Protein 7N6S (pdb70)

Solvent-accessible surface area: 35366 Å² total; per-residue (Å²): 127,53,75,93,34,95,1,98,0,58,89,43,117,56,36,80,66,66,31,12,118,39,69,25,110,54,3,0,3,1,19,0,56,3,12,8,91,143,65,42,64,0,70,20,9,25,41,60,76,0,26,3,0,0,1,1,15,8,41,86,20,27,1,0,4,4,0,2,68,71,29,26,1,66,161,74,5,0,16,7,8,13,9,0,2,20,16,15,4,6,50,40,5,34,0,96,0,7,1,3,0,14,18,146,65,69,30,86,0,84,62,45,68,126,2,0,25,0,0,0,10,40,2,26,59,11,104,40,21,105,33,100,75,34,121,85,85,104,34,95,0,96,0,69,85,46,180,26,38,75,62,116,40,10,113,24,69,29,64,64,4,0,4,1,27,1,54,3,6,6,120,147,70,35,62,0,77,32,34,36,40,67,74,0,29,2,0,0,3,0,13,5,43,69,32,34,1,0,4,4,0,3,45,53,32,21,1,76,150,63,5,1,15,8,9,15,9,1,5,30,16,20,12,62,89,93,30,37,0,94,0,3,0,3,0,14,10,49,47,42,28,85,0,73,116,51,51,136,0,0,25,0,0,0,9,41,3,18,54,6,104,52,41,109,38,94,143,19,85,156,30,131,68,53,143,78,40,218,66,74,178,177,55,42,109,2,32,0,40,83,16,144,57,36,76,62,101,34,13,89,31,54,35,129,88,3,0,3,2,16,1,61,3,14,8,114,76,73,37,68,0,42,77,40,39,41,63,73,0,28,8,0,2,1,1,14,9,36,124,38,14,1,0,4,4,0,3,36,26,0,2,0,40,16,53,6,1,15,6,8,20,9,0,2,21,15,14,4,9,59,53,32,28,0,89,0,9,0,2,0,33,20,146,63,89,24,83,0,65,49,30,6,29,1,0,27,0,0,0,10,96,12,34,80,10,93,38,30,102,47,94,80,34,94,105,38,165,75,17,71,51,54,63,4,70,64,61,176,127,100,28,114,0,106,0,58,88,46,118,35,28,130,58,110,30,14,99,34,84,74,75,88,9,0,7,0,26,1,57,1,4,7,99,75,80,36,63,0,124,38,12,40,36,62,66,0,32,3,0,1,1,1,14,8,40,64,1,15,1,0,3,3,0,4,76,53,39,23,0,63,157,85,5,1,16,6,8,15,9,0,2,20,15,14,3,3,56,58,28,37,0,98,0,8,0,3,0,22,20,64,50,65,30,88,0,93,74,48,48,135,1,0,32,0,0,0,10,99,2,26,62,10,96,41,18,103,34,92,138,30,97,172,39,191,95,17,113,109,106,32,100,1,97,0,56,90,45,117,48,35,80,63,110,32,15,97,21,59,19,72,72,2,0,4,1,19,0,59,3,15,7,153,139,61,39,72,0,42,80,37,40,38,62,51,0,25,6,0,1,1,2,13,8,42,73,46,15,1,0,4,5,0,4,50,25,4,25,1,46,119,74,6,1,16,6,7,12,9,0,4,21,17,14,5,8,44,56,30,35,1,70,0,2,1,3,0,35,20,149,61,88,30,88,0,90,50,51,67,67,2,0,24,0,0,0,10,106,15,32,66,10,104,40,31,103,44,98,81,33,90,84,28,138,67,60,146,78,38,214,65,82,94,68,114,163,45,101,1,32,0,68,79,47,119,65,36,92,52,106,34,12,109,27,66,33,75,63,3,0,3,1,16,1,58,4,17,9,110,75,62,40,71,0,43,76,43,36,43,62,77,0,34,4,0,1,1,1,16,8,40,124,19,17,1,0,4,3,0,3,72,67,34,24,0,76,161,69,5,1,12,6,10,11,8,0,2,21,16,16,4,10,26,38,4,55,0,18,0,3,1,4,0,29,17,146,65,91,33,83,0,80,63,52,46,133,2,0,24,0,0,0,10,112,8,22,72,10,100,43,17,99,32,96,148,16,94,162,43,160,57,39,81,31,15,44,31,17,4,8,9

Radius of gyration: 30.77 Å; Cα contacts (8 Å, |Δi|>4): 2550; chains: 6; bounding box: 55×58×98 Å

Nearest PDB structures (foldseek):
  7n6s-assembly1_B  TM=1.007E+00  e=7.847E-26  Rickettsia prowazekii str. Madrid E
  7n56-assembly3_K  TM=9.991E-01  e=1.069E-22  Rickettsia prowazekii str. Madrid E
  8y1q-assembly1_C  TM=9.718E-01  e=1.340E-15  Aquifex aeolicus
  8y1q-assembly1_B  TM=9.508E-01  e=7.882E-16  Aquifex aeolicus
  3mbq-assembly1_B  TM=9.750E-01  e=1.539E-14  Brucella abortus 2308

Organism: Rickettsia prowazekii (strain Madrid E) (NCBI:txid272947)

B-factor: mean 32.66, std 11.23, range [13.64, 82.21]

Sequence (860 aa):
SMTIIEVKIKKLENFLGNLPEYATEHSAGMDLVAANEQSITIKVGSIQLIPTGIAIALPESFEAQIRPRSGLAVKHGITVANSPGTIDADYRGEIIKVLLINLGNKDFIIEKGMRIAQMIIAKYERVLWAETSILTMTIIEVKIKKLENFFLGNLPEYATEHSAGMDLVAANEQSITIKVGSIQLIPTGIAIALPESFEAQIRPRSGLAVKHGITVANSPGTIDADYRGEIKVLLINLGNKDFIIEKGMRIAQMIIAKYERVLWAETSILTETMRGRGGFGSSTTIIEVKIKKLENFLGNLPEYATEHSAGMDLVAANEQSITIKVGSIQLIPTGIAIALPESFEAQIRPRSGLAVKHGITVANSPGTIDADYRGEIIKVLLINLGNKDFIIEKGMRIAQMIIAKYERVLWAETSILTETMRGRGGFGSTGLTIIEVKIKKLENFLGNLPEYATEHSAGMDLVAANEQSITIKVGSIQLIPTGIAIALPESSFEAQIRPRSGLAVKHGITVANSPGTIDADYRGEIKVLLINLGNKDFIIEKGMRIAQMIIAKYERVLWAETSILTETMRGRTIIEVKIKKLENFLGNLPEYATEHSAGMDLVAANEQSSITIKVGSIQLIPTGIAIALPESFEAQIIRPRSGLAVKHGITVANSPGTIDADYRGEIIKVLLLINLGNKDFIIEKGMRIAQMIIAKYERVLWAETSILTETMRGRGGFGSSTGLIIEVKIKKLENFLGNLPEYATEHSAGMDLVAANEQSITIKVGSIQQLIPTGIAIALPESFEAQIRPRRSGLAVKHGITVANSPGTIDADYRGEIKVLLINLGNKDFIIEKGMRIAQMIIAKYERVLWAETSILTETMRGRGGFGSTGL

Foldseek 3Di:
DDDDDDKAKDFAPQADDDDFDAPDPPRQWTFQWFRDPDKDKAFAFGKDKTFRRMFIAGDPQKKKWWFFDPCCCVPFVKTFPPGRDIGDNPDGDTDITIITGNGDGIDIGDTGDRGTTMGMDGDDDDDDDDDDDDD/DDDDDKAKDAAPLADDDDFDAPDPPRQWTWAWFSDPDKDKAFAFRKDKTFRRMFIADDPQKWKWWFFDVVCCVPFVKTFPPGRDIGHRVTGDTDITIIHGNGDGMDIGDTGHGGTIIGMDGDDDDDDDDDDDDDDDDPCPPPPPDD/DDDDKDKDQAPQADDDDFDDPDPPRQWTFQWFRDPDKDKAFAFGKDKTFRRMFIADPPQKKKWWFFDPVCCVVFVKTQPPGRDIGDNPDGDTDITIIGGNGDGMDIRDTGDRGTTMGMDGDDDDDDDDDDDDDADPVGDDDPPDPDD/DDDDKAKDFAPQADDDDFDAPDPPRQWTFAWFRDPDKDKAFAFGKDKTFRRMFIAGDPQKKKWWFFDVVCCVPFVKTFPPGRDIGDNPDGDTDITIIHGNGDGIDMRDTGDGGTIMGMDGHDDDDDDDDDDDDADPVHD/DDDDKDKDFAPQADDDDFDAPDPPRQWTFQFFRDPDKDKAFAFHKDKTFRRMFIAHDPQKKKWWFFDDCCCVPFVKTFPPGRDIGDNPDGDTDITIITGNGDGIDIRDTGDGGTIMGMDGDDDDDDDDDPDDDDDDPPPPDPPDDVD/DDDKDKDFAPQADDDDFAQPDPPRQWTFQFFRDPDKDKAFAFGKDKTFRRMFIAADPQKKKWWFFDVVCCVPFVKTFPPGRDIGDNPDGDTDMTIIGGNGDGMDIRDGGDRGTTMGMDGDDDDDDDDDPDDDDDPDDDDPVPDVHD

Structure (mmCIF, N/CA/C/O backbone):
data_7N6S
#
_entry.id   7N6S
#
_cell.length_a   50.720
_cell.length_b   87.000
_cell.length_c   183.340
_cell.angle_alpha   90.000
_cell.angle_beta   90.000
_cell.angle_gamma   90.000
#
_symmetry.space_group_name_H-M   'P 21 21 21'
#
loop_
_entity.id
_entity.type
_entity.pdbx_description
1 polymer "Deoxyuridine 5'-triphosphate nucleotidohydrolase"
2 non-polymer "2'-DEOXYURIDINE 5'-MONOPHOSPHATE"
3 water water
#
loop_
_atom_site.group_PDB
_atom_site.id
_atom_site.type_symbol
_atom_site.label_atom_id
_atom_site.label_alt_id
_atom_site.label_comp_id
_atom_site.label_asym_id
_atom_site.label_entity_id
_atom_site.label_seq_id
_atom_site.pdbx_PDB_ins_code
_atom_site.Cartn_x
_atom_site.Cartn_y
_atom_site.Cartn_z
_atom_site.occupancy
_atom_site.B_iso_or_equiv
_atom_site.auth_seq_id
_atom_site.auth_comp_id
_atom_site.auth_asym_id
_atom_site.auth_atom_id
_atom_site.pdbx_PDB_model_num
ATOM 1 N N . SER A 1 4 ? 24.72094 21.75773 -2.28460 1.000 45.68847 0 SER A N 1
ATOM 2 C CA . SER A 1 4 ? 23.37244 21.24972 -2.03219 1.000 45.07138 0 SER A CA 1
ATOM 3 C C . SER A 1 4 ? 23.23512 20.38138 -0.77252 1.000 38.36081 0 SER A C 1
ATOM 4 O O . SER A 1 4 ? 23.90362 19.35436 -0.63563 1.000 38.62812 0 SER A O 1
ATOM 7 N N . MET A 1 5 ? 22.35103 20.78269 0.14277 1.000 39.71115 1 MET A N 1
ATOM 8 C CA . MET A 1 5 ? 21.88804 19.84282 1.15654 1.000 33.88672 1 MET A CA 1
ATOM 9 C C . MET A 1 5 ? 21.13891 18.69481 0.48310 1.000 35.99019 1 MET A C 1
ATOM 10 O O . MET A 1 5 ? 20.58283 18.83550 -0.61307 1.000 38.92314 1 MET A O 1
ATOM 15 N N . THR A 1 6 ? 21.12683 17.54532 1.14075 1.000 35.73741 2 THR A N 1
ATOM 16 C CA . THR A 1 6 ? 20.27700 16.44592 0.71182 1.000 45.38656 2 THR A CA 1
ATOM 17 C C . THR A 1 6 ? 19.32258 16.08305 1.83270 1.000 35.90059 2 THR A C 1
ATOM 18 O O . THR A 1 6 ? 19.66188 16.17846 3.01386 1.000 36.66617 2 THR A O 1
ATOM 22 N N . ILE A 1 7 ? 18.13707 15.65102 1.44497 1.000 32.84086 3 ILE A N 1
ATOM 23 C CA . ILE A 1 7 ? 17.07299 15.32162 2.38084 1.000 27.09764 3 ILE A CA 1
ATOM 24 C C . ILE A 1 7 ? 17.00325 13.81093 2.53094 1.000 30.37628 3 ILE A C 1
ATOM 25 O O . ILE A 1 7 ? 17.08698 13.08290 1.53726 1.000 27.08903 3 ILE A O 1
ATOM 30 N N . ILE A 1 8 ? 16.85375 13.33042 3.76403 1.000 25.08341 4 ILE A N 1
ATOM 31 C CA . ILE A 1 8 ? 16.60184 11.91620 4.01193 1.000 25.32602 4 ILE A CA 1
ATOM 32 C C . ILE A 1 8 ? 15.30099 11.81610 4.80012 1.000 26.40157 4 ILE A C 1
ATOM 33 O O . ILE A 1 8 ? 15.13299 12.48412 5.82578 1.000 23.56335 4 ILE A O 1
ATOM 38 N N . GLU A 1 9 ? 14.36661 11.01507 4.30423 1.000 26.50956 5 GLU A N 1
ATOM 39 C CA . GLU A 1 9 ? 13.11858 10.83580 5.02481 1.000 24.41121 5 GLU A CA 1
ATOM 40 C C . GLU A 1 9 ? 13.32082 9.79441 6.11936 1.000 23.53459 5 GLU A C 1
ATOM 41 O O . GLU A 1 9 ? 13.86259 8.71022 5.86221 1.000 27.03098 5 GLU A O 1
ATOM 47 N N . VAL A 1 10 ? 12.89038 10.12530 7.33895 1.000 23.79450 6 VAL A N 1
ATOM 48 C CA . VAL A 1 10 ? 13.01327 9.23134 8.49370 1.000 23.09797 6 VAL A CA 1
ATOM 49 C C . VAL A 1 10 ? 11.64418 9.09145 9.14727 1.000 23.49307 6 VAL A C 1
ATOM 50 O O . VAL A 1 10 ? 10.99196 10.09344 9.44829 1.000 21.58859 6 VAL A O 1
ATOM 54 N N . LYS A 1 11 ? 11.21266 7.85440 9.38514 1.000 24.81714 7 LYS A N 1
ATOM 55 C CA . LYS A 1 11 ? 9.93586 7.64742 10.06141 1.000 23.07342 7 LYS A CA 1
ATOM 56 C C . LYS A 1 11 ? 10.05277 7.99962 11.54283 1.000 24.00362 7 LYS A C 1
ATOM 57 O O . LYS A 1 11 ? 11.06755 7.72416 12.18678 1.000 22.75299 7 LYS A O 1
ATOM 63 N N . ILE A 1 12 ? 9.00142 8.60407 12.09735 1.000 24.97072 8 ILE A N 1
ATOM 64 C CA . ILE A 1 12 ? 9.03009 9.02079 13.49829 1.000 19.78691 8 ILE A CA 1
ATOM 65 C C . ILE A 1 12 ? 7.65945 8.79024 14.12118 1.000 22.19971 8 ILE A C 1
ATOM 66 O O . ILE A 1 12 ? 6.62441 9.12054 13.53107 1.000 23.45661 8 ILE A O 1
ATOM 71 N N . LYS A 1 13 ? 7.65819 8.18755 15.30701 1.000 24.05425 9 LYS A N 1
ATOM 72 C CA . LYS A 1 13 ? 6.45145 7.86442 16.05005 1.000 25.95467 9 LYS A CA 1
ATOM 73 C C . LYS A 1 13 ? 6.41605 8.68862 17.32633 1.000 23.31384 9 LYS A C 1
ATOM 74 O O . LYS A 1 13 ? 7.39700 8.71821 18.07179 1.000 22.16113 9 LYS A O 1
ATOM 80 N N . LYS A 1 14 ? 5.29308 9.35851 17.57595 1.000 24.86679 10 LYS A N 1
ATOM 81 C CA . LYS A 1 14 ? 5.11565 10.06717 18.83807 1.000 28.47801 10 LYS A CA 1
ATOM 82 C C . LYS A 1 14 ? 4.65060 9.09534 19.91083 1.000 24.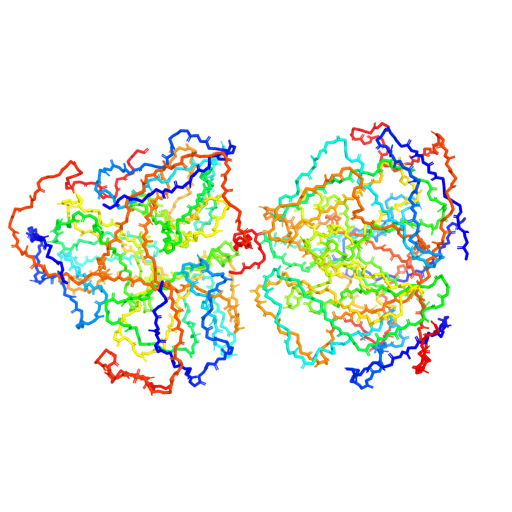27009 10 LYS A C 1
ATOM 83 O O . LYS A 1 14 ? 3.67874 8.35833 19.70991 1.000 26.85702 10 LYS A O 1
ATOM 89 N N . LEU A 1 15 ? 5.33026 9.09563 21.04468 1.000 25.14232 11 LEU A N 1
ATOM 90 C CA . LEU A 1 15 ? 4.91262 8.27433 22.17097 1.000 32.52089 11 LEU A CA 1
ATOM 91 C C . LEU A 1 15 ? 3.97248 9.07922 23.07476 1.000 39.22901 11 LEU A C 1
ATOM 92 O O . LEU A 1 15 ? 3.76612 10.27942 22.88830 1.000 41.95172 11 LEU A O 1
ATOM 97 N N . GLU A 1 16 ? 3.41379 8.40394 24.08096 1.000 41.31922 12 GLU A N 1
ATOM 98 C CA . GLU A 1 16 ? 2.37197 9.01684 24.90807 1.000 41.36956 12 GLU A CA 1
ATOM 99 C C . GLU A 1 16 ? 2.85977 10.27530 25.62610 1.000 52.04529 12 GLU A C 1
ATOM 100 O O . GLU A 1 16 ? 2.05687 11.17903 25.89447 1.000 50.45544 12 GLU A O 1
ATOM 102 N N . ASN A 1 17 ? 4.16039 10.36245 25.93932 1.000 42.59903 13 ASN A N 1
ATOM 103 C CA . ASN A 1 17 ? 4.71051 11.50194 26.67337 1.000 45.71254 13 ASN A CA 1
ATOM 104 C C . ASN A 1 17 ? 5.22316 12.62901 25.77642 1.000 49.80005 13 ASN A C 1
ATOM 105 O O . ASN A 1 17 ? 5.73101 13.63133 26.29952 1.000 44.18598 13 ASN A O 1
ATOM 110 N N . PHE A 1 18 ? 5.08977 12.51314 24.45344 1.000 43.36194 14 PHE A N 1
ATOM 111 C CA . PHE A 1 18 ? 5.48725 13.60884 23.58109 1.000 39.97694 14 PHE A CA 1
ATOM 112 C C . PHE A 1 18 ? 4.50846 14.77156 23.66605 1.000 44.30563 14 PHE A C 1
ATOM 113 O O . PHE A 1 18 ? 3.28198 14.58943 23.65489 1.000 41.99687 14 PHE A O 1
ATOM 121 N N . LEU A 1 19 ? 5.07005 15.97559 23.71250 1.000 43.86718 15 LEU A N 1
ATOM 122 C CA . LEU A 1 19 ? 4.31440 17.21342 23.72021 1.000 46.71940 15 LEU A CA 1
ATOM 123 C C . LEU A 1 19 ? 4.80888 18.10053 22.58647 1.000 46.77082 15 LEU A C 1
ATOM 124 O O . LEU A 1 19 ? 6.00060 18.11058 22.25730 1.000 49.55656 15 LEU A O 1
ATOM 126 N N . GLY A 1 20 ? 3.88800 18.82797 21.97365 1.000 58.29089 16 GLY A N 1
ATOM 127 C CA . GLY A 1 20 ? 4.31174 19.77031 20.96066 1.000 59.07036 16 GLY A CA 1
ATOM 128 C C . GLY A 1 20 ? 4.87723 19.06508 19.74313 1.000 62.08092 16 GLY A C 1
ATOM 129 O O . GLY A 1 20 ? 4.40645 17.99588 19.33662 1.000 63.30130 16 GLY A O 1
ATOM 130 N N . ASN A 1 21 ? 5.93208 19.65008 19.18021 1.000 55.89324 17 ASN A N 1
ATOM 131 C CA . ASN A 1 21 ? 6.31793 19.39841 17.80368 1.000 48.40721 17 ASN A CA 1
ATOM 132 C C . ASN A 1 21 ? 7.48982 18.43003 17.70482 1.000 39.25437 17 ASN A C 1
ATOM 133 O O . ASN A 1 21 ? 8.32382 18.33239 18.60685 1.000 45.64050 17 ASN A O 1
ATOM 135 N N . LEU A 1 22 ? 7.53237 17.70737 16.58429 1.000 41.01620 18 LEU A N 1
ATOM 136 C CA . LEU A 1 22 ? 8.64223 16.84241 16.19809 1.000 31.69370 18 LEU A CA 1
ATOM 137 C C . LEU A 1 22 ? 9.94027 17.64343 16.21947 1.000 32.12778 18 LEU A C 1
ATOM 138 O O . LEU A 1 22 ? 9.91327 18.86884 16.01098 1.000 34.63017 18 LEU A O 1
ATOM 143 N N . PRO A 1 23 ? 11.08299 17.00001 16.46097 1.000 28.82276 19 PRO A N 1
ATOM 144 C CA . PRO A 1 23 ? 12.34294 17.74285 16.57556 1.000 25.29416 19 PRO A CA 1
ATOM 145 C C . PRO A 1 23 ? 12.59300 18.61146 15.35342 1.000 24.82873 19 PRO A C 1
ATOM 146 O O . PRO A 1 23 ? 12.38349 18.18630 14.21465 1.000 25.64343 19 PRO A O 1
ATOM 150 N N . GLU A 1 24 ? 13.01402 19.85150 15.61103 1.000 26.64030 20 GLU A N 1
ATOM 151 C CA . GLU A 1 24 ? 13.19287 20.86041 14.57296 1.000 24.15471 20 GLU A CA 1
ATOM 152 C C . GLU A 1 24 ? 14.64499 21.32356 14.47976 1.000 23.87448 20 GLU A C 1
ATOM 153 O O . GLU A 1 24 ? 15.33859 21.45781 15.49656 1.000 21.97533 20 GLU A O 1
ATOM 159 N N . TYR A 1 25 ? 15.07881 21.58163 13.24161 1.000 23.91377 21 TYR A N 1
ATOM 160 C CA . TYR A 1 25 ? 16.32200 22.29366 12.97612 1.000 20.53079 21 TYR A CA 1
ATOM 161 C C . TYR A 1 25 ? 16.13863 23.75874 13.33672 1.000 21.07640 21 TYR A C 1
ATOM 162 O O . TYR A 1 25 ? 15.19494 24.40422 12.86700 1.000 24.69337 21 TYR A O 1
ATOM 171 N N . ALA A 1 26 ? 17.04597 24.28719 14.16253 1.000 21.99312 22 ALA A N 1
ATOM 172 C CA . ALA A 1 26 ? 16.95493 25.69586 14.54590 1.000 23.88329 22 ALA A CA 1
ATOM 173 C C . ALA A 1 26 ? 16.99157 26.60308 13.32377 1.000 27.24930 22 ALA A C 1
ATOM 174 O O . ALA A 1 26 ? 16.23392 27.57957 13.24551 1.000 27.47157 22 ALA A O 1
ATOM 176 N N . THR A 1 27 ? 17.85772 26.30356 12.35319 1.000 24.37581 23 THR A N 1
ATOM 177 C CA . THR A 1 27 ? 17.94051 27.06818 11.11139 1.000 27.21055 23 THR A CA 1
ATOM 178 C C . THR A 1 27 ? 17.95741 26.10966 9.93272 1.000 26.83137 23 THR A C 1
ATOM 179 O O . THR A 1 27 ? 18.19218 24.91174 10.09710 1.000 24.69501 23 THR A O 1
ATOM 183 N N . GLU A 1 28 ? 17.75138 26.65355 8.72994 1.000 27.24012 24 GLU A N 1
ATOM 184 C CA . GLU A 1 28 ? 17.71057 25.81850 7.53545 1.000 30.38528 24 GLU A CA 1
ATOM 185 C C . GLU A 1 28 ? 19.00723 25.05696 7.32106 1.000 31.72391 24 GLU A C 1
ATOM 186 O O . GLU A 1 28 ? 18.97773 24.00479 6.68047 1.000 32.76771 24 GLU A O 1
ATOM 192 N N . HIS A 1 29 ? 20.13628 25.55122 7.84315 1.000 26.30391 25 HIS A N 1
ATOM 193 C CA . HIS A 1 29 ? 21.43984 24.92911 7.61894 1.000 27.47614 25 HIS A CA 1
ATOM 194 C C . HIS A 1 29 ? 22.03600 24.32052 8.89424 1.000 22.70209 25 HIS A C 1
ATOM 195 O O . HIS A 1 29 ? 23.24295 24.06165 8.95268 1.000 26.00394 25 HIS A O 1
ATOM 202 N N . SER A 1 30 ? 21.21750 24.07591 9.91398 1.000 22.85865 26 SER A N 1
ATOM 203 C CA . SER A 1 30 ? 21.68689 23.40157 11.12261 1.000 19.30232 26 SER A CA 1
ATOM 204 C C . SER A 1 30 ? 22.03768 21.94283 10.84105 1.000 20.18702 26 SER A C 1
ATOM 205 O O . SER A 1 30 ? 21.33096 21.23945 10.11933 1.000 21.19954 26 SER A O 1
ATOM 208 N N . ALA A 1 31 ? 23.12720 21.48352 11.43657 1.000 17.21133 27 ALA A N 1
ATOM 209 C CA . ALA A 1 31 ? 23.49060 20.08010 11.28720 1.000 19.14896 27 ALA A CA 1
ATOM 210 C C . ALA A 1 31 ? 22.51411 19.17588 12.02777 1.000 18.09321 27 ALA A C 1
ATOM 211 O O . ALA A 1 31 ? 22.25686 18.05619 11.58797 1.000 18.85054 27 ALA A O 1
ATOM 213 N N . GLY A 1 32 ? 21.95161 19.64546 13.13925 1.000 17.24770 28 GLY A N 1
ATOM 214 C CA . GLY A 1 32 ? 21.19013 18.78754 14.01517 1.000 20.09069 28 GLY A CA 1
ATOM 215 C C . GLY A 1 32 ? 19.87101 19.42395 14.40331 1.000 21.40798 28 GLY A C 1
ATOM 216 O O . GLY A 1 32 ? 19.68330 20.63329 14.30305 1.000 20.30584 28 GLY A O 1
ATOM 217 N N . MET A 1 33 ? 18.95884 18.57386 14.86314 1.000 18.99271 29 MET A N 1
ATOM 218 C CA . MET A 1 33 ? 17.67620 18.99959 15.40217 1.000 20.43365 29 MET A CA 1
ATOM 219 C C . MET A 1 33 ? 17.75590 19.10697 16.92204 1.000 21.82605 29 MET A C 1
ATOM 220 O O . MET A 1 33 ? 18.43367 18.31882 17.58199 1.000 19.81268 29 MET A O 1
ATOM 225 N N . ASP A 1 34 ? 17.02101 20.06961 17.48358 1.000 21.50387 30 ASP A N 1
ATOM 226 C CA . ASP A 1 34 ? 16.99983 20.22943 18.93612 1.000 21.02063 30 ASP A CA 1
ATOM 227 C C . ASP A 1 34 ? 16.11585 19.16236 19.56385 1.000 22.52757 30 ASP A C 1
ATOM 228 O O . ASP A 1 34 ? 14.95496 18.99663 19.17542 1.000 21.54782 30 ASP A O 1
ATOM 233 N N . LEU A 1 35 ? 16.65757 18.45275 20.54141 1.000 19.81702 31 LEU A N 1
ATOM 234 C CA . LEU A 1 35 ? 15.86614 17.50044 21.30556 1.000 19.31493 31 LEU A CA 1
ATOM 235 C C . LEU A 1 35 ? 15.35561 18.18395 22.56276 1.000 18.57222 31 LEU A C 1
ATOM 236 O O . LEU A 1 35 ? 16.12132 18.85268 23.26004 1.000 21.52472 31 LEU A O 1
ATOM 241 N N . VAL A 1 36 ? 14.07361 17.97364 22.86634 1.000 19.71606 32 VAL A N 1
ATOM 242 C CA . VAL A 1 36 ? 13.36963 18.67875 23.93337 1.000 20.49551 32 VAL A CA 1
ATOM 243 C C . VAL A 1 36 ? 13.00103 17.69080 25.03339 1.000 21.03990 32 VAL A C 1
ATOM 244 O O . VAL A 1 36 ? 12.49253 16.60228 24.74306 1.000 23.85709 32 VAL A O 1
ATOM 248 N N . ALA A 1 37 ? 13.25410 18.07259 26.29211 1.000 22.84461 33 ALA A N 1
ATOM 249 C CA . ALA A 1 37 ? 12.86426 17.24729 27.43594 1.000 23.21789 33 ALA A CA 1
ATOM 250 C C . ALA A 1 37 ? 11.35722 17.00419 27.45563 1.000 22.61213 33 ALA A C 1
ATOM 251 O O . ALA A 1 37 ? 10.54973 17.93152 27.33553 1.000 23.27359 33 ALA A O 1
ATOM 253 N N . ALA A 1 38 ? 10.96793 15.74719 27.62861 1.000 22.11696 34 ALA A N 1
ATOM 254 C CA . ALA A 1 38 ? 9.55847 15.38977 27.65096 1.000 24.22656 34 ALA A CA 1
ATOM 255 C C . ALA A 1 38 ? 9.17786 14.70682 28.96023 1.000 31.15880 34 ALA A C 1
ATOM 256 O O . ALA A 1 38 ? 8.23901 13.91534 28.99781 1.000 38.15437 34 ALA A O 1
ATOM 258 N N . ASN A 1 39 ? 9.89107 15.00090 30.04290 1.000 25.64161 35 ASN A N 1
ATOM 259 C CA . ASN A 1 39 ? 9.50077 14.49328 31.35718 1.000 26.83607 35 ASN A CA 1
ATOM 260 C C . ASN A 1 39 ? 8.31353 15.27880 31.89055 1.000 33.57665 35 ASN A C 1
ATOM 261 O O . ASN A 1 39 ? 8.34488 16.51289 31.93474 1.000 31.67274 35 ASN A O 1
ATOM 266 N N . GLU A 1 40 ? 7.26642 14.55756 32.30033 1.000 36.33330 36 GLU A N 1
ATOM 267 C CA . GLU A 1 40 ? 6.07000 15.20646 32.82959 1.000 39.99096 36 GLU A CA 1
ATOM 268 C C . GLU A 1 40 ? 6.37354 15.96725 34.11238 1.000 37.00866 36 GLU A C 1
ATOM 269 O O . GLU A 1 40 ? 5.91811 17.10014 34.30192 1.000 41.71432 36 GLU A O 1
ATOM 271 N N . GLN A 1 41 ? 7.12249 15.35093 35.01217 1.000 36.00592 37 GLN A N 1
ATOM 272 C CA . GLN A 1 41 ? 7.50030 15.97607 36.26873 1.000 39.57324 37 GLN A CA 1
ATOM 273 C C . GLN A 1 41 ? 8.96175 16.39028 36.20266 1.000 35.90987 37 GLN A C 1
ATOM 274 O O . GLN A 1 41 ? 9.79356 15.67788 35.62863 1.000 33.24606 37 GLN A O 1
ATOM 280 N N . SER A 1 42 ? 9.26507 17.55338 36.77452 1.000 34.12000 38 SER A N 1
ATOM 281 C CA . SER A 1 42 ? 10.63002 18.05263 36.71297 1.000 34.06394 38 SER A CA 1
ATOM 282 C C . SER A 1 42 ? 11.59395 17.03403 37.31492 1.000 37.01818 38 SER A C 1
ATOM 283 O O . SER A 1 42 ? 11.24273 16.26516 38.21571 1.000 37.10974 38 SER A O 1
ATOM 286 N N . ILE A 1 43 ? 12.81450 17.02327 36.78650 1.000 28.80147 39 ILE A N 1
ATOM 287 C CA . ILE A 1 43 ? 13.87576 16.11922 37.21826 1.000 31.42388 39 ILE A CA 1
ATOM 288 C C . ILE A 1 43 ? 15.04433 16.98196 37.67291 1.000 30.53803 39 ILE A C 1
ATOM 289 O O . ILE A 1 43 ? 15.57543 17.77180 36.88663 1.000 29.95752 39 ILE A O 1
ATOM 294 N N . THR A 1 44 ? 15.40687 16.87310 38.95097 1.000 27.16012 40 THR A N 1
ATOM 295 C CA . THR A 1 44 ? 16.59091 17.55810 39.45339 1.000 28.03642 40 THR A CA 1
ATOM 296 C C . THR A 1 44 ? 17.83026 16.72004 39.16595 1.000 28.79239 40 THR A C 1
ATOM 297 O O . THR A 1 44 ? 17.84605 15.51500 39.43156 1.000 28.83182 40 THR A O 1
ATOM 301 N N . ILE A 1 45 ? 18.85897 17.34552 38.60999 1.000 24.66517 41 ILE A N 1
ATOM 302 C CA . ILE A 1 45 ? 20.14823 16.69150 38.41834 1.000 22.66432 41 ILE A CA 1
ATOM 303 C C . ILE A 1 45 ? 21.09230 17.37213 39.39822 1.000 26.08690 41 ILE A C 1
ATOM 304 O O . ILE A 1 45 ? 21.50045 18.52084 39.19443 1.000 22.81145 41 ILE A O 1
ATOM 309 N N . LYS A 1 46 ? 21.39772 16.69690 40.50087 1.000 22.65303 42 LYS A N 1
ATOM 310 C CA . LYS A 1 46 ? 22.28021 17.30302 41.47815 1.000 24.97290 42 LYS A CA 1
ATOM 311 C C . LYS A 1 46 ? 23.72051 17.32406 40.97910 1.000 22.87497 42 LYS A C 1
ATOM 312 O O . LYS A 1 46 ? 24.09603 16.61152 40.05118 1.000 23.28679 42 LYS A O 1
ATOM 318 N N . VAL A 1 47 ? 24.52887 18.18038 41.61532 1.000 24.69600 43 VAL A N 1
ATOM 319 C CA . VAL A 1 47 ? 25.95989 18.23094 41.32070 1.000 24.93664 43 VAL A CA 1
ATOM 320 C C . VAL A 1 47 ? 26.54596 16.82158 41.31905 1.000 21.15085 43 VAL A C 1
ATOM 321 O O . VAL A 1 47 ? 26.38644 16.06666 42.28382 1.000 24.54161 43 VAL A O 1
ATOM 325 N N . GLY A 1 48 ? 27.20689 16.47280 40.22062 1.000 23.64259 44 GLY A N 1
ATOM 326 C CA . GLY A 1 48 ? 27.84297 15.18168 40.01915 1.000 23.71631 44 GLY A CA 1
ATOM 327 C C . GLY A 1 48 ? 26.93861 14.03897 39.61414 1.000 26.86341 44 GLY A C 1
ATOM 328 O O . GLY A 1 48 ? 27.43193 12.90688 39.47412 1.000 30.33807 44 GLY A O 1
ATOM 329 N N . SER A 1 49 ? 25.64529 14.27618 39.42603 1.000 23.60668 45 SER A N 1
ATOM 330 C CA . SER A 1 49 ? 24.70968 13.20724 39.10794 1.000 21.37702 45 SER A CA 1
ATOM 331 C C . SER A 1 49 ? 24.54255 13.02908 37.61736 1.000 21.75962 45 SER A C 1
ATOM 332 O O . SER A 1 49 ? 24.74254 13.95364 36.83569 1.000 21.86123 45 SER A O 1
ATOM 335 N N . ILE A 1 50 ? 24.09685 11.83307 37.24908 1.000 21.24038 46 ILE A N 1
ATOM 336 C CA . ILE A 1 50 ? 23.70520 11.47494 35.88908 1.000 19.89505 46 ILE A CA 1
ATOM 337 C C . ILE A 1 50 ? 22.21291 11.17086 35.91191 1.000 23.06035 46 ILE A C 1
ATOM 338 O O . ILE A 1 50 ? 21.74143 10.45660 36.80644 1.000 26.19164 46 ILE A O 1
ATOM 343 N N . GLN A 1 51 ? 21.47025 11.69736 34.93684 1.000 21.49048 47 GLN A N 1
ATOM 344 C CA . GLN A 1 51 ? 20.02308 11.49644 34.84944 1.000 20.53467 47 GLN A CA 1
ATOM 345 C C . GLN A 1 51 ? 19.63145 11.24812 33.40116 1.000 24.43564 47 GLN A C 1
ATOM 346 O O . GLN A 1 51 ? 20.03555 11.99564 32.50745 1.000 21.99601 47 GLN A O 1
ATOM 352 N N . LEU A 1 52 ? 18.79898 10.23446 33.18422 1.000 24.30781 48 LEU A N 1
ATOM 353 C CA . LEU A 1 52 ? 18.23211 9.94904 31.87581 1.000 20.96604 48 LEU A CA 1
ATOM 354 C C . LEU A 1 52 ? 16.95120 10.75207 31.67169 1.000 22.17527 48 LEU A C 1
ATOM 355 O O . LEU A 1 52 ? 16.04722 10.71166 32.51717 1.000 23.52521 48 LEU A O 1
ATOM 360 N N . ILE A 1 53 ? 16.86728 11.46407 30.55527 1.000 20.01054 49 ILE A N 1
ATOM 361 C CA . ILE A 1 53 ? 15.73308 12.33933 30.24285 1.000 22.81911 49 ILE A CA 1
ATOM 362 C C . ILE A 1 53 ? 15.00543 11.79061 29.01927 1.000 22.07139 49 ILE A C 1
ATOM 363 O O . ILE A 1 53 ? 15.63541 11.60381 27.97572 1.000 22.86240 49 ILE A O 1
ATOM 368 N N . PRO A 1 54 ? 13.69432 11.59677 29.07659 1.000 23.02959 50 PRO A N 1
ATOM 369 C CA . PRO A 1 54 ? 12.96053 11.11253 27.90147 1.000 24.79298 50 PRO A CA 1
ATOM 370 C C . PRO A 1 54 ? 12.65069 12.21767 26.89693 1.000 23.86311 50 PRO A C 1
ATOM 371 O O . PRO A 1 54 ? 12.51476 13.38999 27.25024 1.000 24.90935 50 PRO A O 1
ATOM 375 N N . THR A 1 55 ? 12.50624 11.81649 25.62975 1.000 20.26837 51 THR A N 1
ATOM 376 C CA . THR A 1 55 ? 12.11953 12.74748 24.57303 1.000 22.07337 51 THR A CA 1
ATOM 377 C C . THR A 1 55 ? 10.74464 12.48308 23.99014 1.000 24.40786 51 THR A C 1
ATOM 378 O O . THR A 1 55 ? 10.23220 13.33470 23.26209 1.000 22.39301 51 THR A O 1
ATOM 382 N N . GLY A 1 56 ? 10.14192 11.32500 24.24682 1.000 22.16822 52 GLY A N 1
ATOM 383 C CA . GLY A 1 56 ? 8.80877 11.11131 23.73500 1.000 25.03886 52 GLY A CA 1
ATOM 384 C C . GLY A 1 56 ? 8.72403 10.67044 22.28966 1.000 21.46254 52 GLY A C 1
ATOM 385 O O . GLY A 1 56 ? 7.60912 10.57251 21.76114 1.000 24.63453 52 GLY A O 1
ATOM 386 N N . ILE A 1 57 ? 9.84565 10.33912 21.65390 1.000 23.42439 53 ILE A N 1
ATOM 387 C CA . ILE A 1 57 ? 9.84478 9.94950 20.24634 1.000 24.00348 53 ILE A CA 1
ATOM 388 C C . ILE A 1 57 ? 10.61454 8.64549 20.05927 1.000 22.83803 53 ILE A C 1
ATOM 389 O O . ILE A 1 57 ? 11.51437 8.31450 20.83490 1.000 23.62342 53 ILE A O 1
ATOM 394 N N . ALA A 1 58 ? 10.23774 7.91064 19.01370 1.000 22.03839 54 ALA A N 1
ATOM 395 C CA . ALA A 1 58 ? 10.97107 6.76446 18.48833 1.000 20.08570 54 ALA A CA 1
ATOM 396 C C . ALA A 1 58 ? 11.10613 6.97756 16.99388 1.000 21.66389 54 ALA A C 1
ATOM 397 O O . ALA A 1 58 ? 10.19584 7.52591 16.36282 1.000 22.55285 54 ALA A O 1
ATOM 399 N N . ILE A 1 59 ? 12.22585 6.53187 16.41526 1.000 19.50678 55 ILE A N 1
ATOM 400 C CA . ILE A 1 59 ? 12.46896 6.76521 14.99418 1.000 20.75696 55 ILE A CA 1
ATOM 401 C C . ILE A 1 59 ? 12.92727 5.47487 14.33059 1.000 23.23720 55 ILE A C 1
ATOM 402 O O . ILE A 1 59 ? 13.39281 4.54066 14.98586 1.000 21.44310 55 ILE A O 1
ATOM 407 N N . ALA A 1 60 ? 12.78076 5.42815 13.00519 1.000 19.37380 56 ALA A N 1
ATOM 408 C CA . ALA A 1 60 ? 13.29545 4.32252 12.19824 1.000 21.85931 56 ALA A CA 1
ATOM 409 C C . ALA A 1 60 ? 14.20331 4.91115 11.12313 1.000 24.06129 56 ALA A C 1
ATOM 410 O O . ALA A 1 60 ? 13.73329 5.31818 10.05788 1.000 23.98019 56 ALA A O 1
ATOM 412 N N . LEU A 1 61 ? 15.50862 4.93024 11.38697 1.000 21.21526 57 LEU A N 1
ATOM 413 C CA . LEU A 1 61 ? 16.45431 5.44157 10.39624 1.000 22.71358 57 LEU A CA 1
ATOM 414 C C . LEU A 1 61 ? 16.58909 4.48541 9.20926 1.000 22.94302 57 LEU A C 1
ATOM 415 O O . LEU A 1 61 ? 16.59268 3.26510 9.38554 1.000 22.71023 57 LEU A O 1
ATOM 420 N N . PRO A 1 62 ? 16.72179 5.01155 7.99542 1.000 20.64093 58 PRO A N 1
ATOM 421 C CA . PRO A 1 62 ? 17.00949 4.15168 6.84857 1.000 24.73857 58 PRO A CA 1
ATOM 422 C C . PRO A 1 62 ? 18.37490 3.49431 6.97876 1.000 23.44671 58 PRO A C 1
ATOM 423 O O . PRO A 1 62 ? 19.28063 3.95942 7.68627 1.000 22.73835 58 PRO A O 1
ATOM 427 N N . GLU A 1 63 ? 18.51257 2.39042 6.25621 1.000 28.58889 59 GLU A N 1
ATOM 428 C CA . GLU A 1 63 ? 19.75176 1.63681 6.26352 1.000 28.06653 59 GLU A CA 1
ATOM 429 C C . GLU A 1 63 ? 20.93230 2.53363 5.90809 1.000 26.86586 59 GLU A C 1
ATOM 430 O O . GLU A 1 63 ? 20.85172 3.35100 4.98753 1.000 30.49285 59 GLU A O 1
ATOM 436 N N . SER A 1 64 ? 22.02092 2.37503 6.65966 1.000 26.07901 60 SER A N 1
ATOM 437 C CA . SER A 1 64 ? 23.32139 3.02132 6.47787 1.000 26.26668 60 SER A CA 1
ATOM 438 C C . SER A 1 64 ? 23.33844 4.40184 7.10892 1.000 23.43815 60 SER A C 1
ATOM 439 O O . SER A 1 64 ? 24.32060 5.13864 6.90845 1.000 22.67477 60 SER A O 1
ATOM 442 N N . PHE A 1 65 ? 22.29753 4.77738 7.85451 1.000 20.71003 61 PHE A N 1
ATOM 443 C CA . PHE A 1 65 ? 22.28234 6.02564 8.60059 1.000 19.87018 61 PHE A CA 1
ATOM 444 C C . PHE A 1 65 ? 22.27086 5.74701 10.09474 1.000 19.00729 61 PHE A C 1
ATOM 445 O O . PHE A 1 65 ? 21.82298 4.68754 10.53766 1.000 22.50618 61 PHE A O 1
ATOM 453 N N . GLU A 1 66 ? 22.79154 6.71284 10.85473 1.000 18.00160 62 GLU A N 1
ATOM 454 C CA . GLU A 1 66 ? 22.76631 6.73339 12.30075 1.000 17.83166 62 GLU A CA 1
ATOM 455 C C . GLU A 1 66 ? 22.34301 8.13261 12.72828 1.000 20.45552 62 GLU A C 1
ATOM 456 O O . GLU A 1 66 ? 22.37835 9.08831 11.93525 1.000 21.24637 62 GLU A O 1
ATOM 462 N N . ALA A 1 67 ? 21.93030 8.26726 13.98157 1.000 17.18354 63 ALA A N 1
ATOM 463 C CA . ALA A 1 67 ? 21.71300 9.59065 14.55325 1.000 17.66181 63 ALA A CA 1
ATOM 464 C C . ALA A 1 67 ? 22.65839 9.72767 15.72941 1.000 18.11520 63 ALA A C 1
ATOM 465 O O . ALA A 1 67 ? 22.95439 8.74611 16.42176 1.000 18.52264 63 ALA A O 1
ATOM 467 N N . GLN A 1 68 ? 23.17042 10.93148 15.92386 1.000 15.69138 64 GLN A N 1
ATOM 468 C CA . GLN A 1 68 ? 24.14978 11.20965 16.96252 1.000 16.53265 64 GLN A CA 1
ATOM 469 C C . GLN A 1 68 ? 23.53383 12.16638 17.95820 1.000 18.63113 64 GLN A C 1
ATOM 470 O O . GLN A 1 68 ? 23.04824 13.22418 17.55708 1.000 19.27119 64 GLN A O 1
ATOM 476 N N . ILE A 1 69 ? 23.56501 11.79451 19.23405 1.000 16.56532 65 ILE A N 1
ATOM 477 C CA . ILE A 1 69 ? 23.07982 12.64466 20.32295 1.000 16.52117 65 ILE A CA 1
ATOM 478 C C . ILE A 1 69 ? 24.26646 13.42906 20.86731 1.000 13.85228 65 ILE A C 1
ATOM 479 O O . ILE A 1 69 ? 25.15947 12.86775 21.49240 1.000 16.95057 65 ILE A O 1
ATOM 484 N N . ARG A 1 70 ? 24.26557 14.75022 20.66966 1.000 13.64478 66 ARG A N 1
ATOM 485 C CA . ARG A 1 70 ? 25.38110 15.61069 21.03637 1.000 15.73028 66 ARG A CA 1
ATOM 486 C C . ARG A 1 70 ? 24.93889 16.70255 21.99564 1.000 16.08245 66 ARG A C 1
ATOM 487 O O . ARG A 1 70 ? 23.76995 17.11437 21.99190 1.000 17.20785 66 ARG A O 1
ATOM 495 N N . PRO A 1 71 ? 25.86634 17.23066 22.79300 1.000 16.99777 67 PRO A N 1
ATOM 496 C CA . PRO A 1 71 ? 25.53569 18.35903 23.68240 1.000 15.71355 67 PRO A CA 1
ATOM 497 C C . PRO A 1 71 ? 25.23998 19.64691 22.93401 1.000 19.43219 67 PRO A C 1
ATOM 498 O O . PRO A 1 71 ? 25.73276 19.89286 21.83045 1.000 19.33206 67 PRO A O 1
ATOM 502 N N . ARG A 1 72 ? 24.52720 20.53778 23.63202 1.000 16.35069 68 ARG A N 1
ATOM 503 C CA . ARG A 1 72 ? 24.34321 21.91246 23.18695 1.000 20.64981 68 ARG A CA 1
ATOM 504 C C . ARG A 1 72 ? 25.28811 22.83678 23.95290 1.000 19.69802 68 ARG A C 1
ATOM 505 O O . ARG A 1 72 ? 25.60730 22.60109 25.12380 1.000 19.34159 68 ARG A O 1
ATOM 513 N N . SER A 1 73 ? 25.75852 23.88335 23.26718 1.000 18.07117 69 SER A N 1
ATOM 514 C CA . SER A 1 73 ? 26.77995 24.73864 23.85991 1.000 21.62691 69 SER A CA 1
ATOM 515 C C . SER A 1 73 ? 26.29207 25.41504 25.13882 1.000 20.43104 69 SER A C 1
ATOM 516 O O . SER A 1 73 ? 27.04914 25.51724 26.10767 1.000 21.33738 69 SER A O 1
ATOM 519 N N . GLY A 1 74 ? 25.05315 25.91918 25.14724 1.000 19.88029 70 GLY A N 1
ATOM 520 C CA . GLY A 1 74 ? 24.59393 26.72304 26.27772 1.000 22.67706 70 GLY A CA 1
ATOM 521 C C . GLY A 1 74 ? 24.59030 25.97932 27.60849 1.000 22.43052 70 GLY A C 1
ATOM 522 O O . GLY A 1 74 ? 25.08767 26.48868 28.61948 1.000 22.06608 70 GLY A O 1
ATOM 523 N N . LEU A 1 75 ? 23.99409 24.77823 27.63597 1.000 20.59909 71 LEU A N 1
ATOM 524 C CA . LEU A 1 75 ? 23.92559 24.01478 28.87997 1.000 23.17921 71 LEU A CA 1
ATOM 525 C C . LEU A 1 75 ? 25.31554 23.75270 29.43890 1.000 19.80064 71 LEU A C 1
ATOM 526 O O . LEU A 1 75 ? 25.51772 23.78740 30.65889 1.000 21.14676 71 LEU A O 1
ATOM 531 N N . ALA A 1 76 ? 26.28369 23.49832 28.56213 1.000 20.65755 72 ALA A N 1
ATOM 532 C CA . ALA A 1 76 ? 27.64163 23.19822 29.01176 1.000 23.12130 72 ALA A CA 1
ATOM 533 C C . ALA A 1 76 ? 28.32951 24.44028 29.57088 1.000 23.87697 72 ALA A C 1
ATOM 534 O O . ALA A 1 76 ? 28.85595 24.41861 30.68554 1.000 22.83861 72 ALA A O 1
ATOM 536 N N . VAL A 1 77 ? 28.34185 25.53335 28.80622 1.000 21.35669 73 VAL A N 1
ATOM 537 C CA . VAL A 1 77 ? 29.11603 26.69872 29.22723 1.000 25.41140 73 VAL A CA 1
ATOM 538 C C . VAL A 1 77 ? 28.44194 27.41842 30.39327 1.000 25.20888 73 VAL A C 1
ATOM 539 O O . VAL A 1 77 ? 29.11976 28.01327 31.24182 1.000 29.03971 73 VAL A O 1
ATOM 543 N N . LYS A 1 78 ? 27.11866 27.35896 30.48456 1.000 23.76460 74 LYS A N 1
ATOM 544 C CA . LYS A 1 78 ? 26.43333 28.10857 31.53257 1.000 23.99011 74 LYS A CA 1
ATOM 545 C C . LYS A 1 78 ? 26.17535 27.26725 32.77513 1.000 23.48665 74 LYS A C 1
ATOM 546 O O . LYS A 1 78 ? 26.14833 27.81530 33.88423 1.000 24.72354 74 LYS A O 1
ATOM 552 N N . HIS A 1 79 ? 26.02245 25.94679 32.63453 1.000 23.37932 75 HIS A N 1
ATOM 553 C CA . HIS A 1 79 ? 25.61793 25.13193 33.77791 1.000 22.42628 75 HIS A CA 1
ATOM 554 C C . HIS A 1 79 ? 26.48526 23.90630 34.00078 1.000 23.37810 75 HIS A C 1
ATOM 555 O O . HIS A 1 79 ? 26.24689 23.16480 34.96562 1.000 22.03443 75 HIS A O 1
ATOM 562 N N . GLY A 1 80 ? 27.48818 23.68031 33.16316 1.000 21.57197 76 GLY A N 1
ATOM 563 C CA . GLY A 1 80 ? 28.25460 22.45879 33.27776 1.000 22.54089 76 GLY A CA 1
ATOM 564 C C . GLY A 1 80 ? 27.45078 21.21279 33.02683 1.000 24.81191 76 GLY A C 1
ATOM 565 O O . GLY A 1 80 ? 27.86476 20.12680 33.44855 1.000 21.31633 76 GLY A O 1
ATOM 566 N N . ILE A 1 81 ? 26.30947 21.32744 32.36235 1.000 21.92854 77 ILE A N 1
ATOM 567 C CA . ILE A 1 81 ? 25.49094 20.16581 32.00478 1.000 20.24008 77 ILE A CA 1
ATOM 568 C C . ILE A 1 81 ? 25.92340 19.68544 30.62567 1.000 21.47498 77 ILE A C 1
ATOM 569 O O . ILE A 1 81 ? 26.05924 20.48277 29.69342 1.000 21.41581 77 ILE A O 1
ATOM 574 N N . THR A 1 82 ? 26.18322 18.38999 30.48622 1.000 18.64020 78 THR A N 1
ATOM 575 C CA . THR A 1 82 ? 26.52017 17.87771 29.17256 1.000 16.97210 78 THR A CA 1
ATOM 576 C C . THR A 1 82 ? 25.97645 16.45386 29.04050 1.000 17.50946 78 THR A C 1
ATOM 577 O O . THR A 1 82 ? 25.28782 15.94597 29.92640 1.000 17.21393 78 THR A O 1
ATOM 581 N N . VAL A 1 83 ? 26.24270 15.84147 27.89322 1.000 16.59532 79 VAL A N 1
ATOM 582 C CA . VAL A 1 83 ? 25.72228 14.51021 27.58063 1.000 17.53659 79 VAL A CA 1
ATOM 583 C C . VAL A 1 83 ? 26.75508 13.47346 28.00114 1.000 17.41149 79 VAL A C 1
ATOM 584 O O . VAL A 1 83 ? 27.87213 13.45550 27.48612 1.000 17.11964 79 VAL A O 1
ATOM 588 N N . ALA A 1 84 ? 26.38114 12.62032 28.96005 1.000 17.87663 80 ALA A N 1
ATOM 589 C CA . ALA A 1 84 ? 27.34115 11.74718 29.62572 1.000 19.62694 80 ALA A CA 1
ATOM 590 C C . ALA A 1 84 ? 27.90451 10.68297 28.69738 1.000 18.77320 80 ALA A C 1
ATOM 591 O O . ALA A 1 84 ? 29.03237 10.22809 28.90075 1.000 20.83933 80 ALA A O 1
ATOM 593 N N . ASN A 1 85 ? 27.13191 10.23492 27.71534 1.000 16.69374 81 ASN A N 1
ATOM 594 C CA . ASN A 1 85 ? 27.59258 9.21255 26.77960 1.000 15.91942 81 ASN A CA 1
ATOM 595 C C . ASN A 1 85 ? 27.86369 9.80224 25.39882 1.000 18.07054 81 ASN A C 1
ATOM 596 O O . ASN A 1 85 ? 27.72967 9.10736 24.39204 1.000 16.88466 81 ASN A O 1
ATOM 601 N N . SER A 1 86 ? 28.28159 11.05839 25.34369 1.000 15.38452 82 SER A N 1
ATOM 602 C CA . SER A 1 86 ? 28.34973 11.76478 24.06820 1.000 17.51926 82 SER A CA 1
ATOM 603 C C . SER A 1 86 ? 29.50806 11.25188 23.20579 1.000 18.13945 82 SER A C 1
ATOM 604 O O . SER A 1 86 ? 30.57998 10.93027 23.72278 1.000 19.20524 82 SER A O 1
ATOM 607 N N . PRO A 1 87 ? 29.32382 11.15609 21.87447 1.000 19.35888 83 PRO A N 1
ATOM 608 C CA . PRO A 1 87 ? 28.03501 11.31959 21.19935 1.000 16.62747 83 PRO A CA 1
ATOM 609 C C . PRO A 1 87 ? 27.25762 10.01334 21.32025 1.000 15.29840 83 PRO A C 1
ATOM 610 O O . PRO A 1 87 ? 27.83829 8.94604 21.10415 1.000 18.18541 83 PRO A O 1
ATOM 614 N N . GLY A 1 88 ? 25.99134 10.11622 21.71623 1.000 16.94791 84 GLY A N 1
ATOM 615 C CA . GLY A 1 88 ? 25.14232 8.94323 21.79779 1.000 16.22319 84 GLY A CA 1
ATOM 616 C C . GLY A 1 88 ? 24.82586 8.44123 20.40701 1.000 16.79384 84 GLY A C 1
ATOM 617 O O . GLY A 1 88 ? 24.61315 9.21925 19.48320 1.000 17.76805 84 GLY A O 1
ATOM 618 N N . THR A 1 89 ? 24.85920 7.12164 20.23688 1.000 15.65493 85 THR A N 1
ATOM 619 C CA . THR A 1 89 ? 24.67100 6.51069 18.92366 1.000 17.09672 85 THR A CA 1
ATOM 620 C C . THR A 1 89 ? 23.26948 5.92015 18.83021 1.000 20.48147 85 THR A C 1
ATOM 621 O O . THR A 1 89 ? 22.93888 5.00040 19.59415 1.000 20.69180 85 THR A O 1
ATOM 625 N N . ILE A 1 90 ? 22.45317 6.42317 17.89464 1.000 16.14430 86 ILE A N 1
ATOM 626 C CA . ILE A 1 90 ? 21.12451 5.86415 17.63823 1.000 17.72797 86 ILE A CA 1
ATOM 627 C C . ILE A 1 90 ? 21.23349 4.97398 16.40913 1.000 17.15552 86 ILE A C 1
ATOM 628 O O . ILE A 1 90 ? 21.50672 5.46129 15.30594 1.000 17.33506 86 ILE A O 1
ATOM 633 N N . ASP A 1 91 ? 21.03850 3.67146 16.60261 1.000 17.59495 87 ASP A N 1
ATOM 634 C CA . ASP A 1 91 ? 21.15246 2.70390 15.51881 1.000 18.61136 87 ASP A CA 1
ATOM 635 C C . ASP A 1 91 ? 19.90455 2.66262 14.64405 1.000 19.76949 87 ASP A C 1
ATOM 636 O O . ASP A 1 91 ? 18.78531 2.91872 15.10091 1.000 19.93498 87 ASP A O 1
ATOM 641 N N . ALA A 1 92 ? 20.10432 2.28925 13.36918 1.000 20.70879 88 ALA A N 1
ATOM 642 C CA . ALA A 1 92 ? 18.99587 2.24698 12.42734 1.000 22.34278 88 ALA A CA 1
ATOM 643 C C . ALA A 1 92 ? 17.93981 1.22708 12.82332 1.000 21.96405 88 ALA A C 1
ATOM 644 O O . ALA A 1 92 ? 16.79051 1.36287 12.40880 1.000 22.94725 88 ALA A O 1
ATOM 646 N N . ASP A 1 93 ? 18.27551 0.20833 13.62347 1.000 22.92171 89 ASP A N 1
ATOM 647 C CA . ASP A 1 93 ? 17.24956 -0.73649 14.04035 1.000 22.96372 89 ASP A CA 1
ATOM 648 C C . ASP A 1 93 ? 16.73937 -0.50426 15.46745 1.000 21.43602 89 ASP A C 1
ATOM 649 O O . ASP A 1 93 ? 16.01403 -1.35092 16.00077 1.000 23.32064 89 ASP A O 1
ATOM 654 N N . TYR A 1 94 ? 17.06024 0.62481 16.08128 1.000 20.80302 90 TYR A N 1
ATOM 655 C CA . TYR A 1 94 ? 16.51814 0.91610 17.40226 1.000 19.52496 90 TYR A CA 1
ATOM 656 C C . TYR A 1 94 ? 15.07596 1.36477 17.25173 1.000 21.61393 90 TYR A C 1
ATOM 657 O O . TYR A 1 94 ? 14.77387 2.22237 16.41943 1.000 23.08376 90 TYR A O 1
ATOM 666 N N . ARG A 1 95 ? 14.19199 0.79811 18.06675 1.000 22.29577 91 ARG A N 1
ATOM 667 C CA . ARG A 1 95 ? 12.76868 1.10831 17.98186 1.000 24.43992 91 ARG A CA 1
ATOM 668 C C . ARG A 1 95 ? 12.21759 1.59936 19.30901 1.000 24.20085 91 ARG A C 1
ATOM 669 O O . ARG A 1 95 ? 10.99370 1.73282 19.45194 1.000 24.60243 91 ARG A O 1
ATOM 677 N N . GLY A 1 96 ? 13.09085 1.83986 20.28945 1.000 23.35400 92 GLY A N 1
ATOM 678 C CA . GLY A 1 96 ? 12.67228 2.34301 21.58007 1.000 23.76359 92 GLY A CA 1
ATOM 679 C C . GLY A 1 96 ? 12.57373 3.85645 21.56886 1.000 22.18470 92 GLY A C 1
ATOM 680 O O . GLY A 1 96 ? 12.78021 4.50709 20.54662 1.000 21.71688 92 GLY A O 1
ATOM 681 N N . GLU A 1 97 ? 12.28773 4.40447 22.75201 1.000 21.07655 93 GLU A N 1
ATOM 682 C CA . GLU A 1 97 ? 12.27281 5.84822 22.94990 1.000 20.39467 93 GLU A CA 1
ATOM 683 C C . GLU A 1 97 ? 13.68388 6.39811 22.98023 1.000 21.07530 93 GLU A C 1
ATOM 684 O O . GLU A 1 97 ? 14.56391 5.85829 23.65857 1.000 23.41299 93 GLU A O 1
ATOM 690 N N . ILE A 1 98 ? 13.89570 7.47812 22.24328 1.000 20.79833 94 ILE A N 1
ATOM 691 C CA A ILE A 1 98 ? 15.16434 8.17901 22.31593 0.547 21.16274 94 ILE A CA 1
ATOM 692 C CA B ILE A 1 98 ? 15.15727 8.20269 22.30431 0.453 21.10232 94 ILE A CA 1
ATOM 693 C C . ILE A 1 98 ? 15.27043 8.88045 23.66053 1.000 21.38767 94 ILE A C 1
ATOM 694 O O . ILE A 1 98 ? 14.37428 9.63098 24.06261 1.000 20.97942 94 ILE A O 1
ATOM 703 N N . LYS A 1 99 ? 16.36768 8.62201 24.36962 1.000 22.00989 95 LYS A N 1
ATOM 704 C CA . LYS A 1 99 ? 16.61470 9.23186 25.66335 1.000 20.43513 95 LYS A CA 1
ATOM 705 C C . LYS A 1 99 ? 17.97042 9.92951 25.63587 1.000 19.91133 95 LYS A C 1
ATOM 706 O O . LYS A 1 99 ? 18.86993 9.54880 24.88140 1.000 21.55179 95 LYS A O 1
ATOM 712 N N . VAL A 1 100 ? 18.08433 10.99036 26.42523 1.000 18.15760 96 VAL A N 1
ATOM 713 C CA . VAL A 1 100 ? 19.30445 11.78053 26.53609 1.000 17.98060 96 VAL A CA 1
ATOM 714 C C . VAL A 1 100 ? 19.85089 11.59428 27.93876 1.000 20.40145 96 VAL A C 1
ATOM 715 O O . VAL A 1 100 ? 19.14144 11.84925 28.92135 1.000 19.85546 96 VAL A O 1
ATOM 719 N N . LEU A 1 101 ? 21.11479 11.19651 28.03288 1.000 17.13417 97 LEU A N 1
ATOM 720 C CA . LEU A 1 101 ? 21.77631 10.92824 29.30805 1.000 18.42788 97 LEU A CA 1
ATOM 721 C C . LEU A 1 101 ? 22.62255 12.15510 29.67306 1.000 16.31166 97 LEU A C 1
ATOM 722 O O . LEU A 1 101 ? 23.65293 12.43262 29.04279 1.000 19.09034 97 LEU A O 1
ATOM 727 N N . LEU A 1 102 ? 22.14345 12.93717 30.63735 1.000 18.02369 98 LEU A N 1
ATOM 728 C CA . LEU A 1 102 ? 22.80922 14.17970 31.02628 1.000 19.19801 98 LEU A CA 1
ATOM 729 C C . LEU A 1 102 ? 23.62870 13.96840 32.29026 1.000 18.52195 98 LEU A C 1
ATOM 730 O O . LEU A 1 102 ? 23.26657 13.16426 33.14837 1.000 20.69036 98 LEU A O 1
ATOM 735 N N . ILE A 1 103 ? 24.71840 14.72823 32.42301 1.000 17.85797 99 ILE A N 1
ATOM 736 C CA . ILE A 1 103 ? 25.49677 14.74667 33.65768 1.000 18.94611 99 ILE A CA 1
ATOM 737 C C . ILE A 1 103 ? 25.69699 16.19263 34.07564 1.000 19.39950 99 ILE A C 1
ATOM 738 O O . ILE A 1 103 ? 25.86414 17.07452 33.22445 1.000 19.44261 99 ILE A O 1
ATOM 743 N N . ASN A 1 104 ? 25.59844 16.44779 35.38356 1.000 17.43508 100 ASN A N 1
ATOM 744 C CA . ASN A 1 104 ? 25.81308 17.79216 35.92547 1.000 19.26478 100 ASN A CA 1
ATOM 745 C C . ASN A 1 104 ? 27.23768 17.86064 36.45989 1.000 20.36366 100 ASN A C 1
ATOM 746 O O . ASN A 1 104 ? 27.53384 17.36893 37.55315 1.000 22.01278 100 ASN A O 1
ATOM 751 N N . LEU A 1 105 ? 28.13246 18.44060 35.66530 1.000 18.35446 101 LEU A N 1
ATOM 752 C CA . LEU A 1 105 ? 29.49404 18.68789 36.11461 1.000 21.68778 101 LEU A CA 1
ATOM 753 C C . LEU A 1 105 ? 29.68978 20.13351 36.56511 1.000 25.82095 101 LEU A C 1
ATOM 754 O O . LEU A 1 105 ? 30.83380 20.57779 36.74624 1.000 25.29480 101 LEU A O 1
ATOM 759 N N . GLY A 1 106 ? 28.59917 20.87810 36.74330 1.000 22.50030 102 GLY A N 1
ATOM 760 C CA . GLY A 1 106 ? 28.66490 22.22204 37.28433 1.000 25.34233 102 GLY A CA 1
ATOM 761 C C . GLY A 1 106 ? 28.66569 22.22168 38.79750 1.000 26.21006 102 GLY A C 1
ATOM 762 O O . GLY A 1 106 ? 28.84327 21.19250 39.45258 1.000 26.82242 102 GLY A O 1
ATOM 763 N N . ASN A 1 107 ? 28.45522 23.40826 39.36960 1.000 30.22328 103 ASN A N 1
ATOM 764 C CA . ASN A 1 107 ? 28.55250 23.54456 40.81527 1.000 31.27879 103 ASN A CA 1
ATOM 765 C C . ASN A 1 107 ? 27.22199 23.86518 41.48219 1.000 27.31256 103 ASN A C 1
ATOM 766 O O . ASN A 1 107 ? 27.20505 24.15146 42.68282 1.000 30.79024 103 ASN A O 1
ATOM 771 N N . LYS A 1 108 ? 26.11513 23.84544 40.74248 1.000 27.14912 104 LYS A N 1
ATOM 772 C CA . LYS A 1 108 ? 24.79129 24.00022 41.33816 1.000 26.66711 104 LYS A CA 1
ATOM 773 C C . LYS A 1 108 ? 23.87239 22.90134 40.81253 1.000 26.56032 104 LYS A C 1
ATOM 774 O O . LYS A 1 108 ? 23.99410 22.48179 39.65278 1.000 24.40986 104 LYS A O 1
ATOM 776 N N . ASP A 1 109 ? 22.95929 22.43628 41.67042 1.000 24.20257 105 ASP A N 1
ATOM 777 C CA . ASP A 1 109 ? 21.88078 21.57074 41.20136 1.000 25.40309 105 ASP A CA 1
ATOM 778 C C . ASP A 1 109 ? 21.09267 22.27294 40.09742 1.000 23.07565 105 ASP A C 1
ATOM 779 O O . ASP A 1 109 ? 20.89057 23.49270 40.13134 1.000 25.63754 105 ASP A O 1
ATOM 784 N N . PHE A 1 110 ? 20.62171 21.48538 39.13644 1.000 22.20302 106 PHE A N 1
ATOM 785 C CA . PHE A 1 110 ? 19.94117 21.99156 37.94822 1.000 25.23878 106 PHE A CA 1
ATOM 786 C C . PHE A 1 110 ? 18.66457 21.18591 37.73166 1.000 28.73298 106 PHE A C 1
ATOM 787 O O . PHE A 1 110 ? 18.69558 19.95005 37.73101 1.000 27.73929 106 PHE A O 1
ATOM 795 N N . ILE A 1 111 ? 17.54892 21.87769 37.53158 1.000 26.45988 107 ILE A N 1
ATOM 796 C CA . ILE A 1 111 ? 16.25891 21.22921 37.33591 1.000 30.58695 107 ILE A CA 1
ATOM 797 C C . ILE A 1 111 ? 15.92108 21.19058 35.85365 1.000 30.84281 107 ILE A C 1
ATOM 798 O O . ILE A 1 111 ? 15.89333 22.23337 35.18638 1.000 30.15200 107 ILE A O 1
ATOM 803 N N . ILE A 1 112 ? 15.65278 19.98964 35.34557 1.000 26.94265 108 ILE A N 1
ATOM 804 C CA . ILE A 1 112 ? 15.23920 19.78535 33.96059 1.000 25.26539 108 ILE A CA 1
ATOM 805 C C . ILE A 1 112 ? 13.71556 19.81479 33.89722 1.000 24.86421 108 ILE A C 1
ATOM 806 O O . ILE A 1 112 ? 13.04032 18.99605 34.53195 1.000 25.23526 108 ILE A O 1
ATOM 811 N N . GLU A 1 113 ? 13.17444 20.72952 33.10364 1.000 26.22734 109 GLU A N 1
ATOM 812 C CA . GLU A 1 113 ? 11.73705 20.89529 32.97623 1.000 28.27604 109 GLU A CA 1
ATOM 813 C C . GLU A 1 113 ? 11.32333 20.55021 31.55435 1.000 23.07653 109 GLU A C 1
ATOM 814 O O . GLU A 1 113 ? 12.08509 20.76637 30.61140 1.000 24.38349 109 GLU A O 1
ATOM 820 N N . LYS A 1 114 ? 10.12722 19.97364 31.41390 1.000 24.79459 110 LYS A N 1
ATOM 821 C CA . LYS A 1 114 ? 9.58786 19.69582 30.08878 1.000 23.36942 110 LYS A CA 1
ATOM 822 C C . LYS A 1 114 ? 9.70523 20.94656 29.23151 1.000 25.30099 110 LYS A C 1
ATOM 823 O O . LYS A 1 114 ? 9.42920 22.05594 29.69313 1.000 29.17866 110 LYS A O 1
ATOM 825 N N . GLY A 1 115 ? 10.16472 20.77610 27.99949 1.000 24.94421 111 GLY A N 1
ATOM 826 C CA . GLY A 1 115 ? 10.28372 21.88682 27.07836 1.000 26.53776 111 GLY A CA 1
ATOM 827 C C . GLY A 1 115 ? 11.68418 22.44861 26.94971 1.000 26.06528 111 GLY A C 1
ATOM 828 O O . GLY A 1 115 ? 11.95682 23.19279 25.99870 1.000 25.91233 111 GLY A O 1
ATOM 829 N N . MET A 1 116 ? 12.57328 22.13185 27.88273 1.000 23.20622 112 MET A N 1
ATOM 830 C CA . MET A 1 116 ? 13.95528 22.56513 27.74838 1.000 22.96941 112 MET A CA 1
ATOM 831 C C . MET A 1 116 ? 14.63587 21.81760 26.59834 1.000 21.97286 112 MET A C 1
ATOM 832 O O . MET A 1 116 ? 14.47016 20.60208 26.45254 1.000 22.49802 112 MET A O 1
ATOM 837 N N . ARG A 1 117 ? 15.41375 22.54490 25.78171 1.000 19.96209 113 ARG A N 1
ATOM 838 C CA . ARG A 1 117 ? 16.29449 21.90039 24.80754 1.000 21.09429 113 ARG A CA 1
ATOM 839 C C . ARG A 1 117 ? 17.47882 21.30222 25.54738 1.000 21.30451 113 ARG A C 1
ATOM 840 O O . ARG A 1 117 ? 18.16406 22.00203 26.30384 1.000 24.22177 113 ARG A O 1
ATOM 848 N N . ILE A 1 118 ? 17.70890 20.00638 25.37081 1.000 21.09397 114 ILE A N 1
ATOM 849 C CA . ILE A 1 118 ? 18.67514 19.29629 26.19766 1.000 19.46270 114 ILE A CA 1
ATOM 850 C C . ILE A 1 118 ? 19.80002 18.66538 25.39986 1.000 18.65135 114 ILE A C 1
ATOM 851 O O . ILE A 1 118 ? 20.79448 18.24483 26.00767 1.000 19.76813 114 ILE A O 1
ATOM 856 N N . ALA A 1 119 ? 19.70582 18.62676 24.07026 1.000 20.11714 115 ALA A N 1
ATOM 857 C CA . ALA A 1 119 ? 20.69895 17.99639 23.20225 1.000 15.96244 115 ALA A CA 1
ATOM 858 C C . ALA A 1 119 ? 20.35435 18.36702 21.76450 1.000 16.30942 115 ALA A C 1
ATOM 859 O O . ALA A 1 119 ? 19.31538 18.97328 21.49527 1.000 19.78476 115 ALA A O 1
ATOM 861 N N . GLN A 1 120 ? 21.24375 18.01000 20.84218 1.000 17.80711 116 GLN A N 1
ATOM 862 C CA . GLN A 1 120 ? 20.96372 18.11738 19.41881 1.000 16.76870 116 GLN A CA 1
ATOM 863 C C . GLN A 1 120 ? 21.25452 16.77258 18.76401 1.000 20.00304 116 GLN A C 1
ATOM 864 O O . GLN A 1 120 ? 22.09187 16.00089 19.23341 1.000 18.35073 116 GLN A O 1
ATOM 870 N N . MET A 1 121 ? 20.51376 16.47842 17.70409 1.000 17.70024 117 MET A N 1
ATOM 871 C CA . MET A 1 121 ? 20.56931 15.16229 17.07046 1.000 15.97409 117 MET A CA 1
ATOM 872 C C . MET A 1 121 ? 20.93816 15.33752 15.60237 1.000 15.20467 117 MET A C 1
ATOM 873 O O . MET A 1 121 ? 20.17157 15.93652 14.83735 1.000 19.23626 117 MET A O 1
ATOM 878 N N . ILE A 1 122 ? 22.07802 14.77147 15.20041 1.000 17.98259 118 ILE A N 1
ATOM 879 C CA . ILE A 1 122 ? 22.62846 14.92896 13.85184 1.000 17.41076 118 ILE A CA 1
ATOM 880 C C . ILE A 1 122 ? 22.53933 13.58365 13.14615 1.000 16.70322 118 ILE A C 1
ATOM 881 O O . ILE A 1 122 ? 23.03252 12.57669 13.66704 1.000 18.11712 118 ILE A O 1
ATOM 886 N N . ILE A 1 123 ? 21.94671 13.56244 11.95929 1.000 16.61474 119 ILE A N 1
ATOM 887 C CA . ILE A 1 123 ? 21.85861 12.31481 11.19453 1.000 18.21847 119 ILE A CA 1
ATOM 888 C C . ILE A 1 123 ? 22.97536 12.30231 10.16541 1.000 22.97882 119 ILE A C 1
ATOM 889 O O . ILE A 1 123 ? 23.22546 13.30658 9.48884 1.000 23.03542 119 ILE A O 1
ATOM 894 N N . ALA A 1 124 ? 23.65746 11.16370 10.04800 1.000 19.83841 120 ALA A N 1
ATOM 895 C CA . ALA A 1 124 ? 24.78549 11.04559 9.13574 1.000 23.37879 120 ALA A CA 1
ATOM 896 C C . ALA A 1 124 ? 24.87336 9.60164 8.67353 1.000 19.83100 120 ALA A C 1
ATOM 897 O O . ALA A 1 124 ? 24.33131 8.70016 9.30917 1.000 19.73420 120 ALA A O 1
ATOM 899 N N . LYS A 1 125 ? 25.56118 9.40520 7.55833 1.000 20.99396 121 LYS A N 1
ATOM 900 C CA . LYS A 1 125 ? 25.84021 8.06387 7.06108 1.000 20.14689 121 LYS A CA 1
ATOM 901 C C . LYS A 1 125 ? 26.98039 7.43936 7.85018 1.000 21.80948 121 LYS A C 1
ATOM 902 O O . LYS A 1 125 ? 27.90986 8.12319 8.27959 1.000 20.94316 121 LYS A O 1
ATOM 904 N N . TYR A 1 126 ? 26.90207 6.13030 8.04389 1.000 22.47800 122 TYR A N 1
ATOM 905 C CA . TYR A 1 126 ? 28.02485 5.34742 8.52715 1.000 23.61483 122 TYR A CA 1
ATOM 906 C C . TYR A 1 126 ? 28.31809 4.26571 7.50273 1.000 20.75091 122 TYR A C 1
ATOM 907 O O . TYR A 1 126 ? 27.51068 3.97814 6.60041 1.000 19.64915 122 TYR A O 1
ATOM 916 N N . GLU A 1 127 ? 29.49455 3.66636 7.63528 1.000 20.05569 123 GLU A N 1
ATOM 917 C CA . GLU A 1 127 ? 29.94728 2.60510 6.75023 1.000 25.46786 123 GLU A CA 1
ATOM 918 C C . GLU A 1 127 ? 30.03537 1.30348 7.52664 1.000 26.13691 123 GLU A C 1
ATOM 919 O O . GLU A 1 127 ? 30.50691 1.28435 8.66393 1.000 25.05428 123 GLU A O 1
ATOM 925 N N . ARG A 1 128 ? 29.59242 0.21410 6.91306 1.000 26.88841 124 ARG A N 1
ATOM 926 C CA . ARG A 1 128 ? 29.67663 -1.10493 7.53675 1.000 26.85462 124 ARG A CA 1
ATOM 927 C C . ARG A 1 128 ? 31.01783 -1.74733 7.17900 1.000 28.10296 124 ARG A C 1
ATOM 928 O O . ARG A 1 128 ? 31.29810 -1.97630 6.00043 1.000 33.67196 124 ARG A O 1
ATOM 936 N N . VAL A 1 129 ? 31.83407 -2.05392 8.19848 1.000 26.21117 125 VAL A N 1
ATOM 937 C CA . VAL A 1 129 ? 33.17152 -2.61330 7.99462 1.000 25.70110 125 VAL A CA 1
ATOM 938 C C . VAL A 1 129 ? 33.10521 -4.11831 7.75726 1.000 29.05385 125 VAL A C 1
ATOM 939 O O . VAL A 1 129 ? 32.41511 -4.85327 8.47147 1.000 27.26701 125 VAL A O 1
ATOM 943 N N . LEU A 1 130 ? 33.86352 -4.58005 6.77330 1.000 27.16522 126 LEU A N 1
ATOM 944 C CA . LEU A 1 130 ? 34.23277 -5.98007 6.63276 1.000 32.51570 126 LEU A CA 1
ATOM 945 C C . LEU A 1 130 ? 35.70634 -6.10838 6.99283 1.000 31.77713 126 LEU A C 1
ATOM 946 O O . LEU A 1 130 ? 36.56022 -5.53463 6.31001 1.000 33.74732 126 LEU A O 1
ATOM 951 N N . TRP A 1 131 ? 36.01161 -6.86205 8.04988 1.000 31.23657 127 TRP A N 1
ATOM 952 C CA . TRP A 1 131 ? 37.40317 -7.00367 8.45479 1.000 30.91124 127 TRP A CA 1
ATOM 953 C C . TRP A 1 131 ? 38.19224 -7.84602 7.46475 1.000 35.95213 127 TRP A C 1
ATOM 954 O O . TRP A 1 131 ? 37.72507 -8.88294 6.97761 1.000 35.98098 127 TRP A O 1
ATOM 965 N N . ALA A 1 132 ? 39.41741 -7.42250 7.19989 1.000 30.45453 128 ALA A N 1
ATOM 966 C CA . ALA A 1 132 ? 40.36751 -8.21425 6.42363 1.000 35.48357 128 ALA A CA 1
ATOM 967 C C . ALA A 1 132 ? 41.57168 -8.44686 7.32249 1.000 34.44330 128 ALA A C 1
ATOM 968 O O . ALA A 1 132 ? 42.38750 -7.54385 7.52928 1.000 33.98682 128 ALA A O 1
ATOM 970 N N . GLU A 1 133 ? 41.68383 -9.64917 7.86487 1.000 35.61749 129 GLU A N 1
ATOM 971 C CA . GLU A 1 133 ? 42.73921 -9.90508 8.82576 1.000 35.03731 129 GLU A CA 1
ATOM 972 C C . GLU A 1 133 ? 44.09808 -9.93760 8.13476 1.000 37.92717 129 GLU A C 1
ATOM 973 O O . GLU A 1 133 ? 44.23583 -10.47732 7.03671 1.000 36.83235 129 GLU A O 1
ATOM 979 N N . THR A 1 134 ? 45.10939 -9.34560 8.76867 1.000 34.86714 130 THR A N 1
ATOM 980 C CA . THR A 1 134 ? 46.44691 -9.37611 8.19486 1.000 37.87964 130 THR A CA 1
ATOM 981 C C . THR A 1 134 ? 47.49758 -9.47634 9.29020 1.000 41.24462 130 THR A C 1
ATOM 982 O O . THR A 1 134 ? 47.24091 -9.18288 10.45885 1.000 40.70132 130 THR A O 1
ATOM 986 N N . SER A 1 135 ? 48.69580 -9.89446 8.88625 1.000 42.97191 131 SER A N 1
ATOM 987 C CA . SER A 1 135 ? 49.82082 -10.05221 9.80001 1.000 48.80804 131 SER A CA 1
ATOM 988 C C . SER A 1 135 ? 50.75308 -8.85374 9.81226 1.000 46.35713 131 SER A C 1
ATOM 989 O O . SER A 1 135 ? 51.56141 -8.72964 10.73823 1.000 47.85587 131 SER A O 1
ATOM 992 N N . ILE A 1 136 ? 50.65977 -7.98145 8.81090 1.000 43.87591 132 ILE A N 1
ATOM 993 C CA . ILE A 1 136 ? 51.53337 -6.82171 8.68074 1.000 47.20736 132 ILE A CA 1
ATOM 994 C C . ILE A 1 136 ? 50.68683 -5.64496 8.20945 1.000 51.01216 132 ILE A C 1
ATOM 995 O O . ILE A 1 136 ? 49.92991 -5.76922 7.24170 1.000 52.35881 132 ILE A O 1
ATOM 997 N N . LEU A 1 137 ? 50.78524 -4.51670 8.91100 1.000 49.32537 133 LEU A N 1
ATOM 998 C CA . LEU A 1 137 ? 50.16329 -3.26969 8.48517 1.000 53.80512 133 LEU A CA 1
ATOM 999 C C . LEU A 1 137 ? 51.24727 -2.40185 7.85469 1.000 61.81502 133 LEU A C 1
ATOM 1000 O O . LEU A 1 137 ? 52.23864 -2.06444 8.51529 1.000 60.06269 133 LEU A O 1
ATOM 1005 N N . THR A 1 138 ? 51.05845 -2.06087 6.57787 1.000 68.32896 134 THR A N 1
ATOM 1006 C CA . THR A 1 138 ? 52.10122 -1.47235 5.72643 1.000 69.14477 134 THR A CA 1
ATOM 1007 C C . THR A 1 138 ? 52.81612 -0.26845 6.34444 1.000 72.82836 134 THR A C 1
ATOM 1008 O O . THR A 1 138 ? 52.23477 0.48394 7.12969 1.000 75.48547 134 THR A O 1
ATOM 1010 N N . MET B 1 5 ? 23.58182 -2.10993 1.83611 1.000 78.43390 1 MET B N 1
ATOM 1011 C CA . MET B 1 5 ? 24.29500 -0.89635 2.22549 1.000 75.55885 1 MET B CA 1
ATOM 1012 C C . MET B 1 5 ? 25.77003 -0.96637 1.82877 1.000 74.55256 1 MET B C 1
ATOM 1013 O O . MET B 1 5 ? 26.25171 -1.99585 1.35466 1.000 71.82064 1 MET B O 1
ATOM 1018 N N . THR B 1 6 ? 26.48331 0.13660 2.04724 1.000 77.74065 2 THR B N 1
ATOM 1019 C CA . THR B 1 6 ? 27.85459 0.28122 1.56992 1.000 73.75691 2 THR B CA 1
ATOM 1020 C C . THR B 1 6 ? 28.82873 -0.40076 2.53136 1.000 63.51180 2 THR B C 1
ATOM 1021 O O . THR B 1 6 ? 28.88915 -0.05158 3.71898 1.000 54.24791 2 THR B O 1
ATOM 1025 N N . ILE B 1 7 ? 29.59489 -1.37234 2.00942 1.000 59.57130 3 ILE B N 1
ATOM 1026 C CA . ILE B 1 7 ? 30.59182 -2.11688 2.77737 1.000 50.64092 3 ILE B CA 1
ATOM 1027 C C . ILE B 1 7 ? 31.96682 -1.53674 2.49376 1.000 49.03253 3 ILE B C 1
ATOM 1028 O O . ILE B 1 7 ? 32.30153 -1.24266 1.33838 1.000 51.83539 3 ILE B O 1
ATOM 1033 N N . ILE B 1 8 ? 32.77575 -1.38207 3.54218 1.000 40.11044 4 ILE B N 1
ATOM 1034 C CA . ILE B 1 8 ? 34.17104 -0.99269 3.39293 1.000 35.70697 4 ILE B CA 1
ATOM 1035 C C . ILE B 1 8 ? 35.04619 -2.07053 4.02496 1.000 35.54913 4 ILE B C 1
ATOM 1036 O O . ILE B 1 8 ? 34.77397 -2.53380 5.13963 1.000 32.43420 4 ILE B O 1
ATOM 1041 N N . GLU B 1 9 ? 36.08232 -2.47874 3.30386 1.000 34.39969 5 GLU B N 1
ATOM 1042 C CA . GLU B 1 9 ? 37.05360 -3.43208 3.81841 1.000 35.64974 5 GLU B CA 1
ATOM 1043 C C . GLU B 1 9 ? 38.13363 -2.69702 4.60313 1.000 33.08338 5 GLU B C 1
ATOM 1044 O O . GLU B 1 9 ? 38.72917 -1.73748 4.10714 1.000 32.60902 5 GLU B O 1
ATOM 1050 N N . VAL B 1 10 ? 38.40265 -3.15641 5.81922 1.000 31.68543 6 VAL B N 1
ATOM 1051 C CA . VAL B 1 10 ? 39.42473 -2.54751 6.65499 1.000 29.95138 6 VAL B CA 1
ATOM 1052 C C . VAL B 1 10 ? 40.37047 -3.64152 7.12156 1.000 30.70914 6 VAL B C 1
ATOM 1053 O O . VAL B 1 10 ? 39.92117 -4.65840 7.66166 1.000 27.77148 6 VAL B O 1
ATOM 1057 N N . LYS B 1 11 ? 41.67128 -3.41641 6.95143 1.000 28.68073 7 LYS B N 1
ATOM 1058 C CA . LYS B 1 11 ? 42.65185 -4.38209 7.42899 1.000 31.38855 7 LYS B CA 1
ATOM 1059 C C . LYS B 1 11 ? 42.77591 -4.26722 8.94169 1.000 27.98626 7 LYS B C 1
ATOM 1060 O O . LYS B 1 11 ? 42.68168 -3.17051 9.50745 1.000 26.92844 7 LYS B O 1
ATOM 1066 N N . ILE B 1 12 ? 42.98078 -5.40837 9.59825 1.000 28.51325 8 ILE B N 1
ATOM 1067 C CA . ILE B 1 12 ? 43.04781 -5.46524 11.05298 1.000 24.18002 8 ILE B CA 1
ATOM 1068 C C . ILE B 1 12 ? 44.07610 -6.51963 11.43395 1.000 31.48759 8 ILE B C 1
ATOM 1069 O O . ILE B 1 12 ? 44.13297 -7.60146 10.83435 1.000 27.99301 8 ILE B O 1
ATOM 1074 N N . LYS B 1 13 ? 44.92553 -6.17599 12.39526 1.000 26.79431 9 LYS B N 1
ATOM 1075 C CA . LYS B 1 13 ? 45.95332 -7.07629 12.89504 1.000 31.03853 9 LYS B CA 1
ATOM 1076 C C . LYS B 1 13 ? 45.63510 -7.44503 14.33690 1.000 30.98261 9 LYS B C 1
ATOM 1077 O O . LYS B 1 13 ? 45.34211 -6.56991 15.16012 1.000 26.59484 9 LYS B O 1
ATOM 1083 N N . LYS B 1 14 ? 45.68549 -8.74044 14.63633 1.000 26.43424 10 LYS B N 1
ATOM 1084 C CA . LYS B 1 14 ? 45.56939 -9.20180 16.01308 1.000 28.93751 10 LYS B CA 1
ATOM 1085 C C . LYS B 1 14 ? 46.92266 -9.06176 16.69994 1.000 29.46632 10 LYS B C 1
ATOM 1086 O O . LYS B 1 14 ? 47.91403 -9.65947 16.26576 1.000 29.32732 10 LYS B O 1
ATOM 1092 N N . LEU B 1 15 ? 46.97504 -8.26996 17.76489 1.000 27.45936 11 LEU B N 1
ATOM 1093 C CA . LEU B 1 15 ? 48.20106 -8.19142 18.54242 1.000 28.46946 11 LEU B CA 1
ATOM 1094 C C . LEU B 1 15 ? 48.26129 -9.34949 19.54372 1.000 30.58966 11 LEU B C 1
ATOM 1095 O O . LEU B 1 15 ? 47.34711 -10.16917 19.64502 1.000 30.97595 11 LEU B O 1
ATOM 1100 N N . GLU B 1 16 ? 49.34495 -9.40036 20.31427 1.000 28.39970 12 GLU B N 1
ATOM 1101 C CA . GLU B 1 16 ? 49.58420 -10.55255 21.18123 1.000 34.29698 12 GLU B CA 1
ATOM 1102 C C . GLU B 1 16 ? 48.51850 -10.68262 22.26070 1.000 35.25500 12 GLU B C 1
ATOM 1103 O O . GLU B 1 16 ? 48.19555 -11.80010 22.68241 1.000 33.26055 12 GLU B O 1
ATOM 1109 N N . ASN B 1 17 ? 47.95219 -9.56613 22.71085 1.000 27.96584 13 ASN B N 1
ATOM 1110 C CA . ASN B 1 17 ? 46.95622 -9.60186 23.76475 1.000 30.13734 13 ASN B CA 1
ATOM 1111 C C . ASN B 1 17 ? 45.53948 -9.72227 23.23679 1.000 32.31575 13 ASN B C 1
ATOM 1112 O O . ASN B 1 17 ? 44.58932 -9.62101 24.02141 1.000 29.51147 13 ASN B O 1
ATOM 1117 N N . PHE B 1 18 ? 45.36209 -9.93446 21.93444 1.000 30.15799 14 PHE B N 1
ATOM 1118 C CA A PHE B 1 18 ? 44.00493 -10.09186 21.44751 0.439 33.23971 14 PHE B CA 1
ATOM 1119 C CA B PHE B 1 18 ? 44.03427 -10.13286 21.36804 0.561 33.24362 14 PHE B CA 1
ATOM 1120 C C . PHE B 1 18 ? 43.44859 -11.44170 21.86304 1.000 37.85414 14 PHE B C 1
ATOM 1121 O O . PHE B 1 18 ? 44.12133 -12.47368 21.80874 1.000 36.74049 14 PHE B O 1
ATOM 1136 N N . LEU B 1 19 ? 42.19969 -11.41843 22.30525 1.000 39.02351 15 LEU B N 1
ATOM 1137 C CA . LEU B 1 19 ? 41.58780 -12.62317 22.84901 1.000 43.47812 15 LEU B CA 1
ATOM 1138 C C . LEU B 1 19 ? 40.26499 -12.82006 22.13204 1.000 43.85723 15 LEU B C 1
ATOM 1139 O O . LEU B 1 19 ? 39.23583 -12.28315 22.54525 1.000 60.17631 15 LEU B O 1
ATOM 1141 N N . GLY B 1 20 ? 40.31783 -13.52733 21.01489 1.000 40.70064 16 GLY B N 1
ATOM 1142 C CA . GLY B 1 20 ? 39.15449 -14.23448 20.54441 1.000 44.50134 16 GLY B CA 1
ATOM 1143 C C . GLY B 1 20 ? 38.48447 -13.69654 19.31135 1.000 44.36611 16 GLY B C 1
ATOM 1144 O O . GLY B 1 20 ? 38.81164 -14.08750 18.19100 1.000 51.11784 16 GLY B O 1
ATOM 1145 N N . ASN B 1 21 ? 37.53690 -12.79640 19.51651 1.000 45.76158 17 ASN B N 1
ATOM 1146 C CA . ASN B 1 21 ? 36.59256 -12.38739 18.49328 1.000 40.79919 17 ASN B CA 1
ATOM 1147 C C . ASN B 1 21 ? 36.97004 -10.99292 18.02164 1.000 35.22180 17 ASN B C 1
ATOM 1148 O O . ASN B 1 21 ? 37.21331 -10.11354 18.84872 1.000 37.40423 17 ASN B O 1
ATOM 1153 N N . LEU B 1 22 ? 37.06642 -10.81187 16.70356 1.000 35.73203 18 LEU B N 1
ATOM 1154 C CA . LEU B 1 22 ? 37.28008 -9.47937 16.15675 1.000 37.51562 18 LEU B CA 1
ATOM 1155 C C . LEU B 1 22 ? 36.07994 -8.60834 16.52574 1.000 37.42399 18 LEU B C 1
ATOM 1156 O O . LEU B 1 22 ? 35.02264 -9.12760 16.90619 1.000 30.91950 18 LEU B O 1
ATOM 1161 N N . PRO B 1 23 ? 36.21822 -7.28210 16.46921 1.000 30.91523 19 PRO B N 1
ATOM 1162 C CA . PRO B 1 23 ? 35.08626 -6.43287 16.85905 1.000 25.01850 19 PRO B CA 1
ATOM 1163 C C . PRO B 1 23 ? 33.86418 -6.73795 16.00824 1.000 25.45178 19 PRO B C 1
ATOM 1164 O O . PRO B 1 23 ? 33.95365 -6.86309 14.78910 1.000 24.74181 19 PRO B O 1
ATOM 1168 N N . GLU B 1 24 ? 32.71362 -6.87848 16.65310 1.000 26.63900 20 GLU B N 1
ATOM 1169 C CA . GLU B 1 24 ? 31.51614 -7.26813 15.91986 1.000 24.55034 20 GLU B CA 1
ATOM 1170 C C . GLU B 1 24 ? 30.40587 -6.24386 16.07801 1.000 26.55751 20 GLU B C 1
ATOM 1171 O O . GLU B 1 24 ? 30.28241 -5.58111 17.11760 1.000 25.88542 20 GLU B O 1
ATOM 1177 N N . TYR B 1 25 ? 29.58741 -6.14562 15.03581 1.000 24.14755 21 TYR B N 1
ATOM 1178 C CA . TYR B 1 25 ? 28.34956 -5.37856 15.12335 1.000 28.60450 21 TYR B CA 1
ATOM 1179 C C . TYR B 1 25 ? 27.31817 -6.19642 15.87853 1.000 28.18080 21 TYR B C 1
ATOM 1180 O O . TYR B 1 25 ? 27.09981 -7.37350 15.56034 1.000 26.00088 21 TYR B O 1
ATOM 1189 N N . ALA B 1 26 ? 26.67663 -5.57578 16.87186 1.000 24.82954 22 ALA B N 1
ATOM 1190 C CA . ALA B 1 26 ? 25.70925 -6.31576 17.68563 1.000 30.42773 22 ALA B CA 1
ATOM 1191 C C . ALA B 1 26 ? 24.52861 -6.79850 16.85426 1.000 30.62643 22 ALA B C 1
ATOM 1192 O O . ALA B 1 26 ? 23.95640 -7.85356 17.14349 1.000 32.81336 22 ALA B O 1
ATOM 1194 N N . THR B 1 27 ? 24.14614 -6.04438 15.82775 1.000 27.40004 23 THR B N 1
ATOM 1195 C CA . THR B 1 27 ? 23.07095 -6.41329 14.92212 1.000 29.71972 23 THR B CA 1
ATOM 1196 C C . THR B 1 27 ? 23.49734 -6.05385 13.50502 1.000 28.54984 23 THR B C 1
ATOM 1197 O O . THR B 1 27 ? 24.47535 -5.33348 13.29847 1.000 29.81857 23 THR B O 1
ATOM 1201 N N . GLU B 1 28 ? 22.73248 -6.52897 12.52554 1.000 28.27581 24 GLU B N 1
ATOM 1202 C CA . GLU B 1 28 ? 23.03731 -6.23689 11.12935 1.000 32.29195 24 GLU B CA 1
ATOM 1203 C C . GLU B 1 28 ? 22.82036 -4.77420 10.76241 1.000 33.81040 24 GLU B C 1
ATOM 1204 O O . GLU B 1 28 ? 23.23323 -4.35772 9.67419 1.000 33.03810 24 GLU B O 1
ATOM 1206 N N . HIS B 1 29 ? 22.18810 -3.97834 11.62407 1.000 28.32143 25 HIS B N 1
ATOM 1207 C CA . HIS B 1 29 ? 21.98373 -2.56477 11.31918 1.000 31.32474 25 HIS B CA 1
ATOM 1208 C C . HIS B 1 29 ? 22.56351 -1.65011 12.38917 1.000 27.97604 25 HIS B C 1
ATOM 1209 O O . HIS B 1 29 ? 22.19070 -0.47207 12.47258 1.000 26.99266 25 HIS B O 1
ATOM 1216 N N . SER B 1 30 ? 23.48349 -2.16406 13.20579 1.000 24.85032 26 SER B N 1
ATOM 1217 C CA . SER B 1 30 ? 24.16839 -1.33692 14.19055 1.000 22.95684 26 SER B CA 1
ATOM 1218 C C . SER B 1 30 ? 25.19091 -0.43688 13.51598 1.000 20.99861 26 SER B C 1
ATOM 1219 O O . SER B 1 30 ? 25.86706 -0.83888 12.56643 1.000 21.70063 26 SER B O 1
ATOM 1222 N N . ALA B 1 31 ? 25.30404 0.79082 14.01647 1.000 19.51738 27 ALA B N 1
ATOM 1223 C CA . ALA B 1 31 ? 26.27544 1.72100 13.44759 1.000 21.02710 27 ALA B CA 1
ATOM 1224 C C . ALA B 1 31 ? 27.70514 1.37511 13.84146 1.000 19.78890 27 ALA B C 1
ATOM 1225 O O . ALA B 1 31 ? 28.64349 1.67478 13.09082 1.000 20.10234 27 ALA B O 1
ATOM 1227 N N . GLY B 1 32 ? 27.90517 0.76501 15.00754 1.000 19.26771 28 GLY B N 1
ATOM 1228 C CA . GLY B 1 32 ? 29.23733 0.58782 15.53452 1.000 21.05943 28 GLY B CA 1
ATOM 1229 C C . GLY B 1 32 ? 29.48592 -0.84676 15.95921 1.000 19.80791 28 GLY B C 1
ATOM 1230 O O . GLY B 1 32 ? 28.56542 -1.60679 16.22593 1.000 22.53815 28 GLY B O 1
ATOM 1231 N N . MET B 1 33 ? 30.76582 -1.19401 16.01515 1.000 20.26123 29 MET B N 1
ATOM 1232 C CA . MET B 1 33 ? 31.24086 -2.46688 16.55861 1.000 20.91502 29 MET B CA 1
ATOM 1233 C C . MET B 1 33 ? 31.66030 -2.32097 18.01672 1.000 20.42947 29 MET B C 1
ATOM 1234 O O . MET B 1 33 ? 32.22097 -1.30540 18.41831 1.000 21.24209 29 MET B O 1
ATOM 1239 N N . ASP B 1 34 ? 31.45635 -3.37631 18.80775 1.000 21.85706 30 ASP B N 1
ATOM 1240 C CA . ASP B 1 34 ? 31.83976 -3.30521 20.21418 1.000 21.46355 30 ASP B CA 1
ATOM 1241 C C . ASP B 1 34 ? 33.33687 -3.54161 20.35530 1.000 22.31212 30 ASP B C 1
ATOM 1242 O O . ASP B 1 34 ? 33.88853 -4.47918 19.76271 1.000 24.67000 30 ASP B O 1
ATOM 1247 N N . LEU B 1 35 ? 34.00416 -2.66740 21.10405 1.000 21.43459 31 LEU B N 1
ATOM 1248 C CA . LEU B 1 35 ? 35.40327 -2.86255 21.45097 1.000 20.10917 31 LEU B CA 1
ATOM 1249 C C . LEU B 1 35 ? 35.48528 -3.46727 22.83937 1.000 22.62608 31 LEU B C 1
ATOM 1250 O O . LEU B 1 35 ? 34.77205 -3.04367 23.74959 1.000 20.15911 31 LEU B O 1
ATOM 1255 N N . VAL B 1 36 ? 36.39212 -4.41876 23.00680 1.000 21.16182 32 VAL B N 1
ATOM 1256 C CA . VAL B 1 36 ? 36.47608 -5.21193 24.21755 1.000 20.80361 32 VAL B CA 1
ATOM 1257 C C . VAL B 1 36 ? 37.83434 -4.99209 24.87358 1.000 19.88100 32 VAL B C 1
ATOM 1258 O O . VAL B 1 36 ? 38.84853 -4.89285 24.17800 1.000 22.58671 32 VAL B O 1
ATOM 1262 N N . ALA B 1 37 ? 37.85764 -4.94886 26.21383 1.000 20.47468 33 ALA B N 1
ATOM 1263 C CA . ALA B 1 37 ? 39.11684 -4.77245 26.93297 1.000 19.74764 33 ALA B CA 1
ATOM 1264 C C . ALA B 1 37 ? 40.04533 -5.97124 26.73779 1.000 23.23551 33 ALA B C 1
ATOM 1265 O O . ALA B 1 37 ? 39.62816 -7.13056 26.83156 1.000 24.18102 33 ALA B O 1
ATOM 1267 N N . ALA B 1 38 ? 41.32271 -5.68265 26.49384 1.000 20.55331 34 ALA B N 1
ATOM 1268 C CA . ALA B 1 38 ? 42.34677 -6.69718 26.31484 1.000 25.26281 34 ALA B CA 1
ATOM 1269 C C . ALA B 1 38 ? 43.54348 -6.43264 27.23170 1.000 28.31316 34 ALA B C 1
ATOM 1270 O O . ALA B 1 38 ? 44.70202 -6.61673 26.84853 1.000 30.57126 34 ALA B O 1
ATOM 1272 N N . ASN B 1 39 ? 43.27874 -5.99013 28.46179 1.000 24.02507 35 ASN B N 1
ATOM 1273 C CA . ASN B 1 39 ? 44.32412 -5.72315 29.44205 1.000 25.31416 35 ASN B CA 1
ATOM 1274 C C . ASN B 1 39 ? 44.65986 -7.00987 30.17397 1.000 32.42287 35 ASN B C 1
ATOM 1275 O O . ASN B 1 39 ? 43.76481 -7.68646 30.69021 1.000 31.29984 35 ASN B O 1
ATOM 1280 N N . GLU B 1 40 ? 45.94516 -7.33531 30.23483 1.000 30.14151 36 GLU B N 1
ATOM 1281 C CA . GLU B 1 40 ? 46.34759 -8.59310 30.84780 1.000 32.72890 36 GLU B CA 1
ATOM 1282 C C . GLU B 1 40 ? 46.48014 -8.50582 32.36205 1.000 38.59371 36 GLU B C 1
ATOM 1283 O O . GLU B 1 40 ? 46.69618 -9.53454 33.01332 1.000 40.98546 36 GLU B O 1
ATOM 1289 N N . GLN B 1 41 ? 46.37383 -7.31599 32.93604 1.000 32.09673 37 GLN B N 1
ATOM 1290 C CA . GLN B 1 41 ? 46.22642 -7.14564 34.37163 1.000 32.96775 37 GLN B CA 1
ATOM 1291 C C . GLN B 1 41 ? 44.94534 -6.36533 34.58312 1.000 29.98989 37 GLN B C 1
ATOM 1292 O O . GLN B 1 41 ? 44.62653 -5.48724 33.77082 1.000 28.34485 37 GLN B O 1
ATOM 1298 N N . SER B 1 42 ? 44.20906 -6.69402 35.65264 1.000 29.29176 38 SER B N 1
ATOM 1299 C CA . SER B 1 42 ? 43.02128 -5.90808 35.98008 1.000 27.26342 38 SER B CA 1
ATOM 1300 C C . SER B 1 42 ? 43.41736 -4.45344 36.15352 1.000 26.07265 38 SER B C 1
ATOM 1301 O O . SER B 1 42 ? 44.48695 -4.14667 36.69306 1.000 27.62278 38 SER B O 1
ATOM 1304 N N . ILE B 1 43 ? 42.54135 -3.56870 35.69133 1.000 23.00376 39 ILE B N 1
ATOM 1305 C CA . ILE B 1 43 ? 42.72482 -2.12925 35.80137 1.000 25.51209 39 ILE B CA 1
ATOM 1306 C C . ILE B 1 43 ? 41.57239 -1.57905 36.62306 1.000 28.35903 39 ILE B C 1
ATOM 1307 O O . ILE B 1 43 ? 40.41040 -1.68726 36.21579 1.000 28.92627 39 ILE B O 1
ATOM 1312 N N . THR B 1 44 ? 41.88933 -0.97873 37.77048 1.000 24.92202 40 THR B N 1
ATOM 1313 C CA . THR B 1 44 ? 40.88309 -0.31958 38.57788 1.000 24.47369 40 THR B CA 1
ATOM 1314 C C . THR B 1 44 ? 40.84695 1.13671 38.15057 1.000 25.47018 40 THR B C 1
ATOM 1315 O O . THR B 1 44 ? 41.90073 1.76970 38.03639 1.000 25.66522 40 THR B O 1
ATOM 1319 N N . ILE B 1 45 ? 39.65915 1.63618 37.83284 1.000 20.76509 41 ILE B N 1
ATOM 1320 C CA . ILE B 1 45 ? 39.46708 3.06435 37.58422 1.000 18.93935 41 ILE B CA 1
ATOM 1321 C C . ILE B 1 45 ? 38.80338 3.63121 38.83134 1.000 22.51784 41 ILE B C 1
ATOM 1322 O O . ILE B 1 45 ? 37.61718 3.39620 39.08426 1.000 22.01587 41 ILE B O 1
ATOM 1327 N N . LYS B 1 46 ? 39.56109 4.37993 39.61396 1.000 21.39506 42 LYS B N 1
ATOM 1328 C CA . LYS B 1 46 ? 38.97330 4.99999 40.78147 1.000 22.25629 42 LYS B CA 1
ATOM 1329 C C . LYS B 1 46 ? 38.02841 6.11048 40.34138 1.000 20.17013 42 LYS B C 1
ATOM 1330 O O . LYS B 1 46 ? 38.08869 6.59317 39.20471 1.000 21.32764 42 LYS B O 1
ATOM 1336 N N . VAL B 1 47 ? 37.12367 6.48148 41.25456 1.000 24.39803 43 VAL B N 1
ATOM 1337 C CA . VAL B 1 47 ? 36.18172 7.56147 40.98794 1.000 24.22733 43 VAL B CA 1
ATOM 1338 C C . VAL B 1 47 ? 36.95232 8.81341 40.62297 1.000 23.53095 43 VAL B C 1
ATOM 1339 O O . VAL B 1 47 ? 37.89877 9.20222 41.32406 1.000 22.68595 43 VAL B O 1
ATOM 1343 N N . GLY B 1 48 ? 36.55625 9.44066 39.52155 1.000 20.86662 44 GLY B N 1
ATOM 1344 C CA . GLY B 1 48 ? 37.21474 10.62774 39.01309 1.000 24.62302 44 GLY B CA 1
ATOM 1345 C C . GLY B 1 48 ? 38.48334 10.38578 38.23033 1.000 25.07047 44 GLY B C 1
ATOM 1346 O O . GLY B 1 48 ? 39.04906 11.34423 37.68969 1.000 26.87412 44 GLY B O 1
ATOM 1347 N N . SER B 1 49 ? 38.94612 9.15009 38.13338 1.000 20.83466 45 SER B N 1
ATOM 1348 C CA . SER B 1 49 ? 40.21366 8.86353 37.47358 1.000 20.02867 45 SER B CA 1
ATOM 1349 C C . SER B 1 49 ? 40.01165 8.52684 36.00872 1.000 19.48973 45 SER B C 1
ATOM 1350 O O . SER B 1 49 ? 38.92541 8.14197 35.57114 1.000 20.55851 45 SER B O 1
ATOM 1353 N N . ILE B 1 50 ? 41.10945 8.57568 35.27811 1.000 20.87430 46 ILE B N 1
ATOM 1354 C CA . ILE B 1 50 ? 41.13901 8.31547 33.84631 1.000 22.22508 46 ILE B CA 1
ATOM 1355 C C . ILE B 1 50 ? 42.16211 7.21543 33.59726 1.000 22.66329 46 ILE B C 1
ATOM 1356 O O . ILE B 1 50 ? 43.27275 7.27349 34.13504 1.000 23.91558 46 ILE B O 1
ATOM 1361 N N . GLN B 1 51 ? 41.78472 6.20031 32.81494 1.000 23.09189 47 GLN B N 1
ATOM 1362 C CA . GLN B 1 51 ? 42.67445 5.07455 32.53414 1.000 24.97373 47 GLN B CA 1
ATOM 1363 C C . GLN B 1 51 ? 42.59273 4.71718 31.05551 1.000 22.89307 47 GLN B C 1
ATOM 1364 O O . GLN B 1 51 ? 41.50609 4.65942 30.48243 1.000 18.82894 47 GLN B O 1
ATOM 1370 N N . LEU B 1 52 ? 43.74192 4.43125 30.45856 1.000 23.57550 48 LEU B N 1
ATOM 1371 C CA . LEU B 1 52 ? 43.80902 3.96414 29.08279 1.000 20.68017 48 LEU B CA 1
ATOM 1372 C C . LEU B 1 52 ? 43.71115 2.43772 29.06046 1.000 21.91784 48 LEU B C 1
ATOM 1373 O O . LEU B 1 52 ? 44.46849 1.77370 29.76369 1.000 24.42812 48 LEU B O 1
ATOM 1378 N N . ILE B 1 53 ? 42.76845 1.89284 28.29902 1.000 21.54735 49 ILE B N 1
ATOM 1379 C CA . ILE B 1 53 ? 42.51907 0.44801 28.22545 1.000 20.23767 49 ILE B CA 1
ATOM 1380 C C . ILE B 1 53 ? 42.91853 -0.03961 26.83412 1.000 21.84963 49 ILE B C 1
ATOM 1381 O O . ILE B 1 53 ? 42.36554 0.44959 25.83282 1.000 19.68479 49 ILE B O 1
ATOM 1386 N N . PRO B 1 54 ? 43.81932 -1.01607 26.71712 1.000 20.50236 50 PRO B N 1
ATOM 1387 C CA . PRO B 1 54 ? 44.17220 -1.54624 25.39482 1.000 20.15078 50 PRO B CA 1
ATOM 1388 C C . PRO B 1 54 ? 43.12057 -2.51763 24.87953 1.000 23.18895 50 PRO B C 1
ATOM 1389 O O . PRO B 1 54 ? 42.42295 -3.17532 25.65777 1.000 21.51597 50 PRO B O 1
ATOM 1393 N N . THR B 1 55 ? 43.04437 -2.63709 23.53832 1.000 22.99525 51 THR B N 1
ATOM 1394 C CA . THR B 1 55 ? 42.07077 -3.52362 22.90485 1.000 20.70474 51 THR B CA 1
ATOM 1395 C C . THR B 1 55 ? 42.69319 -4.69513 22.16400 1.000 23.52809 51 THR B C 1
ATOM 1396 O O . THR B 1 55 ? 41.95049 -5.57591 21.70947 1.000 24.41051 51 THR B O 1
ATOM 1400 N N . GLY B 1 56 ? 44.01172 -4.70196 21.98493 1.000 23.87067 52 GLY B N 1
ATOM 1401 C CA . GLY B 1 56 ? 44.66426 -5.82526 21.31522 1.000 24.88059 52 GLY B CA 1
ATOM 1402 C C . GLY B 1 56 ? 44.47316 -5.89709 19.81147 1.000 26.35882 52 GLY B C 1
ATOM 1403 O O . GLY B 1 56 ? 44.73821 -6.94632 19.21912 1.000 25.67356 52 GLY B O 1
ATOM 1404 N N . ILE B 1 57 ? 44.01121 -4.82492 19.17329 1.000 25.26551 53 ILE B N 1
ATOM 1405 C CA . ILE B 1 57 ? 43.89568 -4.77213 17.72377 1.000 26.45891 53 ILE B CA 1
ATOM 1406 C C . ILE B 1 57 ? 44.52825 -3.49112 17.21290 1.000 25.51329 53 ILE B C 1
ATOM 1407 O O . ILE B 1 57 ? 44.55878 -2.46385 17.89803 1.000 23.86624 53 ILE B O 1
ATOM 1412 N N . ALA B 1 58 ? 45.01512 -3.55928 15.98325 1.000 23.88201 54 ALA B N 1
ATOM 1413 C CA . ALA B 1 58 ? 45.44349 -2.39313 15.22603 1.000 24.48571 54 ALA B CA 1
ATOM 1414 C C . ALA B 1 58 ? 44.81517 -2.48225 13.84755 1.000 24.06630 54 ALA B C 1
ATOM 1415 O O . ALA B 1 58 ? 44.67245 -3.57562 13.29106 1.000 28.28160 54 ALA B O 1
ATOM 1417 N N . ILE B 1 59 ? 44.43953 -1.33128 13.28169 1.000 21.45253 55 ILE B N 1
ATOM 1418 C CA . ILE B 1 59 ? 43.72817 -1.33704 12.01014 1.000 21.47224 55 ILE B CA 1
ATOM 1419 C C . ILE B 1 59 ? 44.39785 -0.38432 11.02790 1.000 26.82321 55 ILE B C 1
ATOM 1420 O O . ILE B 1 59 ? 45.14817 0.51959 11.40655 1.000 25.15784 55 ILE B O 1
ATOM 1425 N N . ALA B 1 60 ? 44.09894 -0.60187 9.74558 1.000 22.45288 56 ALA B N 1
ATOM 1426 C CA . ALA B 1 60 ? 44.58538 0.22231 8.63826 1.000 27.68814 56 ALA B CA 1
ATOM 1427 C C . ALA B 1 60 ? 43.37223 0.72089 7.84583 1.000 27.85208 56 ALA B C 1
ATOM 1428 O O . ALA B 1 60 ? 42.86667 0.03914 6.94613 1.000 28.93515 56 ALA B O 1
ATOM 1430 N N . LEU B 1 61 ? 42.91409 1.91926 8.18023 1.000 25.19698 57 LEU B N 1
ATOM 1431 C CA . LEU B 1 61 ? 41.75151 2.49113 7.50854 1.000 23.36616 57 LEU B CA 1
ATOM 1432 C C . LEU B 1 61 ? 42.12455 2.97710 6.11372 1.000 23.09350 57 LEU B C 1
ATOM 1433 O O . LEU B 1 61 ? 43.22933 3.48345 5.90990 1.000 24.82772 57 LEU B O 1
ATOM 1438 N N . PRO B 1 62 ? 41.22698 2.84927 5.14427 1.000 27.30975 58 PRO B N 1
ATOM 1439 C CA . PRO B 1 62 ? 41.47038 3.47109 3.84046 1.000 29.88441 58 PRO B CA 1
ATOM 1440 C C . PRO B 1 62 ? 41.33607 4.97963 3.94243 1.000 33.09998 58 PRO B C 1
ATOM 1441 O O . PRO B 1 62 ? 40.74335 5.52316 4.88713 1.000 27.19113 58 PRO B O 1
ATOM 1445 N N . GLU B 1 63 ? 41.91589 5.65888 2.94594 1.000 33.73907 59 GLU B N 1
ATOM 1446 C CA . GLU B 1 63 ? 41.90036 7.11524 2.93343 1.000 33.79619 59 GLU B CA 1
ATOM 1447 C C . GLU B 1 63 ? 40.46569 7.62814 2.98229 1.000 33.72224 59 GLU B C 1
ATOM 1448 O O . GLU B 1 63 ? 39.55987 7.04715 2.37890 1.000 28.59999 59 GLU B O 1
ATOM 1450 N N . SER B 1 64 ? 40.28025 8.72205 3.72379 1.000 28.47206 60 SER B N 1
ATOM 1451 C CA . SER B 1 64 ? 39.04562 9.47199 3.94725 1.000 28.24276 60 SER B CA 1
ATOM 1452 C C . SER B 1 64 ? 38.07228 8.77633 4.89326 1.000 25.90274 60 SER B C 1
ATOM 1453 O O . SER B 1 64 ? 36.94860 9.26732 5.07666 1.000 25.46592 60 SER B O 1
ATOM 1456 N N . PHE B 1 65 ? 38.45667 7.65685 5.50532 1.000 24.22712 61 PHE B N 1
ATOM 1457 C CA . PHE B 1 65 ? 37.62075 6.99089 6.49622 1.000 24.37490 61 PHE B CA 1
ATOM 1458 C C . PHE B 1 65 ? 38.23522 7.11073 7.88323 1.000 21.23242 61 PHE B C 1
ATOM 1459 O O . PHE B 1 65 ? 39.45359 7.02730 8.04321 1.000 24.42976 61 PHE B O 1
ATOM 1467 N N . GLU B 1 66 ? 37.38583 7.32598 8.87797 1.000 21.13485 62 GLU B N 1
ATOM 1468 C CA . GLU B 1 66 ? 37.82640 7.37667 10.25804 1.000 20.75532 62 GLU B CA 1
ATOM 1469 C C . GLU B 1 66 ? 37.05530 6.35145 11.06687 1.000 21.45664 62 GLU B C 1
ATOM 1470 O O . GLU B 1 66 ? 35.96633 5.93424 10.69205 1.000 20.59981 62 GLU B O 1
ATOM 1476 N N . ALA B 1 67 ? 37.62213 5.94410 12.19491 1.000 19.41288 63 ALA B N 1
ATOM 1477 C CA . ALA B 1 67 ? 36.88938 5.16037 13.17567 1.000 19.89575 63 ALA B CA 1
ATOM 1478 C C . ALA B 1 67 ? 36.71087 6.02466 14.41350 1.000 19.78157 63 ALA B C 1
ATOM 1479 O O . ALA B 1 67 ? 37.69516 6.54012 14.95095 1.000 21.35356 63 ALA B O 1
ATOM 1481 N N . GLN B 1 68 ? 35.46819 6.17517 14.86073 1.000 15.00326 64 GLN B N 1
ATOM 1482 C CA . GLN B 1 68 ? 35.14717 6.98338 16.03118 1.000 16.76618 64 GLN B CA 1
ATOM 1483 C C . GLN B 1 68 ? 34.94457 6.07247 17.23085 1.000 18.18328 64 GLN B C 1
ATOM 1484 O O . GLN B 1 68 ? 34.11694 5.16091 17.17576 1.000 18.19650 64 GLN B O 1
ATOM 1490 N N . ILE B 1 69 ? 35.67604 6.33392 18.30412 1.000 14.70283 65 ILE B N 1
ATOM 1491 C CA . ILE B 1 69 ? 35.54464 5.57667 19.55298 1.000 16.58625 65 ILE B CA 1
ATOM 1492 C C . ILE B 1 69 ? 34.54369 6.31972 20.42702 1.000 16.50953 65 ILE B C 1
ATOM 1493 O O . ILE B 1 69 ? 34.82085 7.43312 20.89260 1.000 19.98952 65 ILE B O 1
ATOM 1498 N N . ARG B 1 70 ? 33.37242 5.72711 20.63860 1.000 15.46735 66 ARG B N 1
ATOM 1499 C CA . ARG B 1 70 ? 32.27265 6.38365 21.33477 1.000 14.95893 66 ARG B CA 1
ATOM 1500 C C . ARG B 1 70 ? 31.87696 5.57650 22.55521 1.000 15.06578 66 ARG B C 1
ATOM 1501 O O . ARG B 1 70 ? 32.15193 4.37535 22.61556 1.000 17.14343 66 ARG B O 1
ATOM 1509 N N . PRO B 1 71 ? 31.16667 6.17531 23.50799 1.000 16.69971 67 PRO B N 1
ATOM 1510 C CA . PRO B 1 71 ? 30.74928 5.41516 24.69292 1.000 16.63091 67 PRO B CA 1
ATOM 1511 C C . PRO B 1 71 ? 29.65251 4.39472 24.39924 1.000 17.61266 67 PRO B C 1
ATOM 1512 O O . PRO B 1 71 ? 28.79539 4.57825 23.52704 1.000 17.95270 67 PRO B O 1
ATOM 1516 N N . ARG B 1 72 ? 29.66903 3.30489 25.18131 1.000 18.20801 68 ARG B N 1
ATOM 1517 C CA . ARG B 1 72 ? 28.51319 2.42891 25.29235 1.000 21.77859 68 ARG B CA 1
ATOM 1518 C C . ARG B 1 72 ? 27.55931 3.00379 26.32708 1.000 18.49377 68 ARG B C 1
ATOM 1519 O O . ARG B 1 72 ? 27.97859 3.34940 27.43603 1.000 22.16204 68 ARG B O 1
ATOM 1527 N N . SER B 1 73 ? 26.27038 3.06672 25.99318 1.000 18.48108 69 SER B N 1
ATOM 1528 C CA . SER B 1 73 ? 25.35485 3.71696 26.92706 1.000 23.07086 69 SER B CA 1
ATOM 1529 C C . SER B 1 73 ? 25.18965 2.93985 28.22444 1.000 24.07425 69 SER B C 1
ATOM 1530 O O . SER B 1 73 ? 24.98773 3.54720 29.28566 1.000 21.08838 69 SER B O 1
ATOM 1533 N N . GLY B 1 74 ? 25.29017 1.61346 28.17585 1.000 22.51715 70 GLY B N 1
ATOM 1534 C CA . GLY B 1 74 ? 25.13299 0.82785 29.39311 1.000 23.01986 70 GLY B CA 1
ATOM 1535 C C . GLY B 1 74 ? 26.14408 1.16081 30.47800 1.000 21.43015 70 GLY B C 1
ATOM 1536 O O . GLY B 1 74 ? 25.78275 1.29518 31.64805 1.000 24.59486 70 GLY B O 1
ATOM 1537 N N . LEU B 1 75 ? 27.42661 1.24158 30.11426 1.000 20.28687 71 LEU B N 1
ATOM 1538 C CA . LEU B 1 75 ? 28.48012 1.57792 31.07890 1.000 21.18138 71 LEU B CA 1
ATOM 1539 C C . LEU B 1 75 ? 28.25741 2.94917 31.69966 1.000 23.56614 71 LEU B C 1
ATOM 1540 O O . LEU B 1 75 ? 28.54536 3.17076 32.88251 1.000 20.97974 71 LEU B O 1
ATOM 1545 N N . ALA B 1 76 ? 27.81442 3.90254 30.88643 1.000 19.41922 72 ALA B N 1
ATOM 1546 C CA . ALA B 1 76 ? 27.57775 5.25563 31.37592 1.000 20.29213 72 ALA B CA 1
ATOM 1547 C C . ALA B 1 76 ? 26.40871 5.29160 32.33943 1.000 24.95395 72 ALA B C 1
ATOM 1548 O O . ALA B 1 76 ? 26.49157 5.89726 33.41659 1.000 23.37801 72 ALA B O 1
ATOM 1550 N N . VAL B 1 77 ? 25.29213 4.67467 31.93395 1.000 20.81528 73 VAL B N 1
ATOM 1551 C CA . VAL B 1 77 ? 24.06438 4.64900 32.72863 1.000 27.27832 73 VAL B CA 1
ATOM 1552 C C . VAL B 1 77 ? 24.29387 3.94496 34.05895 1.000 27.80414 73 VAL B C 1
ATOM 1553 O O . VAL B 1 77 ? 23.89597 4.43494 35.11888 1.000 28.55593 73 VAL B O 1
ATOM 1557 N N . LYS B 1 78 ? 24.90915 2.76991 34.01620 1.000 25.84879 74 LYS B N 1
ATOM 1558 C CA . LYS B 1 78 ? 25.00897 1.92187 35.19512 1.000 28.95007 74 LYS B CA 1
ATOM 1559 C C . LYS B 1 78 ? 26.18682 2.26599 36.09742 1.000 28.15660 74 LYS B C 1
ATOM 1560 O O . LYS B 1 78 ? 26.13579 1.98994 37.30406 1.000 29.56179 74 LYS B O 1
ATOM 1566 N N . HIS B 1 79 ? 27.26235 2.81621 35.54307 1.000 22.77301 75 HIS B N 1
ATOM 1567 C CA . HIS B 1 79 ? 28.49004 2.97588 36.30179 1.000 22.72102 75 HIS B CA 1
ATOM 1568 C C . HIS B 1 79 ? 29.10306 4.35463 36.18264 1.000 19.63875 75 HIS B C 1
ATOM 1569 O O . HIS B 1 79 ? 30.11326 4.61313 36.84815 1.000 22.69576 75 HIS B O 1
ATOM 1576 N N . GLY B 1 80 ? 28.52670 5.24619 35.37785 1.000 19.76858 76 GLY B N 1
ATOM 1577 C CA . GLY B 1 80 ? 29.12433 6.54320 35.14744 1.000 19.73247 76 GLY B CA 1
ATOM 1578 C C . GLY B 1 80 ? 30.44544 6.48288 34.42046 1.000 21.04162 76 GLY B C 1
ATOM 1579 O O . GLY B 1 80 ? 31.20813 7.43578 34.46800 1.000 18.96601 76 GLY B O 1
ATOM 1580 N N . ILE B 1 81 ? 30.74315 5.37166 33.76197 1.000 16.67398 77 ILE B N 1
ATOM 1581 C CA . ILE B 1 81 ? 31.97777 5.19174 33.01518 1.000 15.58916 77 ILE B CA 1
ATOM 1582 C C . ILE B 1 81 ? 31.73329 5.68851 31.59761 1.000 19.66385 77 ILE B C 1
ATOM 1583 O O . ILE B 1 81 ? 30.76613 5.27286 30.95326 1.000 21.55062 77 ILE B O 1
ATOM 1588 N N . THR B 1 82 ? 32.58248 6.58316 31.11015 1.000 18.16396 78 THR B N 1
ATOM 1589 C CA . THR B 1 82 ? 32.43467 7.02941 29.73676 1.000 20.61370 78 THR B CA 1
ATOM 1590 C C . THR B 1 82 ? 33.82382 7.25244 29.15316 1.000 17.51869 78 THR B C 1
ATOM 1591 O O . THR B 1 82 ? 34.84453 6.98341 29.79216 1.000 16.33402 78 THR B O 1
ATOM 1595 N N . VAL B 1 83 ? 33.85434 7.70543 27.91022 1.000 16.65936 79 VAL B N 1
ATOM 1596 C CA . VAL B 1 83 ? 35.08491 7.83385 27.15157 1.000 15.99678 79 VAL B CA 1
ATOM 1597 C C . VAL B 1 83 ? 35.55325 9.27166 27.30560 1.000 19.65706 79 VAL B C 1
ATOM 1598 O O . VAL B 1 83 ? 34.83053 10.19089 26.92021 1.000 20.85215 79 VAL B O 1
ATOM 1602 N N . ALA B 1 84 ? 36.74278 9.46001 27.89564 1.000 17.94587 80 ALA B N 1
ATOM 1603 C CA . ALA B 1 84 ? 37.18844 10.78449 28.33747 1.000 19.07841 80 ALA B CA 1
ATOM 1604 C C . ALA B 1 84 ? 37.56535 11.68947 27.17434 1.000 22.86121 80 ALA B C 1
ATOM 1605 O O . ALA B 1 84 ? 37.54638 12.91649 27.31685 1.000 21.80515 80 ALA B O 1
ATOM 1607 N N . ASN B 1 85 ? 37.96650 11.11841 26.04185 1.000 18.70083 81 ASN B N 1
ATOM 1608 C CA . ASN B 1 85 ? 38.35918 11.89110 24.87144 1.000 19.57780 81 ASN B CA 1
ATOM 1609 C C . ASN B 1 85 ? 37.35831 11.70398 23.74030 1.000 18.00952 81 ASN B C 1
ATOM 1610 O O . ASN B 1 85 ? 37.70662 11.80106 22.55317 1.000 17.67346 81 ASN B O 1
ATOM 1615 N N . SER B 1 86 ? 36.10941 11.44324 24.10976 1.000 18.70199 82 SER B N 1
ATOM 1616 C CA . SER B 1 86 ? 35.10319 11.05427 23.14481 1.000 17.56785 82 SER B CA 1
ATOM 1617 C C . SER B 1 86 ? 34.71081 12.23211 22.25526 1.000 18.49176 82 SER B C 1
ATOM 1618 O O . SER B 1 86 ? 34.59565 13.36514 22.73662 1.000 21.23464 82 SER B O 1
ATOM 1621 N N . PRO B 1 87 ? 34.45705 11.99386 20.96509 1.000 19.45925 83 PRO B N 1
ATOM 1622 C CA . PRO B 1 87 ? 34.72561 10.72577 20.25937 1.000 19.57790 83 PRO B CA 1
ATOM 1623 C C . PRO B 1 87 ? 36.21253 10.58679 19.96791 1.000 19.41712 83 PRO B C 1
ATOM 1624 O O . PRO B 1 87 ? 36.80929 11.52264 19.41084 1.000 20.98492 83 PRO B O 1
ATOM 1628 N N . GLY B 1 88 ? 36.82327 9.46219 20.33169 1.000 17.74112 84 GLY B N 1
ATOM 1629 C CA . GLY B 1 88 ? 38.20156 9.21903 19.93507 1.000 17.93635 84 GLY B CA 1
ATOM 1630 C C . GLY B 1 88 ? 38.30219 9.06890 18.42432 1.000 20.65424 84 GLY B C 1
ATOM 1631 O O . GLY B 1 88 ? 37.42319 8.49604 17.77986 1.000 20.39567 84 GLY B O 1
ATOM 1632 N N . THR B 1 89 ? 39.36382 9.63846 17.84962 1.000 20.07382 85 THR B N 1
ATOM 1633 C CA . THR B 1 89 ? 39.50437 9.71495 16.39702 1.000 20.47020 85 THR B CA 1
ATOM 1634 C C . THR B 1 89 ? 40.64294 8.80270 15.94453 1.000 22.28185 85 THR B C 1
ATOM 1635 O O . THR B 1 89 ? 41.80486 9.04738 16.27602 1.000 24.85434 85 THR B O 1
ATOM 1639 N N . ILE B 1 90 ? 40.30736 7.74230 15.19346 1.000 20.13519 86 ILE B N 1
ATOM 1640 C CA . ILE B 1 90 ? 41.28781 6.88228 14.52975 1.000 22.26671 86 ILE B CA 1
ATOM 1641 C C . ILE B 1 90 ? 41.22216 7.16776 13.03628 1.000 23.72558 86 ILE B C 1
ATOM 1642 O O . ILE B 1 90 ? 40.14859 7.05405 12.43742 1.000 25.28308 86 ILE B O 1
ATOM 1647 N N . ASP B 1 91 ? 42.35303 7.49713 12.42509 1.000 24.51022 87 ASP B N 1
ATOM 1648 C CA . ASP B 1 91 ? 42.36570 7.71420 10.97661 1.000 24.33916 87 ASP B CA 1
ATOM 1649 C C . ASP B 1 91 ? 43.40068 6.80239 10.32848 1.000 27.75555 87 ASP B C 1
ATOM 1650 O O . ASP B 1 91 ? 43.99519 5.94406 10.98295 1.000 25.46240 87 ASP B O 1
ATOM 1655 N N . ALA B 1 92 ? 43.57560 6.96336 9.01058 1.000 25.81926 88 ALA B N 1
ATOM 1656 C CA . ALA B 1 92 ? 44.48704 6.11925 8.23574 1.000 25.77220 88 ALA B CA 1
ATOM 1657 C C . ALA B 1 92 ? 45.92982 6.21495 8.70767 1.000 30.67390 88 ALA B C 1
ATOM 1658 O O . ALA B 1 92 ? 46.71830 5.29451 8.46985 1.000 33.51117 88 ALA B O 1
ATOM 1660 N N . ASP B 1 93 ? 46.30095 7.30242 9.35555 1.000 31.48213 89 ASP B N 1
ATOM 1661 C CA . ASP B 1 93 ? 47.67006 7.43704 9.81408 1.000 31.30483 89 ASP B CA 1
ATOM 1662 C C . ASP B 1 93 ? 47.96084 6.66920 11.10227 1.000 33.52323 89 ASP B C 1
ATOM 1663 O O . ASP B 1 93 ? 49.13256 6.57708 11.48438 1.000 34.84501 89 ASP B O 1
ATOM 1668 N N . TYR B 1 94 ? 46.95659 6.10633 11.77743 1.000 28.75663 90 TYR B N 1
ATOM 1669 C CA . TYR B 1 94 ? 47.19865 5.42090 13.04549 1.000 27.07681 90 TYR B CA 1
ATOM 1670 C C . TYR B 1 94 ? 47.07120 3.92102 12.87718 1.000 29.65338 90 TYR B C 1
ATOM 1671 O O . TYR B 1 94 ? 45.95932 3.39267 12.78100 1.000 26.25587 90 TYR B O 1
ATOM 1680 N N . ARG B 1 95 ? 48.20853 3.23684 12.93409 1.000 25.79857 91 ARG B N 1
ATOM 1681 C CA . ARG B 1 95 ? 48.25109 1.79487 12.79621 1.000 25.75734 91 ARG B CA 1
ATOM 1682 C C . ARG B 1 95 ? 48.77689 1.13359 14.06094 1.000 28.13490 91 ARG B C 1
ATOM 1683 O O . ARG B 1 95 ? 49.15459 -0.03738 14.03077 1.000 27.38671 91 ARG B O 1
ATOM 1691 N N . GLY B 1 96 ? 48.76729 1.85751 15.18410 1.000 25.29278 92 GLY B N 1
ATOM 1692 C CA . GLY B 1 96 ? 49.09973 1.27071 16.46411 1.000 25.89524 92 GLY B CA 1
ATOM 1693 C C . GLY B 1 96 ? 47.89798 0.61057 17.10663 1.000 23.71156 92 GLY B C 1
ATOM 1694 O O . GLY B 1 96 ? 46.79968 0.57170 16.55595 1.000 23.97126 92 GLY B O 1
ATOM 1695 N N . GLU B 1 97 ? 48.12123 0.08749 18.31241 1.000 21.12654 93 GLU B N 1
ATOM 1696 C CA . GLU B 1 97 ? 47.04456 -0.54060 19.06411 1.000 20.33194 93 GLU B CA 1
ATOM 1697 C C . GLU B 1 97 ? 45.97127 0.48483 19.39056 1.000 22.55860 93 GLU B C 1
ATOM 1698 O O . GLU B 1 97 ? 46.26913 1.59793 19.83791 1.000 24.15076 93 GLU B O 1
ATOM 1704 N N . ILE B 1 98 ? 44.71900 0.11120 19.13503 1.000 20.20202 94 ILE B N 1
ATOM 1705 C CA . ILE B 1 98 ? 43.58894 0.94596 19.51353 1.000 20.03226 94 ILE B CA 1
ATOM 1706 C C . ILE B 1 98 ? 43.43367 0.90722 21.02121 1.000 21.01978 94 ILE B C 1
ATOM 1707 O O . ILE B 1 98 ? 43.37783 -0.16793 21.62810 1.000 20.03091 94 ILE B O 1
ATOM 1712 N N . LYS B 1 99 ? 43.35898 2.08261 21.63722 1.000 19.89995 95 LYS B N 1
ATOM 1713 C CA . LYS B 1 99 ? 43.22203 2.17876 23.07961 1.000 21.44429 95 LYS B CA 1
ATOM 1714 C C . LYS B 1 99 ? 42.00373 3.03478 23.37804 1.000 22.43570 95 LYS B C 1
ATOM 1715 O O . LYS B 1 99 ? 41.65391 3.93357 22.60266 1.000 23.72297 95 LYS B O 1
ATOM 1721 N N . VAL B 1 100 ? 41.31920 2.70060 24.46622 1.000 18.77061 96 VAL B N 1
ATOM 1722 C CA . VAL B 1 100 ? 40.10755 3.40757 24.87776 1.000 17.78964 96 VAL B CA 1
ATOM 1723 C C . VAL B 1 100 ? 40.41473 4.16488 26.16291 1.000 20.16159 96 VAL B C 1
ATOM 1724 O O . VAL B 1 100 ? 40.80988 3.56747 27.17801 1.000 18.40422 96 VAL B O 1
ATOM 1728 N N . LEU B 1 101 ? 40.20162 5.47947 26.14226 1.000 17.11018 97 LEU B N 1
ATOM 1729 C CA . LEU B 1 101 ? 40.44162 6.29741 27.32779 1.000 15.81860 97 LEU B CA 1
ATOM 1730 C C . LEU B 1 101 ? 39.14774 6.41626 28.12930 1.000 17.93438 97 LEU B C 1
ATOM 1731 O O . LEU B 1 101 ? 38.22325 7.14048 27.72564 1.000 20.09589 97 LEU B O 1
ATOM 1736 N N . LEU B 1 102 ? 39.06954 5.71562 29.25617 1.000 16.80386 98 LEU B N 1
ATOM 1737 C CA . LEU B 1 102 ? 37.87206 5.75033 30.09033 1.000 16.19773 98 LEU B CA 1
ATOM 1738 C C . LEU B 1 102 ? 38.06002 6.66312 31.29254 1.000 16.65366 98 LEU B C 1
ATOM 1739 O O . LEU B 1 102 ? 39.13690 6.71325 31.89406 1.000 20.56694 98 LEU B O 1
ATOM 1744 N N . ILE B 1 103 ? 36.97930 7.33651 31.67154 1.000 16.92096 99 ILE B N 1
ATOM 1745 C CA . ILE B 1 103 ? 36.92053 8.09523 32.91409 1.000 14.99271 99 ILE B CA 1
ATOM 1746 C C . ILE B 1 103 ? 35.75987 7.56386 33.73017 1.000 16.82988 99 ILE B C 1
ATOM 1747 O O . ILE B 1 103 ? 34.73131 7.14254 33.17541 1.000 17.69515 99 ILE B O 1
ATOM 1752 N N . ASN B 1 104 ? 35.94341 7.54682 35.05774 1.000 18.13798 100 ASN B N 1
ATOM 1753 C CA . ASN B 1 104 ? 34.92669 7.07942 36.00530 1.000 17.25949 100 ASN B CA 1
ATOM 1754 C C . ASN B 1 104 ? 34.26263 8.30786 36.62550 1.000 18.24533 100 ASN B C 1
ATOM 1755 O O . ASN B 1 104 ? 34.81623 8.92771 37.52390 1.000 19.78935 100 ASN B O 1
ATOM 1760 N N . LEU B 1 105 ? 33.08276 8.67468 36.11392 1.000 17.66537 101 LEU B N 1
ATOM 1761 C CA . LEU B 1 105 ? 32.27555 9.76502 36.65331 1.000 18.91989 101 LEU B CA 1
ATOM 1762 C C . LEU B 1 105 ? 31.04922 9.21665 37.37474 1.000 22.84556 101 LEU B C 1
ATOM 1763 O O . LEU B 1 105 ? 30.00385 9.88429 37.45979 1.000 23.20244 101 LEU B O 1
ATOM 1768 N N . GLY B 1 106 ? 31.17485 7.98477 37.88310 1.000 18.68783 102 GLY B N 1
ATOM 1769 C CA . GLY B 1 106 ? 30.18312 7.36054 38.71873 1.000 22.26152 102 GLY B CA 1
ATOM 1770 C C . GLY B 1 106 ? 30.53258 7.51767 40.18517 1.000 25.22792 102 GLY B C 1
ATOM 1771 O O . GLY B 1 106 ? 31.37986 8.33040 40.57142 1.000 25.55786 102 GLY B O 1
ATOM 1772 N N . ASN B 1 107 ? 29.88124 6.72522 41.01643 1.000 24.34474 103 ASN B N 1
ATOM 1773 C CA . ASN B 1 107 ? 30.01919 6.92754 42.45382 1.000 26.01540 103 ASN B CA 1
ATOM 1774 C C . ASN B 1 107 ? 30.75188 5.79762 43.16590 1.000 25.06108 103 ASN B C 1
ATOM 1775 O O . ASN B 1 107 ? 30.72614 5.74644 44.40052 1.000 27.50929 103 ASN B O 1
ATOM 1780 N N . LYS B 1 108 ? 31.39971 4.89253 42.43785 1.000 23.29301 104 LYS B N 1
ATOM 1781 C CA . LYS B 1 108 ? 32.23861 3.89747 43.10312 1.000 23.11294 104 LYS B CA 1
ATOM 1782 C C . LYS B 1 108 ? 33.30385 3.42108 42.11622 1.000 21.97221 104 LYS B C 1
ATOM 1783 O O . LYS B 1 108 ? 33.18700 3.62148 40.89969 1.000 21.47703 104 LYS B O 1
ATOM 1789 N N . ASP B 1 109 ? 34.37028 2.83329 42.66368 1.000 23.63852 105 ASP B N 1
ATOM 1790 C CA . ASP B 1 109 ? 35.47951 2.37848 41.83100 1.000 21.41871 105 ASP B CA 1
ATOM 1791 C C . ASP B 1 109 ? 35.00759 1.26911 40.90317 1.000 24.83352 105 ASP B C 1
ATOM 1792 O O . ASP B 1 109 ? 34.07581 0.52727 41.21669 1.000 26.67826 105 ASP B O 1
ATOM 1797 N N . PHE B 1 110 ? 35.63621 1.16736 39.73997 1.000 20.08502 106 PHE B N 1
ATOM 1798 C CA . PHE B 1 110 ? 35.19474 0.20805 38.72848 1.000 25.10090 106 PHE B CA 1
ATOM 1799 C C . PHE B 1 110 ? 36.38478 -0.53909 38.14559 1.000 24.40882 106 PHE B C 1
ATOM 1800 O O . PHE B 1 110 ? 37.35589 0.07764 37.70062 1.000 26.14706 106 PHE B O 1
ATOM 1808 N N . ILE B 1 111 ? 36.31610 -1.86465 38.13093 1.000 23.78024 107 ILE B N 1
ATOM 1809 C CA . ILE B 1 111 ? 37.43754 -2.67468 37.66302 1.000 25.08720 107 ILE B CA 1
ATOM 1810 C C . ILE B 1 111 ? 37.17904 -3.08331 36.22133 1.000 27.44498 107 ILE B C 1
ATOM 1811 O O . ILE B 1 111 ? 36.12671 -3.65436 35.90568 1.000 29.44399 107 ILE B O 1
ATOM 1816 N N . ILE B 1 112 ? 38.12229 -2.76516 35.34469 1.000 24.60724 108 ILE B N 1
ATOM 1817 C CA . ILE B 1 112 ? 38.08456 -3.23381 33.96549 1.000 24.10699 108 ILE B CA 1
ATOM 1818 C C . ILE B 1 112 ? 38.79361 -4.57729 33.91985 1.000 22.12212 108 ILE B C 1
ATOM 1819 O O . ILE B 1 112 ? 39.97361 -4.65750 34.26576 1.000 25.03479 108 ILE B O 1
ATOM 1824 N N . GLU B 1 113 ? 38.08212 -5.61687 33.49313 1.000 26.51723 109 GLU B N 1
ATOM 1825 C CA . GLU B 1 113 ? 38.64927 -6.95107 33.31599 1.000 26.03280 109 GLU B CA 1
ATOM 1826 C C . GLU B 1 113 ? 38.65253 -7.28419 31.83417 1.000 23.64637 109 GLU B C 1
ATOM 1827 O O . GLU B 1 113 ? 37.77289 -6.84167 31.09688 1.000 22.71508 109 GLU B O 1
ATOM 1833 N N . LYS B 1 114 ? 39.64363 -8.06580 31.39556 1.000 26.03907 110 LYS B N 1
ATOM 1834 C CA . LYS B 1 114 ? 39.70231 -8.39996 29.97709 1.000 23.05837 110 LYS B CA 1
ATOM 1835 C C . LYS B 1 114 ? 38.42075 -9.10609 29.54947 1.000 27.84970 110 LYS B C 1
ATOM 1836 O O . LYS B 1 114 ? 37.88303 -9.94654 30.27505 1.000 26.37798 110 LYS B O 1
ATOM 1842 N N . GLY B 1 115 ? 37.91476 -8.74486 28.36669 1.000 22.97552 111 GLY B N 1
ATOM 1843 C CA . GLY B 1 115 ? 36.67818 -9.28396 27.85959 1.000 24.91694 111 GLY B CA 1
ATOM 1844 C C . GLY B 1 115 ? 35.47193 -8.38460 28.04747 1.000 27.18611 111 GLY B C 1
ATOM 1845 O O . GLY B 1 115 ? 34.42811 -8.62764 27.42108 1.000 26.50289 111 GLY B O 1
ATOM 1846 N N . MET B 1 116 ? 35.58242 -7.36463 28.90028 1.000 23.37485 112 MET B N 1
ATOM 1847 C CA . MET B 1 116 ? 34.48436 -6.43510 29.09267 1.000 21.60595 112 MET B CA 1
ATOM 1848 C C . MET B 1 116 ? 34.34238 -5.53367 27.87463 1.000 24.41265 112 MET B C 1
ATOM 1849 O O . MET B 1 116 ? 35.33391 -5.07915 27.29509 1.000 23.71988 112 MET B O 1
ATOM 1854 N N . ARG B 1 117 ? 33.10353 -5.28482 27.47879 1.000 21.79267 113 ARG B N 1
ATOM 1855 C CA . ARG B 1 117 ? 32.84939 -4.32722 26.41397 1.000 19.62403 113 ARG B CA 1
ATOM 1856 C C . ARG B 1 117 ? 33.01258 -2.91401 26.96926 1.000 22.05502 113 ARG B C 1
ATOM 1857 O O . ARG B 1 117 ? 32.36338 -2.56312 27.95591 1.000 24.06040 113 ARG B O 1
ATOM 1865 N N . ILE B 1 118 ? 33.84042 -2.09349 26.31925 1.000 17.95370 114 ILE B N 1
ATOM 1866 C CA . ILE B 1 118 ? 34.24879 -0.81064 26.89600 1.000 18.95214 114 ILE B CA 1
ATOM 1867 C C . ILE B 1 118 ? 33.92890 0.39546 26.01873 1.000 19.89129 114 ILE B C 1
ATOM 1868 O O . ILE B 1 118 ? 34.00666 1.53282 26.51434 1.000 20.94446 114 ILE B O 1
ATOM 1873 N N . ALA B 1 119 ? 33.59867 0.20821 24.75005 1.000 20.13924 115 ALA B N 1
ATOM 1874 C CA . ALA B 1 119 ? 33.32643 1.31567 23.83093 1.000 17.70038 115 ALA B CA 1
ATOM 1875 C C . ALA B 1 119 ? 32.69748 0.72689 22.57906 1.000 18.23556 115 ALA B C 1
ATOM 1876 O O . ALA B 1 119 ? 32.60593 -0.48841 22.42746 1.000 21.33995 115 ALA B O 1
ATOM 1878 N N . GLN B 1 120 ? 32.24657 1.60254 21.68360 1.000 16.73760 116 GLN B N 1
ATOM 1879 C CA . GLN B 1 120 ? 31.82222 1.15022 20.36820 1.000 16.31544 116 GLN B CA 1
ATOM 1880 C C . GLN B 1 120 ? 32.56606 1.96043 19.31581 1.000 20.34158 116 GLN B C 1
ATOM 1881 O O . GLN B 1 120 ? 33.04609 3.06052 19.57892 1.000 18.92438 116 GLN B O 1
ATOM 1887 N N . MET B 1 121 ? 32.74200 1.35991 18.14721 1.000 18.38379 117 MET B N 1
ATOM 1888 C CA . MET B 1 121 ? 33.58805 1.93116 17.10643 1.000 17.97564 117 MET B CA 1
ATOM 1889 C C . MET B 1 121 ? 32.76912 2.08232 15.83521 1.000 18.37733 117 MET B C 1
ATOM 1890 O O . MET B 1 121 ? 32.33530 1.08805 15.24977 1.000 19.51350 117 MET B O 1
ATOM 1895 N N . ILE B 1 122 ? 32.57131 3.33285 15.39727 1.000 18.59507 118 ILE B N 1
ATOM 1896 C CA . ILE B 1 122 ? 31.74558 3.65327 14.22699 1.000 17.77271 118 ILE B CA 1
ATOM 1897 C C . ILE B 1 122 ? 32.67470 4.16044 13.13869 1.000 19.21578 118 ILE B C 1
ATOM 1898 O O . ILE B 1 122 ? 33.39301 5.14961 13.35167 1.000 19.67005 118 ILE B O 1
ATOM 1903 N N . ILE B 1 123 ? 32.63812 3.52458 11.96577 1.000 18.33615 119 ILE B N 1
ATOM 1904 C CA . ILE B 1 123 ? 33.44735 3.98097 10.83942 1.000 20.10835 119 ILE B CA 1
ATOM 1905 C C . ILE B 1 123 ? 32.59829 4.89584 9.96672 1.000 23.86700 119 ILE B C 1
ATOM 1906 O O . ILE B 1 123 ? 31.46117 4.57090 9.60725 1.000 19.73665 119 ILE B O 1
ATOM 1911 N N . ALA B 1 124 ? 33.15325 6.04747 9.62344 1.000 20.81185 120 ALA B N 1
ATOM 1912 C CA . ALA B 1 124 ? 32.43415 7.01243 8.79193 1.000 20.47350 120 ALA B CA 1
ATOM 1913 C C . ALA B 1 124 ? 33.44748 7.75974 7.94987 1.000 21.31198 120 ALA B C 1
ATOM 1914 O O . ALA B 1 124 ? 34.64765 7.73900 8.22602 1.000 22.64173 120 ALA B O 1
ATOM 1916 N N . LYS B 1 125 ? 32.94321 8.42537 6.91332 1.000 26.04581 121 LYS B N 1
ATOM 1917 C CA . LYS B 1 125 ? 33.76522 9.25303 6.03686 1.000 25.14317 121 LYS B CA 1
ATOM 1918 C C . LYS B 1 125 ? 33.95449 10.65611 6.61995 1.000 25.79566 121 LYS B C 1
ATOM 1919 O O . LYS B 1 125 ? 33.05209 11.22548 7.24299 1.000 24.00806 121 LYS B O 1
ATOM 1921 N N . TYR B 1 126 ? 35.12836 11.22742 6.39234 1.000 23.77163 122 TYR B N 1
ATOM 1922 C CA . TYR B 1 126 ? 35.34498 12.64132 6.67849 1.000 26.75181 122 TYR B CA 1
ATOM 1923 C C . TYR B 1 126 ? 35.86634 13.31241 5.41620 1.000 25.69310 122 TYR B C 1
ATOM 1924 O O . TYR B 1 126 ? 36.26742 12.65203 4.44895 1.000 25.18746 122 TYR B O 1
ATOM 1933 N N . GLU B 1 127 ? 35.86541 14.64095 5.43728 1.000 26.45910 123 GLU B N 1
ATOM 1934 C CA . GLU B 1 127 ? 36.27618 15.46746 4.31119 1.000 29.48103 123 GLU B CA 1
ATOM 1935 C C . GLU B 1 127 ? 37.59221 16.14817 4.64136 1.000 30.58806 123 GLU B C 1
ATOM 1936 O O . GLU B 1 127 ? 37.82507 16.52519 5.78518 1.000 28.19007 123 GLU B O 1
ATOM 1942 N N . ARG B 1 128 ? 38.44866 16.30508 3.64285 1.000 30.39519 124 ARG B N 1
ATOM 1943 C CA . ARG B 1 128 ? 39.67330 17.06878 3.80264 1.000 28.90531 124 ARG B CA 1
ATOM 1944 C C . ARG B 1 128 ? 39.42380 18.49906 3.34559 1.000 31.33339 124 ARG B C 1
ATOM 1945 O O . ARG B 1 128 ? 38.96266 18.72923 2.22370 1.000 31.29026 124 ARG B O 1
ATOM 1953 N N . VAL B 1 129 ? 39.72031 19.44546 4.21675 1.000 27.06084 125 VAL B N 1
ATOM 1954 C CA . VAL B 1 129 ? 39.45258 20.85639 3.97288 1.000 26.86915 125 VAL B CA 1
ATOM 1955 C C . VAL B 1 129 ? 40.66110 21.49896 3.32518 1.000 27.32042 125 VAL B C 1
ATOM 1956 O O . VAL B 1 129 ? 41.80291 21.27525 3.75019 1.000 26.47491 125 VAL B O 1
ATOM 1960 N N . LEU B 1 130 ? 40.40648 22.31536 2.30449 1.000 26.35592 126 LEU B N 1
ATOM 1961 C CA . LEU B 1 130 ? 41.34792 23.32058 1.82826 1.000 28.19011 126 LEU B CA 1
ATOM 1962 C C . LEU B 1 130 ? 40.75393 24.67722 2.16691 1.000 31.65911 126 LEU B C 1
ATOM 1963 O O . LEU B 1 130 ? 39.56951 24.91753 1.91273 1.000 28.43315 126 LEU B O 1
ATOM 1968 N N . TRP B 1 131 ? 41.57228 25.55376 2.73796 1.000 30.63852 127 TRP B N 1
ATOM 1969 C CA . TRP B 1 131 ? 41.11089 26.83837 3.23884 1.000 28.12099 127 TRP B CA 1
ATOM 1970 C C . TRP B 1 131 ? 41.14136 27.89507 2.13929 1.000 32.60170 127 TRP B C 1
ATOM 1971 O O . TRP B 1 131 ? 42.15030 28.05903 1.44791 1.000 31.24418 127 TRP B O 1
ATOM 1982 N N . ALA B 1 132 ? 40.03954 28.61614 1.99700 1.000 29.41420 128 ALA B N 1
ATOM 1983 C CA . ALA B 1 132 ? 39.96486 29.79275 1.14872 1.000 31.69862 128 ALA B CA 1
ATOM 1984 C C . ALA B 1 132 ? 39.90819 30.99178 2.09566 1.000 33.48167 128 ALA B C 1
ATOM 1985 O O . ALA B 1 132 ? 38.84121 31.39025 2.57061 1.000 31.04626 128 ALA B O 1
ATOM 1987 N N . GLU B 1 133 ? 41.07787 31.55203 2.38035 1.000 31.65307 129 GLU B N 1
ATOM 1988 C CA . GLU B 1 133 ? 41.16307 32.68706 3.28571 1.000 33.13407 129 GLU B CA 1
ATOM 1989 C C . GLU B 1 133 ? 40.45443 33.88811 2.66809 1.000 35.29957 129 GLU B C 1
ATOM 1990 O O . GLU B 1 133 ? 40.71623 34.25582 1.51773 1.000 35.44089 129 GLU B O 1
ATOM 1996 N N . THR B 1 134 ? 39.53216 34.48480 3.41819 1.000 35.48216 130 THR B N 1
ATOM 1997 C CA . THR B 1 134 ? 38.77981 35.63319 2.92979 1.000 39.17009 130 THR B CA 1
ATOM 1998 C C . THR B 1 134 ? 38.63955 36.66216 4.04184 1.000 36.40588 130 THR B C 1
ATOM 1999 O O . THR B 1 134 ? 38.78891 36.35396 5.22414 1.000 36.85973 130 THR B O 1
ATOM 2003 N N . SER B 1 135 ? 38.33039 37.89512 3.64813 1.000 38.49657 131 SER B N 1
ATOM 2004 C CA . SER B 1 135 ? 38.12984 38.95779 4.61793 1.000 38.70867 131 SER B CA 1
ATOM 2005 C C . SER B 1 135 ? 36.66780 39.19208 4.95974 1.000 40.85864 131 SER B C 1
ATOM 2006 O O . SER B 1 135 ? 36.38081 39.82102 5.98396 1.000 41.35484 131 SER B O 1
ATOM 2009 N N . ILE B 1 136 ? 35.74074 38.71385 4.13653 1.000 34.60536 132 ILE B N 1
ATOM 2010 C CA . ILE B 1 136 ? 34.31565 38.93757 4.35324 1.000 38.96553 132 ILE B CA 1
ATOM 2011 C C . ILE B 1 136 ? 33.59547 37.61613 4.16501 1.000 37.46234 132 ILE B C 1
ATOM 2012 O O . ILE B 1 136 ? 33.65675 37.02024 3.08349 1.000 40.43990 132 ILE B O 1
ATOM 2017 N N . LEU B 1 137 ? 32.91022 37.16536 5.20132 1.000 34.47307 133 LEU B N 1
ATOM 2018 C CA . LEU B 1 137 ? 32.04977 36.00080 5.09556 1.000 33.87862 133 LEU B CA 1
ATOM 2019 C C . LEU B 1 137 ? 30.61899 36.46840 4.88726 1.000 35.31375 133 LEU B C 1
ATOM 2020 O O . LEU B 1 137 ? 30.25159 37.59104 5.25113 1.000 36.72050 133 LEU B O 1
ATOM 2025 N N . THR B 1 138 ? 29.81699 35.60289 4.27364 1.000 32.77170 134 THR B N 1
ATOM 2026 C CA . THR B 1 138 ? 28.40598 35.91306 4.07278 1.000 36.33180 134 THR B CA 1
ATOM 2027 C C . THR B 1 138 ? 27.69672 36.05764 5.41774 1.000 37.30288 134 THR B C 1
ATOM 2028 O O . THR B 1 138 ? 28.10101 35.46418 6.42134 1.000 33.82300 134 THR B O 1
ATOM 2032 N N . GLU B 1 139 ? 26.62367 36.85460 5.43825 1.000 35.03666 135 GLU B N 1
ATOM 2033 C CA . GLU B 1 139 ? 25.76943 36.94399 6.61820 1.000 32.85899 135 GLU B CA 1
ATOM 2034 C C . GLU B 1 139 ? 24.69509 35.86047 6.54783 1.000 34.58905 135 GLU B C 1
ATOM 2035 O O . GLU B 1 139 ? 24.27418 35.45591 5.46236 1.000 36.76250 135 GLU B O 1
ATOM 2041 N N . THR B 1 140 ? 24.28607 35.35520 7.70985 1.000 27.69409 136 THR B N 1
ATOM 2042 C CA . THR B 1 140 ? 23.24930 34.32222 7.78965 1.000 25.80059 136 THR B CA 1
ATOM 2043 C C . THR B 1 140 ? 22.24208 34.67610 8.88496 1.000 28.95979 136 THR B C 1
ATOM 2044 O O . THR B 1 140 ? 22.41778 35.63299 9.63527 1.000 31.77127 136 THR B O 1
ATOM 2048 N N . MET B 1 141 ? 21.19531 33.85390 9.00305 1.000 29.65378 137 MET B N 1
ATOM 2049 C CA . MET B 1 141 ? 20.16258 34.06900 10.01644 1.000 34.11566 137 MET B CA 1
ATOM 2050 C C . MET B 1 141 ? 20.58375 33.66463 11.41889 1.000 29.11083 137 MET B C 1
ATOM 2051 O O . MET B 1 141 ? 19.95943 34.11617 12.38589 1.000 30.49319 137 MET B O 1
ATOM 2056 N N . ARG B 1 142 ? 21.60861 32.82673 11.56334 1.000 25.28469 138 ARG B N 1
ATOM 2057 C CA . ARG B 1 142 ? 21.93365 32.27055 12.86761 1.000 24.46737 138 ARG B CA 1
ATOM 2058 C C . ARG B 1 142 ? 22.42551 33.36233 13.80625 1.000 26.11289 138 ARG B C 1
ATOM 2059 O O . ARG B 1 142 ? 23.31445 34.14005 13.44874 1.000 24.50763 138 ARG B O 1
ATOM 2067 N N . GLY B 1 143 ? 21.83278 33.41359 15.00408 1.000 23.31520 139 GLY B N 1
ATOM 2068 C CA . GLY B 1 143 ? 22.16330 34.39716 16.02251 1.000 26.41368 139 GLY B CA 1
ATOM 2069 C C . GLY B 1 143 ? 21.79034 35.82811 15.69388 1.000 26.76603 139 GLY B C 1
ATOM 2070 O O . GLY B 1 143 ? 22.15116 36.73505 16.45345 1.000 27.76676 139 GLY B O 1
ATOM 2071 N N . ARG B 1 144 ? 21.04626 36.06536 14.61747 1.000 23.82966 140 ARG B N 1
ATOM 2072 C CA . ARG B 1 144 ? 20.81238 37.43368 14.15619 1.000 29.15376 140 ARG B CA 1
ATOM 2073 C C . ARG B 1 144 ? 19.89586 38.18131 15.12121 1.000 27.65074 140 ARG B C 1
ATOM 2074 O O . ARG B 1 144 ? 18.82022 37.69300 15.47804 1.000 25.77176 140 ARG B O 1
ATOM 2082 N N . GLY B 1 145 ? 20.32448 39.37249 15.54439 1.000 26.99853 141 GLY B N 1
ATOM 2083 C CA . GLY B 1 145 ? 19.54633 40.14108 16.50001 1.000 26.06622 141 GLY B CA 1
ATOM 2084 C C . GLY B 1 145 ? 19.69692 39.71558 17.94161 1.000 28.53362 141 GLY B C 1
ATOM 2085 O O . GLY B 1 145 ? 18.96657 40.22997 18.79771 1.000 26.78807 141 GLY B O 1
ATOM 2086 N N . GLY B 1 146 ? 20.60302 38.77955 18.23888 1.000 26.70572 142 GLY B N 1
ATOM 2087 C CA . GLY B 1 146 ? 20.81275 38.36761 19.60769 1.000 29.46754 142 GLY B CA 1
ATOM 2088 C C . GLY B 1 146 ? 21.55660 39.41546 20.41008 1.000 25.20098 142 GLY B C 1
ATOM 2089 O O . GLY B 1 146 ? 22.22938 40.29184 19.87438 1.000 23.99785 142 GLY B O 1
ATOM 2090 N N . PHE B 1 147 ? 21.44243 39.32941 21.73050 1.000 23.74893 143 PHE B N 1
ATOM 2091 C CA . PHE B 1 147 ? 22.14796 40.30859 22.54669 1.000 23.70201 143 PHE B CA 1
ATOM 2092 C C . PHE B 1 147 ? 23.65262 40.15987 22.35110 1.000 28.19770 143 PHE B C 1
ATOM 2093 O O . PHE B 1 147 ? 24.18554 39.04191 22.29179 1.000 28.71171 143 PHE B O 1
ATOM 2101 N N . GLY B 1 148 ? 24.32929 41.29512 22.21449 1.000 26.38609 144 GLY B N 1
ATOM 2102 C CA . GLY B 1 148 ? 25.76963 41.34119 22.09609 1.000 27.82594 144 GLY B CA 1
ATOM 2103 C C . GLY B 1 148 ? 26.32152 41.01859 20.72739 1.000 31.60245 144 GLY B C 1
ATOM 2104 O O . GLY B 1 148 ? 27.54337 41.04644 20.55572 1.000 32.20783 144 GLY B O 1
ATOM 2105 N N . SER B 1 149 ? 25.46898 40.77841 19.73760 1.000 29.23904 145 SER B N 1
ATOM 2106 C CA A SER B 1 149 ? 25.92762 40.33450 18.42889 0.609 35.36204 145 SER B CA 1
ATOM 2107 C CA B SER B 1 149 ? 25.92820 40.33487 18.42704 0.391 35.33144 145 SER B CA 1
ATOM 2108 C C . SER B 1 149 ? 26.43294 41.50760 17.59467 1.000 34.85446 145 SER B C 1
ATOM 2109 O O . SER B 1 149 ? 25.77434 42.55617 17.50680 1.000 36.21947 145 SER B O 1
ATOM 2114 N N . THR B 1 150 ? 27.60574 41.33234 16.98074 1.000 36.23442 146 THR B N 1
ATOM 2115 C CA . THR B 1 150 ? 28.12362 42.28732 15.99632 1.000 42.44354 146 THR B CA 1
ATOM 2116 C C . THR B 1 150 ? 28.41074 41.54372 14.69057 1.000 48.45382 146 THR B C 1
ATOM 2117 O O . THR B 1 150 ? 28.99430 40.45301 14.71387 1.000 49.24998 146 THR B O 1
ATOM 2121 N N . THR C 1 6 ? 56.27005 8.18723 60.80913 1.000 58.76622 2 THR C N 1
ATOM 2122 C CA . THR C 1 6 ? 56.38725 6.77628 61.16825 1.000 60.41171 2 THR C CA 1
ATOM 2123 C C . THR C 1 6 ? 55.02544 6.06183 61.16764 1.000 58.79059 2 THR C C 1
ATOM 2124 O O . THR C 1 6 ? 54.10003 6.45148 61.88618 1.000 62.06138 2 THR C O 1
ATOM 2128 N N . ILE C 1 7 ? 54.92053 5.01218 60.35060 1.000 54.52869 3 ILE C N 1
ATOM 2129 C CA . ILE C 1 7 ? 53.69631 4.23175 60.23899 1.000 46.26922 3 ILE C CA 1
ATOM 2130 C C . ILE C 1 7 ? 53.57307 3.30161 61.43599 1.000 50.50483 3 ILE C C 1
ATOM 2131 O O . ILE C 1 7 ? 54.56883 2.75257 61.92649 1.000 52.24097 3 ILE C O 1
ATOM 2133 N N . ILE C 1 8 ? 52.34447 3.10892 61.90394 1.000 44.34620 4 ILE C N 1
ATOM 2134 C CA . ILE C 1 8 ? 52.04762 2.17599 62.98447 1.000 43.14750 4 ILE C CA 1
ATOM 2135 C C . ILE C 1 8 ? 51.41841 0.93055 62.36366 1.000 40.99092 4 ILE C C 1
ATOM 2136 O O . ILE C 1 8 ? 50.42049 1.02620 61.64024 1.000 41.77470 4 ILE C O 1
ATOM 2141 N N . GLU C 1 9 ? 52.03152 -0.22922 62.59310 1.000 38.18807 5 GLU C N 1
ATOM 2142 C CA . GLU C 1 9 ? 51.50703 -1.48601 62.07650 1.000 38.33834 5 GLU C CA 1
ATOM 2143 C C . GLU C 1 9 ? 50.30351 -1.92042 62.90567 1.000 42.49000 5 GLU C C 1
ATOM 2144 O O . GLU C 1 9 ? 50.29868 -1.79207 64.13257 1.000 41.88023 5 GLU C O 1
ATOM 2150 N N . VAL C 1 10 ? 49.25962 -2.39380 62.22515 1.000 35.51659 6 VAL C N 1
ATOM 2151 C CA . VAL C 1 10 ? 48.01163 -2.79070 62.87289 1.000 29.53795 6 VAL C CA 1
ATOM 2152 C C . VAL C 1 10 ? 47.56807 -4.10344 62.25978 1.000 32.09033 6 VAL C C 1
ATOM 2153 O O . VAL C 1 10 ? 47.48440 -4.22356 61.03224 1.000 27.67250 6 VAL C O 1
ATOM 2157 N N . LYS C 1 11 ? 47.29925 -5.09023 63.10496 1.000 27.05513 7 LYS C N 1
ATOM 2158 C CA . LYS C 1 11 ? 46.78975 -6.35934 62.61033 1.000 28.06568 7 LYS C CA 1
ATOM 2159 C C . LYS C 1 11 ? 45.35806 -6.18188 62.11196 1.000 23.56461 7 LYS C C 1
ATOM 2160 O O . LYS C 1 11 ? 44.53968 -5.48732 62.72852 1.000 23.78734 7 LYS C O 1
ATOM 2162 N N . ILE C 1 12 ? 45.05865 -6.81279 60.98893 1.000 26.92801 8 ILE C N 1
ATOM 2163 C CA . ILE C 1 12 ? 43.72381 -6.75623 60.41067 1.000 26.12758 8 ILE C CA 1
ATOM 2164 C C . ILE C 1 12 ? 43.38395 -8.14588 59.88969 1.000 23.48835 8 ILE C C 1
ATOM 2165 O O . ILE C 1 12 ? 44.23942 -8.84177 59.33356 1.000 27.03497 8 ILE C O 1
ATOM 2170 N N . LYS C 1 13 ? 42.13807 -8.55711 60.08430 1.000 23.29141 9 LYS C N 1
ATOM 2171 C CA . LYS C 1 13 ? 41.66258 -9.86775 59.66046 1.000 28.19118 9 LYS C CA 1
ATOM 2172 C C . LYS C 1 13 ? 40.54777 -9.68678 58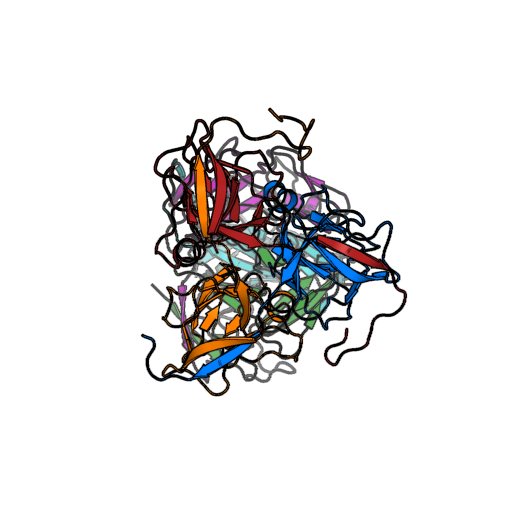.64764 1.000 26.18687 9 LYS C C 1
ATOM 2173 O O . LYS C 1 13 ? 39.60161 -8.92540 58.89252 1.000 24.19405 9 LYS C O 1
ATOM 2179 N N . LYS C 1 14 ? 40.67280 -10.35971 57.50496 1.000 24.54698 10 LYS C N 1
ATOM 2180 C CA . LYS C 1 14 ? 39.61093 -10.35330 56.51369 1.000 25.40196 10 LYS C CA 1
ATOM 2181 C C . LYS C 1 14 ? 38.57118 -11.36682 56.95361 1.000 31.39283 10 LYS C C 1
ATOM 2182 O O . LYS C 1 14 ? 38.85936 -12.56691 57.04056 1.000 28.79446 10 LYS C O 1
ATOM 2188 N N . LEU C 1 15 ? 37.37293 -10.89013 57.25030 1.000 30.05515 11 LEU C N 1
ATOM 2189 C CA . LEU C 1 15 ? 36.37266 -11.80349 57.76823 1.000 33.86246 11 LEU C CA 1
ATOM 2190 C C . LEU C 1 15 ? 35.76520 -12.61075 56.63562 1.000 39.96049 11 LEU C C 1
ATOM 2191 O O . LEU C 1 15 ? 36.00904 -12.36304 55.44910 1.000 37.16694 11 LEU C O 1
ATOM 2196 N N . GLU C 1 16 ? 34.94874 -13.58694 57.02977 1.000 37.45072 12 GLU C N 1
ATOM 2197 C CA . GLU C 1 16 ? 34.33774 -14.48555 56.06305 1.000 44.94203 12 GLU C CA 1
ATOM 2198 C C . GLU C 1 16 ? 33.64058 -13.71421 54.94515 1.000 45.33136 12 GLU C C 1
ATOM 2199 O O . GLU C 1 16 ? 33.61198 -14.17749 53.80276 1.000 41.12777 12 GLU C O 1
ATOM 2205 N N . ASN C 1 17 ? 33.12268 -12.51781 55.23904 1.000 42.47276 13 ASN C N 1
ATOM 2206 C CA . ASN C 1 17 ? 32.34484 -11.72790 54.28477 1.000 33.44831 13 ASN C CA 1
ATOM 2207 C C . ASN C 1 17 ? 33.16617 -10.65163 53.58181 1.000 43.79116 13 ASN C C 1
ATOM 2208 O O . ASN C 1 17 ? 32.59523 -9.79463 52.88830 1.000 38.34084 13 ASN C O 1
ATOM 2213 N N . PHE C 1 18 ? 34.48499 -10.66317 53.74597 1.000 34.80086 14 PHE C N 1
ATOM 2214 C CA . PHE C 1 18 ? 35.29992 -9.60803 53.16289 1.000 35.92318 14 PHE C CA 1
ATOM 2215 C C . PHE C 1 18 ? 35.39231 -9.74858 51.64895 1.000 46.33939 14 PHE C C 1
ATOM 2216 O O . PHE C 1 18 ? 35.49577 -10.85762 51.11478 1.000 43.51028 14 PHE C O 1
ATOM 2224 N N . LEU C 1 19 ? 35.38655 -8.60923 50.96018 1.000 42.57618 15 LEU C N 1
ATOM 2225 C CA . LEU C 1 19 ? 35.71441 -8.55591 49.54208 1.000 45.55130 15 LEU C CA 1
ATOM 2226 C C . LEU C 1 19 ? 36.53358 -7.29711 49.30269 1.000 42.26188 15 LEU C C 1
ATOM 2227 O O . LEU C 1 19 ? 36.61118 -6.41236 50.15954 1.000 45.61410 15 LEU C O 1
ATOM 2229 N N . GLY C 1 20 ? 37.16940 -7.22656 48.13793 1.000 42.38037 16 GLY C N 1
ATOM 2230 C CA . GLY C 1 20 ? 37.93442 -6.04937 47.77160 1.000 40.54805 16 GLY C CA 1
ATOM 2231 C C . GLY C 1 20 ? 39.28795 -5.92310 48.44492 1.000 45.68370 16 GLY C C 1
ATOM 2232 O O . GLY C 1 20 ? 40.00944 -6.91024 48.60823 1.000 42.14518 16 GLY C O 1
ATOM 2233 N N . ASN C 1 21 ? 39.65556 -4.70874 48.83991 1.000 45.60143 17 ASN C N 1
ATOM 2234 C CA . ASN C 1 21 ? 40.95206 -4.46981 49.45144 1.000 41.63523 17 ASN C CA 1
ATOM 2235 C C . ASN C 1 21 ? 40.78438 -4.05760 50.90125 1.000 36.53075 17 ASN C C 1
ATOM 2236 O O . ASN C 1 21 ? 39.69239 -3.69204 51.35157 1.000 34.45727 17 ASN C O 1
ATOM 2241 N N . LEU C 1 22 ? 41.88921 -4.16388 51.63391 1.000 35.81294 18 LEU C N 1
ATOM 2242 C CA . LEU C 1 22 ? 41.96596 -3.56396 52.95065 1.000 31.13501 18 LEU C CA 1
ATOM 2243 C C . LEU C 1 22 ? 41.75537 -2.05314 52.82299 1.000 25.09160 18 LEU C C 1
ATOM 2244 O O . LEU C 1 22 ? 42.04368 -1.47159 51.76823 1.000 30.54809 18 LEU C O 1
ATOM 2249 N N . PRO C 1 23 ? 41.22672 -1.40904 53.85964 1.000 25.16569 19 PRO C N 1
ATOM 2250 C CA . PRO C 1 23 ? 41.00481 0.04611 53.80667 1.000 24.20538 19 PRO C CA 1
ATOM 2251 C C . PRO C 1 23 ? 42.25408 0.79749 53.36186 1.000 25.83548 19 PRO C C 1
ATOM 2252 O O . PRO C 1 23 ? 43.34358 0.59345 53.90002 1.000 25.43502 19 PRO C O 1
ATOM 2256 N N . GLU C 1 24 ? 42.09193 1.68295 52.36927 1.000 23.92684 20 GLU C N 1
ATOM 2257 C CA . GLU C 1 24 ? 43.20825 2.40594 51.76219 1.000 25.25294 20 GLU C CA 1
ATOM 2258 C C . GLU C 1 24 ? 43.09872 3.89902 52.04462 1.000 26.01464 20 GLU C C 1
ATOM 2259 O O . GLU C 1 24 ? 42.00955 4.47228 51.98733 1.000 19.12486 20 GLU C O 1
ATOM 2265 N N . TYR C 1 25 ? 44.23835 4.52328 52.32740 1.000 24.85020 21 TYR C N 1
ATOM 2266 C CA . TYR C 1 25 ? 44.32142 5.97821 52.29492 1.000 26.28880 21 TYR C CA 1
ATOM 2267 C C . TYR C 1 25 ? 44.22842 6.46758 50.85323 1.000 27.89453 21 TYR C C 1
ATOM 2268 O O . TYR C 1 25 ? 44.95003 5.98501 49.96763 1.000 27.19767 21 TYR C O 1
ATOM 2277 N N . ALA C 1 26 ? 43.35452 7.44559 50.62067 1.000 24.16616 22 ALA C N 1
ATOM 2278 C CA . ALA C 1 26 ? 43.18311 7.97273 49.27175 1.000 25.87849 22 ALA C CA 1
ATOM 2279 C C . ALA C 1 26 ? 44.47505 8.57895 48.74850 1.000 27.67127 22 ALA C C 1
ATOM 2280 O O . ALA C 1 26 ? 44.76673 8.49593 47.54544 1.000 26.23560 22 ALA C O 1
ATOM 2282 N N . THR C 1 27 ? 45.25675 9.19645 49.63528 1.000 29.70356 23 THR C N 1
ATOM 2283 C CA . THR C 1 27 ? 46.55786 9.75568 49.30379 1.000 29.54981 23 THR C CA 1
ATOM 2284 C C . THR C 1 27 ? 47.52529 9.47534 50.44694 1.000 32.67282 23 THR C C 1
ATOM 2285 O O . THR C 1 27 ? 47.12900 9.12686 51.56540 1.000 30.26523 23 THR C O 1
ATOM 2289 N N . GLU C 1 28 ? 48.81123 9.68630 50.15456 1.000 37.13277 24 GLU C N 1
ATOM 2290 C CA . GLU C 1 28 ? 49.86812 9.50777 51.14398 1.000 39.39248 24 GLU C CA 1
ATOM 2291 C C . GLU C 1 28 ? 49.72184 10.43712 52.33965 1.000 36.34400 24 GLU C C 1
ATOM 2292 O O . GLU C 1 28 ? 50.34827 10.19504 53.37782 1.000 40.88644 24 GLU C O 1
ATOM 2298 N N . HIS C 1 29 ? 48.91215 11.48735 52.23449 1.000 34.96078 25 HIS C N 1
ATOM 2299 C CA . HIS C 1 29 ? 48.79756 12.46855 53.30737 1.000 28.34264 25 HIS C CA 1
ATOM 2300 C C . HIS C 1 29 ? 47.38474 12.56338 53.85716 1.000 31.87792 25 HIS C C 1
ATOM 2301 O O . HIS C 1 29 ? 47.05878 13.52873 54.55503 1.000 30.90137 25 HIS C O 1
ATOM 2308 N N . SER C 1 30 ? 46.53307 11.59354 53.54861 1.000 24.48131 26 SER C N 1
ATOM 2309 C CA . SER C 1 30 ? 45.17538 11.61669 54.04756 1.000 24.53742 26 SER C CA 1
ATOM 2310 C C . SER C 1 30 ? 45.13515 11.17121 55.50466 1.000 22.90948 26 SER C C 1
ATOM 2311 O O . SER C 1 30 ? 45.86907 10.28088 55.92210 1.000 26.38523 26 SER C O 1
ATOM 2314 N N . ALA C 1 31 ? 44.23028 11.77524 56.26333 1.000 22.96173 27 ALA C N 1
ATOM 2315 C CA . ALA C 1 31 ? 44.10493 11.45404 57.68170 1.000 24.40709 27 ALA C CA 1
ATOM 2316 C C . ALA C 1 31 ? 43.41151 10.11850 57.90362 1.000 23.64202 27 ALA C C 1
ATOM 2317 O O . ALA C 1 31 ? 43.67546 9.45142 58.91229 1.000 22.77117 27 ALA C O 1
ATOM 2319 N N . GLY C 1 32 ? 42.50912 9.72753 57.00022 1.000 19.96312 28 GLY C N 1
ATOM 2320 C CA . GLY C 1 32 ? 41.71914 8.53017 57.19558 1.000 23.53075 28 GLY C CA 1
ATOM 2321 C C . GLY C 1 32 ? 41.78006 7.59515 56.00327 1.000 23.62230 28 GLY C C 1
ATOM 2322 O O . GLY C 1 32 ? 42.10756 7.98755 54.88561 1.000 22.97038 28 GLY C O 1
ATOM 2323 N N . MET C 1 33 ? 41.46095 6.33009 56.27079 1.000 20.58857 29 MET C N 1
ATOM 2324 C CA . MET C 1 33 ? 41.28159 5.34402 55.21170 1.000 20.34498 29 MET C CA 1
ATOM 2325 C C . MET C 1 33 ? 39.81648 5.27933 54.78279 1.000 20.70097 29 MET C C 1
ATOM 2326 O O . MET C 1 33 ? 38.90670 5.47655 55.58784 1.000 20.98247 29 MET C O 1
ATOM 2331 N N . ASP C 1 34 ? 39.58990 4.98192 53.50295 1.000 20.72443 30 ASP C N 1
ATOM 2332 C CA . ASP C 1 34 ? 38.22659 4.87026 53.00418 1.000 19.14374 30 ASP C CA 1
ATOM 2333 C C . ASP C 1 34 ? 37.63924 3.53663 53.43733 1.000 21.03377 30 ASP C C 1
ATOM 2334 O O . ASP C 1 34 ? 38.23530 2.48242 53.18990 1.000 22.02698 30 ASP C O 1
ATOM 2339 N N . LEU C 1 35 ? 36.47729 3.57223 54.08845 1.000 17.46269 31 LEU C N 1
ATOM 2340 C CA . LEU C 1 35 ? 35.77189 2.34182 54.43359 1.000 19.58463 31 LEU C CA 1
ATOM 2341 C C . LEU C 1 35 ? 34.75536 2.02395 53.33993 1.000 21.81181 31 LEU C C 1
ATOM 2342 O O . LEU C 1 35 ? 33.94494 2.87911 52.96805 1.000 18.38027 31 LEU C O 1
ATOM 2347 N N . VAL C 1 36 ? 34.79923 0.79535 52.83983 1.000 17.27152 32 VAL C N 1
ATOM 2348 C CA . VAL C 1 36 ? 34.00234 0.35666 51.69087 1.000 18.38487 32 VAL C CA 1
ATOM 2349 C C . VAL C 1 36 ? 32.91230 -0.60593 52.15477 1.000 21.04039 32 VAL C C 1
ATOM 2350 O O . VAL C 1 36 ? 33.18672 -1.52477 52.93849 1.000 21.06462 32 VAL C O 1
ATOM 2354 N N . ALA C 1 37 ? 31.68256 -0.40036 51.66725 1.000 19.13322 33 ALA C N 1
ATOM 2355 C CA . ALA C 1 37 ? 30.57026 -1.30605 51.97739 1.000 18.62283 33 ALA C CA 1
ATOM 2356 C C . ALA C 1 37 ? 30.86623 -2.72099 51.50021 1.000 22.84451 33 ALA C C 1
ATOM 2357 O O . ALA C 1 37 ? 31.30471 -2.93731 50.36409 1.000 20.87059 33 ALA C O 1
ATOM 2359 N N . ALA C 1 38 ? 30.60965 -3.69240 52.37330 1.000 20.22711 34 ALA C N 1
ATOM 2360 C CA . ALA C 1 38 ? 30.85919 -5.08761 52.04109 1.000 21.39948 34 ALA C CA 1
ATOM 2361 C C . ALA C 1 38 ? 29.58701 -5.91895 52.10927 1.000 26.24080 34 ALA C C 1
ATOM 2362 O O . ALA C 1 38 ? 29.66337 -7.14516 52.24550 1.000 35.21599 34 ALA C O 1
ATOM 2364 N N . ASN C 1 39 ? 28.41481 -5.29395 52.00863 1.000 23.58701 35 ASN C N 1
ATOM 2365 C CA . ASN C 1 39 ? 27.17752 -6.06272 51.97109 1.000 28.16308 35 ASN C CA 1
ATOM 2366 C C . ASN C 1 39 ? 27.04786 -6.79072 50.63529 1.000 30.71484 35 ASN C C 1
ATOM 2367 O O . ASN C 1 39 ? 27.11942 -6.17773 49.56447 1.000 32.03416 35 ASN C O 1
ATOM 2372 N N . GLU C 1 40 ? 26.86062 -8.11468 50.68913 1.000 36.43942 36 GLU C N 1
ATOM 2373 C CA . GLU C 1 40 ? 26.71673 -8.86918 49.44854 1.000 39.78912 36 GLU C CA 1
ATOM 2374 C C . GLU C 1 40 ? 25.44001 -8.48104 48.71248 1.000 36.91570 36 GLU C C 1
ATOM 2375 O O . GLU C 1 40 ? 25.44342 -8.36753 47.48165 1.000 47.02591 36 GLU C O 1
ATOM 2377 N N . GLN C 1 41 ? 24.35145 -8.23170 49.43589 1.000 34.72914 37 GLN C N 1
ATOM 2378 C CA . GLN C 1 41 ? 23.12689 -7.76273 48.80042 1.000 32.93026 37 GLN C CA 1
ATOM 2379 C C . GLN C 1 41 ? 22.95372 -6.26943 49.05226 1.000 31.28150 37 GLN C C 1
ATOM 2380 O O . GLN C 1 41 ? 23.35003 -5.75276 50.10036 1.000 27.47500 37 GLN C O 1
ATOM 2382 N N . SER C 1 42 ? 22.37799 -5.57492 48.06877 1.000 29.46492 38 SER C N 1
ATOM 2383 C CA . SER C 1 42 ? 22.16728 -4.13930 48.21196 1.000 28.74734 38 SER C CA 1
ATOM 2384 C C . SER C 1 42 ? 21.27183 -3.85947 49.40875 1.000 28.69946 38 SER C C 1
ATOM 2385 O O . SER C 1 42 ? 20.32935 -4.60557 49.68737 1.000 34.04589 38 SER C O 1
ATOM 2388 N N . ILE C 1 43 ? 21.55945 -2.76997 50.10458 1.000 26.58653 39 ILE C N 1
ATOM 2389 C CA . ILE C 1 43 ? 20.78670 -2.33589 51.26563 1.000 27.00773 39 ILE C CA 1
ATOM 2390 C C . ILE C 1 43 ? 20.14210 -1.00621 50.91398 1.000 26.12907 39 ILE C C 1
ATOM 2391 O O . ILE C 1 43 ? 20.84385 -0.04455 50.58804 1.000 26.89680 39 ILE C O 1
ATOM 2396 N N . THR C 1 44 ? 18.81748 -0.95509 50.94290 1.000 26.67640 40 THR C N 1
ATOM 2397 C CA . THR C 1 44 ? 18.11921 0.30799 50.76639 1.000 30.11840 40 THR C CA 1
ATOM 2398 C C . THR C 1 44 ? 18.00756 1.01009 52.11305 1.000 30.84647 40 THR C C 1
ATOM 2399 O O . THR C 1 44 ? 17.61157 0.39622 53.11222 1.000 28.48004 40 THR C O 1
ATOM 2403 N N . ILE C 1 45 ? 18.38269 2.28500 52.15047 1.000 24.10698 41 ILE C N 1
ATOM 2404 C CA . ILE C 1 45 ? 18.14094 3.11641 53.32357 1.000 25.50966 41 ILE C CA 1
ATOM 2405 C C . ILE C 1 45 ? 17.02431 4.08074 52.95411 1.000 29.32665 41 ILE C C 1
ATOM 2406 O O . ILE C 1 45 ? 17.22229 4.97685 52.12663 1.000 26.16750 41 ILE C O 1
ATOM 2411 N N . LYS C 1 46 ? 15.84419 3.88145 53.53448 1.000 28.43596 42 LYS C N 1
ATOM 2412 C CA . LYS C 1 46 ? 14.73279 4.77236 53.26850 1.000 28.53126 42 LYS C CA 1
ATOM 2413 C C . LYS C 1 46 ? 14.96137 6.11422 53.96525 1.000 25.83914 42 LYS C C 1
ATOM 2414 O O . LYS C 1 46 ? 15.78919 6.24162 54.87138 1.000 25.86979 42 LYS C O 1
ATOM 2416 N N . VAL C 1 47 ? 14.24049 7.12961 53.49094 1.000 31.00683 43 VAL C N 1
ATOM 2417 C CA . VAL C 1 47 ? 14.29151 8.45617 54.10181 1.000 31.20114 43 VAL C CA 1
ATOM 2418 C C . VAL C 1 47 ? 14.03451 8.35155 55.59545 1.000 29.23647 43 VAL C C 1
ATOM 2419 O O . VAL C 1 47 ? 13.03287 7.76736 56.02848 1.000 31.53874 43 VAL C O 1
ATOM 2423 N N . GLY C 1 48 ? 14.92312 8.94686 56.38716 1.000 28.31913 44 GLY C N 1
ATOM 2424 C CA . GLY C 1 48 ? 14.77809 8.96806 57.82088 1.000 30.70719 44 GLY C CA 1
ATOM 2425 C C . GLY C 1 48 ? 15.30191 7.74185 58.52639 1.000 30.72269 44 GLY C C 1
ATOM 2426 O O . GLY C 1 48 ? 15.40941 7.76288 59.75734 1.000 31.42757 44 GLY C O 1
ATOM 2427 N N . SER C 1 49 ? 15.67430 6.69431 57.78870 1.000 27.15674 45 SER C N 1
ATOM 2428 C CA . SER C 1 49 ? 16.03328 5.39949 58.34784 1.000 27.59126 45 SER C CA 1
ATOM 2429 C C . SER C 1 49 ? 17.52173 5.27596 58.64057 1.000 28.20196 45 SER C C 1
ATOM 2430 O O . SER C 1 49 ? 18.36774 5.97072 58.07111 1.000 24.33682 45 SER C O 1
ATOM 2433 N N . ILE C 1 50 ? 17.82517 4.33909 59.53423 1.000 24.02771 46 ILE C N 1
ATOM 2434 C CA . ILE C 1 50 ? 19.18132 3.95025 59.87925 1.000 24.01979 46 ILE C CA 1
ATOM 2435 C C . ILE C 1 50 ? 19.41116 2.52556 59.39246 1.000 26.34213 46 ILE C C 1
ATOM 2436 O O . ILE C 1 50 ? 18.52988 1.67085 59.52920 1.000 27.23317 46 ILE C O 1
ATOM 2441 N N . GLN C 1 51 ? 20.58584 2.27422 58.81429 1.000 23.50959 47 GLN C N 1
ATOM 2442 C CA . GLN C 1 51 ? 20.99092 0.94349 58.37775 1.000 26.00598 47 GLN C CA 1
ATOM 2443 C C . GLN C 1 51 ? 22.43446 0.68822 58.76700 1.000 21.37593 47 GLN C C 1
ATOM 2444 O O . GLN C 1 51 ? 23.29904 1.54891 58.60671 1.000 22.61465 47 GLN C O 1
ATOM 2450 N N . LEU C 1 52 ? 22.68529 -0.52568 59.23784 1.000 24.97393 48 LEU C N 1
ATOM 2451 C CA . LEU C 1 52 ? 24.02200 -1.00438 59.56318 1.000 21.15586 48 LEU C CA 1
ATOM 2452 C C . LEU C 1 52 ? 24.66107 -1.62859 58.32333 1.000 20.79631 48 LEU C C 1
ATOM 2453 O O . LEU C 1 52 ? 24.06644 -2.51581 57.69586 1.000 23.25406 48 LEU C O 1
ATOM 2458 N N . ILE C 1 53 ? 25.87619 -1.20684 57.98969 1.000 18.49237 49 ILE C N 1
ATOM 2459 C CA . ILE C 1 53 ? 26.57782 -1.68028 56.80127 1.000 19.69218 49 ILE C CA 1
ATOM 2460 C C . ILE C 1 53 ? 27.83740 -2.39389 57.26236 1.000 18.88614 49 ILE C C 1
ATOM 2461 O O . ILE C 1 53 ? 28.61727 -1.81793 58.02532 1.000 19.95830 49 ILE C O 1
ATOM 2466 N N . PRO C 1 54 ? 28.07659 -3.61908 56.81933 1.000 19.90127 50 PRO C N 1
ATOM 2467 C CA . PRO C 1 54 ? 29.29017 -4.32578 57.21194 1.000 21.02718 50 PRO C CA 1
ATOM 2468 C C . PRO C 1 54 ? 30.46734 -3.92424 56.34187 1.000 21.39705 50 PRO C C 1
ATOM 2469 O O . PRO C 1 54 ? 30.31321 -3.52095 55.18898 1.000 21.43061 50 PRO C O 1
ATOM 2473 N N . THR C 1 55 ? 31.66426 -4.08660 56.90578 1.000 21.89411 51 THR C N 1
ATOM 2474 C CA . THR C 1 55 ? 32.90101 -3.83890 56.16620 1.000 22.91219 51 THR C CA 1
ATOM 2475 C C . THR C 1 55 ? 33.73068 -5.08764 55.91497 1.000 20.55556 51 THR C C 1
ATOM 2476 O O . THR C 1 55 ? 34.68233 -5.02777 55.12824 1.000 23.51845 51 THR C O 1
ATOM 2480 N N . GLY C 1 56 ? 33.42742 -6.19633 56.57827 1.000 20.96446 52 GLY C N 1
ATOM 2481 C CA . GLY C 1 56 ? 34.19466 -7.40317 56.35987 1.000 20.23604 52 GLY C CA 1
ATOM 2482 C C . GLY C 1 56 ? 35.58209 -7.40877 56.96384 1.000 23.49145 52 GLY C C 1
ATOM 2483 O O . GLY C 1 56 ? 36.38393 -8.27123 56.60981 1.000 22.80489 52 GLY C O 1
ATOM 2484 N N . ILE C 1 57 ? 35.89825 -6.48346 57.87954 1.000 21.68329 53 ILE C N 1
ATOM 2485 C CA . ILE C 1 57 ? 37.21351 -6.47035 58.51593 1.000 21.48959 53 ILE C CA 1
ATOM 2486 C C . ILE C 1 57 ? 37.06331 -6.42177 60.02781 1.000 20.93995 53 ILE C C 1
ATOM 2487 O O . ILE C 1 57 ? 36.08149 -5.90128 60.55925 1.000 19.20116 53 ILE C O 1
ATOM 2492 N N . ALA C 1 58 ? 38.05878 -6.97778 60.71561 1.000 21.28629 54 ALA C N 1
ATOM 2493 C CA . ALA C 1 58 ? 38.23573 -6.79191 62.14745 1.000 20.27272 54 ALA C CA 1
ATOM 2494 C C . ALA C 1 58 ? 39.68713 -6.40454 62.37605 1.000 20.31680 54 ALA C C 1
ATOM 2495 O O . ALA C 1 58 ? 40.56737 -6.77009 61.59452 1.000 21.11431 54 ALA C O 1
ATOM 2497 N N . ILE C 1 59 ? 39.93833 -5.60667 63.41174 1.000 17.57920 55 ILE C N 1
ATOM 2498 C CA . ILE C 1 59 ? 41.27457 -5.05996 63.61157 1.000 20.03764 55 ILE C CA 1
ATOM 2499 C C . ILE C 1 59 ? 41.66407 -5.15804 65.07546 1.000 23.15456 55 ILE C C 1
ATOM 2500 O O . ILE C 1 59 ? 40.82540 -5.34001 65.96242 1.000 22.13514 55 ILE C O 1
ATOM 2505 N N . ALA C 1 60 ? 42.97140 -5.04766 65.31723 1.000 19.45773 56 ALA C N 1
ATOM 2506 C CA . ALA C 1 60 ? 43.51532 -5.07623 66.66602 1.000 21.16713 56 ALA C CA 1
ATOM 2507 C C . ALA C 1 60 ? 44.43271 -3.87118 66.79685 1.000 27.03836 56 ALA C C 1
ATOM 2508 O O . ALA C 1 60 ? 45.61871 -3.94721 66.46359 1.000 27.19801 56 ALA C O 1
ATOM 2510 N N . LEU C 1 61 ? 43.87333 -2.76673 67.28050 1.000 22.57254 57 LEU C N 1
ATOM 2511 C CA . LEU C 1 61 ? 44.63546 -1.53176 67.42212 1.000 25.79706 57 LEU C CA 1
ATOM 2512 C C . LEU C 1 61 ? 45.65789 -1.66106 68.54954 1.000 27.94189 57 LEU C C 1
ATOM 2513 O O . LEU C 1 61 ? 45.39581 -2.32451 69.55913 1.000 28.43036 57 LEU C O 1
ATOM 2518 N N . PRO C 1 62 ? 46.83371 -1.05783 68.39653 1.000 27.61106 58 PRO C N 1
ATOM 2519 C CA . PRO C 1 62 ? 47.77429 -0.98531 69.51578 1.000 34.71880 58 PRO C CA 1
ATOM 2520 C C . PRO C 1 62 ? 47.14495 -0.29734 70.70984 1.000 29.78198 58 PRO C C 1
ATOM 2521 O O . PRO C 1 62 ? 46.22722 0.51881 70.58264 1.000 27.83971 58 PRO C O 1
ATOM 2525 N N . GLU C 1 63 ? 47.63947 -0.66768 71.88481 1.000 32.27046 59 GLU C N 1
ATOM 2526 C CA . GLU C 1 63 ? 47.25352 0.02305 73.09816 1.000 39.04392 59 GLU C CA 1
ATOM 2527 C C . GLU C 1 63 ? 47.56534 1.50854 72.96034 1.000 38.17101 59 GLU C C 1
ATOM 2528 O O . GLU C 1 63 ? 48.62046 1.89178 72.44178 1.000 37.87864 59 GLU C O 1
ATOM 2534 N N . SER C 1 64 ? 46.62612 2.33511 73.41443 1.000 34.29398 60 SER C N 1
ATOM 2535 C CA . SER C 1 64 ? 46.62659 3.79613 73.41396 1.000 30.64300 60 SER C CA 1
ATOM 2536 C C . SER C 1 64 ? 46.13471 4.37718 72.08931 1.000 31.23550 60 SER C C 1
ATOM 2537 O O . SER C 1 64 ? 46.12365 5.60210 71.95204 1.000 28.18350 60 SER C O 1
ATOM 2540 N N . PHE C 1 65 ? 45.75594 3.56107 71.10987 1.000 27.82211 61 PHE C N 1
ATOM 2541 C CA . PHE C 1 65 ? 45.15790 4.06119 69.88182 1.000 26.60877 61 PHE C CA 1
ATOM 2542 C C . PHE C 1 65 ? 43.66987 3.76877 69.88932 1.000 24.88445 61 PHE C C 1
ATOM 2543 O O . PHE C 1 65 ? 43.19138 2.86470 70.58475 1.000 25.34149 61 PHE C O 1
ATOM 2551 N N . GLU C 1 66 ? 42.95451 4.55122 69.08921 1.000 23.98251 62 GLU C N 1
ATOM 2552 C CA . GLU C 1 66 ? 41.55070 4.34425 68.78628 1.000 22.22076 62 GLU C CA 1
ATOM 2553 C C . GLU C 1 66 ? 41.37816 4.54938 67.29015 1.000 21.73437 62 GLU C C 1
ATOM 2554 O O . GLU C 1 66 ? 42.23622 5.13687 66.63024 1.000 25.90364 62 GLU C O 1
ATOM 2560 N N . ALA C 1 67 ? 40.26767 4.06607 66.73889 1.000 18.69174 63 ALA C N 1
ATOM 2561 C CA . ALA C 1 67 ? 39.89931 4.47319 65.38862 1.000 19.38454 63 ALA C CA 1
ATOM 2562 C C . ALA C 1 67 ? 38.57564 5.21400 65.44287 1.000 17.42670 63 ALA C C 1
ATOM 2563 O O . ALA C 1 67 ? 37.71434 4.90830 66.27097 1.000 21.13235 63 ALA C O 1
ATOM 2565 N N . GLN C 1 68 ? 38.42361 6.20577 64.56802 1.000 18.10039 64 GLN C N 1
ATOM 2566 C CA . GLN C 1 68 ? 37.20918 7.00389 64.48891 1.000 16.54727 64 GLN C CA 1
ATOM 2567 C C . GLN C 1 68 ? 36.52080 6.76319 63.15133 1.000 16.76041 64 GLN C C 1
ATOM 2568 O O . GLN C 1 68 ? 37.14123 6.92424 62.10000 1.000 19.55359 64 GLN C O 1
ATOM 2574 N N . ILE C 1 69 ? 35.24492 6.38816 63.19522 1.000 15.77406 65 ILE C N 1
ATOM 2575 C CA . ILE C 1 69 ? 34.43175 6.23543 61.98864 1.000 14.77909 65 ILE C CA 1
ATOM 2576 C C . ILE C 1 69 ? 33.76385 7.58419 61.71760 1.000 17.06901 65 ILE C C 1
ATOM 2577 O O . ILE C 1 69 ? 32.85397 7.98801 62.44896 1.000 18.62826 65 ILE C O 1
ATOM 2582 N N . ARG C 1 70 ? 34.18647 8.27249 60.66760 1.000 16.28922 66 ARG C N 1
ATOM 2583 C CA . ARG C 1 70 ? 33.66877 9.59635 60.34333 1.000 19.50411 66 ARG C CA 1
ATOM 2584 C C . ARG C 1 70 ? 32.93500 9.60806 59.00868 1.000 19.44576 66 ARG C C 1
ATOM 2585 O O . ARG C 1 70 ? 33.18125 8.75487 58.15268 1.000 17.41897 66 ARG C O 1
ATOM 2593 N N . PRO C 1 71 ? 32.07884 10.60384 58.77121 1.000 19.28529 67 PRO C N 1
ATOM 2594 C CA . PRO C 1 71 ? 31.37962 10.68986 57.48196 1.000 19.49243 67 PRO C CA 1
ATOM 2595 C C . PRO C 1 71 ? 32.28988 11.13160 56.34802 1.000 20.49160 67 PRO C C 1
ATOM 2596 O O . PRO C 1 71 ? 33.34880 11.73836 56.54169 1.000 20.40242 67 PRO C O 1
ATOM 2600 N N . ARG C 1 72 ? 31.83935 10.82983 55.13304 1.000 20.44898 68 ARG C N 1
ATOM 2601 C CA . ARG C 1 72 ? 32.42586 11.38174 53.92212 1.000 20.82228 68 ARG C CA 1
ATOM 2602 C C . ARG C 1 72 ? 31.58380 12.54700 53.42889 1.000 20.20474 68 ARG C C 1
ATOM 2603 O O . ARG C 1 72 ? 30.34994 12.49255 53.45162 1.000 22.96428 68 ARG C O 1
ATOM 2611 N N . SER C 1 73 ? 32.25559 13.58496 52.93015 1.000 20.97299 69 SER C N 1
ATOM 2612 C CA . SER C 1 73 ? 31.53517 14.78586 52.51243 1.000 22.31114 69 SER C CA 1
ATOM 2613 C C . SER C 1 73 ? 30.59265 14.51743 51.33134 1.000 24.43939 69 SER C C 1
ATOM 2614 O O . SER C 1 73 ? 29.45879 15.02224 51.30226 1.000 22.39477 69 SER C O 1
ATOM 2617 N N . GLY C 1 74 ? 31.04141 13.73470 50.33977 1.000 23.25472 70 GLY C N 1
ATOM 2618 C CA . GLY C 1 74 ? 30.25150 13.58025 49.12682 1.000 25.83076 70 GLY C CA 1
ATOM 2619 C C . GLY C 1 74 ? 28.91380 12.91313 49.38483 1.000 25.31193 70 GLY C C 1
ATOM 2620 O O . GLY C 1 74 ? 27.87225 13.36223 48.89676 1.000 22.94788 70 GLY C O 1
ATOM 2621 N N . LEU C 1 75 ? 28.93101 11.82736 50.15879 1.000 19.37686 71 LEU C N 1
ATOM 2622 C CA . LEU C 1 75 ? 27.71072 11.09577 50.46797 1.000 25.00451 71 LEU C CA 1
ATOM 2623 C C . LEU C 1 75 ? 26.70574 11.98319 51.20090 1.000 22.24468 71 LEU C C 1
ATOM 2624 O O . LEU C 1 75 ? 25.49042 11.89298 50.97270 1.000 22.03991 71 LEU C O 1
ATOM 2629 N N . ALA C 1 76 ? 27.20464 12.87056 52.06536 1.000 21.33949 72 ALA C N 1
ATOM 2630 C CA . ALA C 1 76 ? 26.33261 13.76918 52.80950 1.000 21.40818 72 ALA C CA 1
ATOM 2631 C C . ALA C 1 76 ? 25.70172 14.82309 51.89712 1.000 26.36501 72 ALA C C 1
ATOM 2632 O O . ALA C 1 76 ? 24.48866 15.06270 51.95817 1.000 27.10263 72 ALA C O 1
ATOM 2634 N N . VAL C 1 77 ? 26.49974 15.45944 51.03126 1.000 23.12760 73 VAL C N 1
ATOM 2635 C CA . VAL C 1 77 ? 25.93264 16.45871 50.11921 1.000 26.58371 73 VAL C CA 1
ATOM 2636 C C . VAL C 1 77 ? 24.98421 15.81376 49.10492 1.000 28.48246 73 VAL C C 1
ATOM 2637 O O . VAL C 1 77 ? 23.88764 16.32851 48.83330 1.000 29.29682 73 VAL C O 1
ATOM 2641 N N . LYS C 1 78 ? 25.40746 14.72056 48.48167 1.000 25.05090 74 LYS C N 1
ATOM 2642 C CA . LYS C 1 78 ? 24.61327 14.18928 47.38116 1.000 25.72261 74 LYS C CA 1
ATOM 2643 C C . LYS C 1 78 ? 23.32421 13.55436 47.87196 1.000 25.67638 74 LYS C C 1
ATOM 2644 O O . LYS C 1 78 ? 22.32879 13.53452 47.13972 1.000 28.06611 74 LYS C O 1
ATOM 2650 N N . HIS C 1 79 ? 23.32666 12.99202 49.08132 1.000 23.20245 75 HIS C N 1
ATOM 2651 C CA . HIS C 1 79 ? 22.21295 12.14185 49.47729 1.000 24.74839 75 HIS C CA 1
ATOM 2652 C C . HIS C 1 79 ? 21.73823 12.40007 50.89776 1.000 25.89038 75 HIS C C 1
ATOM 2653 O O . HIS C 1 79 ? 20.75452 11.78247 51.32402 1.000 26.36982 75 HIS C O 1
ATOM 2660 N N . GLY C 1 80 ? 22.38460 13.29910 51.62940 1.000 22.27766 76 GLY C N 1
ATOM 2661 C CA . GLY C 1 80 ? 22.03476 13.50290 53.01578 1.000 23.79135 76 GLY C CA 1
ATOM 2662 C C . GLY C 1 80 ? 22.28810 12.31311 53.89570 1.000 22.51258 76 GLY C C 1
ATOM 2663 O O . GLY C 1 80 ? 21.67507 12.19131 54.96288 1.000 22.84549 76 GLY C O 1
ATOM 2664 N N . ILE C 1 81 ? 23.17829 11.41990 53.48187 1.000 21.84024 77 ILE C N 1
ATOM 2665 C CA . ILE C 1 81 ? 23.51020 10.23709 54.25606 1.000 21.69233 77 ILE C CA 1
ATOM 26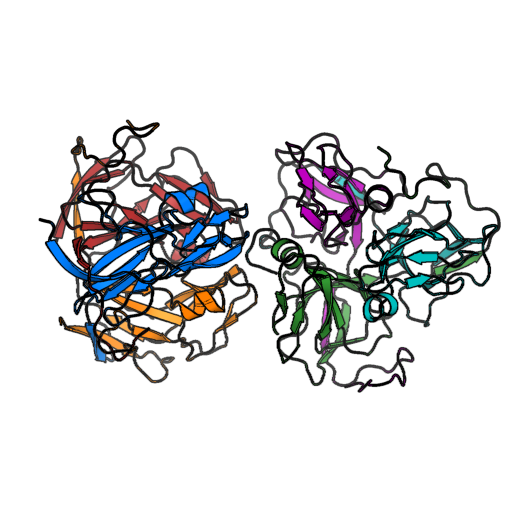66 C C . ILE C 1 81 ? 24.76101 10.55801 55.05741 1.000 22.01900 77 ILE C C 1
ATOM 2667 O O . ILE C 1 81 ? 25.72991 11.11191 54.51576 1.000 22.12536 77 ILE C O 1
ATOM 2672 N N . THR C 1 82 ? 24.72091 10.26822 56.35639 1.000 20.35447 78 THR C N 1
ATOM 2673 C CA . THR C 1 82 ? 25.87516 10.48248 57.20952 1.000 19.74073 78 THR C CA 1
ATOM 2674 C C . THR C 1 82 ? 25.95403 9.33248 58.21183 1.000 20.00144 78 THR C C 1
ATOM 2675 O O . THR C 1 82 ? 25.17570 8.37097 58.15838 1.000 18.95814 78 THR C O 1
ATOM 2679 N N . VAL C 1 83 ? 26.95327 9.38508 59.07599 1.000 17.71589 79 VAL C N 1
ATOM 2680 C CA . VAL C 1 83 ? 27.18644 8.33634 60.06330 1.000 19.92119 79 VAL C CA 1
ATOM 2681 C C . VAL C 1 83 ? 26.34272 8.67646 61.28279 1.000 19.30242 79 VAL C C 1
ATOM 2682 O O . VAL C 1 83 ? 26.49342 9.75372 61.86421 1.000 21.35987 79 VAL C O 1
ATOM 2686 N N . ALA C 1 84 ? 25.41931 7.77542 61.65672 1.000 17.91996 80 ALA C N 1
ATOM 2687 C CA . ALA C 1 84 ? 24.40505 8.14433 62.63178 1.000 19.05340 80 ALA C CA 1
ATOM 2688 C C . ALA C 1 84 ? 24.99795 8.30017 64.02297 1.000 21.79869 80 ALA C C 1
ATOM 2689 O O . ALA C 1 84 ? 24.49279 9.09830 64.81188 1.000 24.97575 80 ALA C O 1
ATOM 2691 N N . ASN C 1 85 ? 26.05205 7.54476 64.34396 1.000 21.55265 81 ASN C N 1
ATOM 2692 C CA . ASN C 1 85 ? 26.71267 7.61882 65.64106 1.000 18.93430 81 ASN C CA 1
ATOM 2693 C C . ASN C 1 85 ? 28.05071 8.32941 65.54342 1.000 20.12277 81 ASN C C 1
ATOM 2694 O O . ASN C 1 85 ? 28.96918 8.01234 66.29674 1.000 18.87587 81 ASN C O 1
ATOM 2699 N N . SER C 1 86 ? 28.17359 9.27788 64.62000 1.000 17.65418 82 SER C N 1
ATOM 2700 C CA . SER C 1 86 ? 29.48008 9.83018 64.30542 1.000 18.68135 82 SER C CA 1
ATOM 2701 C C . SER C 1 86 ? 29.97592 10.72033 65.44528 1.000 19.04784 82 SER C C 1
ATOM 2702 O O . SER C 1 86 ? 29.18630 11.43989 66.05526 1.000 21.33656 82 SER C O 1
ATOM 2705 N N . PRO C 1 87 ? 31.27485 10.70906 65.74231 1.000 19.97392 83 PRO C N 1
ATOM 2706 C CA . PRO C 1 87 ? 32.25938 9.80398 65.16480 1.000 18.77741 83 PRO C CA 1
ATOM 2707 C C . PRO C 1 87 ? 32.19812 8.47014 65.90162 1.000 16.39185 83 PRO C C 1
ATOM 2708 O O . PRO C 1 87 ? 32.23348 8.48191 67.13121 1.000 21.25806 83 PRO C O 1
ATOM 2712 N N . GLY C 1 88 ? 32.08317 7.35558 65.18083 1.000 17.08576 84 GLY C N 1
ATOM 2713 C CA . GLY C 1 88 ? 32.04080 6.06660 65.86119 1.000 16.74628 84 GLY C CA 1
ATOM 2714 C C . GLY C 1 88 ? 33.39747 5.74515 66.46365 1.000 19.61533 84 GLY C C 1
ATOM 2715 O O . GLY C 1 88 ? 34.43383 5.94964 65.84132 1.000 20.50595 84 GLY C O 1
ATOM 2716 N N . THR C 1 89 ? 33.39123 5.22027 67.68605 1.000 15.47575 85 THR C N 1
ATOM 2717 C CA . THR C 1 89 ? 34.62248 4.94814 68.41041 1.000 18.28722 85 THR C CA 1
ATOM 2718 C C . THR C 1 89 ? 34.96607 3.46650 68.30348 1.000 19.64494 85 THR C C 1
ATOM 2719 O O . THR C 1 89 ? 34.19695 2.61398 68.77367 1.000 20.65028 85 THR C O 1
ATOM 2723 N N . ILE C 1 90 ? 36.12628 3.15473 67.73057 1.000 16.72064 86 ILE C N 1
ATOM 2724 C CA . ILE C 1 90 ? 36.61473 1.76798 67.70170 1.000 19.36471 86 ILE C CA 1
ATOM 2725 C C . ILE C 1 90 ? 37.66279 1.63816 68.79267 1.000 21.42173 86 ILE C C 1
ATOM 2726 O O . ILE C 1 90 ? 38.73344 2.24080 68.69956 1.000 20.09753 86 ILE C O 1
ATOM 2731 N N . ASP C 1 91 ? 37.36884 0.84547 69.82687 1.000 18.72892 87 ASP C N 1
ATOM 2732 C CA . ASP C 1 91 ? 38.29408 0.65822 70.93076 1.000 21.83708 87 ASP C CA 1
ATOM 2733 C C . ASP C 1 91 ? 39.37931 -0.34779 70.55809 1.000 20.34679 87 ASP C C 1
ATOM 2734 O O . ASP C 1 91 ? 39.17787 -1.23457 69.71860 1.000 22.45629 87 ASP C O 1
ATOM 2739 N N . ALA C 1 92 ? 40.54413 -0.18002 71.18904 1.000 23.04426 88 ALA C N 1
ATOM 2740 C CA . ALA C 1 92 ? 41.69761 -1.02344 70.92726 1.000 24.06549 88 ALA C CA 1
ATOM 2741 C C . ALA C 1 92 ? 41.44991 -2.47925 71.28745 1.000 25.21989 88 ALA C C 1
ATOM 2742 O O . ALA C 1 92 ? 42.11712 -3.35403 70.74165 1.000 23.57560 88 ALA C O 1
ATOM 2744 N N . ASP C 1 93 ? 40.53117 -2.77040 72.20087 1.000 22.89637 89 ASP C N 1
ATOM 2745 C CA . ASP C 1 93 ? 40.21898 -4.16665 72.47409 1.000 23.82785 89 ASP C CA 1
ATOM 2746 C C . ASP C 1 93 ? 39.00159 -4.69130 71.70856 1.000 23.19078 89 ASP C C 1
ATOM 2747 O O . ASP C 1 93 ? 38.53062 -5.79055 72.00394 1.000 23.68986 89 ASP C O 1
ATOM 2752 N N . TYR C 1 94 ? 38.49663 -3.96492 70.71757 1.000 21.86412 90 TYR C N 1
ATOM 2753 C CA . TYR C 1 94 ? 37.38771 -4.48213 69.93224 1.000 21.64976 90 TYR C CA 1
ATOM 2754 C C . TYR C 1 94 ? 37.89477 -5.48717 68.90734 1.000 22.46067 90 TYR C C 1
ATOM 2755 O O . TYR C 1 94 ? 38.85534 -5.21395 68.18202 1.000 23.94796 90 TYR C O 1
ATOM 2764 N N . ARG C 1 95 ? 37.23446 -6.63519 68.83559 1.000 20.72824 91 ARG C N 1
ATOM 2765 C CA . ARG C 1 95 ? 37.64590 -7.69368 67.91907 1.000 22.05521 91 ARG C CA 1
ATOM 2766 C C . ARG C 1 95 ? 36.51684 -8.13875 67.00614 1.000 24.81772 91 ARG C C 1
ATOM 2767 O O . ARG C 1 95 ? 36.68705 -9.12427 66.26441 1.000 24.09798 91 ARG C O 1
ATOM 2775 N N . GLY C 1 96 ? 35.36879 -7.46316 67.05579 1.000 19.60556 92 GLY C N 1
ATOM 2776 C CA . GLY C 1 96 ? 34.27684 -7.74357 66.15697 1.000 19.96962 92 GLY C CA 1
ATOM 2777 C C . GLY C 1 96 ? 34.49933 -7.07521 64.80644 1.000 19.35977 92 GLY C C 1
ATOM 2778 O O . GLY C 1 96 ? 35.53157 -6.47005 64.53182 1.000 20.49730 92 GLY C O 1
ATOM 2779 N N . GLU C 1 97 ? 33.50735 -7.23421 63.93560 1.000 20.48623 93 GLU C N 1
ATOM 2780 C CA . GLU C 1 97 ? 33.55340 -6.60244 62.62498 1.000 18.97339 93 GLU C CA 1
ATOM 2781 C C . GLU C 1 97 ? 33.33730 -5.11021 62.76359 1.000 19.25599 93 GLU C C 1
ATOM 2782 O O . GLU C 1 97 ? 32.43813 -4.67007 63.47151 1.000 21.12131 93 GLU C O 1
ATOM 2788 N N . ILE C 1 98 ? 34.15238 -4.32855 62.06428 1.000 18.44686 94 ILE C N 1
ATOM 2789 C CA A ILE C 1 98 ? 33.90812 -2.89583 62.02714 0.394 19.33280 94 ILE C CA 1
ATOM 2790 C CA B ILE C 1 98 ? 33.92662 -2.88666 62.00063 0.606 19.74417 94 ILE C CA 1
ATOM 2791 C C . ILE C 1 98 ? 32.61223 -2.64117 61.27250 1.000 20.78138 94 ILE C C 1
ATOM 2792 O O . ILE C 1 98 ? 32.42950 -3.09563 60.13644 1.000 17.20781 94 ILE C O 1
ATOM 2801 N N . LYS C 1 99 ? 31.69153 -1.93427 61.91591 1.000 19.13222 95 LYS C N 1
ATOM 2802 C CA . LYS C 1 99 ? 30.38040 -1.68774 61.33845 1.000 19.50918 95 LYS C CA 1
ATOM 2803 C C . LYS C 1 99 ? 30.17945 -0.19029 61.16443 1.000 19.82393 95 LYS C C 1
ATOM 2804 O O . LYS C 1 99 ? 30.67634 0.60403 61.96210 1.000 18.46062 95 LYS C O 1
ATOM 2810 N N . VAL C 1 100 ? 29.49507 0.18865 60.08886 1.000 16.66573 96 VAL C N 1
ATOM 2811 C CA . VAL C 1 100 ? 29.18785 1.59185 59.79688 1.000 16.17298 96 VAL C CA 1
ATOM 2812 C C . VAL C 1 100 ? 27.67662 1.77311 59.87726 1.000 17.92899 96 VAL C C 1
ATOM 2813 O O . VAL C 1 100 ? 26.91895 1.15122 59.11482 1.000 19.20243 96 VAL C O 1
ATOM 2817 N N . LEU C 1 101 ? 27.23708 2.61975 60.79004 1.000 17.20871 97 LEU C N 1
ATOM 2818 C CA . LEU C 1 101 ? 25.82597 2.91400 60.97673 1.000 19.59535 97 LEU C CA 1
ATOM 2819 C C . LEU C 1 101 ? 25.48988 4.17534 60.18699 1.000 16.48109 97 LEU C C 1
ATOM 2820 O O . LEU C 1 101 ? 25.87741 5.28029 60.58582 1.000 22.19494 97 LEU C O 1
ATOM 2825 N N . LEU C 1 102 ? 24.73954 4.02373 59.09642 1.000 17.85069 98 LEU C N 1
ATOM 2826 C CA . LEU C 1 102 ? 24.38228 5.15131 58.23791 1.000 21.07391 98 LEU C CA 1
ATOM 2827 C C . LEU C 1 102 ? 22.95076 5.60365 58.51544 1.000 22.72799 98 LEU C C 1
ATOM 2828 O O . LEU C 1 102 ? 22.06341 4.79165 58.79396 1.000 23.63845 98 LEU C O 1
ATOM 2833 N N . ILE C 1 103 ? 22.72318 6.90509 58.43929 1.000 20.62356 99 ILE C N 1
ATOM 2834 C CA . ILE C 1 103 ? 21.36585 7.43285 58.52467 1.000 21.50792 99 ILE C CA 1
ATOM 2835 C C . ILE C 1 103 ? 21.10256 8.27345 57.28527 1.000 23.34938 99 ILE C C 1
ATOM 2836 O O . ILE C 1 103 ? 21.97910 9.02175 56.82765 1.000 21.39551 99 ILE C O 1
ATOM 2841 N N . ASN C 1 104 ? 19.89821 8.12017 56.72477 1.000 21.78347 100 ASN C N 1
ATOM 2842 C CA . ASN C 1 104 ? 19.45781 8.88041 55.55013 1.000 22.16016 100 ASN C CA 1
ATOM 2843 C C . ASN C 1 104 ? 18.67284 10.10347 56.02272 1.000 25.62589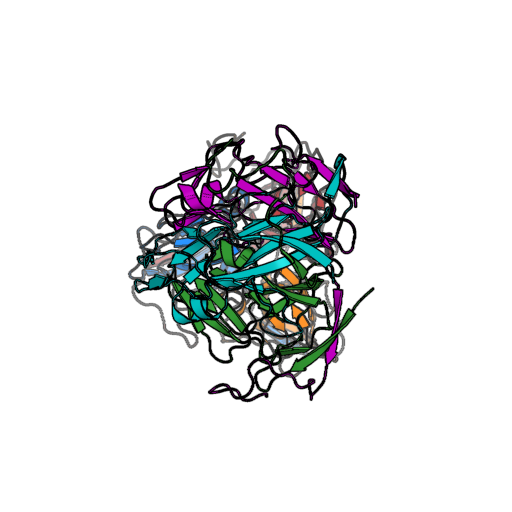 100 ASN C C 1
ATOM 2844 O O . ASN C 1 104 ? 17.47136 10.02523 56.28271 1.000 22.94669 100 ASN C O 1
ATOM 2849 N N . LEU C 1 105 ? 19.35159 11.24666 56.09718 1.000 23.33546 101 LEU C N 1
ATOM 2850 C CA . LEU C 1 105 ? 18.70555 12.50746 56.40634 1.000 23.90051 101 LEU C CA 1
ATOM 2851 C C . LEU C 1 105 ? 18.39455 13.31459 55.15272 1.000 28.18737 101 LEU C C 1
ATOM 2852 O O . LEU C 1 105 ? 18.13863 14.52522 55.24373 1.000 31.93042 101 LEU C O 1
ATOM 2857 N N . GLY C 1 106 ? 18.38993 12.66767 53.98952 1.000 26.00318 102 GLY C N 1
ATOM 2858 C CA . GLY C 1 106 ? 18.06289 13.30089 52.73081 1.000 27.01888 102 GLY C CA 1
ATOM 2859 C C . GLY C 1 106 ? 16.59871 13.12199 52.38686 1.000 29.92324 102 GLY C C 1
ATOM 2860 O O . GLY C 1 106 ? 15.77919 12.74114 53.22846 1.000 37.26360 102 GLY C O 1
ATOM 2861 N N . ASN C 1 107 ? 16.26198 13.36817 51.12302 1.000 28.25611 103 ASN C N 1
ATOM 2862 C CA . ASN C 1 107 ? 14.86026 13.39716 50.73029 1.000 31.10748 103 ASN C CA 1
ATOM 2863 C C . ASN C 1 107 ? 14.47438 12.27890 49.77338 1.000 33.01708 103 ASN C C 1
ATOM 2864 O O . ASN C 1 107 ? 13.33205 12.26358 49.29978 1.000 34.57109 103 ASN C O 1
ATOM 2869 N N . LYS C 1 108 ? 15.37933 11.34283 49.48560 1.000 30.83243 104 LYS C N 1
ATOM 2870 C CA . LYS C 1 108 ? 15.05027 10.20461 48.63351 1.000 34.03508 104 LYS C CA 1
ATOM 2871 C C . LYS C 1 108 ? 15.67707 8.94527 49.21515 1.000 26.45453 104 LYS C C 1
ATOM 2872 O O . LYS C 1 108 ? 16.72327 9.00285 49.86123 1.000 26.56824 104 LYS C O 1
ATOM 2874 N N . ASP C 1 109 ? 15.01459 7.80564 49.00626 1.000 28.00025 105 ASP C N 1
ATOM 2875 C CA . ASP C 1 109 ? 15.64581 6.53480 49.33969 1.000 28.38200 105 ASP C CA 1
ATOM 2876 C C . ASP C 1 109 ? 16.96555 6.40849 48.59053 1.000 26.95892 105 ASP C C 1
ATOM 2877 O O . ASP C 1 109 ? 17.09765 6.87334 47.45830 1.000 32.82058 105 ASP C O 1
ATOM 2882 N N . PHE C 1 110 ? 17.94728 5.77163 49.23176 1.000 26.46014 106 PHE C N 1
ATOM 2883 C CA . PHE C 1 110 ? 19.24868 5.53954 48.61916 1.000 27.23950 106 PHE C CA 1
ATOM 2884 C C . PHE C 1 110 ? 19.70102 4.10355 48.85815 1.000 30.05349 106 PHE C C 1
ATOM 2885 O O . PHE C 1 110 ? 19.55160 3.56291 49.96101 1.000 29.91472 106 PHE C O 1
ATOM 2893 N N . ILE C 1 111 ? 20.28764 3.50402 47.83122 1.000 29.75319 107 ILE C N 1
ATOM 2894 C CA . ILE C 1 111 ? 20.71665 2.11254 47.88720 1.000 26.55457 107 ILE C CA 1
ATOM 2895 C C . ILE C 1 111 ? 22.22406 2.04926 48.09739 1.000 27.24565 107 ILE C C 1
ATOM 2896 O O . ILE C 1 111 ? 22.99602 2.53365 47.26506 1.000 26.61619 107 ILE C O 1
ATOM 2901 N N . ILE C 1 112 ? 22.64407 1.42922 49.19404 1.000 24.14456 108 ILE C N 1
ATOM 2902 C CA . ILE C 1 112 ? 24.05809 1.17547 49.44105 1.000 21.58196 108 ILE C CA 1
ATOM 2903 C C . ILE C 1 112 ? 24.43760 -0.11981 48.73394 1.000 25.48394 108 ILE C C 1
ATOM 2904 O O . ILE C 1 112 ? 23.85909 -1.18055 49.01118 1.000 21.63508 108 ILE C O 1
ATOM 2909 N N . GLU C 1 113 ? 25.41989 -0.04541 47.83846 1.000 24.01426 109 GLU C N 1
ATOM 2910 C CA . GLU C 1 113 ? 25.91175 -1.20467 47.10350 1.000 25.91357 109 GLU C CA 1
ATOM 2911 C C . GLU C 1 113 ? 27.32092 -1.55333 47.56125 1.000 23.15289 109 GLU C C 1
ATOM 2912 O O . GLU C 1 113 ? 28.11400 -0.67156 47.88974 1.000 20.89550 109 GLU C O 1
ATOM 2918 N N . LYS C 1 114 ? 27.65418 -2.84993 47.52840 1.000 22.66235 110 LYS C N 1
ATOM 2919 C CA . LYS C 1 114 ? 29.03260 -3.25518 47.77999 1.000 22.55901 110 LYS C CA 1
ATOM 2920 C C . LYS C 1 114 ? 29.98351 -2.43535 46.91849 1.000 22.86920 110 LYS C C 1
ATOM 2921 O O . LYS C 1 114 ? 29.73858 -2.21517 45.72450 1.000 24.74955 110 LYS C O 1
ATOM 2923 N N . GLY C 1 115 ? 31.06306 -1.97040 47.53421 1.000 21.95559 111 GLY C N 1
ATOM 2924 C CA . GLY C 1 115 ? 32.08090 -1.23715 46.83486 1.000 20.44184 111 GLY C CA 1
ATOM 2925 C C . GLY C 1 115 ? 31.97191 0.26504 46.97229 1.000 21.49254 111 GLY C C 1
ATOM 2926 O O . GLY C 1 115 ? 32.95093 0.95992 46.69021 1.000 25.01059 111 GLY C O 1
ATOM 2927 N N . MET C 1 116 ? 30.82124 0.78191 47.40952 1.000 20.40544 112 MET C N 1
ATOM 2928 C CA . MET C 1 116 ? 30.72393 2.21348 47.70147 1.000 19.25176 112 MET C CA 1
ATOM 2929 C C . MET C 1 116 ? 31.55840 2.58715 48.92040 1.000 19.74606 112 MET C C 1
ATOM 2930 O O . MET C 1 116 ? 31.57704 1.87745 49.92769 1.000 20.65865 112 MET C O 1
ATOM 2935 N N . ARG C 1 117 ? 32.22368 3.73965 48.85485 1.000 18.1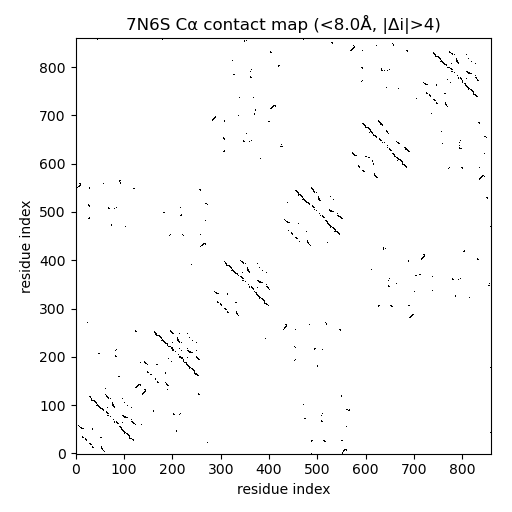3439 113 ARG C N 1
ATOM 2936 C CA . ARG C 1 117 ? 32.86971 4.27914 50.04488 1.000 19.10308 113 ARG C CA 1
ATOM 2937 C C . ARG C 1 117 ? 31.80672 4.92984 50.92278 1.000 22.56882 113 ARG C C 1
ATOM 2938 O O . ARG C 1 117 ? 31.08084 5.81813 50.45639 1.000 22.23024 113 ARG C O 1
ATOM 2946 N N . ILE C 1 118 ? 31.69863 4.48542 52.17159 1.000 16.45883 114 ILE C N 1
ATOM 2947 C CA . ILE C 1 118 ? 30.60138 4.90421 53.03461 1.000 19.90542 114 ILE C CA 1
ATOM 2948 C C . ILE C 1 118 ? 31.06130 5.64697 54.27688 1.000 18.28978 114 ILE C C 1
ATOM 2949 O O . ILE C 1 118 ? 30.20842 6.15322 55.01737 1.000 18.95057 114 ILE C O 1
ATOM 2954 N N . ALA C 1 119 ? 32.36161 5.71273 54.55581 1.000 17.78260 115 ALA C N 1
ATOM 2955 C CA . ALA C 1 119 ? 32.86686 6.39944 55.74396 1.000 17.40027 115 ALA C CA 1
ATOM 2956 C C . ALA C 1 119 ? 34.37034 6.53236 55.56889 1.000 16.15319 115 ALA C C 1
ATOM 2957 O O . ALA C 1 119 ? 34.94400 6.02723 54.60304 1.000 17.29078 115 ALA C O 1
ATOM 2959 N N . GLN C 1 120 ? 35.00088 7.23622 56.50515 1.000 16.64611 116 GLN C N 1
ATOM 2960 C CA . GLN C 1 120 ? 36.45333 7.19628 56.60274 1.000 19.93711 116 GLN C CA 1
ATOM 2961 C C . GLN C 1 120 ? 36.85500 6.86271 58.02935 1.000 20.68707 116 GLN C C 1
ATOM 2962 O O . GLN C 1 120 ? 36.13430 7.16797 58.98736 1.000 22.12683 116 GLN C O 1
ATOM 2968 N N . MET C 1 121 ? 38.01101 6.21571 58.15504 1.000 17.85785 117 MET C N 1
ATOM 2969 C CA . MET C 1 121 ? 38.48468 5.69197 59.43079 1.000 18.68540 117 MET C CA 1
ATOM 2970 C C . MET C 1 121 ? 39.82420 6.33128 59.76939 1.000 19.57937 117 MET C C 1
ATOM 2971 O O . MET C 1 121 ? 40.81499 6.11059 59.06907 1.000 20.20018 117 MET C O 1
ATOM 2976 N N . ILE C 1 122 ? 39.85684 7.11288 60.84843 1.000 19.92460 118 ILE C N 1
ATOM 2977 C CA . ILE C 1 122 ? 41.05268 7.84641 61.25539 1.000 20.36207 118 ILE C CA 1
ATOM 2978 C C . ILE C 1 122 ? 41.58702 7.19507 62.51859 1.000 19.39251 118 ILE C C 1
ATOM 2979 O O . ILE C 1 122 ? 40.83584 6.98504 63.48139 1.000 22.28630 118 ILE C O 1
ATOM 2984 N N . ILE C 1 123 ? 42.87222 6.85539 62.52418 1.000 20.09882 119 ILE C N 1
ATOM 2985 C CA . ILE C 1 123 ? 43.48812 6.25381 63.70688 1.000 19.78976 119 ILE C CA 1
ATOM 2986 C C . ILE C 1 123 ? 44.23393 7.35838 64.43948 1.000 24.16495 119 ILE C C 1
ATOM 2987 O O . ILE C 1 123 ? 44.99556 8.11295 63.82099 1.000 22.66356 119 ILE C O 1
ATOM 2992 N N . ALA C 1 124 ? 43.98486 7.48592 65.74675 1.000 23.36147 120 ALA C N 1
ATOM 2993 C CA . ALA C 1 124 ? 44.63134 8.51644 66.55789 1.000 22.77662 120 ALA C CA 1
ATOM 2994 C C . ALA C 1 124 ? 44.88764 7.97081 67.95063 1.000 26.23597 120 ALA C C 1
ATOM 2995 O O . ALA C 1 124 ? 44.36885 6.92604 68.33856 1.000 27.05390 120 ALA C O 1
ATOM 2997 N N . LYS C 1 125 ? 45.71825 8.69006 68.69268 1.000 27.56718 121 LYS C N 1
ATOM 2998 C CA . LYS C 1 125 ? 45.98171 8.35303 70.07450 1.000 28.62919 121 LYS C CA 1
ATOM 2999 C C . LYS C 1 125 ? 44.89365 8.93816 70.95726 1.000 29.16520 121 LYS C C 1
ATOM 3000 O O . LYS C 1 125 ? 44.36547 10.01960 70.68427 1.000 27.21901 121 LYS C O 1
ATOM 3006 N N . TYR C 1 126 ? 44.54931 8.20552 72.01306 1.000 29.08025 122 TYR C N 1
ATOM 3007 C CA . TYR C 1 126 ? 43.75622 8.72724 73.11595 1.000 27.60612 122 TYR C CA 1
ATOM 3008 C C . TYR C 1 126 ? 44.62139 8.71864 74.36754 1.000 29.59671 122 TYR C C 1
ATOM 3009 O O . TYR C 1 126 ? 45.64570 8.03177 74.43826 1.000 28.67215 122 TYR C O 1
ATOM 3018 N N . GLU C 1 127 ? 44.21676 9.51251 75.34954 1.000 28.44066 123 GLU C N 1
ATOM 3019 C CA . GLU C 1 127 ? 44.89026 9.57543 76.63730 1.000 33.13199 123 GLU C CA 1
ATOM 3020 C C . GLU C 1 127 ? 44.01257 8.91316 77.69103 1.000 31.04538 123 GLU C C 1
ATOM 3021 O O . GLU C 1 127 ? 42.81599 9.21324 77.78440 1.000 32.84851 123 GLU C O 1
ATOM 3027 N N . ARG C 1 128 ? 44.59500 7.99087 78.45845 1.000 31.54111 124 ARG C N 1
ATOM 3028 C CA . ARG C 1 128 ? 43.87331 7.35185 79.55266 1.000 37.07411 124 ARG C CA 1
ATOM 3029 C C . ARG C 1 128 ? 43.89519 8.25589 80.78354 1.000 37.87442 124 ARG C C 1
ATOM 3030 O O . ARG C 1 128 ? 44.96653 8.61670 81.28069 1.000 39.13996 124 ARG C O 1
ATOM 3038 N N . VAL C 1 129 ? 42.71092 8.61209 81.27308 1.000 34.23679 125 VAL C N 1
ATOM 3039 C CA . VAL C 1 129 ? 42.54241 9.56278 82.36930 1.000 35.47543 125 VAL C CA 1
ATOM 3040 C C . VAL C 1 129 ? 42.52784 8.83374 83.70262 1.000 37.74820 125 VAL C C 1
ATOM 3041 O O . VAL C 1 129 ? 41.89492 7.78694 83.85512 1.000 30.49771 125 VAL C O 1
ATOM 3045 N N . LEU C 1 130 ? 43.19320 9.42019 84.68181 1.000 36.63992 126 LEU C N 1
ATOM 3046 C CA . LEU C 1 130 ? 43.04662 9.04223 86.07672 1.000 40.27984 126 LEU C CA 1
ATOM 3047 C C . LEU C 1 130 ? 42.40128 10.22126 86.79218 1.000 41.60653 126 LEU C C 1
ATOM 3048 O O . LEU C 1 130 ? 43.00336 11.29534 86.88338 1.000 43.98734 126 LEU C O 1
ATOM 3053 N N . TRP C 1 131 ? 41.17301 10.03621 87.26770 1.000 37.63910 127 TRP C N 1
ATOM 3054 C CA . TRP C 1 131 ? 40.48990 11.11743 87.96473 1.000 35.85039 127 TRP C CA 1
ATOM 3055 C C . TRP C 1 131 ? 41.19909 11.47224 89.26234 1.000 46.32160 127 TRP C C 1
ATOM 3056 O O . TRP C 1 131 ? 41.69108 10.60053 89.99523 1.000 40.95876 127 TRP C O 1
ATOM 3067 N N . ALA C 1 132 ? 41.21852 12.76364 89.55810 1.000 41.05140 128 ALA C N 1
ATOM 3068 C CA . ALA C 1 132 ? 41.63318 13.28254 90.85619 1.000 46.48230 128 ALA C CA 1
ATOM 3069 C C . ALA C 1 132 ? 40.46807 14.10472 91.39285 1.000 45.67380 128 ALA C C 1
ATOM 3070 O O . ALA C 1 132 ? 40.29889 15.27522 91.02153 1.000 43.19554 128 ALA C O 1
ATOM 3072 N N . GLU C 1 133 ? 39.65468 13.49133 92.25033 1.000 44.46213 129 GLU C N 1
ATOM 3073 C CA . GLU C 1 133 ? 38.46520 14.17888 92.71480 1.000 46.37914 129 GLU C CA 1
ATOM 3074 C C . GLU C 1 133 ? 38.85313 15.30588 93.65540 1.000 47.64712 129 GLU C C 1
ATOM 3075 O O . GLU C 1 133 ? 39.77537 15.18094 94.46567 1.000 49.38805 129 GLU C O 1
ATOM 3081 N N . THR C 1 134 ? 38.15777 16.42382 93.51599 1.000 48.25241 130 THR C N 1
ATOM 3082 C CA . THR C 1 134 ? 38.40453 17.58854 94.34322 1.000 51.09312 130 THR C CA 1
ATOM 3083 C C . THR C 1 134 ? 37.09159 18.32195 94.51953 1.000 52.01358 130 THR C C 1
ATOM 3084 O O . THR C 1 134 ? 36.11339 18.07190 93.81445 1.000 50.26479 130 THR C O 1
ATOM 3088 N N . SER C 1 135 ? 37.07097 19.22763 95.48303 1.000 54.99446 131 SER C N 1
ATOM 3089 C CA . SER C 1 135 ? 35.89021 20.04173 95.67757 1.000 56.29418 131 SER C CA 1
ATOM 3090 C C . SER C 1 135 ? 36.05819 21.45558 95.14200 1.000 56.95976 131 SER C C 1
ATOM 3091 O O . SER C 1 135 ? 35.08168 22.21083 95.12252 1.000 57.93332 131 SER C O 1
ATOM 3094 N N . ILE C 1 136 ? 37.26207 21.82761 94.71409 1.000 56.65643 132 ILE C N 1
ATOM 3095 C CA . ILE C 1 136 ? 37.53968 23.16336 94.19770 1.000 57.46857 132 ILE C CA 1
ATOM 3096 C C . ILE C 1 136 ? 38.31672 23.02138 92.89445 1.000 54.83704 132 ILE C C 1
ATOM 3097 O O . ILE C 1 136 ? 39.43973 22.50058 92.89006 1.000 59.95556 132 ILE C O 1
ATOM 3099 N N . LEU C 1 137 ? 37.72003 23.46650 91.79146 1.000 53.25417 133 LEU C N 1
ATOM 3100 C CA . LEU C 1 137 ? 38.44301 23.56382 90.53462 1.000 51.23228 133 LEU C CA 1
ATOM 3101 C C . LEU C 1 137 ? 38.97409 24.98264 90.36423 1.000 53.12777 133 LEU C C 1
ATOM 3102 O O . LEU C 1 137 ? 38.42004 25.94223 90.90679 1.000 55.44799 133 LEU C O 1
ATOM 3107 N N . THR C 1 138 ? 40.07642 25.10514 89.63172 1.000 52.36315 134 THR C N 1
ATOM 3108 C CA . THR C 1 138 ? 40.63820 26.42162 89.36171 1.000 54.33715 134 THR C CA 1
ATOM 3109 C C . THR C 1 138 ? 39.62862 27.29627 88.62442 1.000 53.93811 134 THR C C 1
ATOM 3110 O O . THR C 1 138 ? 38.87212 26.82416 87.77292 1.000 51.52588 134 THR C O 1
ATOM 3114 N N . GLU C 1 139 ? 39.61577 28.58010 88.95938 1.000 56.67287 135 GLU C N 1
ATOM 3115 C CA . GLU C 1 139 ? 38.77677 29.53446 88.25408 1.000 56.91384 135 GLU C CA 1
ATOM 3116 C C . GLU C 1 139 ? 39.41022 29.87068 86.90644 1.000 56.84737 135 GLU C C 1
ATOM 3117 O O . GLU C 1 139 ? 40.63298 29.99701 86.79666 1.000 55.97064 135 GLU C O 1
ATOM 3119 N N . THR C 1 140 ? 38.58166 29.98365 85.86718 1.000 53.81597 136 THR C N 1
ATOM 3120 C CA . THR C 1 140 ? 39.06372 30.37747 84.54940 1.000 52.67655 136 THR C CA 1
ATOM 3121 C C . THR C 1 140 ? 38.20981 31.50726 83.99312 1.000 53.74880 136 THR C C 1
ATOM 3122 O O . THR C 1 140 ? 37.07265 31.72769 84.41398 1.000 54.57427 136 THR C O 1
ATOM 3126 N N . MET C 1 141 ? 38.77934 32.20176 83.00694 1.000 53.82984 137 MET C N 1
ATOM 3127 C CA . MET C 1 141 ? 38.04678 33.25291 82.30995 1.000 54.76521 137 MET C CA 1
ATOM 3128 C C . MET C 1 141 ? 36.79644 32.69305 81.63911 1.000 52.53327 137 MET C C 1
ATOM 3129 O O . MET C 1 141 ? 35.70510 33.25165 81.77839 1.000 53.73159 137 MET C O 1
ATOM 3134 N N . ARG C 1 142 ? 36.92816 31.56524 80.93163 1.000 49.45793 138 ARG C N 1
ATOM 3135 C CA . ARG C 1 142 ? 35.75402 30.94084 80.33085 1.000 47.41366 138 ARG C CA 1
ATOM 3136 C C . ARG C 1 142 ? 34.72012 30.57542 81.39161 1.000 48.07032 138 ARG C C 1
ATOM 3137 O O . ARG C 1 142 ? 33.51218 30.71178 81.16541 1.000 49.55364 138 ARG C O 1
ATOM 3145 N N . GLY C 1 143 ? 35.17684 30.09403 82.54932 1.000 48.73852 139 GLY C N 1
ATOM 3146 C CA . GLY C 1 143 ? 34.30778 29.86630 83.69665 1.000 49.96410 139 GLY C CA 1
ATOM 3147 C C . GLY C 1 143 ? 33.26463 28.77087 83.50414 1.000 47.86511 139 GLY C C 1
ATOM 3148 O O . GLY C 1 143 ? 33.44288 27.81149 82.73746 1.000 45.14115 139 GLY C O 1
ATOM 3149 N N . ARG C 1 144 ? 32.14564 28.92393 84.22564 1.000 50.66929 140 ARG C N 1
ATOM 3150 C CA . ARG C 1 144 ? 31.14256 27.86403 84.34206 1.000 48.32907 140 ARG C CA 1
ATOM 3151 C C . ARG C 1 144 ? 30.01281 27.98808 83.32229 1.000 54.49323 140 ARG C C 1
ATOM 3152 O O . ARG C 1 144 ? 29.43025 26.97116 82.92834 1.000 49.45902 140 ARG C O 1
ATOM 3154 N N . GLY C 1 145 ? 29.68695 29.19633 82.87899 1.000 50.74934 141 GLY C N 1
ATOM 3155 C CA . GLY C 1 145 ? 28.71097 29.35213 81.82283 1.000 54.26194 141 GLY C CA 1
ATOM 3156 C C . GLY C 1 145 ? 29.25420 28.91448 80.46793 1.000 61.66365 141 GLY C C 1
ATOM 3157 O O . GLY C 1 145 ? 30.34690 28.35928 80.33131 1.000 59.62717 141 GLY C O 1
ATOM 3158 N N . GLY C 1 146 ? 28.44269 29.15979 79.44271 1.000 59.71176 142 GLY C N 1
ATOM 3159 C CA . GLY C 1 146 ? 28.90121 28.94473 78.08454 1.000 58.46339 142 GLY C CA 1
ATOM 3160 C C . GLY C 1 146 ? 28.03519 28.04887 77.22519 1.000 58.13179 142 GLY C C 1
ATOM 3161 O O . GLY C 1 146 ? 27.72879 28.39465 76.07641 1.000 56.78685 142 GLY C O 1
ATOM 3162 N N . PHE C 1 147 ? 27.64126 26.89142 77.75443 1.000 55.32164 143 PHE C N 1
ATOM 3163 C CA . PHE C 1 147 ? 26.97443 25.90146 76.92034 1.000 54.77799 143 PHE C CA 1
ATOM 3164 C C . PHE C 1 147 ? 25.62192 26.40799 76.42942 1.000 55.79279 143 PHE C C 1
ATOM 3165 O O . PHE C 1 147 ? 24.85054 27.01674 77.18087 1.000 62.68682 143 PHE C O 1
ATOM 3173 N N . GLY C 1 148 ? 25.34754 26.16092 75.14963 1.000 47.22564 144 GLY C N 1
ATOM 3174 C CA . GLY C 1 148 ? 24.04303 26.39865 74.57733 1.000 47.38028 144 GLY C CA 1
ATOM 3175 C C . GLY C 1 148 ? 23.71052 27.84493 74.29197 1.000 52.09774 144 GLY C C 1
ATOM 3176 O O . GLY C 1 148 ? 22.59138 28.12927 73.85575 1.000 52.52663 144 GLY C O 1
ATOM 3177 N N . SER C 1 149 ? 24.63255 28.76958 74.49983 1.000 54.57064 145 SER C N 1
ATOM 3178 C CA . SER C 1 149 ? 24.31647 30.16489 74.23711 1.000 62.55786 145 SER C CA 1
ATOM 3179 C C . SER C 1 149 ? 24.41401 30.43423 72.74261 1.000 63.34777 145 SER C C 1
ATOM 3180 O O . SER C 1 149 ? 25.37007 30.00057 72.08750 1.000 51.09100 145 SER C O 1
ATOM 3183 N N . THR C 1 150 ? 23.40370 31.12732 72.19889 1.000 65.91477 146 THR C N 1
ATOM 3184 C CA . THR C 1 150 ? 23.49252 31.58131 70.81558 1.000 65.67236 146 THR C CA 1
ATOM 3185 C C . THR C 1 150 ? 24.77121 32.38367 70.62379 1.000 69.10655 146 THR C C 1
ATOM 3186 O O . THR C 1 150 ? 25.58325 32.08867 69.73870 1.000 69.51723 146 THR C O 1
ATOM 3188 N N . GLY C 1 151 ? 24.98552 33.37470 71.48807 1.000 63.31217 147 GLY C N 1
ATOM 3189 C CA . GLY C 1 151 ? 26.28640 33.98912 71.64036 1.000 59.55318 147 GLY C CA 1
ATOM 3190 C C . GLY C 1 151 ? 26.56776 35.09389 70.64922 1.000 64.28301 147 GLY C C 1
ATOM 3191 O O . GLY C 1 151 ? 25.65733 35.81978 70.23449 1.000 63.89284 147 GLY C O 1
ATOM 3192 N N . LEU C 1 152 ? 27.83474 35.23433 70.27552 1.000 68.82024 148 LEU C N 1
ATOM 3193 C CA . LEU C 1 152 ? 28.24656 36.25797 69.32665 1.000 70.96023 148 LEU C CA 1
ATOM 3194 C C . LEU C 1 152 ? 27.96522 35.83147 67.88707 1.000 76.79072 148 LEU C C 1
ATOM 3195 O O . LEU C 1 152 ? 27.61387 36.67579 67.05670 1.000 77.43104 148 LEU C O 1
ATOM 3201 N N . THR D 1 6 ? 38.12501 12.96478 -1.22685 1.000 61.06859 2 THR D N 1
ATOM 3202 C CA . THR D 1 6 ? 37.27066 14.10795 -1.54459 1.000 61.01840 2 THR D CA 1
ATOM 3203 C C . THR D 1 6 ? 37.66767 15.35238 -0.74672 1.000 56.37219 2 THR D C 1
ATOM 3204 O O . THR D 1 6 ? 37.73696 15.33957 0.49276 1.000 54.61432 2 THR D O 1
ATOM 3208 N N . ILE D 1 7 ? 37.90862 16.42846 -1.47913 1.000 51.60979 3 ILE D N 1
ATOM 3209 C CA . ILE D 1 7 ? 38.35830 17.69791 -0.92646 1.000 45.39205 3 ILE D CA 1
ATOM 3210 C C . ILE D 1 7 ? 37.18664 18.66724 -0.90460 1.000 38.15393 3 ILE D C 1
ATOM 3211 O O . ILE D 1 7 ? 36.38754 18.70543 -1.84605 1.000 43.39894 3 ILE D O 1
ATOM 3216 N N . ILE D 1 8 ? 37.08641 19.47205 0.14878 1.000 30.58075 4 ILE D N 1
ATOM 3217 C CA . ILE D 1 8 ? 36.08913 20.53234 0.19398 1.000 33.42794 4 ILE D CA 1
ATOM 3218 C C . ILE D 1 8 ? 36.78599 21.86271 0.46862 1.000 31.92239 4 ILE D C 1
ATOM 3219 O O . ILE D 1 8 ? 37.66695 21.94739 1.32797 1.000 30.58172 4 ILE D O 1
ATOM 3224 N N . GLU D 1 9 ? 36.42202 22.89976 -0.28323 1.000 29.65762 5 GLU D N 1
ATOM 3225 C CA . GLU D 1 9 ? 36.95382 24.23090 -0.00324 1.000 28.34430 5 GLU D CA 1
ATOM 3226 C C . GLU D 1 9 ? 36.06536 24.91264 1.03027 1.000 32.33207 5 GLU D C 1
ATOM 3227 O O . GLU D 1 9 ? 34.83730 24.87100 0.92451 1.000 31.18057 5 GLU D O 1
ATOM 3233 N N . VAL D 1 10 ? 36.68324 25.51460 2.04202 1.000 25.00144 6 VAL D N 1
ATOM 3234 C CA . VAL D 1 10 ? 35.95757 26.16915 3.12692 1.000 21.62875 6 VAL D CA 1
ATOM 3235 C C . VAL D 1 10 ? 36.50185 27.57741 3.27641 1.000 25.78000 6 VAL D C 1
ATOM 3236 O O . VAL D 1 10 ? 37.71403 27.77194 3.39029 1.000 24.17357 6 VAL D O 1
ATOM 3240 N N . LYS D 1 11 ? 35.61910 28.56091 3.26728 1.000 26.42078 7 LYS D N 1
ATOM 3241 C CA . LYS D 1 11 ? 36.06460 29.92991 3.48975 1.000 27.60202 7 LYS D CA 1
ATOM 3242 C C . LYS D 1 11 ? 36.34351 30.15841 4.97632 1.000 25.24112 7 LYS D C 1
ATOM 3243 O O . LYS D 1 11 ? 35.64129 29.63732 5.85734 1.000 25.88045 7 LYS D O 1
ATOM 3249 N N . ILE D 1 12 ? 37.39974 30.91636 5.25450 1.000 25.52438 8 ILE D N 1
ATOM 3250 C CA . ILE D 1 12 ? 37.83310 31.14697 6.62397 1.000 24.59225 8 ILE D CA 1
ATOM 3251 C C . ILE D 1 12 ? 38.32830 32.57888 6.74387 1.000 25.68642 8 ILE D C 1
ATOM 3252 O O . ILE D 1 12 ? 39.05571 33.07935 5.87886 1.000 27.23821 8 ILE D O 1
ATOM 3257 N N . LYS D 1 13 ? 37.93880 33.22904 7.82968 1.000 24.81406 9 LYS D N 1
ATOM 3258 C CA . LYS D 1 13 ? 38.30800 34.61241 8.10784 1.000 28.03300 9 LYS D CA 1
ATOM 3259 C C . LYS D 1 13 ? 39.14514 34.64622 9.37636 1.000 25.67259 9 LYS D C 1
ATOM 3260 O O . LYS D 1 13 ? 38.72754 34.11452 10.40990 1.000 27.01782 9 LYS D O 1
ATOM 3266 N N . LYS D 1 14 ? 40.32696 35.26676 9.29552 1.000 27.71204 10 LYS D N 1
ATOM 3267 C CA . LYS D 1 14 ? 41.15338 35.45943 10.48057 1.000 28.63757 10 LYS D CA 1
ATOM 3268 C C . LYS D 1 14 ? 40.61669 36.63830 11.28416 1.000 28.13169 10 LYS D C 1
ATOM 3269 O O . LYS D 1 14 ? 40.40083 37.72835 10.73898 1.000 28.95948 10 LYS D O 1
ATOM 3275 N N . LEU D 1 15 ? 40.41426 36.42883 12.57982 1.000 29.67724 11 LEU D N 1
ATOM 3276 C CA . LEU D 1 15 ? 39.94787 37.49304 13.44712 1.000 26.51614 11 LEU D CA 1
ATOM 3277 C C . LEU D 1 15 ? 41.14987 38.21208 14.05876 1.000 32.50540 11 LEU D C 1
ATOM 3278 O O . LEU D 1 15 ? 42.30827 37.85939 13.82199 1.000 31.57320 11 LEU D O 1
ATOM 3283 N N . GLU D 1 16 ? 40.86359 39.22408 14.88044 1.000 30.71042 12 GLU D N 1
ATOM 3284 C CA . GLU D 1 16 ? 41.91290 40.10123 15.39361 1.000 38.58148 12 GLU D CA 1
ATOM 3285 C C . GLU D 1 16 ? 42.94767 39.33740 16.20492 1.000 39.28082 12 GLU D C 1
ATOM 3286 O O . GLU D 1 16 ? 44.12392 39.72438 16.22032 1.000 37.26571 12 GLU D O 1
ATOM 3288 N N . ASN D 1 17 ? 42.53199 38.25453 16.87209 1.000 34.52708 13 ASN D N 1
ATOM 3289 C CA . ASN D 1 17 ? 43.36946 37.50300 17.79812 1.000 35.26256 13 ASN D CA 1
ATOM 3290 C C . ASN D 1 17 ? 44.07105 36.31278 17.15895 1.000 34.50088 13 ASN D C 1
ATOM 3291 O O . ASN D 1 17 ? 44.81976 35.61580 17.85760 1.000 34.17566 13 ASN D O 1
ATOM 3296 N N . PHE D 1 18 ? 43.87492 36.07417 15.86044 1.000 32.15070 14 PHE D N 1
ATOM 3297 C CA . PHE D 1 18 ? 44.48630 34.91446 15.22291 1.000 31.44447 14 PHE D CA 1
ATOM 3298 C C . PHE D 1 18 ? 45.98904 35.09586 15.03619 1.000 36.16474 14 PHE D C 1
ATOM 3299 O O . PHE D 1 18 ? 46.47077 36.19696 14.74679 1.000 36.93737 14 PHE D O 1
ATOM 3307 N N . LEU D 1 19 ? 46.72508 33.99058 15.15304 1.000 31.83166 15 LEU D N 1
ATOM 3308 C CA . LEU D 1 19 ? 48.15269 33.96902 14.87022 1.000 33.59954 15 LEU D CA 1
ATOM 3309 C C . LEU D 1 19 ? 48.52645 32.65565 14.20000 1.000 37.39070 15 LEU D C 1
ATOM 3310 O O . LEU D 1 19 ? 47.92703 31.60776 14.46109 1.000 32.75620 15 LEU D O 1
ATOM 3315 N N . GLY D 1 20 ? 49.53616 32.71766 13.34642 1.000 34.84387 16 GLY D N 1
ATOM 3316 C CA . GLY D 1 20 ? 50.11581 31.50975 12.79395 1.000 38.08206 16 GLY D CA 1
ATOM 3317 C C . GLY D 1 20 ? 49.44274 31.05115 11.51644 1.000 36.26199 16 GLY D C 1
ATOM 3318 O O . GLY D 1 20 ? 48.79107 31.81373 10.79681 1.000 33.38227 16 GLY D O 1
ATOM 3319 N N . ASN D 1 21 ? 49.63420 29.77130 11.22225 1.000 35.26686 17 ASN D N 1
ATOM 3320 C CA . ASN D 1 21 ? 49.03218 29.17939 10.03852 1.000 36.04076 17 ASN D CA 1
ATOM 3321 C C . ASN D 1 21 ? 47.56867 28.85739 10.30871 1.000 32.20183 17 ASN D C 1
ATOM 3322 O O . ASN D 1 21 ? 47.17239 28.55371 11.43833 1.000 32.16877 17 ASN D O 1
ATOM 3327 N N . LEU D 1 22 ? 46.75566 28.94118 9.25563 1.000 33.77008 18 LEU D N 1
ATOM 3328 C CA . LEU D 1 22 ? 45.38941 28.44985 9.34814 1.000 28.82100 18 LEU D CA 1
ATOM 3329 C C . LEU D 1 22 ? 45.41879 26.99867 9.82318 1.000 29.14178 18 LEU D C 1
ATOM 3330 O O . LEU D 1 22 ? 46.42650 26.30950 9.64728 1.000 27.12355 18 LEU D O 1
ATOM 3335 N N . PRO D 1 23 ? 44.34064 26.52805 10.45121 1.000 26.27861 19 PRO D N 1
ATOM 3336 C CA . PRO D 1 23 ? 44.36714 25.20507 11.09863 1.000 26.44793 19 PRO D CA 1
ATOM 3337 C C . PRO D 1 23 ? 44.90722 24.09438 10.19914 1.000 29.14067 19 PRO D C 1
ATOM 3338 O O . PRO D 1 23 ? 44.50438 23.94944 9.04616 1.000 26.13211 19 PRO D O 1
ATOM 3342 N N . GLU D 1 24 ? 45.83177 23.30342 10.74884 1.000 26.32036 20 GLU D N 1
ATOM 3343 C CA . GLU D 1 24 ? 46.65272 22.37312 9.98549 1.000 29.36540 20 GLU D CA 1
ATOM 3344 C C . GLU D 1 24 ? 46.31533 20.92435 10.32112 1.000 30.47996 20 GLU D C 1
ATOM 3345 O O . GLU D 1 24 ? 46.03949 20.59853 11.47276 1.000 27.62929 20 GLU D O 1
ATOM 3351 N N . TYR D 1 25 ? 46.37444 20.05431 9.31355 1.000 29.85471 21 TYR D N 1
ATOM 3352 C CA . TYR D 1 25 ? 46.37089 18.61495 9.55328 1.000 30.07836 21 TYR D CA 1
ATOM 3353 C C . TYR D 1 25 ? 47.78167 18.15501 9.91556 1.000 32.73475 21 TYR D C 1
ATOM 3354 O O . TYR D 1 25 ? 48.75826 18.57081 9.29277 1.000 37.79681 21 TYR D O 1
ATOM 3363 N N . ALA D 1 26 ? 47.89018 17.29487 10.92996 1.000 35.88496 22 ALA D N 1
ATOM 3364 C CA . ALA D 1 26 ? 49.20600 16.79208 11.33098 1.000 39.82964 22 ALA D CA 1
ATOM 3365 C C . ALA D 1 26 ? 49.89426 16.07033 10.18263 1.000 44.64885 22 ALA D C 1
ATOM 3366 O O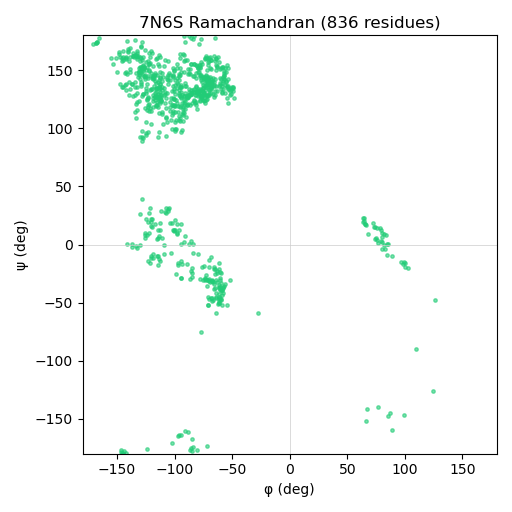 . ALA D 1 26 ? 51.04336 16.37311 9.83882 1.000 42.15537 22 ALA D O 1
ATOM 3368 N N . THR D 1 27 ? 49.20953 15.10908 9.57317 1.000 41.65340 23 THR D N 1
ATOM 3369 C CA . THR D 1 27 ? 49.76093 14.35738 8.45780 1.000 39.54467 23 THR D CA 1
ATOM 3370 C C . THR D 1 27 ? 48.77258 14.38891 7.30061 1.000 37.39344 23 THR D C 1
ATOM 3371 O O . THR D 1 27 ? 47.65370 14.89506 7.42271 1.000 41.02293 23 THR D O 1
ATOM 3375 N N . GLU D 1 28 ? 49.19639 13.83731 6.16517 1.000 42.69412 24 GLU D N 1
ATOM 3376 C CA . GLU D 1 28 ? 48.40537 13.93033 4.94222 1.000 42.71167 24 GLU D CA 1
ATOM 3377 C C . GLU D 1 28 ? 47.12934 13.10122 4.98771 1.000 42.21409 24 GLU D C 1
ATOM 3378 O O . GLU D 1 28 ? 46.27381 13.27949 4.11384 1.000 46.72442 24 GLU D O 1
ATOM 3380 N N . HIS D 1 29 ? 46.97732 12.19492 5.96037 1.000 40.68248 25 HIS D N 1
ATOM 3381 C CA . HIS D 1 29 ? 45.75501 11.40018 6.07042 1.000 38.78437 25 HIS D CA 1
ATOM 3382 C C . HIS D 1 29 ? 45.03874 11.60770 7.40252 1.000 37.34082 25 HIS D C 1
ATOM 3383 O O . HIS D 1 29 ? 44.20246 10.78038 7.78900 1.000 37.10323 25 HIS D O 1
ATOM 3390 N N . SER D 1 30 ? 45.33345 12.70107 8.10552 1.000 35.32983 26 SER D N 1
ATOM 3391 C CA . SER D 1 30 ? 44.65862 13.00815 9.36217 1.000 32.96770 26 SER D CA 1
ATOM 3392 C C . SER D 1 30 ? 43.20013 13.38426 9.12896 1.000 30.78667 26 SER D C 1
ATOM 3393 O O . SER D 1 30 ? 42.86560 14.06145 8.15521 1.000 28.72763 26 SER D O 1
ATOM 3396 N N . ALA D 1 31 ? 42.32993 12.97708 10.05727 1.000 23.38357 27 ALA D N 1
ATOM 3397 C CA . ALA D 1 31 ? 40.93110 13.36641 9.96470 1.000 24.31716 27 ALA D CA 1
ATOM 3398 C C . ALA D 1 31 ? 40.69403 14.79563 10.43003 1.000 23.30807 27 ALA D C 1
ATOM 3399 O O . ALA D 1 31 ? 39.75090 15.44972 9.97162 1.000 23.02127 27 ALA D O 1
ATOM 3401 N N . GLY D 1 32 ? 41.49908 15.30217 11.35076 1.000 23.91213 28 GLY D N 1
ATOM 3402 C CA . GLY D 1 32 ? 41.19160 16.56442 11.98953 1.000 22.33291 28 GLY D CA 1
ATOM 3403 C C . GLY D 1 32 ? 42.33241 17.55657 11.92910 1.000 23.15968 28 GLY D C 1
ATOM 3404 O O . GLY D 1 32 ? 43.50838 17.19060 11.85763 1.000 25.17210 28 GLY D O 1
ATOM 3405 N N . MET D 1 33 ? 41.95877 18.83450 11.97429 1.000 21.66595 29 MET D N 1
ATOM 3406 C CA . MET D 1 33 ? 42.91199 19.92618 12.04958 1.000 25.07297 29 MET D CA 1
ATOM 3407 C C . MET D 1 33 ? 43.07405 20.34657 13.49920 1.000 23.59052 29 MET D C 1
ATOM 3408 O O . MET D 1 33 ? 42.10291 20.37641 14.25342 1.000 24.45386 29 MET D O 1
ATOM 3413 N N . ASP D 1 34 ? 44.30255 20.67567 13.88068 1.000 24.77670 30 ASP D N 1
ATOM 3414 C CA . ASP D 1 34 ? 44.53670 21.16811 15.22845 1.000 24.00955 30 ASP D CA 1
ATOM 3415 C C . ASP D 1 34 ? 44.03626 22.60017 15.38093 1.000 27.51197 30 ASP D C 1
ATOM 3416 O O . ASP D 1 34 ? 44.35113 23.47439 14.56383 1.000 27.81850 30 ASP D O 1
ATOM 3421 N N . LEU D 1 35 ? 43.26224 22.83801 16.43866 1.000 20.15904 31 LEU D N 1
ATOM 3422 C CA . LEU D 1 35 ? 42.84195 24.17758 16.81919 1.000 23.85012 31 LEU D CA 1
ATOM 3423 C C . LEU D 1 35 ? 43.76746 24.69472 17.90646 1.000 25.74312 31 LEU D C 1
ATOM 3424 O O . LEU D 1 35 ? 44.13048 23.96328 18.83603 1.000 24.28489 31 LEU D O 1
ATOM 3429 N N . VAL D 1 36 ? 44.13289 25.96650 17.78096 1.000 27.67120 32 VAL D N 1
ATOM 3430 C CA . VAL D 1 36 ? 45.09654 26.62085 18.65320 1.000 26.72649 32 VAL D CA 1
ATOM 3431 C C . VAL D 1 36 ? 44.38670 27.69599 19.46653 1.000 26.49741 32 VAL D C 1
ATOM 3432 O O . VAL D 1 36 ? 43.56858 28.45661 18.93075 1.000 24.22295 32 VAL D O 1
ATOM 3436 N N . ALA D 1 37 ? 44.69263 27.74718 20.76893 1.000 25.49709 33 ALA D N 1
ATOM 3437 C CA . ALA D 1 37 ? 44.16457 28.79374 21.63704 1.000 26.15411 33 ALA D CA 1
ATOM 3438 C C . ALA D 1 37 ? 44.57193 30.17298 21.13046 1.000 28.29911 33 ALA D C 1
ATOM 3439 O O . ALA D 1 37 ? 45.74861 30.42953 20.86451 1.000 25.15551 33 ALA D O 1
ATOM 3441 N N . ALA D 1 38 ? 43.59625 31.06654 21.01946 1.000 24.57544 34 ALA D N 1
ATOM 3442 C CA . ALA D 1 38 ? 43.84680 32.43435 20.60161 1.000 26.47991 34 ALA D CA 1
ATOM 3443 C C . ALA D 1 38 ? 43.38246 33.42610 21.65729 1.000 32.71544 34 ALA D C 1
ATOM 3444 O O . ALA D 1 38 ? 42.96031 34.53072 21.32376 1.000 33.63193 34 ALA D O 1
ATOM 3446 N N . ASN D 1 39 ? 43.44792 33.04542 22.93544 1.000 31.37433 35 ASN D N 1
ATOM 3447 C CA . ASN D 1 39 ? 43.10093 33.96609 24.01320 1.000 31.41949 35 ASN D CA 1
ATOM 3448 C C . ASN D 1 39 ? 44.20757 35.00233 24.20568 1.000 39.40159 35 ASN D C 1
ATOM 3449 O O . ASN D 1 39 ? 45.39066 34.66109 24.30791 1.000 39.00397 35 ASN D O 1
ATOM 3454 N N . GLU D 1 40 ? 43.82096 36.27798 24.24776 1.000 39.35260 36 GLU D N 1
ATOM 3455 C CA . GLU D 1 40 ? 44.80737 37.34308 24.34654 1.000 43.06287 36 GLU D CA 1
ATOM 3456 C C . GLU D 1 40 ? 45.40045 37.44769 25.74297 1.000 43.94742 36 GLU D C 1
ATOM 3457 O O . GLU D 1 40 ? 46.46935 38.03784 25.90611 1.000 53.44703 36 GLU D O 1
ATOM 3459 N N . GLN D 1 41 ? 44.73686 36.88904 26.74422 1.000 40.66248 37 GLN D N 1
ATOM 3460 C CA . GLN D 1 41 ? 45.26671 36.82201 28.09476 1.000 45.32573 37 GLN D CA 1
ATOM 3461 C C . GLN D 1 41 ? 45.15162 35.38664 28.57832 1.000 37.72381 37 GLN D C 1
ATOM 3462 O O . GLN D 1 41 ? 44.22315 34.67000 28.20210 1.000 38.74321 37 GLN D O 1
ATOM 3464 N N . SER D 1 42 ? 46.10381 34.97053 29.41207 1.000 38.29549 38 SER D N 1
ATOM 3465 C CA . SER D 1 42 ? 46.11568 33.59510 29.90412 1.000 40.57692 38 SER D CA 1
ATOM 3466 C C . SER D 1 42 ? 44.82458 33.25862 30.63184 1.000 36.44992 38 SER D C 1
ATOM 3467 O O . SER D 1 42 ? 44.24944 34.08967 31.33825 1.000 38.96734 38 SER D O 1
ATOM 3470 N N . ILE D 1 43 ? 44.38391 32.02010 30.46918 1.000 33.70935 39 ILE D N 1
ATOM 3471 C CA . ILE D 1 43 ? 43.17643 31.51752 31.10055 1.000 34.55245 39 ILE D CA 1
ATOM 3472 C C . ILE D 1 43 ? 43.57179 30.30955 31.93421 1.000 33.43167 39 ILE D C 1
ATOM 3473 O O . ILE D 1 43 ? 44.09568 29.32567 31.39411 1.000 37.86836 39 ILE D O 1
ATOM 3478 N N . THR D 1 44 ? 43.31954 30.37346 33.23680 1.000 34.55196 40 THR D N 1
ATOM 3479 C CA . THR D 1 44 ? 43.50831 29.21492 34.10097 1.000 33.98711 40 THR D CA 1
ATOM 3480 C C . THR D 1 44 ? 42.18838 28.47040 34.23884 1.000 33.65369 40 THR D C 1
ATOM 3481 O O . THR D 1 44 ? 41.17316 29.06751 34.60525 1.000 38.34718 40 THR D O 1
ATOM 3485 N N . ILE D 1 45 ? 42.19994 27.16920 33.96320 1.000 33.70086 41 ILE D N 1
ATOM 3486 C CA . ILE D 1 45 ? 41.03273 26.33132 34.19101 1.000 29.71078 41 ILE D CA 1
ATOM 3487 C C . ILE D 1 45 ? 41.24211 25.61844 35.51524 1.000 34.94026 41 ILE D C 1
ATOM 3488 O O . ILE D 1 45 ? 42.06219 24.69823 35.61973 1.000 31.95042 41 ILE D O 1
ATOM 3493 N N . LYS D 1 46 ? 40.50070 26.03465 36.53196 1.000 33.81962 42 LYS D N 1
ATOM 3494 C CA . LYS D 1 46 ? 40.61901 25.37022 37.81659 1.000 38.23525 42 LYS D CA 1
ATOM 3495 C C . LYS D 1 46 ? 40.01791 23.96897 37.74770 1.000 33.59917 42 LYS D C 1
ATOM 3496 O O . LYS D 1 46 ? 39.20098 23.66039 36.87935 1.000 30.35920 42 LYS D O 1
ATOM 3502 N N . VAL D 1 47 ? 40.46203 23.10979 38.66713 1.000 36.26909 43 VAL D N 1
ATOM 3503 C CA . VAL D 1 47 ? 39.94890 21.74313 38.73202 1.000 35.76701 43 VAL D CA 1
ATOM 3504 C C . VAL D 1 47 ? 38.43094 21.76397 38.84169 1.000 35.12566 43 VAL D C 1
ATOM 3505 O O . VAL D 1 47 ? 37.86058 22.41710 39.72640 1.000 35.02486 43 VAL D O 1
ATOM 3509 N N . GLY D 1 48 ? 37.77441 21.04457 37.93492 1.000 32.53881 44 GLY D N 1
ATOM 3510 C CA . GLY D 1 48 ? 36.33943 20.96284 37.91317 1.000 33.59435 44 GLY D CA 1
ATOM 3511 C C . GLY D 1 48 ? 35.65614 22.03293 37.09341 1.000 33.38096 44 GLY D C 1
ATOM 3512 O O . GLY D 1 48 ? 34.45551 21.91245 36.84146 1.000 31.75261 44 GLY D O 1
ATOM 3513 N N . SER D 1 49 ? 36.38249 23.05553 36.64524 1.000 31.93871 45 SER D N 1
ATOM 3514 C CA . SER D 1 49 ? 35.77926 24.18332 35.94584 1.000 31.00656 45 SER D CA 1
ATOM 3515 C C . SER D 1 49 ? 35.74466 23.99398 34.43046 1.000 27.30613 45 SER D C 1
ATOM 3516 O O . SER D 1 49 ? 36.46035 23.17169 33.84899 1.000 25.54771 45 SER D O 1
ATOM 3519 N N . ILE D 1 50 ? 34.90296 24.80034 33.79250 1.000 27.01982 46 ILE D N 1
ATOM 3520 C CA . ILE D 1 50 ? 34.81516 24.89724 32.34047 1.000 26.54051 46 ILE D CA 1
ATOM 3521 C C . ILE D 1 50 ? 35.22833 26.30252 31.93504 1.000 26.91334 46 ILE D C 1
ATOM 3522 O O . ILE D 1 50 ? 34.82154 27.27829 32.57348 1.000 27.86834 46 ILE D O 1
ATOM 3527 N N . GLN D 1 51 ? 36.06406 26.40816 30.89975 1.000 25.79704 47 GLN D N 1
ATOM 3528 C CA . GLN D 1 51 ? 36.44187 27.70349 30.35032 1.000 26.29220 47 GLN D CA 1
ATOM 3529 C C . GLN D 1 51 ? 36.24818 27.69866 28.84469 1.000 24.73381 47 GLN D C 1
ATOM 3530 O O . GLN D 1 51 ? 36.53403 26.70639 28.17576 1.000 23.26643 47 GLN D O 1
ATOM 3536 N N . LEU D 1 52 ? 35.78954 28.83871 28.32793 1.000 23.39734 48 LEU D N 1
ATOM 3537 C CA . LEU D 1 52 ? 35.65079 29.08274 26.89950 1.000 24.38269 48 LEU D CA 1
ATOM 3538 C C . LEU D 1 52 ? 36.95370 29.65855 26.35220 1.000 22.04295 48 LEU D C 1
ATOM 3539 O O . LEU D 1 52 ? 37.46207 30.65599 26.87652 1.000 27.20768 48 LEU D O 1
ATOM 3544 N N . ILE D 1 53 ? 37.49494 29.03972 25.31117 1.000 19.74523 49 ILE D N 1
ATOM 3545 C CA . ILE D 1 53 ? 38.75305 29.45564 24.70007 1.000 20.64505 49 ILE D CA 1
ATOM 3546 C C . ILE D 1 53 ? 38.47463 29.90276 23.26766 1.000 22.17822 49 ILE D C 1
ATOM 3547 O O . ILE D 1 53 ? 38.04070 29.09651 22.43885 1.000 22.08863 49 ILE D O 1
ATOM 3552 N N . PRO D 1 54 ? 38.75764 31.14349 22.89769 1.000 23.33826 50 PRO D N 1
ATOM 3553 C CA . PRO D 1 54 ? 38.54296 31.55351 21.50759 1.000 23.19277 50 PRO D CA 1
ATOM 3554 C C . PRO D 1 54 ? 39.65833 31.04660 20.60409 1.000 21.96496 50 PRO D C 1
ATOM 3555 O O . PRO D 1 54 ? 40.79000 30.83192 21.03885 1.000 26.27272 50 PRO D O 1
ATOM 3559 N N . THR D 1 55 ? 39.31685 30.83340 19.33595 1.000 22.43650 51 THR D N 1
ATOM 3560 C CA . THR D 1 55 ? 40.29202 30.37374 18.34716 1.000 22.34080 51 THR D CA 1
ATOM 3561 C C . THR D 1 55 ? 40.66903 31.42207 17.31146 1.000 24.20481 51 THR D C 1
ATOM 3562 O O . THR D 1 55 ? 41.55863 31.16094 16.48859 1.000 24.11844 51 THR D O 1
ATOM 3566 N N . GLY D 1 56 ? 39.98423 32.56334 17.27456 1.000 25.48483 52 GLY D N 1
ATOM 3567 C CA . GLY D 1 56 ? 40.35676 33.59941 16.32930 1.000 25.77402 52 GLY D CA 1
ATOM 3568 C C . GLY D 1 56 ? 40.03357 33.31405 14.87700 1.000 26.60255 52 GLY D C 1
ATOM 3569 O O . GLY D 1 56 ? 40.59601 33.96620 13.99937 1.000 26.56975 52 GLY D O 1
ATOM 3570 N N . ILE D 1 57 ? 39.12999 32.37215 14.59761 1.000 23.55655 53 ILE D N 1
ATOM 3571 C CA . ILE D 1 57 ? 38.69654 32.09105 13.23517 1.000 27.83814 53 ILE D CA 1
ATOM 3572 C C . ILE D 1 57 ? 37.18101 32.06218 13.19912 1.000 23.98602 53 ILE D C 1
ATOM 3573 O O . ILE D 1 57 ? 36.52530 31.70952 14.18172 1.000 25.68107 53 ILE D O 1
ATOM 3578 N N . ALA D 1 58 ? 36.63192 32.46138 12.05580 1.000 23.70015 54 ALA D N 1
ATOM 3579 C CA . ALA D 1 58 ? 35.25095 32.19714 11.68282 1.000 23.61845 54 ALA D CA 1
ATOM 3580 C C . ALA D 1 58 ? 35.27250 31.53199 10.31640 1.000 22.55922 54 ALA D C 1
ATOM 3581 O O . ALA D 1 58 ? 36.14239 31.82075 9.49536 1.000 22.92927 54 ALA D O 1
ATOM 3583 N N . ILE D 1 59 ? 34.35263 30.60240 10.08110 1.000 21.95941 55 ILE D N 1
ATOM 3584 C CA . ILE D 1 59 ? 34.36806 29.84919 8.83718 1.000 21.67438 55 ILE D CA 1
ATOM 3585 C C . ILE D 1 59 ? 32.96587 29.84346 8.25680 1.000 22.88989 55 ILE D C 1
ATOM 3586 O O . ILE D 1 59 ? 31.98003 30.11934 8.94356 1.000 22.92671 55 ILE D O 1
ATOM 3591 N N . ALA D 1 60 ? 32.89001 29.53170 6.96192 1.000 21.92548 56 ALA D N 1
ATOM 3592 C CA . ALA D 1 60 ? 31.62072 29.35662 6.27171 1.000 20.58342 56 ALA D CA 1
ATOM 3593 C C . ALA D 1 60 ? 31.65320 28.00976 5.55517 1.000 24.06823 56 ALA D C 1
ATOM 3594 O O . ALA D 1 60 ? 32.21062 27.89460 4.45551 1.000 24.14788 56 ALA D O 1
ATOM 3596 N N . LEU D 1 61 ? 31.06408 27.00164 6.18216 1.000 21.62993 57 LEU D N 1
ATOM 3597 C CA . LEU D 1 61 ? 31.06916 25.66575 5.60727 1.000 22.89736 57 LEU D CA 1
ATOM 3598 C C . LEU D 1 61 ? 30.10057 25.60200 4.43186 1.000 23.67463 57 LEU D C 1
ATOM 3599 O O . LEU D 1 61 ? 29.03622 26.22109 4.47162 1.000 27.84677 57 LEU D O 1
ATOM 3604 N N . PRO D 1 62 ? 30.42399 24.84608 3.39054 1.000 23.64363 58 PRO D N 1
ATOM 3605 C CA . PRO D 1 62 ? 29.44286 24.61778 2.32410 1.000 29.45957 58 PRO D CA 1
ATOM 3606 C C . PRO D 1 62 ? 28.23434 23.85463 2.85102 1.000 26.24477 58 PRO D C 1
ATOM 3607 O O . PRO D 1 62 ? 28.28207 23.19573 3.89676 1.000 23.61920 58 PRO D O 1
ATOM 3611 N N . GLU D 1 63 ? 27.13879 23.96868 2.09890 1.000 27.89608 59 GLU D N 1
ATOM 3612 C CA . GLU D 1 63 ? 25.90310 23.26595 2.42788 1.000 27.73815 59 GLU D CA 1
ATOM 3613 C C . GLU D 1 63 ? 26.13364 21.77032 2.54940 1.000 29.78575 59 GLU D C 1
ATOM 3614 O O . GLU D 1 63 ? 26.84973 21.16746 1.73951 1.000 29.10263 59 GLU D O 1
ATOM 3620 N N . SER D 1 64 ? 25.47668 21.19248 3.55228 1.000 26.20824 60 SER D N 1
ATOM 3621 C CA A SER D 1 64 ? 25.46465 19.76851 3.90325 0.584 26.60057 60 SER D CA 1
ATOM 3622 C CA B SER D 1 64 ? 25.45524 19.77978 3.92873 0.416 26.60478 60 SER D CA 1
ATOM 3623 C C . SER D 1 64 ? 26.68611 19.38776 4.73496 1.000 26.10321 60 SER D C 1
ATOM 3624 O O . SER D 1 64 ? 26.85491 18.19297 5.05482 1.000 23.13734 60 SER D O 1
ATOM 3629 N N . PHE D 1 65 ? 27.54702 20.33336 5.09894 1.000 22.35953 61 PHE D N 1
ATOM 3630 C CA . PHE D 1 65 ? 28.68388 19.97992 5.93121 1.000 20.93583 61 PHE D CA 1
ATOM 3631 C C . PHE D 1 65 ? 28.55924 20.60106 7.31605 1.000 21.96584 61 PHE D C 1
ATOM 3632 O O . PHE D 1 65 ? 27.78146 21.53281 7.55015 1.000 21.33675 61 PHE D O 1
ATOM 3640 N N . GLU D 1 66 ? 29.32793 20.02612 8.24121 1.000 19.32927 62 GLU D N 1
ATOM 3641 C CA . GLU D 1 66 ? 29.42809 20.48369 9.60965 1.000 17.47981 62 GLU D CA 1
ATOM 3642 C C . GLU D 1 66 ? 30.87812 20.32295 10.04321 1.000 23.29635 62 GLU D C 1
ATOM 3643 O O . GLU D 1 66 ? 31.64350 19.56408 9.43650 1.000 22.86650 62 GLU D O 1
ATOM 3649 N N . ALA D 1 67 ? 31.26646 21.02676 11.09749 1.000 18.91025 63 ALA D N 1
ATOM 3650 C CA . ALA D 1 67 ? 32.56330 20.78445 11.71168 1.000 17.46179 63 ALA D CA 1
ATOM 3651 C C . ALA D 1 67 ? 32.35060 20.29622 13.14039 1.000 18.04468 63 ALA D C 1
ATOM 3652 O O . ALA D 1 67 ? 31.45174 20.76878 13.84599 1.000 20.15541 63 ALA D O 1
ATOM 3654 N N . GLN D 1 68 ? 33.16808 19.33515 13.55810 1.000 18.35974 64 GLN D N 1
ATOM 3655 C CA . GLN D 1 68 ? 33.09691 18.78943 14.90629 1.000 16.45969 64 GLN D CA 1
ATOM 3656 C C . GLN D 1 68 ? 34.33308 19.18813 15.69407 1.000 17.37032 64 GLN D C 1
ATOM 3657 O O . GLN D 1 68 ? 35.45780 18.95977 15.24167 1.000 20.91854 64 GLN D O 1
ATOM 3663 N N . ILE D 1 69 ? 34.11384 19.74278 16.88509 1.000 17.33845 65 ILE D N 1
ATOM 3664 C CA . ILE D 1 69 ? 35.18405 20.06781 17.82348 1.000 17.01241 65 ILE D CA 1
ATOM 3665 C C . ILE D 1 69 ? 35.34855 18.85522 18.72738 1.000 14.78701 65 ILE D C 1
ATOM 3666 O O . ILE D 1 69 ? 34.46347 18.56023 19.53317 1.000 19.68534 65 ILE D O 1
ATOM 3671 N N . ARG D 1 70 ? 36.48572 18.16736 18.62481 1.000 18.21701 66 ARG D N 1
ATOM 3672 C CA . ARG D 1 70 ? 36.77641 16.95431 19.37538 1.000 18.40955 66 ARG D CA 1
ATOM 3673 C C . ARG D 1 70 ? 38.03246 17.11537 20.22256 1.000 17.44960 66 ARG D C 1
ATOM 3674 O O . ARG D 1 70 ? 38.90198 17.93760 19.90822 1.000 18.50637 66 ARG D O 1
ATOM 3682 N N . PRO D 1 71 ? 38.17148 16.32667 21.29370 1.000 19.70892 67 PRO D N 1
ATOM 3683 C CA . PRO D 1 71 ? 39.35979 16.42825 22.15578 1.000 18.77227 67 PRO D CA 1
ATOM 3684 C C . PRO D 1 71 ? 40.63674 15.95436 21.46989 1.000 25.82774 67 PRO D C 1
ATOM 3685 O O . PRO D 1 71 ? 40.61399 15.06287 20.62140 1.000 23.48203 67 PRO D O 1
ATOM 3689 N N . ARG D 1 72 ? 41.76912 16.53755 21.88439 1.000 25.66868 68 ARG D N 1
ATOM 3690 C CA . ARG D 1 72 ? 43.07976 15.92686 21.66695 1.000 31.26260 68 ARG D CA 1
ATOM 3691 C C . ARG D 1 72 ? 43.31553 14.92417 22.78462 1.000 34.30182 68 ARG D C 1
ATOM 3692 O O . ARG D 1 72 ? 43.26837 15.30637 23.95728 1.000 32.96708 68 ARG D O 1
ATOM 3700 N N . SER D 1 73 ? 43.59256 13.65719 22.44276 1.000 31.11652 69 SER D N 1
ATOM 3701 C CA . SER D 1 73 ? 43.75783 12.64373 23.48554 1.000 32.17157 69 SER D CA 1
ATOM 3702 C C . SER D 1 73 ? 44.84236 13.01742 24.48433 1.000 32.74210 69 SER D C 1
ATOM 3703 O O . SER D 1 73 ? 44.72844 12.70177 25.66925 1.000 34.15819 69 SER D O 1
ATOM 3706 N N . GLY D 1 74 ? 45.92018 13.65541 24.02168 1.000 34.82522 70 GLY D N 1
ATOM 3707 C CA . GLY D 1 74 ? 47.05867 13.89079 24.90226 1.000 32.85737 70 GLY D CA 1
ATOM 3708 C C . GLY D 1 74 ? 46.71094 14.74645 26.10699 1.000 33.31684 70 GLY D C 1
ATOM 3709 O O . GLY D 1 74 ? 47.11287 14.44236 27.23292 1.000 33.51183 70 GLY D O 1
ATOM 3710 N N . LEU D 1 75 ? 45.97673 15.84244 25.87849 1.000 29.34023 71 LEU D N 1
ATOM 3711 C CA . LEU D 1 75 ? 45.53927 16.71053 26.97269 1.000 32.97711 71 LEU D CA 1
ATOM 3712 C C . LEU D 1 75 ? 44.67825 15.95671 27.96750 1.000 30.69940 71 LEU D C 1
ATOM 3713 O O . LEU D 1 75 ? 44.74908 16.20655 29.17715 1.000 31.28532 71 LEU D O 1
ATOM 3718 N N . ALA D 1 76 ? 43.81657 15.06747 27.47238 1.000 29.15582 72 ALA D N 1
ATOM 3719 C CA . ALA D 1 76 ? 42.98110 14.28096 28.37527 1.000 28.17916 72 ALA D CA 1
ATOM 3720 C C . ALA D 1 76 ? 43.81409 13.29913 29.18346 1.000 30.88331 72 ALA D C 1
ATOM 3721 O O . ALA D 1 76 ? 43.64819 13.19543 30.40222 1.000 31.52030 72 ALA D O 1
ATOM 3723 N N . VAL D 1 77 ? 44.72790 12.57838 28.52285 1.000 34.19348 73 VAL D N 1
ATOM 3724 C CA . VAL D 1 77 ? 45.57568 11.60678 29.22416 1.000 34.14224 73 VAL D CA 1
ATOM 3725 C C . VAL D 1 77 ? 46.43629 12.29264 30.28402 1.000 36.32039 73 VAL D C 1
ATOM 3726 O O . VAL D 1 77 ? 46.48810 11.85754 31.44283 1.000 42.29657 73 VAL D O 1
ATOM 3730 N N . LYS D 1 78 ? 47.13743 13.36931 29.90074 1.000 35.44884 74 LYS D N 1
ATOM 3731 C CA . LYS D 1 78 ? 48.15902 13.96227 30.76048 1.000 37.50454 74 LYS D CA 1
ATOM 3732 C C . LYS D 1 78 ? 47.59397 14.94473 31.78041 1.000 37.53486 74 LYS D C 1
ATOM 3733 O O . LYS D 1 78 ? 48.22454 15.17647 32.81203 1.000 39.52889 74 LYS D O 1
ATOM 3739 N N . HIS D 1 79 ? 46.44124 15.54975 31.52063 1.000 32.80540 75 HIS D N 1
ATOM 3740 C CA . HIS D 1 79 ? 45.98146 16.63150 32.38130 1.000 33.04190 75 HIS D CA 1
ATOM 3741 C C . HIS D 1 79 ? 44.49874 16.56853 32.71032 1.000 32.60405 75 HIS D C 1
ATOM 3742 O O . HIS D 1 79 ? 44.01639 17.43569 33.45030 1.000 33.89930 75 HIS D O 1
ATOM 3749 N N . GLY D 1 80 ? 43.77465 15.57140 32.21372 1.000 29.79558 76 GLY D N 1
ATOM 3750 C CA . GLY D 1 80 ? 42.34048 15.49421 32.42367 1.000 29.83135 76 GLY D CA 1
ATOM 3751 C C . GLY D 1 80 ? 41.56338 16.61711 31.78787 1.000 28.52149 76 GLY D C 1
ATOM 3752 O O . GLY D 1 80 ? 40.44027 16.89889 32.20801 1.000 27.62086 76 GLY D O 1
ATOM 3753 N N . ILE D 1 81 ? 42.14637 17.28491 30.80025 1.000 26.51422 77 ILE D N 1
ATOM 3754 C CA . ILE D 1 81 ? 41.49351 18.36447 30.06722 1.000 23.94251 77 ILE D CA 1
ATOM 3755 C C . ILE D 1 81 ? 40.81803 17.75031 28.85948 1.000 23.29665 77 ILE D C 1
ATOM 3756 O O . ILE D 1 81 ? 41.46514 17.04648 28.07622 1.000 27.23144 77 ILE D O 1
ATOM 3761 N N . THR D 1 82 ? 39.53508 18.03553 28.67715 1.000 24.58150 78 THR D N 1
ATOM 3762 C CA . THR D 1 82 ? 38.84408 17.56240 27.48907 1.000 22.28840 78 THR D CA 1
ATOM 3763 C C . THR D 1 82 ? 37.82489 18.61552 27.08447 1.000 22.48570 78 THR D C 1
ATOM 3764 O O . THR D 1 82 ? 37.72723 19.68209 27.69736 1.000 21.02980 78 THR D O 1
ATOM 3768 N N . VAL D 1 83 ? 37.09221 18.32876 26.01981 1.000 20.73669 79 VAL D N 1
ATOM 3769 C CA . VAL D 1 83 ? 36.11771 19.26279 25.46828 1.000 20.77601 79 VAL D CA 1
ATOM 3770 C C . VAL D 1 83 ? 34.78472 18.99557 26.16262 1.000 22.17811 79 VAL D C 1
ATOM 3771 O O . VAL D 1 83 ? 34.26443 17.87807 26.10308 1.000 21.49116 79 VAL D O 1
ATOM 3775 N N . ALA D 1 84 ? 34.24518 20.01475 26.84602 1.000 21.30289 80 ALA D N 1
ATOM 3776 C CA . ALA D 1 84 ? 33.11946 19.77994 27.75295 1.000 20.35334 80 ALA D CA 1
ATOM 3777 C C . ALA D 1 84 ? 31.83717 19.44455 27.00496 1.000 19.65875 80 ALA D C 1
ATOM 3778 O O . ALA D 1 84 ? 31.01339 18.67999 27.51854 1.000 22.51766 80 ALA D O 1
ATOM 3780 N N . ASN D 1 85 ? 31.67463 19.96150 25.78600 1.000 19.44805 81 ASN D N 1
ATOM 3781 C CA . ASN D 1 85 ? 30.49276 19.72882 24.96374 1.000 18.15981 81 ASN D CA 1
ATOM 3782 C C . ASN D 1 85 ? 30.79947 18.81215 23.78112 1.000 17.78669 81 ASN D C 1
ATOM 3783 O O . ASN D 1 85 ? 30.16060 18.91449 22.72982 1.000 17.95132 81 ASN D O 1
ATOM 3788 N N . SER D 1 86 ? 31.78260 17.93652 23.92718 1.000 19.03961 82 SER D N 1
ATOM 3789 C CA . SER D 1 86 ? 32.26260 17.16344 22.78717 1.000 18.34381 82 SER D CA 1
ATOM 3790 C C . SER D 1 86 ? 31.20100 16.16304 22.32694 1.000 17.90432 82 SER D C 1
ATOM 3791 O O . SER D 1 86 ? 30.48889 15.58923 23.15680 1.000 18.31577 82 SER D O 1
ATOM 3794 N N . PRO D 1 87 ? 31.06696 15.93446 21.00953 1.000 19.68310 83 PRO D N 1
ATOM 3795 C CA . PRO D 1 87 ? 31.72469 16.73643 19.97066 1.000 18.16321 83 PRO D CA 1
ATOM 3796 C C . PRO D 1 87 ? 30.94969 18.03371 19.74165 1.000 17.94740 83 PRO D C 1
ATOM 3797 O O . PRO D 1 87 ? 29.73395 17.97604 19.54691 1.000 19.14561 83 PRO D O 1
ATOM 3801 N N . GLY D 1 88 ? 31.63571 19.17751 19.80276 1.000 17.52502 84 GLY D N 1
ATOM 3802 C CA . GLY D 1 88 ? 30.98165 20.45528 19.54393 1.000 17.84273 84 GLY D CA 1
ATOM 3803 C C . GLY D 1 88 ? 30.58658 20.57106 18.08399 1.000 18.53518 84 GLY D C 1
ATOM 3804 O O . GLY D 1 88 ? 31.36134 20.22487 17.18298 1.000 21.63533 84 GLY D O 1
ATOM 3805 N N . THR D 1 89 ? 29.36043 21.00626 17.83987 1.000 15.30377 85 THR D N 1
ATOM 3806 C CA . THR D 1 89 ? 28.83371 21.10901 16.48081 1.000 18.31207 85 THR D CA 1
ATOM 3807 C C . THR D 1 89 ? 28.98626 22.53654 15.95560 1.000 17.83012 85 THR D C 1
ATOM 3808 O O . THR D 1 89 ? 28.40442 23.46842 16.51906 1.000 18.43316 85 THR D O 1
ATOM 3812 N N . ILE D 1 90 ? 29.73412 22.70718 14.85653 1.000 17.70035 86 ILE D N 1
ATOM 3813 C CA . ILE D 1 90 ? 29.80434 23.99152 14.15197 1.000 17.74038 86 ILE D CA 1
ATOM 3814 C C . ILE D 1 90 ? 28.90512 23.87204 12.93285 1.000 19.33340 86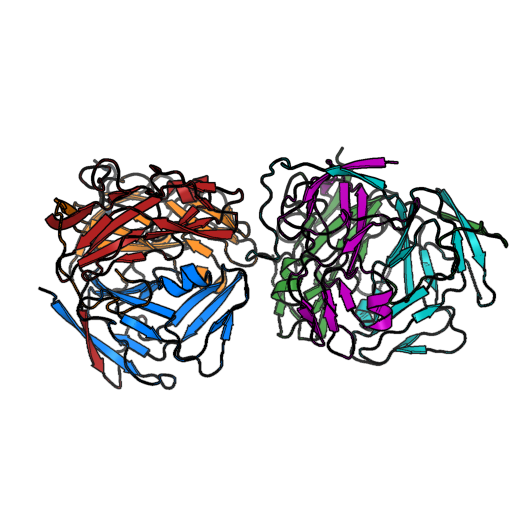 ILE D C 1
ATOM 3815 O O . ILE D 1 90 ? 29.18530 23.07470 12.03082 1.000 18.76057 86 ILE D O 1
ATOM 3820 N N . ASP D 1 91 ? 27.83459 24.65637 12.89274 1.000 17.63073 87 ASP D N 1
ATOM 3821 C CA . ASP D 1 91 ? 26.88696 24.60507 11.78906 1.000 18.96807 87 ASP D CA 1
ATOM 3822 C C . ASP D 1 91 ? 27.36829 25.41335 10.58454 1.000 17.08127 87 ASP D C 1
ATOM 3823 O O . ASP D 1 91 ? 28.13240 26.37367 10.71723 1.000 20.52467 87 ASP D O 1
ATOM 3828 N N . ALA D 1 92 ? 26.89074 25.01956 9.39815 1.000 19.57397 88 ALA D N 1
ATOM 3829 C CA . ALA D 1 92 ? 27.34139 25.66037 8.16862 1.000 18.37325 88 ALA D CA 1
ATOM 3830 C C . ALA D 1 92 ? 26.93261 27.11682 8.07384 1.000 20.71943 88 ALA D C 1
ATOM 3831 O O . ALA D 1 92 ? 27.52866 27.84047 7.27476 1.000 21.61129 88 ALA D O 1
ATOM 3833 N N . ASP D 1 93 ? 25.91026 27.55079 8.81888 1.000 21.89904 89 ASP D N 1
ATOM 3834 C CA . ASP D 1 93 ? 25.54611 28.96425 8.83461 1.000 23.28104 89 ASP D CA 1
ATOM 3835 C C . ASP D 1 93 ? 26.06368 29.71640 10.06163 1.000 24.40048 89 ASP D C 1
ATOM 3836 O O . ASP D 1 93 ? 25.68340 30.87827 10.27080 1.000 24.21276 89 ASP D O 1
ATOM 3841 N N . TYR D 1 94 ? 26.96131 29.12184 10.84035 1.000 20.15582 90 TYR D N 1
ATOM 3842 C CA . TYR D 1 94 ? 27.57527 29.86231 11.93123 1.000 21.97721 90 TYR D CA 1
ATOM 3843 C C . TYR D 1 94 ? 28.60327 30.84157 11.38669 1.000 21.65131 90 TYR D C 1
ATOM 3844 O O . TYR D 1 94 ? 29.48787 30.46536 10.60752 1.000 22.75366 90 TYR D O 1
ATOM 3853 N N . ARG D 1 95 ? 28.50183 32.09873 11.80982 1.000 18.37907 91 ARG D N 1
ATOM 3854 C CA . ARG D 1 95 ? 29.41647 33.12041 11.32934 1.000 23.55565 91 ARG D CA 1
ATOM 3855 C C . ARG D 1 95 ? 30.16143 33.78635 12.47061 1.000 21.91288 91 ARG D C 1
ATOM 3856 O O . ARG D 1 95 ? 30.82675 34.80528 12.24867 1.000 26.10472 91 ARG D O 1
ATOM 3864 N N . GLY D 1 96 ? 30.05345 33.24041 13.68445 1.000 21.24384 92 GLY D N 1
ATOM 3865 C CA . GLY D 1 96 ? 30.76886 33.76089 14.82444 1.000 23.88366 92 GLY D CA 1
ATOM 3866 C C . GLY D 1 96 ? 32.14111 33.14981 14.94016 1.000 21.69753 92 GLY D C 1
ATOM 3867 O O . GLY D 1 96 ? 32.55769 32.31205 14.13858 1.000 24.85824 92 GLY D O 1
ATOM 3868 N N . GLU D 1 97 ? 32.86067 33.59589 15.95891 1.000 22.09859 93 GLU D N 1
ATOM 3869 C CA . GLU D 1 97 ? 34.14613 32.99603 16.27007 1.000 22.29236 93 GLU D CA 1
ATOM 3870 C C . GLU D 1 97 ? 33.95254 31.57609 16.77779 1.000 22.04845 93 GLU D C 1
ATOM 3871 O O . GLU D 1 97 ? 33.08407 31.32069 17.60883 1.000 23.70346 93 GLU D O 1
ATOM 3877 N N . ILE D 1 98 ? 34.76274 30.65158 16.26496 1.000 21.51477 94 ILE D N 1
ATOM 3878 C CA . ILE D 1 98 ? 34.74109 29.28458 16.76039 1.000 20.42375 94 ILE D CA 1
ATOM 3879 C C . ILE D 1 98 ? 35.34186 29.24812 18.15701 1.000 23.01583 94 ILE D C 1
ATOM 3880 O O . ILE D 1 98 ? 36.45276 29.74335 18.39677 1.000 20.04844 94 ILE D O 1
ATOM 3885 N N . LYS D 1 99 ? 34.61258 28.64847 19.08086 1.000 21.94823 95 LYS D N 1
ATOM 3886 C CA . LYS D 1 99 ? 35.00417 28.61566 20.47381 1.000 20.86494 95 LYS D CA 1
ATOM 3887 C C . LYS D 1 99 ? 35.16687 27.17060 20.90481 1.000 18.58090 95 LYS D C 1
ATOM 3888 O O . LYS D 1 99 ? 34.44823 26.29012 20.43054 1.000 21.70874 95 LYS D O 1
ATOM 3894 N N . VAL D 1 100 ? 36.13073 26.93664 21.79135 1.000 21.61615 96 VAL D N 1
ATOM 3895 C CA . VAL D 1 100 ? 36.39127 25.60767 22.35480 1.000 18.25843 96 VAL D CA 1
ATOM 3896 C C . VAL D 1 100 ? 36.06876 25.64810 23.84375 1.000 19.43894 96 VAL D C 1
ATOM 3897 O O . VAL D 1 100 ? 36.63315 26.45965 24.59382 1.000 23.39323 96 VAL D O 1
ATOM 3901 N N . LEU D 1 101 ? 35.16899 24.76454 24.27983 1.000 18.58315 97 LEU D N 1
ATOM 3902 C CA . LEU D 1 101 ? 34.79335 24.63844 25.68066 1.000 19.84832 97 LEU D CA 1
ATOM 3903 C C . LEU D 1 101 ? 35.61370 23.52015 26.29627 1.000 21.04942 97 LEU D C 1
ATOM 3904 O O . LEU D 1 101 ? 35.42957 22.34303 25.95649 1.000 21.46815 97 LEU D O 1
ATOM 3909 N N . LEU D 1 102 ? 36.53226 23.88501 27.16991 1.000 19.38275 98 LEU D N 1
ATOM 3910 C CA . LEU D 1 102 ? 37.37656 22.90622 27.84547 1.000 22.72000 98 LEU D CA 1
ATOM 3911 C C . LEU D 1 102 ? 36.94708 22.72863 29.29671 1.000 24.37870 98 LEU D C 1
ATOM 3912 O O . LEU D 1 102 ? 36.68963 23.70920 30.00152 1.000 24.88045 98 LEU D O 1
ATOM 3917 N N . ILE D 1 103 ? 36.91816 21.47923 29.76301 1.000 22.20409 99 ILE D N 1
ATOM 3918 C CA . ILE D 1 103 ? 36.69157 21.18342 31.17649 1.000 24.92034 99 ILE D CA 1
ATOM 3919 C C . ILE D 1 103 ? 37.96231 20.58240 31.76282 1.000 24.11531 99 ILE D C 1
ATOM 3920 O O . ILE D 1 103 ? 38.67492 19.83122 31.08631 1.000 26.24769 99 ILE D O 1
ATOM 3925 N N . ASN D 1 104 ? 38.26031 20.92936 33.00561 1.000 22.48832 100 ASN D N 1
ATOM 3926 C CA . ASN D 1 104 ? 39.41197 20.37654 33.72873 1.000 25.35126 100 ASN D CA 1
ATOM 3927 C C . ASN D 1 104 ? 38.91174 19.27782 34.65620 1.000 30.19463 100 ASN D C 1
ATOM 3928 O O . ASN D 1 104 ? 38.41019 19.54927 35.74608 1.000 28.71764 100 ASN D O 1
ATOM 3933 N N . LEU D 1 105 ? 39.05878 18.02825 34.22986 1.000 27.12709 101 LEU D N 1
ATOM 3934 C CA . LEU D 1 105 ? 38.73201 16.90992 35.09529 1.000 27.14618 101 LEU D CA 1
ATOM 3935 C C . LEU D 1 105 ? 39.97154 16.23590 35.66951 1.000 31.20701 101 LEU D C 1
ATOM 3936 O O . LEU D 1 105 ? 39.87632 15.10818 36.16040 1.000 33.88027 101 LEU D O 1
ATOM 3941 N N . GLY D 1 106 ? 41.11977 16.91114 35.65332 1.000 31.03523 102 GLY D N 1
ATOM 3942 C CA . GLY D 1 106 ? 42.31610 16.42991 36.31923 1.000 33.48583 102 GLY D CA 1
ATOM 3943 C C . GLY D 1 106 ? 42.43349 16.85893 37.77191 1.000 40.25315 102 GLY D C 1
ATOM 3944 O O . GLY D 1 106 ? 41.46021 17.24887 38.42373 1.000 39.34131 102 GLY D O 1
ATOM 3945 N N . ASN D 1 107 ? 43.65618 16.77202 38.29503 1.000 38.61381 103 ASN D N 1
ATOM 3946 C CA . ASN D 1 107 ? 43.88473 17.01743 39.71351 1.000 42.00187 103 ASN D CA 1
ATOM 3947 C C . ASN D 1 107 ? 44.66808 18.29574 39.99322 1.000 41.09102 103 ASN D C 1
ATOM 3948 O O . ASN D 1 107 ? 45.01435 18.54974 41.15334 1.000 43.65367 103 ASN D O 1
ATOM 3953 N N . LYS D 1 108 ? 44.95893 19.10136 38.97150 1.000 38.26566 104 LYS D N 1
ATOM 3954 C CA . LYS D 1 108 ? 45.67090 20.36206 39.13604 1.000 41.61393 104 LYS D CA 1
ATOM 3955 C C . LYS D 1 108 ? 45.10559 21.40014 38.17033 1.000 37.17506 104 LYS D C 1
ATOM 3956 O O . LYS D 1 108 ? 44.66913 21.06724 37.06163 1.000 38.41078 104 LYS D O 1
ATOM 3958 N N . ASP D 1 109 ? 45.12319 22.66499 38.60643 1.000 40.05843 105 ASP D N 1
ATOM 3959 C CA . ASP D 1 109 ? 44.74570 23.77288 37.73677 1.000 38.25012 105 ASP D CA 1
ATOM 3960 C C . ASP D 1 109 ? 45.63446 23.79090 36.50315 1.000 38.72482 105 ASP D C 1
ATOM 3961 O O . ASP D 1 109 ? 46.84006 23.54406 36.58410 1.000 39.10931 105 ASP D O 1
ATOM 3966 N N . PHE D 1 110 ? 45.03441 24.08530 35.35502 1.000 35.57094 106 PHE D N 1
ATOM 3967 C CA . PHE D 1 110 ? 45.73779 24.05127 34.08390 1.000 37.68972 106 PHE D CA 1
ATOM 3968 C C . PHE D 1 110 ? 45.59848 25.40114 33.39304 1.000 33.69713 106 PHE D C 1
ATOM 3969 O O . PHE D 1 110 ? 44.48980 25.93042 33.26651 1.000 35.42468 106 PHE D O 1
ATOM 3977 N N . ILE D 1 111 ? 46.72342 25.95542 32.95132 1.000 35.33851 107 ILE D N 1
ATOM 3978 C CA . ILE D 1 111 ? 46.75793 27.26098 32.30592 1.000 37.08467 107 ILE D CA 1
ATOM 3979 C C . ILE D 1 111 ? 46.71354 27.06390 30.79926 1.000 33.12430 107 ILE D C 1
ATOM 3980 O O . ILE D 1 111 ? 47.50060 26.28655 30.24192 1.000 33.55271 107 ILE D O 1
ATOM 3985 N N . ILE D 1 112 ? 45.77810 27.74541 30.14589 1.000 31.19897 108 ILE D N 1
ATOM 3986 C CA . ILE D 1 112 ? 45.67027 27.75115 28.69093 1.000 31.66547 108 ILE D CA 1
ATOM 3987 C C . ILE D 1 112 ? 46.37691 29.00354 28.20517 1.000 34.50999 108 ILE D C 1
ATOM 3988 O O . ILE D 1 112 ? 45.93439 30.12390 28.48599 1.000 34.30387 108 ILE D O 1
ATOM 3993 N N . GLU D 1 113 ? 47.47965 28.82550 27.49113 1.000 34.40904 109 GLU D N 1
ATOM 3994 C CA . GLU D 1 113 ? 48.20295 29.95500 26.92514 1.000 34.70177 109 GLU D CA 1
ATOM 3995 C C . GLU D 1 113 ? 47.95165 30.01618 25.42983 1.000 30.71859 109 GLU D C 1
ATOM 3996 O O . GLU D 1 113 ? 47.76018 28.98917 24.77046 1.000 29.88365 109 GLU D O 1
ATOM 4002 N N . LYS D 1 114 ? 47.91020 31.24158 24.91323 1.000 33.02764 110 LYS D N 1
ATOM 4003 C CA . LYS D 1 114 ? 47.80659 31.45093 23.48024 1.000 29.66616 110 LYS D CA 1
ATOM 4004 C C . LYS D 1 114 ? 48.87548 30.63999 22.76253 1.000 30.20312 110 LYS D C 1
ATOM 4005 O O . LYS D 1 114 ? 50.03153 30.62136 23.17894 1.000 32.63150 110 LYS D O 1
ATOM 4011 N N . GLY D 1 115 ? 48.47648 29.92070 21.71234 1.000 27.73881 111 GLY D N 1
ATOM 4012 C CA . GLY D 1 115 ? 49.39231 29.08301 20.97327 1.000 29.99493 111 GLY D CA 1
ATOM 4013 C C . GLY D 1 115 ? 49.29109 27.60261 21.27667 1.000 27.49679 111 GLY D C 1
ATOM 4014 O O . GLY D 1 115 ? 49.73128 26.78342 20.45808 1.000 33.19783 111 GLY D O 1
ATOM 4015 N N . MET D 1 116 ? 48.72550 27.23263 22.42227 1.000 30.06223 112 MET D N 1
ATOM 4016 C CA . MET D 1 116 ? 48.57049 25.81956 22.75176 1.000 30.53147 112 MET D CA 1
ATOM 4017 C C . MET D 1 116 ? 47.54090 25.14434 21.84462 1.000 30.10663 112 MET D C 1
ATOM 4018 O O . MET D 1 116 ? 46.48929 25.71441 21.53423 1.000 28.89944 112 MET D O 1
ATOM 4023 N N . ARG D 1 117 ? 47.84449 23.91700 21.41758 1.000 28.53762 113 ARG D N 1
ATOM 4024 C CA . ARG D 1 117 ? 46.84918 23.10280 20.71369 1.000 29.15045 113 ARG D CA 1
ATOM 4025 C C . ARG D 1 117 ? 45.83857 22.57148 21.72525 1.000 26.62183 113 ARG D C 1
ATOM 4026 O O . ARG D 1 117 ? 46.22847 21.90001 22.68688 1.000 29.89748 113 ARG D O 1
ATOM 4034 N N . ILE D 1 118 ? 44.55313 22.84435 21.50870 1.000 24.60878 114 ILE D N 1
ATOM 4035 C CA . ILE D 1 118 ? 43.54141 22.58321 22.52739 1.000 25.64273 114 ILE D CA 1
ATOM 4036 C C . ILE D 1 118 ? 42.44732 21.63263 22.06913 1.000 22.60467 114 ILE D C 1
ATOM 4037 O O . ILE D 1 118 ? 41.70751 21.12745 22.91865 1.000 21.88787 114 ILE D O 1
ATOM 4042 N N . ALA D 1 119 ? 42.28262 21.37992 20.77628 1.000 21.78496 115 ALA D N 1
ATOM 4043 C CA . ALA D 1 119 ? 41.19328 20.53291 20.29636 1.000 20.30743 115 ALA D CA 1
ATOM 4044 C C . ALA D 1 119 ? 41.49795 20.20570 18.84320 1.000 23.42668 115 ALA D C 1
ATOM 4045 O O . ALA D 1 119 ? 42.46896 20.70253 18.27316 1.000 22.81088 115 ALA D O 1
ATOM 4047 N N . GLN D 1 120 ? 40.67617 19.34689 18.25320 1.000 19.24674 116 GLN D N 1
ATOM 4048 C CA . GLN D 1 120 ? 40.78829 19.13056 16.82218 1.000 22.18298 116 GLN D CA 1
ATOM 4049 C C . GLN D 1 120 ? 39.42709 19.32412 16.17531 1.000 21.81670 116 GLN D C 1
ATOM 4050 O O . GLN D 1 120 ? 38.38531 19.16985 16.81426 1.000 22.79685 116 GLN D O 1
ATOM 4056 N N . MET D 1 121 ? 39.45126 19.68653 14.89709 1.000 21.43104 117 MET D N 1
ATOM 4057 C CA . MET D 1 121 ? 38.24263 20.01731 14.15724 1.000 18.36847 117 MET D CA 1
ATOM 4058 C C . MET D 1 121 ? 38.18522 19.09225 12.94979 1.000 20.77847 117 MET D C 1
ATOM 4059 O O . MET D 1 121 ? 39.11932 19.06850 12.14418 1.000 21.58076 117 MET D O 1
ATOM 4064 N N . ILE D 1 122 ? 37.11563 18.29886 12.85791 1.000 18.12223 118 ILE D N 1
ATOM 4065 C CA . ILE D 1 122 ? 36.91650 17.32733 11.78377 1.000 17.76419 118 ILE D CA 1
ATOM 4066 C C . ILE D 1 122 ? 35.68991 17.76554 10.99834 1.000 18.70354 118 ILE D C 1
ATOM 4067 O O . ILE D 1 122 ? 34.64443 18.04052 11.59796 1.000 20.16452 118 ILE D O 1
ATOM 4072 N N . ILE D 1 123 ? 35.80372 17.81890 9.66301 1.000 21.65021 119 ILE D N 1
ATOM 4073 C CA . ILE D 1 123 ? 34.67901 18.20633 8.81331 1.000 17.51120 119 ILE D CA 1
ATOM 4074 C C . ILE D 1 123 ? 34.03725 16.95486 8.22427 1.000 22.55626 119 ILE D C 1
ATOM 4075 O O . ILE D 1 123 ? 34.72533 16.05434 7.71815 1.000 23.03911 119 ILE D O 1
ATOM 4080 N N . ALA D 1 124 ? 32.71484 16.89874 8.28656 1.000 22.15230 120 ALA D N 1
ATOM 4081 C CA . ALA D 1 124 ? 31.97484 15.73469 7.82665 1.000 23.96703 120 ALA D CA 1
ATOM 4082 C C . ALA D 1 124 ? 30.65634 16.18428 7.21039 1.000 22.63809 120 ALA D C 1
ATOM 4083 O O . ALA D 1 124 ? 30.15010 17.27977 7.48297 1.000 22.72143 120 ALA D O 1
ATOM 4085 N N . LYS D 1 125 ? 30.10328 15.31771 6.37136 1.000 23.97329 121 LYS D N 1
ATOM 4086 C CA . LYS D 1 125 ? 28.79049 15.55561 5.79137 1.000 23.98493 121 LYS D CA 1
ATOM 4087 C C . LYS D 1 125 ? 27.69432 15.16163 6.78219 1.000 25.95453 121 LYS D C 1
ATOM 4088 O O . LYS D 1 125 ? 27.83355 14.18347 7.51584 1.000 23.86935 121 LYS D O 1
ATOM 4094 N N . TYR D 1 126 ? 26.59720 15.92070 6.80372 1.000 21.23854 122 TYR D N 1
ATOM 4095 C CA . TYR D 1 126 ? 25.37645 15.49710 7.48644 1.000 19.51248 122 TYR D CA 1
ATOM 4096 C C . TYR D 1 126 ? 24.22450 15.42772 6.49300 1.000 23.43997 122 TYR D C 1
ATOM 4097 O O . TYR D 1 126 ? 24.30867 15.93029 5.37196 1.000 21.91714 122 TYR D O 1
ATOM 4106 N N . GLU D 1 127 ? 23.13212 14.78979 6.90895 1.000 22.96377 123 GLU D N 1
ATOM 4107 C CA . GLU D 1 127 ? 21.92495 14.66250 6.09840 1.000 24.00202 123 GLU D CA 1
ATOM 4108 C C . GLU D 1 127 ? 20.79520 15.39676 6.79501 1.000 23.07024 123 GLU D C 1
ATOM 4109 O O . GLU D 1 127 ? 20.59325 15.21264 7.99722 1.000 24.85189 123 GLU D O 1
ATOM 4115 N N . ARG D 1 128 ? 20.03752 16.19638 6.05002 1.000 19.71134 124 ARG D N 1
ATOM 4116 C CA . ARG D 1 128 ? 18.92315 16.91660 6.65189 1.000 21.99731 124 ARG D CA 1
ATOM 4117 C C . ARG D 1 128 ? 17.68543 16.02742 6.63839 1.000 23.85893 124 ARG D C 1
ATOM 4118 O O . ARG D 1 128 ? 17.30049 15.50276 5.59411 1.000 25.83844 124 ARG D O 1
ATOM 4126 N N . VAL D 1 129 ? 17.05278 15.88124 7.79353 1.000 23.01982 125 VAL D N 1
ATOM 4127 C CA . VAL D 1 129 ? 15.95168 14.94534 7.96496 1.000 20.21573 125 VAL D CA 1
ATOM 4128 C C . VAL D 1 129 ? 14.64068 15.59408 7.56041 1.000 24.50339 125 VAL D C 1
ATOM 4129 O O . VAL D 1 129 ? 14.36704 16.74253 7.93652 1.000 24.23830 125 VAL D O 1
ATOM 4133 N N . LEU D 1 130 ? 13.85474 14.86070 6.76715 1.000 24.12871 126 LEU D N 1
ATOM 4134 C CA . LEU D 1 130 ? 12.43239 15.10011 6.54342 1.000 23.88246 126 LEU D CA 1
ATOM 4135 C C . LEU D 1 130 ? 11.67198 14.05157 7.34194 1.000 26.29217 126 LEU D C 1
ATOM 4136 O O . LEU D 1 130 ? 11.78936 12.86231 7.05126 1.000 23.57596 126 LEU D O 1
ATOM 4141 N N . TRP D 1 131 ? 10.91531 14.48082 8.34800 1.000 26.79493 127 TRP D N 1
ATOM 4142 C CA . TRP D 1 131 ? 10.15687 13.51898 9.13506 1.000 25.15687 127 TRP D CA 1
ATOM 4143 C C . TRP D 1 131 ? 8.99704 12.95603 8.32983 1.000 27.28051 127 TRP D C 1
ATOM 4144 O O . TRP D 1 131 ? 8.31092 13.68139 7.59801 1.000 27.84310 127 TRP D O 1
ATOM 4155 N N . ALA D 1 132 ? 8.77582 11.64671 8.46863 1.000 24.52454 128 ALA D N 1
ATOM 4156 C CA . ALA D 1 132 ? 7.54699 10.98929 8.05381 1.000 25.59442 128 ALA D CA 1
ATOM 4157 C C . ALA D 1 132 ? 6.87757 10.50829 9.33411 1.000 29.67912 128 ALA D C 1
ATOM 4158 O O . ALA D 1 132 ? 7.24045 9.45951 9.87235 1.000 29.20955 128 ALA D O 1
ATOM 4160 N N . GLU D 1 133 ? 5.92945 11.29014 9.84675 1.000 30.07064 129 GLU D N 1
ATOM 4161 C CA . GLU D 1 133 ? 5.24356 10.88838 11.06914 1.000 30.59099 129 GLU D CA 1
ATOM 4162 C C . GLU D 1 133 ? 4.39573 9.65592 10.80672 1.000 29.81722 129 GLU D C 1
ATOM 4163 O O . GLU D 1 133 ? 3.70427 9.56579 9.79249 1.000 30.88946 129 GLU D O 1
ATOM 4169 N N . THR D 1 134 ? 4.44338 8.69884 11.73305 1.000 25.08024 130 THR D N 1
ATOM 4170 C CA . THR D 1 134 ? 3.67967 7.48009 11.56810 1.000 29.75753 130 THR D CA 1
ATOM 4171 C C . THR D 1 134 ? 3.26806 6.99415 12.94732 1.000 30.08812 130 THR D C 1
ATOM 4172 O O . THR D 1 134 ? 3.81134 7.42758 13.96706 1.000 30.15886 130 THR D O 1
ATOM 4176 N N . SER D 1 135 ? 2.26627 6.12706 12.96933 1.000 28.04842 131 SER D N 1
ATOM 4177 C CA . SER D 1 135 ? 1.75955 5.57157 14.21389 1.000 27.43300 131 SER D CA 1
ATOM 4178 C C . SER D 1 135 ? 2.39898 4.23721 14.56445 1.000 33.92742 131 SER D C 1
ATOM 4179 O O . SER D 1 135 ? 2.23683 3.76616 15.69681 1.000 32.58173 131 SER D O 1
ATOM 4182 N N . ILE D 1 136 ? 3.08754 3.60822 13.61523 1.000 31.84049 132 ILE D N 1
ATOM 4183 C CA . ILE D 1 136 ? 3.73532 2.31906 13.82708 1.000 30.72652 132 ILE D CA 1
ATOM 4184 C C . ILE D 1 136 ? 5.06398 2.31438 13.08687 1.000 32.17601 132 ILE D C 1
ATOM 4185 O O . ILE D 1 136 ? 5.16093 2.78822 11.95141 1.000 33.00250 132 ILE D O 1
ATOM 4190 N N . LEU D 1 137 ? 6.08525 1.77216 13.73380 1.000 31.99433 133 LEU D N 1
ATOM 4191 C CA . LEU D 1 137 ? 7.39408 1.56644 13.13337 1.000 27.58014 133 LEU D CA 1
ATOM 4192 C C . LEU D 1 137 ? 7.59591 0.07678 12.91472 1.000 29.32622 133 LEU D C 1
ATOM 4193 O O . LEU D 1 137 ? 6.99503 -0.74122 13.61167 1.000 27.71144 133 LEU D O 1
ATOM 4198 N N . THR D 1 138 ? 8.42273 -0.27626 11.93067 1.000 32.33920 134 THR D N 1
ATOM 4199 C CA . THR D 1 138 ? 8.72593 -1.68718 11.70608 1.000 31.16508 134 THR D CA 1
ATOM 4200 C C . THR D 1 138 ? 9.37829 -2.28628 12.94674 1.000 27.11208 134 THR D C 1
ATOM 4201 O O . THR D 1 138 ? 10.04665 -1.59675 13.71726 1.000 28.76142 134 THR D O 1
ATOM 4205 N N . GLU D 1 139 ? 9.17416 -3.57922 13.14265 1.000 33.26694 135 GLU D N 1
ATOM 4206 C CA . GLU D 1 139 ? 9.87007 -4.29215 14.20153 1.000 36.22108 135 GLU D CA 1
ATOM 4207 C C . GLU D 1 139 ? 11.22499 -4.77188 13.68600 1.000 34.67230 135 GLU D C 1
ATOM 4208 O O . GLU D 1 139 ? 11.38807 -5.06278 12.49705 1.000 33.94071 135 GLU D O 1
ATOM 4214 N N . THR D 1 140 ? 12.21390 -4.79992 14.58234 1.000 30.43767 136 THR D N 1
ATOM 4215 C CA . THR D 1 140 ? 13.56185 -5.23657 14.24543 1.000 28.38884 136 THR D CA 1
ATOM 4216 C C . THR D 1 140 ? 14.03821 -6.28074 15.24490 1.000 30.55321 136 THR D C 1
ATOM 4217 O O . THR D 1 140 ? 13.42115 -6.50929 16.28890 1.000 30.07731 136 THR D O 1
ATOM 4221 N N . MET D 1 141 ? 15.17070 -6.90764 14.91629 1.000 31.00158 137 MET D N 1
ATOM 4222 C CA . MET D 1 141 ? 15.77540 -7.87115 15.82997 1.000 37.73744 137 MET D CA 1
ATOM 4223 C C . MET D 1 141 ? 16.36936 -7.19936 17.05796 1.000 37.43757 137 MET D C 1
ATOM 4224 O O . MET D 1 141 ? 16.61518 -7.87387 18.06080 1.000 40.92986 137 MET D O 1
ATOM 4229 N N . ARG D 1 142 ? 16.62835 -5.89821 16.99538 1.000 31.92306 138 ARG D N 1
ATOM 4230 C CA . ARG D 1 142 ? 16.99903 -5.13948 18.18070 1.000 37.32005 138 ARG D CA 1
ATOM 4231 C C . ARG D 1 142 ? 15.74658 -4.87269 19.00663 1.000 46.00396 138 ARG D C 1
ATOM 4232 O O . ARG D 1 142 ? 15.51499 -5.53071 20.02446 1.000 48.49435 138 ARG D O 1
ATOM 4240 N N . GLY D 1 143 ? 14.91701 -3.93068 18.54660 1.000 44.25684 139 GLY D N 1
ATOM 4241 C CA . GLY D 1 143 ? 13.68011 -3.58776 19.22386 1.000 41.24255 139 GLY D CA 1
ATOM 4242 C C . GLY D 1 143 ? 13.78715 -2.34752 20.09328 1.000 47.34754 139 GLY D C 1
ATOM 4243 O O . GLY D 1 143 ? 14.54751 -1.41347 19.77585 1.000 29.71356 139 GLY D O 1
ATOM 4244 N N . ARG D 1 144 ? 13.03522 -2.35143 21.20392 1.000 56.85980 140 ARG D N 1
ATOM 4245 C CA . ARG D 1 144 ? 12.93854 -1.22229 22.13958 1.000 50.67243 140 ARG D CA 1
ATOM 4246 C C . ARG D 1 144 ? 13.76256 -1.44718 23.41576 1.000 56.76610 140 ARG D C 1
ATOM 4247 O O . ARG D 1 144 ? 14.70483 -0.70338 23.71330 1.000 49.21634 140 ARG D O 1
ATOM 4249 N N . THR E 1 6 ? 52.37325 23.60803 73.12705 1.000 77.63384 2 THR E N 1
ATOM 4250 C CA . THR E 1 6 ? 52.48042 22.90383 71.84908 1.000 77.28407 2 THR E CA 1
ATOM 4251 C C . THR E 1 6 ? 51.87145 23.70019 70.68760 1.000 67.90393 2 THR E C 1
ATOM 4252 O O . THR E 1 6 ? 50.71387 23.48230 70.30484 1.000 62.43478 2 THR E O 1
ATOM 4256 N N . ILE E 1 7 ? 52.66793 24.60653 70.12220 1.000 64.07253 3 ILE E N 1
ATOM 4257 C CA . ILE E 1 7 ? 52.25431 25.45517 69.00833 1.000 59.40990 3 ILE E CA 1
ATOM 4258 C C . ILE E 1 7 ? 52.69561 24.81292 67.70161 1.000 49.95054 3 ILE E C 1
ATOM 4259 O O . ILE E 1 7 ? 53.82980 24.33588 67.58834 1.000 50.47300 3 ILE E O 1
ATOM 4264 N N . ILE E 1 8 ? 51.80726 24.80179 66.70505 1.000 39.05129 4 ILE E N 1
ATOM 4265 C CA . ILE E 1 8 ? 52.13076 24.31043 65.36792 1.000 42.43463 4 ILE E CA 1
ATOM 4266 C C . ILE E 1 8 ? 51.86546 25.41964 64.35314 1.000 37.79588 4 ILE E C 1
ATOM 4267 O O . ILE E 1 8 ? 50.76111 25.97463 64.30095 1.000 37.40694 4 ILE E O 1
ATOM 4272 N N . GLU E 1 9 ? 52.87288 25.73237 63.54490 1.000 39.36333 5 GLU E N 1
ATOM 4273 C CA . GLU E 1 9 ? 52.71632 26.72107 62.48642 1.000 40.16533 5 GLU E CA 1
ATOM 4274 C C . GLU E 1 9 ? 51.99721 26.10095 61.29032 1.000 40.35949 5 GLU E C 1
ATOM 4275 O O . GLU E 1 9 ? 52.36535 25.01408 60.83657 1.000 42.75618 5 GLU E O 1
ATOM 4281 N N . VAL E 1 10 ? 50.96282 26.78129 60.78944 1.000 40.06682 6 VAL E N 1
ATOM 4282 C CA . VAL E 1 10 ? 50.17549 26.31529 59.64339 1.000 36.33569 6 VAL E CA 1
ATOM 4283 C C . VAL E 1 10 ? 50.03718 27.46265 58.64653 1.000 37.62306 6 VAL E C 1
ATOM 4284 O O . VAL E 1 10 ? 49.53710 28.53617 59.00180 1.000 38.37772 6 VAL E O 1
ATOM 4288 N N . LYS E 1 11 ? 50.45905 27.22752 57.40297 1.000 37.99049 7 LYS E N 1
ATOM 4289 C CA . LYS E 1 11 ? 50.26711 28.20501 56.33481 1.000 39.17481 7 LYS E CA 1
ATOM 4290 C C . LYS E 1 11 ? 48.78494 28.35535 56.00926 1.000 38.97885 7 LYS E C 1
ATOM 4291 O O . LYS E 1 11 ? 48.03190 27.37501 56.00213 1.000 35.75551 7 LY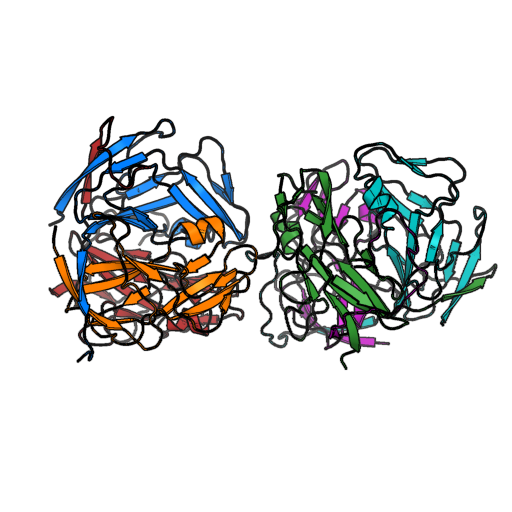S E O 1
ATOM 4297 N N . ILE E 1 12 ? 48.36081 29.59128 55.74143 1.000 39.00256 8 ILE E N 1
ATOM 4298 C CA . ILE E 1 12 ? 46.95373 29.85928 55.45150 1.000 38.04025 8 ILE E CA 1
ATOM 4299 C C . ILE E 1 12 ? 46.86373 30.98546 54.42896 1.000 39.81557 8 ILE E C 1
ATOM 4300 O O . ILE E 1 12 ? 47.56538 32.00028 54.52942 1.000 41.93045 8 ILE E O 1
ATOM 4305 N N . LYS E 1 13 ? 45.98652 30.79142 53.44373 1.000 39.08369 9 LYS E N 1
ATOM 4306 C CA . LYS E 1 13 ? 45.77148 31.73046 52.34899 1.000 40.67467 9 LYS E CA 1
ATOM 4307 C C . LYS E 1 13 ? 44.34121 32.24542 52.40128 1.000 41.24514 9 LYS E C 1
ATOM 4308 O O . LYS E 1 13 ? 43.39371 31.45282 52.43748 1.000 45.68589 9 LYS E O 1
ATOM 4314 N N . LYS E 1 14 ? 44.19047 33.56855 52.40691 1.000 42.16908 10 LYS E N 1
ATOM 4315 C CA . LYS E 1 14 ? 42.87943 34.20218 52.30639 1.000 45.04173 10 LYS E CA 1
ATOM 4316 C C . LYS E 1 14 ? 42.40084 34.17791 50.85799 1.000 44.86032 10 LYS E C 1
ATOM 4317 O O . LYS E 1 14 ? 43.08077 34.69731 49.96240 1.000 44.96555 10 LYS E O 1
ATOM 4323 N N . LEU E 1 15 ? 41.22085 33.61232 50.62304 1.000 48.38174 11 LEU E N 1
ATOM 4324 C CA . LEU E 1 15 ? 40.65833 33.61779 49.28438 1.000 47.11332 11 LEU E CA 1
ATOM 4325 C C . LEU E 1 15 ? 39.89411 34.92033 49.05811 1.000 53.13795 11 LEU E C 1
ATOM 4326 O O . LEU E 1 15 ? 39.77308 35.75928 49.95372 1.000 54.95554 11 LEU E O 1
ATOM 4331 N N . GLU E 1 16 ? 39.36028 35.08220 47.84314 1.000 52.76616 12 GLU E N 1
ATOM 4332 C CA . GLU E 1 16 ? 38.70158 36.33165 47.46591 1.000 56.82603 12 GLU E CA 1
ATOM 4333 C C . GLU E 1 16 ? 37.54251 36.67181 48.40177 1.000 63.55821 12 GLU E C 1
ATOM 4334 O O . GLU E 1 16 ? 37.31251 37.84825 48.71940 1.000 61.07821 12 GLU E O 1
ATOM 4336 N N . ASN E 1 17 ? 36.80931 35.65986 48.86393 1.000 62.76265 13 ASN E N 1
ATOM 4337 C CA . ASN E 1 17 ? 35.59418 35.87559 49.64084 1.000 62.87997 13 ASN E CA 1
ATOM 4338 C C . ASN E 1 17 ? 35.84450 36.06624 51.13383 1.000 61.25456 13 ASN E C 1
ATOM 4339 O O . ASN E 1 17 ? 34.88262 36.22684 51.89717 1.000 60.89665 13 ASN E O 1
ATOM 4344 N N . PHE E 1 18 ? 37.09681 36.08671 51.57019 1.000 59.26658 14 PHE E N 1
ATOM 4345 C CA . PHE E 1 18 ? 37.38408 36.14032 52.99539 1.000 61.00364 14 PHE E CA 1
ATOM 4346 C C . PHE E 1 18 ? 37.22345 37.55430 53.55098 1.000 70.57918 14 PHE E C 1
ATOM 4347 O O . PHE E 1 18 ? 37.46417 38.55360 52.86218 1.000 68.48201 14 PHE E O 1
ATOM 4355 N N . LEU E 1 19 ? 36.82523 37.62965 54.82172 1.000 64.99805 15 LEU E N 1
ATOM 4356 C CA . LEU E 1 19 ? 36.65831 38.91016 55.49282 1.000 64.76991 15 LEU E CA 1
ATOM 4357 C C . LEU E 1 19 ? 36.92688 38.74893 56.98285 1.000 60.83329 15 LEU E C 1
ATOM 4358 O O . LEU E 1 19 ? 36.67342 37.69497 57.57275 1.000 69.00018 15 LEU E O 1
ATOM 4360 N N . GLY E 1 20 ? 37.44762 39.80658 57.58533 1.000 68.44634 16 GLY E N 1
ATOM 4361 C CA . GLY E 1 20 ? 37.65039 39.82865 59.01781 1.000 63.86221 16 GLY E CA 1
ATOM 4362 C C . GLY E 1 20 ? 38.97845 39.23942 59.42975 1.000 69.76698 16 GLY E C 1
ATOM 4363 O O . GLY E 1 20 ? 39.97856 39.39238 58.72207 1.000 62.64384 16 GLY E O 1
ATOM 4364 N N . ASN E 1 21 ? 38.99804 38.56884 60.57656 1.000 67.82565 17 ASN E N 1
ATOM 4365 C CA . ASN E 1 21 ? 40.19776 37.91774 61.06913 1.000 62.91142 17 ASN E CA 1
ATOM 4366 C C . ASN E 1 21 ? 40.28140 36.49126 60.53777 1.000 56.94213 17 ASN E C 1
ATOM 4367 O O . ASN E 1 21 ? 39.28535 35.89297 60.11933 1.000 54.73385 17 ASN E O 1
ATOM 4372 N N . LEU E 1 22 ? 41.50052 35.95555 60.53609 1.000 52.73408 18 LEU E N 1
ATOM 4373 C CA . LEU E 1 22 ? 41.66496 34.52731 60.35488 1.000 48.88280 18 LEU E CA 1
ATOM 4374 C C . LEU E 1 22 ? 41.01316 33.82907 61.55001 1.000 44.57721 18 LEU E C 1
ATOM 4375 O O . LEU E 1 22 ? 40.78055 34.45782 62.58275 1.000 44.92783 18 LEU E O 1
ATOM 4380 N N . PRO E 1 23 ? 40.67881 32.54637 61.43065 1.000 39.40412 19 PRO E N 1
ATOM 4381 C CA . PRO E 1 23 ? 40.01613 31.86001 62.55123 1.000 39.50624 19 PRO E CA 1
ATOM 4382 C C . PRO E 1 23 ? 40.81177 32.01156 63.83904 1.000 39.16310 19 PRO E C 1
ATOM 4383 O O . PRO E 1 23 ? 42.03529 31.85271 63.85267 1.000 40.73757 19 PRO E O 1
ATOM 4387 N N . GLU E 1 24 ? 40.12296 32.34597 64.93018 1.000 36.64593 20 GLU E N 1
ATOM 4388 C CA . GLU E 1 24 ? 40.80857 32.55549 66.19561 1.000 37.66542 20 GLU E CA 1
ATOM 4389 C C . GLU E 1 24 ? 40.27819 31.63462 67.28589 1.000 36.33152 20 GLU E C 1
ATOM 4390 O O . GLU E 1 24 ? 39.10794 31.24015 67.28075 1.000 35.19318 20 GLU E O 1
ATOM 4396 N N . TYR E 1 25 ? 41.17659 31.30292 68.20614 1.000 36.66675 21 TYR E N 1
ATOM 4397 C CA . TYR E 1 25 ? 40.82595 30.56209 69.40570 1.000 35.89751 21 TYR E CA 1
ATOM 4398 C C . TYR E 1 25 ? 40.14442 31.51723 70.36397 1.000 37.43758 21 TYR E C 1
ATOM 4399 O O . TYR E 1 25 ? 40.62170 32.63874 70.56579 1.000 39.53681 21 TYR E O 1
ATOM 4408 N N . ALA E 1 26 ? 39.01720 31.09235 70.93724 1.000 36.57678 22 ALA E N 1
ATOM 4409 C CA . ALA E 1 26 ? 38.33196 31.96633 71.88784 1.000 43.22045 22 ALA E CA 1
ATOM 4410 C C . ALA E 1 26 ? 39.24114 32.32785 73.05665 1.000 39.86159 22 ALA E C 1
ATOM 4411 O O . ALA E 1 26 ? 39.25190 33.47953 73.52735 1.000 42.67483 22 ALA E O 1
ATOM 4413 N N . THR E 1 27 ? 40.02875 31.36349 73.52965 1.000 39.05810 23 THR E N 1
ATOM 4414 C CA . THR E 1 27 ? 40.90477 31.55173 74.67450 1.000 41.46607 23 THR E CA 1
ATOM 4415 C C . THR E 1 27 ? 42.22157 30.84587 74.40384 1.000 40.17705 23 THR E C 1
ATOM 4416 O O . THR E 1 27 ? 42.34072 30.04220 73.47061 1.000 38.98081 23 THR E O 1
ATOM 4420 N N . GLU E 1 28 ? 43.20732 31.13655 75.25831 1.000 41.95550 24 GLU E N 1
ATOM 4421 C CA . GLU E 1 28 ? 44.51220 30.49760 75.15166 1.000 41.92974 24 GLU E CA 1
ATOM 4422 C C . GLU E 1 28 ? 44.42972 28.98545 75.32336 1.000 39.82116 24 GLU E C 1
ATOM 4423 O O . GLU E 1 28 ? 45.33238 28.27456 74.87505 1.000 52.44161 24 GLU E O 1
ATOM 4425 N N . HIS E 1 29 ? 43.37647 28.47327 75.94758 1.000 38.78618 25 HIS E N 1
ATOM 4426 C CA . HIS E 1 29 ? 43.28108 27.03510 76.18293 1.000 42.68318 25 HIS E CA 1
ATOM 4427 C C . HIS E 1 29 ? 42.14167 26.36087 75.43076 1.000 38.83959 25 HIS E C 1
ATOM 4428 O O . HIS E 1 29 ? 41.82954 25.19484 75.71513 1.000 37.10426 25 HIS E O 1
ATOM 4435 N N . SER E 1 30 ? 41.52476 27.05338 74.47683 1.000 38.44390 26 SER E N 1
ATOM 4436 C CA . SER E 1 30 ? 40.45868 26.47959 73.66641 1.000 32.60455 26 SER E CA 1
ATOM 4437 C C . SER E 1 30 ? 41.01359 25.44021 72.69497 1.000 31.53347 26 SER E C 1
ATOM 4438 O O . SER E 1 30 ? 42.11156 25.58856 72.15172 1.000 31.53810 26 SER E O 1
ATOM 4441 N N . ALA E 1 31 ? 40.25542 24.35858 72.50445 1.000 29.91553 27 ALA E N 1
ATOM 4442 C CA . ALA E 1 31 ? 40.72284 23.29263 71.63516 1.000 29.58138 27 ALA E CA 1
ATOM 4443 C C . ALA E 1 31 ? 40.64843 23.68538 70.16775 1.000 30.14081 27 ALA E C 1
ATOM 4444 O O . ALA E 1 31 ? 41.44069 23.18880 69.35047 1.000 27.00475 27 ALA E O 1
ATOM 4446 N N . GLY E 1 32 ? 39.68185 24.53471 69.80659 1.000 27.71977 28 GLY E N 1
ATOM 4447 C CA . GLY E 1 32 ? 39.38232 24.79016 68.41383 1.000 27.27870 28 GLY E CA 1
ATOM 4448 C C . GLY E 1 32 ? 39.23727 26.27320 68.12695 1.000 29.58734 28 GLY E C 1
ATOM 4449 O O . GLY E 1 32 ? 39.04625 27.09292 69.01716 1.000 30.53142 28 GLY E O 1
ATOM 4450 N N . MET E 1 33 ? 39.34107 26.59491 66.84389 1.000 29.97509 29 MET E N 1
ATOM 4451 C CA . MET E 1 33 ? 39.15152 27.95287 66.34042 1.000 31.16253 29 MET E CA 1
ATOM 4452 C C . MET E 1 33 ? 37.73877 28.09915 65.80022 1.000 29.83153 29 MET E C 1
ATOM 4453 O O . MET E 1 33 ? 37.21234 27.18658 65.16949 1.000 30.25773 29 MET E O 1
ATOM 4458 N N . ASP E 1 34 ? 37.13750 29.26058 66.00305 1.000 31.26121 30 ASP E N 1
ATOM 4459 C CA . ASP E 1 34 ? 35.80487 29.48310 65.46482 1.000 31.46081 30 ASP E CA 1
ATOM 4460 C C . ASP E 1 34 ? 35.87668 29.77981 63.97108 1.000 35.22586 30 ASP E C 1
ATOM 4461 O O . ASP E 1 34 ? 36.62935 30.65558 63.53340 1.000 35.83860 30 ASP E O 1
ATOM 4466 N N . LEU E 1 35 ? 35.10013 29.03079 63.19286 1.000 30.98061 31 LEU E N 1
ATOM 4467 C CA . LEU E 1 35 ? 34.95777 29.25200 61.76089 1.000 33.21698 31 LEU E CA 1
ATOM 4468 C C . LEU E 1 35 ? 33.73735 30.12277 61.51496 1.000 33.08949 31 LEU E C 1
ATOM 4469 O O . LEU E 1 35 ? 32.65894 29.86973 62.06773 1.000 34.36454 31 LEU E O 1
ATOM 4474 N N . VAL E 1 36 ? 33.90190 31.10555 60.64490 1.000 35.10521 32 VAL E N 1
ATOM 4475 C CA . VAL E 1 36 ? 32.91650 32.14796 60.40435 1.000 38.32167 32 VAL E CA 1
ATOM 4476 C C . VAL E 1 36 ? 32.36267 32.02866 58.98828 1.000 38.55996 32 VAL E C 1
ATOM 4477 O O . VAL E 1 36 ? 33.11648 31.83877 58.02757 1.000 33.97389 32 VAL E O 1
ATOM 4481 N N . ALA E 1 37 ? 31.04157 32.16002 58.86067 1.000 37.73321 33 ALA E N 1
ATOM 4482 C CA . ALA E 1 37 ? 30.40687 32.11401 57.55149 1.000 36.88859 33 ALA E CA 1
ATOM 4483 C C . ALA E 1 37 ? 30.92371 33.23873 56.65638 1.000 39.78350 33 ALA E C 1
ATOM 4484 O O . ALA E 1 37 ? 31.09808 34.38152 57.09217 1.000 38.31242 33 ALA E O 1
ATOM 4486 N N . ALA E 1 38 ? 31.19258 32.90617 55.39547 1.000 36.86004 34 ALA E N 1
ATOM 4487 C CA . ALA E 1 38 ? 31.66429 33.90575 54.44022 1.000 38.39135 34 ALA E CA 1
ATOM 4488 C C . ALA E 1 38 ? 30.85352 33.87679 53.14508 1.000 41.81693 34 ALA E C 1
ATOM 4489 O O . ALA E 1 38 ? 31.35344 34.26749 52.08568 1.000 49.46617 34 ALA E O 1
ATOM 4491 N N . ASN E 1 39 ? 29.60023 33.43002 53.21016 1.000 38.31765 35 ASN E N 1
ATOM 4492 C CA . ASN E 1 39 ? 28.69815 33.55374 52.06980 1.000 40.37378 35 ASN E CA 1
ATOM 4493 C C . ASN E 1 39 ? 28.36557 35.02084 51.82789 1.000 42.47864 35 ASN E C 1
ATOM 4494 O O . ASN E 1 39 ? 27.99835 35.74004 52.76167 1.000 42.82587 35 ASN E O 1
ATOM 4499 N N . GLU E 1 40 ? 28.49567 35.46747 50.57194 1.000 43.24595 36 GLU E N 1
ATOM 4500 C CA . GLU E 1 40 ? 28.27521 36.88256 50.26806 1.000 49.00853 36 GLU E CA 1
ATOM 4501 C C . GLU E 1 40 ? 26.84908 37.30552 50.59981 1.000 47.11115 36 GLU E C 1
ATOM 4502 O O . GLU E 1 40 ? 26.61255 38.43135 51.05770 1.000 49.02670 36 GLU E O 1
ATOM 4508 N N . GLN E 1 41 ? 25.89053 36.41444 50.36279 1.000 46.18156 37 GLN E N 1
ATOM 4509 C CA . GLN E 1 41 ? 24.47423 36.63838 50.59377 1.000 47.32233 37 GLN E CA 1
ATOM 4510 C C . GLN E 1 41 ? 23.97468 35.62640 51.61217 1.000 45.36314 37 GLN E C 1
ATOM 4511 O O . GLN E 1 41 ? 24.53137 34.53446 51.73398 1.000 43.47587 37 GLN E O 1
ATOM 4517 N N . SER E 1 42 ? 22.91136 35.98644 52.32893 1.000 46.39753 38 SER E N 1
ATOM 4518 C CA A SER E 1 42 ? 22.34092 35.07608 53.31470 0.512 44.86870 38 SER E CA 1
ATOM 4519 C CA B SER E 1 42 ? 22.35031 35.07381 53.31511 0.488 44.85725 38 SER E CA 1
ATOM 4520 C C . SER E 1 42 ? 21.88401 33.78900 52.64438 1.000 44.53580 38 SER E C 1
ATOM 4521 O O . SER E 1 42 ? 21.33277 33.80491 51.53977 1.000 44.48434 38 SER E O 1
ATOM 4526 N N . ILE E 1 43 ? 22.11512 32.67514 53.32454 1.000 41.25380 39 ILE E N 1
ATOM 4527 C CA . ILE E 1 43 ? 21.69114 31.35686 52.87979 1.000 39.83020 39 ILE E CA 1
ATOM 4528 C C . ILE E 1 43 ? 20.62679 30.88519 53.85583 1.000 39.63978 39 ILE E C 1
ATOM 4529 O O . ILE E 1 43 ? 20.86756 30.83482 55.06750 1.000 42.13549 39 ILE E O 1
ATOM 4534 N N . THR E 1 44 ? 19.43680 30.58518 53.34620 1.000 41.45334 40 THR E N 1
ATOM 4535 C CA . THR E 1 44 ? 18.39856 29.99447 54.17760 1.000 42.50640 40 THR E CA 1
ATOM 4536 C C . THR E 1 44 ? 18.60094 28.48672 54.19454 1.000 39.40690 40 THR E C 1
ATOM 4537 O O . THR E 1 44 ? 18.78306 27.87585 53.13557 1.000 40.40478 40 THR E O 1
ATOM 4541 N N . ILE E 1 45 ? 18.61605 27.89678 55.39133 1.000 37.01895 41 ILE E N 1
ATOM 4542 C CA . ILE E 1 45 ? 18.64315 26.44437 55.54674 1.000 37.15153 41 ILE E CA 1
ATOM 4543 C C . ILE E 1 45 ? 17.25000 26.03517 56.00430 1.000 39.24909 41 ILE E C 1
ATOM 4544 O O . ILE E 1 45 ? 16.86410 26.26636 57.15919 1.000 38.96908 41 ILE E O 1
ATOM 4549 N N . LYS E 1 46 ? 16.48273 25.45049 55.08941 1.000 42.34346 42 LYS E N 1
ATOM 4550 C CA . LYS E 1 46 ? 15.12622 25.03409 55.39754 1.000 40.75719 42 LYS E CA 1
ATOM 4551 C C . LYS E 1 46 ? 15.14500 23.84946 56.36581 1.000 37.86464 42 LYS E C 1
ATOM 4552 O O . LYS E 1 46 ? 16.15655 23.16686 56.53821 1.000 38.83823 42 LYS E O 1
ATOM 4554 N N . VAL E 1 47 ? 14.00750 23.63032 57.01943 1.000 41.80400 43 VAL E N 1
ATOM 4555 C CA . VAL E 1 47 ? 13.85511 22.51002 57.93821 1.000 44.84109 43 VAL E CA 1
ATOM 4556 C C . VAL E 1 47 ? 14.23500 21.22693 57.21587 1.000 39.21480 43 VAL E C 1
ATOM 4557 O O . VAL E 1 47 ? 13.67884 20.91531 56.15543 1.000 40.13772 43 VAL E O 1
ATOM 4561 N N . GLY E 1 48 ? 15.22122 20.50980 57.75524 1.000 37.04889 44 GLY E N 1
ATOM 4562 C CA . GLY E 1 48 ? 15.63990 19.23114 57.22686 1.000 38.60252 44 GLY E CA 1
ATOM 4563 C C . GLY E 1 48 ? 16.64337 19.29381 56.10001 1.000 40.22687 44 GLY E C 1
ATOM 4564 O O . GLY E 1 48 ? 17.04065 18.23543 55.59638 1.000 39.92752 44 GLY E O 1
ATOM 4565 N N . SER E 1 49 ? 17.06670 20.48829 55.68907 1.000 38.53415 45 SER E N 1
ATOM 4566 C CA . SER E 1 49 ? 17.94495 20.66506 54.53946 1.000 32.37143 45 SER E CA 1
ATOM 4567 C C . SER E 1 49 ? 19.41479 20.74452 54.96235 1.000 34.24863 45 SER E C 1
ATOM 4568 O O . SER E 1 49 ? 19.74355 20.95813 56.13468 1.000 31.62237 45 SER E O 1
ATOM 4571 N N . ILE E 1 50 ? 20.30169 20.56436 53.97659 1.000 32.78048 46 ILE E N 1
ATOM 4572 C CA . ILE E 1 50 ? 21.74833 20.66085 54.15205 1.000 27.30502 46 ILE E CA 1
ATOM 4573 C C . ILE E 1 50 ? 22.26175 21.77234 53.24566 1.000 33.57249 46 ILE E C 1
ATOM 4574 O O . ILE E 1 50 ? 21.89627 21.83289 52.06669 1.000 32.48531 46 ILE E O 1
ATOM 4579 N N . GLN E 1 51 ? 23.11676 22.64015 53.79006 1.000 33.90547 47 GLN E N 1
ATOM 4580 C CA . GLN E 1 51 ? 23.70270 23.73547 53.03366 1.000 31.17150 47 GLN E CA 1
ATOM 4581 C C . GLN E 1 51 ? 25.20355 23.81802 53.25222 1.000 29.36946 47 GLN E C 1
ATOM 4582 O O . GLN E 1 51 ? 25.68467 23.73953 54.38133 1.000 29.79096 47 GLN E O 1
ATOM 4588 N N . LEU E 1 52 ? 25.93043 24.01509 52.16053 1.000 31.96823 48 LEU E N 1
ATOM 4589 C CA . LEU E 1 52 ? 27.37559 24.17258 52.20374 1.000 29.86084 48 LEU E CA 1
ATOM 4590 C C . LEU E 1 52 ? 27.69698 25.64766 52.39301 1.000 28.93285 48 LEU E C 1
ATOM 4591 O O . LEU E 1 52 ? 27.18208 26.48892 51.64874 1.000 33.30595 48 LEU E O 1
ATOM 4596 N N . ILE E 1 53 ? 28.51869 25.96658 53.38832 1.000 30.08665 49 ILE E N 1
ATOM 4597 C CA . ILE E 1 53 ? 28.84381 27.34865 53.73240 1.000 29.87615 49 ILE E CA 1
ATOM 4598 C C . ILE E 1 53 ? 30.33584 27.55928 53.51478 1.000 31.77194 49 ILE E C 1
ATOM 4599 O O . ILE E 1 53 ? 31.14277 26.85925 54.12491 1.000 30.69826 49 ILE E O 1
ATOM 4604 N N . PRO E 1 54 ? 30.74373 28.53886 52.70307 1.000 31.75924 50 PRO E N 1
ATOM 4605 C CA . PRO E 1 54 ? 32.17081 28.81066 52.51393 1.000 34.76681 50 PRO E CA 1
ATOM 4606 C C . PRO E 1 54 ? 32.76662 29.59107 53.67637 1.000 34.98319 50 PRO E C 1
ATOM 4607 O O . PRO E 1 54 ? 32.07950 30.34779 54.36418 1.000 35.20148 50 PRO E O 1
ATOM 4611 N N . THR E 1 55 ? 34.07444 29.39770 53.89496 1.000 36.20288 51 THR E N 1
ATOM 4612 C CA . THR E 1 55 ? 34.80127 30.15592 54.91800 1.000 35.40147 51 THR E CA 1
ATOM 4613 C C . THR E 1 55 ? 35.88700 31.06460 54.35583 1.000 38.54128 51 THR E C 1
ATOM 4614 O O . THR E 1 55 ? 36.46697 31.84424 55.12026 1.000 39.58472 51 THR E O 1
ATOM 4618 N N . GLY E 1 56 ? 36.21748 30.95457 53.07183 1.000 37.78714 52 GLY E N 1
ATOM 4619 C CA . GLY E 1 56 ? 37.15140 31.88058 52.46523 1.000 41.10969 52 GLY E CA 1
ATOM 4620 C C . GLY E 1 56 ? 38.61344 31.67695 52.79674 1.000 41.69279 52 GLY E C 1
ATOM 4621 O O . GLY E 1 56 ? 39.42285 32.56610 52.52875 1.000 43.99285 52 GLY E O 1
ATOM 4622 N N . ILE E 1 57 ? 38.98794 30.53453 53.36215 1.000 39.86303 53 ILE E N 1
ATOM 4623 C CA . ILE E 1 57 ? 40.38316 30.22558 53.65242 1.000 36.34679 53 ILE E CA 1
ATOM 4624 C C . ILE E 1 57 ? 40.74429 28.88469 53.02452 1.000 35.72721 53 ILE E C 1
ATOM 4625 O O . ILE E 1 57 ? 39.89542 28.00603 52.84607 1.000 34.90525 53 ILE E O 1
ATOM 4630 N N . ALA E 1 58 ? 42.02046 28.74276 52.69030 1.000 35.55531 54 ALA E N 1
ATOM 4631 C CA . ALA E 1 58 ? 42.64882 27.47516 52.36670 1.000 32.91257 54 ALA E CA 1
ATOM 4632 C C . ALA E 1 58 ? 43.87824 27.35611 53.25888 1.000 35.59582 54 ALA E C 1
ATOM 4633 O O . ALA E 1 58 ? 44.50772 28.36680 53.57959 1.000 34.57931 54 ALA E O 1
ATOM 4635 N N . ILE E 1 59 ? 44.20411 26.13239 53.69858 1.000 31.61301 55 ILE E N 1
ATOM 4636 C CA . ILE E 1 59 ? 45.33487 25.94080 54.60349 1.000 31.96747 55 ILE E CA 1
ATOM 4637 C C . ILE E 1 59 ? 46.21418 24.79775 54.11274 1.000 33.85813 55 ILE E C 1
ATOM 4638 O O . ILE E 1 59 ? 45.81006 23.98440 53.27331 1.000 30.75462 55 ILE E O 1
ATOM 4643 N N . ALA E 1 60 ? 47.43154 24.73443 54.67162 1.000 32.51465 56 ALA E N 1
ATOM 4644 C CA . ALA E 1 60 ? 48.40560 23.67032 54.39527 1.000 32.49390 56 ALA E CA 1
ATOM 4645 C C . ALA E 1 60 ? 48.88482 23.08582 55.72523 1.000 33.76503 56 ALA E C 1
ATOM 4646 O O . ALA E 1 60 ? 49.85513 23.56402 56.31980 1.000 34.94178 56 ALA E O 1
ATOM 4648 N N . LEU E 1 61 ? 48.21998 22.03758 56.18582 1.000 32.06030 57 LEU E N 1
ATOM 4649 C CA . LEU E 1 61 ? 48.61483 21.42281 57.44618 1.000 30.41312 57 LEU E CA 1
ATOM 4650 C C . LEU E 1 61 ? 49.92342 20.65360 57.26999 1.000 33.58175 57 LEU E C 1
ATOM 4651 O O . LEU E 1 61 ? 50.13437 20.00671 56.24178 1.000 34.84935 57 LEU E O 1
ATOM 4656 N N . PRO E 1 62 ? 50.82218 20.70579 58.24740 1.000 32.82804 58 PRO E N 1
ATOM 4657 C CA . PRO E 1 62 ? 52.03280 19.88488 58.17537 1.000 37.27607 58 PRO E CA 1
ATOM 4658 C C . PRO E 1 62 ? 51.69048 18.40252 58.14620 1.000 36.41894 58 PRO E C 1
ATOM 4659 O O . PRO E 1 62 ? 50.62310 17.96942 58.60302 1.000 35.85719 58 PRO E O 1
ATOM 4663 N N . GLU E 1 63 ? 52.63006 17.61637 57.62005 1.000 35.34471 59 GLU E N 1
ATOM 4664 C CA . GLU E 1 63 ? 52.45697 16.16900 57.61172 1.000 37.99655 59 GLU E CA 1
ATOM 4665 C C . GLU E 1 63 ? 52.15726 15.67193 59.02084 1.000 40.23889 59 GLU E C 1
ATOM 4666 O O . GLU E 1 63 ? 52.67352 16.20545 60.00888 1.000 43.83541 59 GLU E O 1
ATOM 4668 N N . SER E 1 64 ? 51.27632 14.68167 59.10154 1.000 35.74699 60 SER E N 1
ATOM 4669 C CA . SER E 1 64 ? 50.84165 13.97240 60.30622 1.000 36.91218 60 SER E CA 1
ATOM 4670 C C . SER E 1 64 ? 49.76548 14.72657 61.08687 1.000 34.40713 60 SER E C 1
ATOM 4671 O O . SER E 1 64 ? 49.32554 14.21106 62.11761 1.000 31.34845 60 SER E O 1
ATOM 4674 N N . PHE E 1 65 ? 49.32533 15.90740 60.64420 1.000 30.88676 61 PHE E N 1
ATOM 4675 C CA . PHE E 1 65 ? 48.23731 16.62532 61.29290 1.000 28.58878 61 PHE E CA 1
ATOM 4676 C C . PHE E 1 65 ? 46.97831 16.60083 60.43938 1.000 27.00561 61 PHE E C 1
ATOM 4677 O O . PHE E 1 65 ? 47.02089 16.38236 59.23101 1.000 29.71184 61 PHE E O 1
ATOM 4685 N N . GLU E 1 66 ? 45.84636 16.82818 61.09861 1.000 29.20030 62 GLU E N 1
ATOM 4686 C CA . GLU E 1 66 ? 44.55174 16.94568 60.44295 1.000 24.28151 62 GLU E CA 1
ATOM 4687 C C . GLU E 1 66 ? 43.76402 18.03045 61.15114 1.000 30.31774 62 GLU E C 1
ATOM 4688 O O . GLU E 1 66 ? 44.04935 18.36484 62.29965 1.000 30.43793 62 GLU E O 1
ATOM 4694 N N . ALA E 1 67 ? 42.74351 18.56181 60.48701 1.000 24.62734 63 ALA E N 1
ATOM 4695 C CA . ALA E 1 67 ? 41.84842 19.49504 61.15874 1.000 27.07219 63 ALA E CA 1
ATOM 4696 C C . ALA E 1 67 ? 40.45128 18.90056 61.18489 1.000 25.22593 63 ALA E C 1
ATOM 4697 O O . ALA E 1 67 ? 40.05595 18.19617 60.25550 1.000 27.04550 63 ALA E O 1
ATOM 4699 N N . GLN E 1 68 ? 39.71331 19.17092 62.26338 1.000 25.31975 64 GLN E N 1
ATOM 4700 C CA . GLN E 1 68 ? 38.39626 18.56969 62.48758 1.000 22.33934 64 GLN E CA 1
ATOM 4701 C C . GLN E 1 68 ? 37.34233 19.66501 62.54812 1.000 24.82260 64 GLN E C 1
ATOM 4702 O O . GLN E 1 68 ? 37.42389 20.54848 63.40258 1.000 26.29821 64 GLN E O 1
ATOM 4708 N N . ILE E 1 69 ? 36.32861 19.58122 61.69621 1.000 21.77661 65 ILE E N 1
ATOM 4709 C CA A ILE E 1 69 ? 35.23777 20.55038 61.70214 0.580 23.26796 65 ILE E CA 1
ATOM 4710 C CA B ILE E 1 69 ? 35.24020 20.55345 61.71076 0.420 23.27257 65 ILE E CA 1
ATOM 4711 C C . ILE E 1 69 ? 34.13867 19.99625 62.59662 1.000 23.20279 65 ILE E C 1
ATOM 4712 O O . ILE E 1 69 ? 33.52553 18.97687 62.27256 1.000 22.92346 65 ILE E O 1
ATOM 4721 N N . ARG E 1 70 ? 33.87092 20.67756 63.70234 1.000 22.80903 66 ARG E N 1
ATOM 4722 C CA . ARG E 1 70 ? 32.91765 20.21431 64.69966 1.000 22.99639 66 ARG E CA 1
ATOM 4723 C C . ARG E 1 70 ? 31.85618 21.27104 64.94641 1.000 23.61474 66 ARG E C 1
ATOM 4724 O O . ARG E 1 70 ? 32.08767 22.46364 64.69684 1.000 26.47606 66 ARG E O 1
ATOM 4732 N N . PRO E 1 71 ? 30.68265 20.87403 65.44065 1.000 24.62600 67 PRO E N 1
ATOM 4733 C CA . PRO E 1 71 ? 29.63802 21.85442 65.75592 1.000 24.08674 67 PRO E CA 1
ATOM 4734 C C . PRO E 1 71 ? 29.98827 22.69359 66.98079 1.000 26.83956 67 PRO E C 1
ATOM 4735 O O . PRO E 1 71 ? 30.75256 22.28758 67.85826 1.000 27.64692 67 PRO E O 1
ATOM 4739 N N . ARG E 1 72 ? 29.40851 23.89077 67.03157 1.000 30.00796 68 ARG E N 1
ATOM 4740 C CA . ARG E 1 72 ? 29.35885 24.64060 68.27717 1.000 29.22201 68 ARG E CA 1
ATOM 4741 C C . ARG E 1 72 ? 27.99469 24.43153 68.93147 1.000 27.65069 68 ARG E C 1
ATOM 4742 O O . ARG E 1 72 ? 26.99088 24.19630 68.25636 1.000 31.85966 68 ARG E O 1
ATOM 4750 N N . SER E 1 73 ? 27.96601 24.53360 70.26154 1.000 32.10298 69 SER E N 1
ATOM 4751 C CA . SER E 1 73 ? 26.81801 24.04277 71.02426 1.000 38.47388 69 SER E CA 1
ATOM 4752 C C . SER E 1 73 ? 25.58338 24.92489 70.84464 1.000 37.07928 69 SER E C 1
ATOM 4753 O O . SER E 1 73 ? 24.45308 24.42141 70.82411 1.000 32.93914 69 SER E O 1
ATOM 4756 N N . GLY E 1 74 ? 25.78020 26.23922 70.72433 1.000 33.91206 70 GLY E N 1
ATOM 4757 C CA . GLY E 1 74 ? 24.65189 27.16040 70.70792 1.000 37.82080 70 GLY E CA 1
ATOM 4758 C C . GLY E 1 74 ? 23.70577 26.92846 69.54408 1.000 36.11291 70 GLY E C 1
ATOM 4759 O O . GLY E 1 74 ? 22.48515 26.90812 69.71703 1.000 34.84582 70 GLY E O 1
ATOM 4760 N N . LEU E 1 75 ? 24.25574 26.76935 68.33576 1.000 34.35371 71 LEU E N 1
ATOM 4761 C CA . LEU E 1 75 ? 23.41300 26.53778 67.16326 1.000 31.86595 71 LEU E CA 1
ATOM 4762 C C . LEU E 1 75 ? 22.61574 25.24603 67.29753 1.000 32.56886 71 LEU E C 1
ATOM 4763 O O . LEU E 1 75 ? 21.46611 25.16570 66.84714 1.000 30.52397 71 LEU E O 1
ATOM 4768 N N . ALA E 1 76 ? 23.22485 24.21246 67.87864 1.000 28.41700 72 ALA E N 1
ATOM 4769 C CA . ALA E 1 76 ? 22.52478 22.94194 68.03520 1.000 30.09525 72 ALA E CA 1
ATOM 4770 C C . ALA E 1 76 ? 21.42680 23.05060 69.08868 1.000 29.23488 72 ALA E C 1
ATOM 4771 O O . ALA E 1 76 ? 20.29300 22.61386 68.86226 1.000 34.58143 72 ALA E O 1
ATOM 4773 N N . VAL E 1 77 ? 21.73401 23.66809 70.23235 1.000 30.26849 73 VAL E N 1
ATOM 4774 C CA . VAL E 1 77 ? 20.77453 23.75555 71.33019 1.000 37.13657 73 VAL E CA 1
ATOM 4775 C C . VAL E 1 77 ? 19.59972 24.65211 70.95765 1.000 39.39885 73 VAL E C 1
ATOM 4776 O O . VAL E 1 77 ? 18.43484 24.30690 71.19401 1.000 39.40723 73 VAL E O 1
ATOM 4780 N N . LYS E 1 78 ? 19.88870 25.82431 70.38451 1.000 35.03439 74 LYS E N 1
ATOM 4781 C CA . LYS E 1 78 ? 18.89208 26.86456 70.16188 1.000 39.93649 74 LYS E CA 1
ATOM 4782 C C . LYS E 1 78 ? 18.11669 26.71131 68.86495 1.000 36.97672 74 LYS E C 1
ATOM 4783 O O . LYS E 1 78 ? 17.01212 27.25068 68.75551 1.000 43.42025 74 LYS E O 1
ATOM 4789 N N . HIS E 1 79 ? 18.66793 26.00545 67.87988 1.000 36.37169 75 HIS E N 1
ATOM 4790 C CA . HIS E 1 79 ? 18.09490 26.00806 66.54419 1.000 36.25982 75 HIS E CA 1
ATOM 4791 C C . HIS E 1 79 ? 18.14632 24.65553 65.85887 1.000 34.34180 75 HIS E C 1
ATOM 4792 O O . HIS E 1 79 ? 17.68106 24.54961 64.71911 1.000 36.09000 75 HIS E O 1
ATOM 4799 N N . GLY E 1 80 ? 18.68133 23.62852 66.51304 1.000 33.06965 76 GLY E N 1
ATOM 4800 C CA . GLY E 1 80 ? 18.83497 22.32465 65.88357 1.000 34.86275 76 GLY E CA 1
ATOM 4801 C C . GLY E 1 80 ? 19.76686 22.30389 64.69356 1.000 34.73760 76 GLY E C 1
ATOM 4802 O O . GLY E 1 80 ? 19.65359 21.42312 63.83836 1.000 35.48890 76 GLY E O 1
ATOM 4803 N N . ILE E 1 81 ? 20.67710 23.26112 64.60062 1.000 31.86567 77 ILE E N 1
ATOM 4804 C CA . ILE E 1 81 ? 21.61378 23.34889 63.49075 1.000 29.01921 77 ILE E CA 1
ATOM 4805 C C . ILE E 1 81 ? 22.91613 22.69609 63.92002 1.000 29.62203 77 ILE E C 1
ATOM 4806 O O . ILE E 1 81 ? 23.45905 23.02374 64.98150 1.000 31.09302 77 ILE E O 1
ATOM 4811 N N . THR E 1 82 ? 23.42201 21.77306 63.10430 1.000 28.77377 78 THR E N 1
ATOM 4812 C CA . THR E 1 82 ? 24.68156 21.10143 63.39517 1.000 25.27340 78 THR E CA 1
ATOM 4813 C C . THR E 1 82 ? 25.41879 20.84622 62.07988 1.000 24.26797 78 THR E C 1
ATOM 4814 O O . THR E 1 82 ? 24.95162 21.21412 60.99865 1.000 25.12025 78 THR E O 1
ATOM 4818 N N . VAL E 1 83 ? 26.58789 20.21858 62.19103 1.000 25.96735 79 VAL E N 1
ATOM 4819 C CA . VAL E 1 83 ? 27.46390 19.93796 61.05658 1.000 22.28271 79 VAL E CA 1
ATOM 4820 C C . VAL E 1 83 ? 27.09413 18.56249 60.50390 1.000 20.74471 79 VAL E C 1
ATOM 4821 O O . VAL E 1 83 ? 27.19706 17.55734 61.21391 1.000 25.11862 79 VAL E O 1
ATOM 4825 N N . ALA E 1 84 ? 26.61637 18.53078 59.25135 1.000 21.43269 80 ALA E N 1
ATOM 4826 C CA . ALA E 1 84 ? 25.99437 17.32009 58.69550 1.000 24.57920 80 ALA E CA 1
ATOM 4827 C C . ALA E 1 84 ? 26.98585 16.17513 58.55838 1.000 24.55737 80 ALA E C 1
ATOM 4828 O O . ALA E 1 84 ? 26.61338 15.00598 58.72536 1.000 25.20262 80 ALA E O 1
ATOM 4830 N N . ASN E 1 85 ? 28.24596 16.47610 58.25848 1.000 21.52749 81 ASN E N 1
ATOM 4831 C CA . ASN E 1 85 ? 29.28189 15.45237 58.13753 1.000 22.19061 81 ASN E CA 1
ATOM 4832 C C . ASN E 1 85 ? 30.22255 15.44550 59.34752 1.000 20.89863 81 ASN E C 1
ATOM 4833 O O . ASN E 1 85 ? 31.40173 15.10140 59.22565 1.000 19.87248 81 ASN E O 1
ATOM 4838 N N . SER E 1 86 ? 29.71428 15.79782 60.53077 1.000 19.82772 82 SER E N 1
ATOM 4839 C CA . SER E 1 86 ? 30.58968 15.99242 61.67819 1.000 21.44256 82 SER E CA 1
ATOM 4840 C C . SER E 1 86 ? 31.17322 14.66691 62.16458 1.000 19.79348 82 SER E C 1
ATOM 4841 O O . SER E 1 86 ? 30.47720 13.64513 62.17766 1.000 20.14625 82 SER E O 1
ATOM 4844 N N . PRO E 1 87 ? 32.45382 14.64223 62.56171 1.000 19.45069 83 PRO E N 1
ATOM 4845 C CA . PRO E 1 87 ? 33.42386 15.72743 62.38567 1.000 20.42450 83 PRO E CA 1
ATOM 4846 C C . PRO E 1 87 ? 33.99832 15.73900 60.98862 1.000 21.91935 83 PRO E C 1
ATOM 4847 O O . PRO E 1 87 ? 34.40660 14.69444 60.48451 1.000 20.47640 83 PRO E O 1
ATOM 4851 N N . GLY E 1 88 ? 34.01342 16.90196 60.34559 1.000 21.06049 84 GLY E N 1
ATOM 4852 C CA . GLY E 1 88 ? 34.54696 16.97412 59.00340 1.000 22.67630 84 GLY E CA 1
ATOM 4853 C C . GLY E 1 88 ? 36.05944 16.88657 59.05024 1.000 26.98663 84 GLY E C 1
ATOM 4854 O O . GLY E 1 88 ? 36.70688 17.47474 59.91525 1.000 28.05318 84 GLY E O 1
ATOM 4855 N N . THR E 1 89 ? 36.62675 16.10353 58.13898 1.000 23.16871 85 THR E N 1
ATOM 4856 C CA . THR E 1 89 ? 38.05942 15.83700 58.14279 1.000 23.30606 85 THR E CA 1
ATOM 4857 C C . THR E 1 89 ? 38.75027 16.70797 57.10058 1.000 23.21786 85 THR E C 1
ATOM 4858 O O . THR E 1 89 ? 38.44407 16.60211 55.91251 1.000 22.35669 85 THR E O 1
ATOM 4862 N N . ILE E 1 90 ? 39.66785 17.56997 57.53852 1.000 24.42768 86 ILE E N 1
ATOM 4863 C CA . ILE E 1 90 ? 40.50058 18.34704 56.61646 1.000 24.43670 86 ILE E CA 1
ATOM 4864 C C . ILE E 1 90 ? 41.86463 17.67999 56.53943 1.000 26.42724 86 ILE E C 1
ATOM 4865 O O . ILE E 1 90 ? 42.58003 17.59679 57.54512 1.000 24.25746 86 ILE E O 1
ATOM 4870 N N . ASP E 1 91 ? 42.25128 17.25501 55.34353 1.000 24.98261 87 ASP E N 1
ATOM 4871 C CA . ASP E 1 91 ? 43.49888 16.53351 55.14018 1.000 26.10411 87 ASP E CA 1
ATOM 4872 C C . ASP E 1 91 ? 44.67103 17.48768 54.91980 1.000 26.25305 87 ASP E C 1
ATOM 4873 O O . ASP E 1 91 ? 44.50450 18.60498 54.42479 1.000 28.50127 87 ASP E O 1
ATOM 4878 N N . ALA E 1 92 ? 45.87261 17.03336 55.31198 1.000 26.41897 88 ALA E N 1
ATOM 4879 C CA . ALA E 1 92 ? 47.06647 17.87210 55.19551 1.000 27.85988 88 ALA E CA 1
ATOM 4880 C C . ALA E 1 92 ? 47.43303 18.19019 53.75131 1.000 30.88120 88 ALA E C 1
ATOM 4881 O O . ALA E 1 92 ? 48.15514 19.16310 53.50454 1.000 31.55878 88 ALA E O 1
ATOM 4883 N N . ASP E 1 93 ? 46.98007 17.40207 52.77982 1.000 29.22317 89 ASP E N 1
ATOM 4884 C CA . ASP E 1 93 ? 47.26180 17.74774 51.39882 1.000 32.52451 89 ASP E CA 1
ATOM 4885 C C . ASP E 1 93 ? 46.07774 18.42042 50.71621 1.000 30.36079 89 ASP E C 1
ATOM 4886 O O . ASP E 1 93 ? 46.09660 18.58483 49.50525 1.000 32.56404 89 ASP E O 1
ATOM 4891 N N . TYR E 1 94 ? 45.05900 18.83601 51.46334 1.000 29.17699 90 TYR E N 1
ATOM 4892 C CA . TYR E 1 94 ? 43.95157 19.56275 50.85343 1.000 26.54398 90 TYR E CA 1
ATOM 4893 C C . TYR E 1 94 ? 44.31947 21.02384 50.66258 1.000 28.07894 90 TYR E C 1
ATOM 4894 O O . TYR E 1 94 ? 44.79806 21.67180 51.59102 1.000 31.83374 90 TYR E O 1
ATOM 4903 N N . ARG E 1 95 ? 44.06073 21.54567 49.46480 1.000 31.04780 91 ARG E N 1
ATOM 4904 C CA . ARG E 1 95 ? 44.41762 22.92355 49.14453 1.000 33.17249 91 ARG E CA 1
ATOM 4905 C C . ARG E 1 95 ? 43.22913 23.73077 48.63479 1.000 33.42300 91 ARG E C 1
ATOM 4906 O O . ARG E 1 95 ? 43.42175 24.85836 48.15454 1.000 37.57621 91 ARG E O 1
ATOM 4914 N N . GLY E 1 96 ? 42.01506 23.18950 48.72571 1.000 35.07809 92 GLY E N 1
ATOM 4915 C CA . GLY E 1 96 ? 40.82326 23.91398 48.35435 1.000 34.62946 92 GLY E CA 1
ATOM 4916 C C . GLY E 1 96 ? 40.33374 24.78444 49.49394 1.000 34.28083 92 GLY E C 1
ATOM 4917 O O . GLY E 1 96 ? 40.96892 24.91349 50.54135 1.000 32.83357 92 GLY E O 1
ATOM 4918 N N . GLU E 1 97 ? 39.17062 25.39772 49.27231 1.000 35.95965 93 GLU E N 1
ATOM 4919 C CA . GLU E 1 97 ? 38.51704 26.20362 50.29856 1.000 32.60146 93 GLU E CA 1
ATOM 4920 C C . GLU E 1 97 ? 37.86274 25.31635 51.35401 1.000 34.36455 93 GLU E C 1
ATOM 4921 O O . GLU E 1 97 ? 37.16413 24.35747 51.01498 1.000 31.68048 93 GLU E O 1
ATOM 4927 N N . ILE E 1 98 ? 38.07167 25.66055 52.62931 1.000 32.96573 94 ILE E N 1
ATOM 4928 C CA A ILE E 1 98 ? 37.39426 24.95768 53.71162 0.628 31.84795 94 ILE E CA 1
ATOM 4929 C CA B ILE E 1 98 ? 37.40004 24.98484 53.73802 0.372 31.84398 94 ILE E CA 1
ATOM 4930 C C . ILE E 1 98 ? 35.92155 25.33937 53.71157 1.000 30.77678 94 ILE E C 1
ATOM 4931 O O . ILE E 1 98 ? 35.55399 26.51927 53.68891 1.000 30.89073 94 ILE E O 1
ATOM 4940 N N . LYS E 1 99 ? 35.06593 24.33720 53.69980 1.000 30.08172 95 LYS E N 1
ATOM 4941 C CA . LYS E 1 99 ? 33.63833 24.58608 53.69511 1.000 29.62888 95 LYS E CA 1
ATOM 4942 C C . LYS E 1 99 ? 33.02851 23.86073 54.87881 1.000 27.47161 95 LYS E C 1
ATOM 4943 O O . LYS E 1 99 ? 33.56594 22.85669 55.35334 1.000 27.97610 95 LYS E O 1
ATOM 4949 N N . VAL E 1 100 ? 31.91378 24.38554 55.36286 1.000 26.93791 96 VAL E N 1
ATOM 4950 C CA . VAL E 1 100 ? 31.20636 23.79630 56.48753 1.000 24.36393 96 VAL E CA 1
ATOM 4951 C C . VAL E 1 100 ? 29.84438 23.32244 55.99800 1.000 28.24928 96 VAL E C 1
ATOM 4952 O O . VAL E 1 100 ? 29.05269 24.11314 55.47215 1.000 26.80987 96 VAL E O 1
ATOM 4956 N N . LEU E 1 101 ? 29.56693 22.03558 56.18342 1.000 26.13328 97 LEU E N 1
ATOM 4957 C CA A LEU E 1 101 ? 28.28882 21.46631 55.78146 0.507 27.23709 97 LEU E CA 1
ATOM 4958 C CA B LEU E 1 101 ? 28.29614 21.43150 55.79723 0.493 27.25418 97 LEU E CA 1
ATOM 4959 C C . LEU E 1 101 ? 27.34173 21.48873 56.97794 1.000 24.81488 97 LEU E C 1
ATOM 4960 O O . LEU E 1 101 ? 27.54190 20.76906 57.95509 1.000 24.37795 97 LEU E O 1
ATOM 4969 N N . LEU E 1 102 ? 26.29255 22.31152 56.88214 1.000 26.69617 98 LEU E N 1
ATOM 4970 C CA . LEU E 1 102 ? 25.32602 22.47753 57.96075 1.000 24.84272 98 LEU E CA 1
ATOM 4971 C C . LEU E 1 102 ? 24.00463 21.80085 57.61832 1.000 27.29307 98 LEU E C 1
ATOM 4972 O O . LEU E 1 102 ? 23.56916 21.81012 56.46684 1.000 30.11999 98 LEU E O 1
ATOM 4977 N N . ILE E 1 103 ? 23.35593 21.22491 58.62627 1.000 27.79632 99 ILE E N 1
ATOM 4978 C CA . ILE E 1 103 ? 22.04193 20.62272 58.44971 1.000 27.83370 99 ILE E CA 1
ATOM 4979 C C . ILE E 1 103 ? 21.09733 21.23951 59.47102 1.000 27.76547 99 ILE E C 1
ATOM 4980 O O . ILE E 1 103 ? 21.49364 21.51082 60.60973 1.000 30.69722 99 ILE E O 1
ATOM 4985 N N . ASN E 1 104 ? 19.85162 21.47056 59.06245 1.000 27.85335 100 ASN E N 1
ATOM 4986 C CA . ASN E 1 104 ? 18.83145 22.04281 59.93572 1.000 30.32301 100 ASN E CA 1
ATOM 4987 C C . ASN E 1 104 ? 17.96856 20.89963 60.44714 1.000 31.36399 100 ASN E C 1
ATOM 4988 O O . ASN E 1 104 ? 17.05145 20.44544 59.75917 1.000 35.40221 100 ASN E O 1
ATOM 4993 N N . LEU E 1 105 ? 18.26461 20.43943 61.65829 1.000 32.97017 101 LEU E N 1
ATOM 4994 C CA . LEU E 1 105 ? 17.44420 19.44425 62.33060 1.000 35.77046 101 LEU E CA 1
ATOM 4995 C C . LEU E 1 105 ? 16.50918 20.07017 63.35362 1.000 38.65737 101 LEU E C 1
ATOM 4996 O O . LEU E 1 105 ? 16.03806 19.37835 64.26567 1.000 36.56306 101 LEU E O 1
ATOM 5001 N N . GLY E 1 106 ? 16.22512 21.36075 63.21111 1.000 33.45531 102 GLY E N 1
ATOM 5002 C CA . GLY E 1 106 ? 15.32528 22.07460 64.09088 1.000 41.33966 102 GLY E CA 1
ATOM 5003 C C . GLY E 1 106 ? 13.92518 22.15613 63.51927 1.000 45.57054 102 GLY E C 1
ATOM 5004 O O . GLY E 1 106 ? 13.56494 21.44090 62.57749 1.000 46.78750 102 GLY E O 1
ATOM 5005 N N . ASN E 1 107 ? 13.12453 23.05889 64.08599 1.000 47.74226 103 ASN E N 1
ATOM 5006 C CA . ASN E 1 107 ? 11.71119 23.14667 63.74485 1.000 53.64505 103 ASN E CA 1
ATOM 5007 C C . ASN E 1 107 ? 11.34618 24.38366 62.92829 1.000 53.74701 103 ASN E C 1
ATOM 5008 O O . ASN E 1 107 ? 10.17072 24.54748 62.57622 1.000 55.40448 103 ASN E O 1
ATOM 5013 N N . LYS E 1 108 ? 12.30882 25.25255 62.61507 1.000 52.65106 104 LYS E N 1
ATOM 5014 C CA . LYS E 1 108 ? 12.06112 26.42697 61.78732 1.000 50.38563 104 LYS E CA 1
ATOM 5015 C C . LYS E 1 108 ? 13.22256 26.61685 60.82047 1.000 45.49519 104 LYS E C 1
ATOM 5016 O O . LYS E 1 108 ? 14.35576 26.20877 61.09289 1.000 45.55461 104 LYS E O 1
ATOM 5018 N N . ASP E 1 109 ? 12.91506 27.20933 59.66726 1.000 48.47635 105 ASP E N 1
ATOM 5019 C CA . ASP E 1 109 ? 13.94939 27.65066 58.73966 1.000 47.50385 105 ASP E CA 1
ATOM 5020 C C . ASP E 1 109 ? 14.93111 28.58079 59.44706 1.000 44.26778 105 ASP E C 1
ATOM 5021 O O . ASP E 1 109 ? 14.53808 29.40742 60.27264 1.000 48.15245 105 ASP E O 1
ATOM 5026 N N . PHE E 1 110 ? 16.21723 28.44245 59.12754 1.000 42.61283 106 PHE E N 1
ATOM 5027 C CA . PHE E 1 110 ? 17.26195 29.23505 59.76557 1.000 45.64541 106 PHE E CA 1
ATOM 5028 C C . PHE E 1 110 ? 18.15045 29.87026 58.70794 1.000 39.27181 106 PHE E C 1
ATOM 5029 O O . PHE E 1 110 ? 18.53674 29.21658 57.73568 1.000 43.42129 106 PHE E O 1
ATOM 5037 N N . ILE E 1 111 ? 18.48333 31.14279 58.90358 1.000 45.34795 107 ILE E N 1
ATOM 5038 C CA . ILE E 1 111 ? 19.26583 31.89955 57.93278 1.000 42.57257 107 ILE E CA 1
ATOM 5039 C C . ILE E 1 111 ? 20.70281 32.01189 58.41849 1.000 43.03011 107 ILE E C 1
ATOM 5040 O O . ILE E 1 111 ? 20.95524 32.44657 59.54869 1.000 42.32608 107 ILE E O 1
ATOM 5045 N N . ILE E 1 112 ? 21.64301 31.61196 57.57175 1.000 38.64853 108 ILE E N 1
ATOM 5046 C CA . ILE E 1 112 ? 23.06496 31.79370 57.83850 1.000 38.19560 108 ILE E CA 1
ATOM 5047 C C . ILE E 1 112 ? 23.48662 33.11045 57.20064 1.000 44.03476 108 ILE E C 1
ATOM 5048 O O . ILE E 1 112 ? 23.38181 33.28366 55.97903 1.000 43.70507 108 ILE E O 1
ATOM 5053 N N . GLU E 1 113 ? 23.94320 34.04404 58.02612 1.000 41.70849 109 GLU E N 1
ATOM 5054 C CA . GLU E 1 113 ? 24.41824 35.33677 57.56013 1.000 49.41947 109 GLU E CA 1
ATOM 5055 C C . GLU E 1 113 ? 25.93761 35.38431 57.65937 1.000 43.98008 109 GLU E C 1
ATOM 5056 O O . GLU E 1 113 ? 26.51819 34.85113 58.61011 1.000 40.35316 109 GLU E O 1
ATOM 5062 N N . LYS E 1 114 ? 26.57147 36.02911 56.67255 1.000 45.97876 110 LYS E N 1
ATOM 5063 C CA . LYS E 1 114 ? 28.00807 36.27869 56.72242 1.000 42.46970 110 LYS E CA 1
ATOM 5064 C C . LYS E 1 114 ? 28.39132 36.87506 58.06922 1.000 45.49937 110 LYS E C 1
ATOM 5065 O O . LYS E 1 114 ? 27.71476 37.76893 58.58464 1.000 45.75806 110 LYS E O 1
ATOM 5067 N N . GLY E 1 115 ? 29.47073 36.36517 58.64372 1.000 41.80534 111 GLY E N 1
ATOM 5068 C CA . GLY E 1 115 ? 29.93044 36.79420 59.93886 1.000 43.35291 111 GLY E CA 1
ATOM 5069 C C . GLY E 1 115 ? 29.55068 35.87647 61.08555 1.000 40.81261 111 GLY E C 1
ATOM 5070 O O . GLY E 1 115 ? 30.18668 35.94022 62.14182 1.000 41.32417 111 GLY E O 1
ATOM 5071 N N . MET E 1 116 ? 28.54437 35.02086 60.90176 1.000 39.65125 112 MET E N 1
ATOM 5072 C CA . MET E 1 116 ? 28.13289 34.10295 61.95506 1.000 38.29518 112 MET E CA 1
ATOM 5073 C C . MET E 1 116 ? 29.18508 33.02788 62.19438 1.000 38.59812 112 MET E C 1
ATOM 5074 O O . MET E 1 116 ? 29.77281 32.48565 61.25634 1.000 35.75769 112 MET E O 1
ATOM 5079 N N . ARG E 1 117 ? 29.40906 32.70775 63.46337 1.000 39.30427 113 ARG E N 1
ATOM 5080 C CA . ARG E 1 117 ? 30.21045 31.54243 63.80718 1.000 37.17010 113 ARG E CA 1
ATOM 5081 C C . ARG E 1 117 ? 29.38738 30.28570 63.54663 1.000 34.29489 113 ARG E C 1
ATOM 5082 O O . ARG E 1 117 ? 28.28780 30.13600 64.08575 1.000 36.33710 113 ARG E O 1
ATOM 5090 N N . ILE E 1 118 ? 29.90201 29.38386 62.71748 1.000 33.76644 114 ILE E N 1
ATOM 5091 C CA . ILE E 1 118 ? 29.11922 28.23469 62.27590 1.000 31.36031 114 ILE E CA 1
ATOM 5092 C C . ILE E 1 118 ? 29.72646 26.90130 62.67459 1.000 31.06866 114 ILE E C 1
ATOM 5093 O O . ILE E 1 118 ? 29.05165 25.86845 62.53199 1.000 30.21186 114 ILE E O 1
ATOM 5098 N N . ALA E 1 119 ? 30.96290 26.87166 63.15063 1.000 29.71669 115 ALA E N 1
ATOM 5099 C CA . ALA E 1 119 ? 31.62209 25.62582 63.52256 1.000 28.43159 115 ALA E CA 1
ATOM 5100 C C . ALA E 1 119 ? 32.88957 25.97350 64.28654 1.000 28.32444 115 ALA E C 1
ATOM 5101 O O . ALA E 1 119 ? 33.25719 27.14273 64.41334 1.000 28.76742 115 ALA E O 1
ATOM 5103 N N . GLN E 1 120 ? 33.54844 24.94320 64.81820 1.000 25.77380 116 GLN E N 1
ATOM 5104 C CA . GLN E 1 120 ? 34.87773 25.11717 65.38634 1.000 25.45435 116 GLN E CA 1
ATOM 5105 C C . GLN E 1 120 ? 35.80588 24.09254 64.75926 1.000 28.50511 116 GLN E C 1
ATOM 5106 O O . GLN E 1 120 ? 35.36542 23.01968 64.34535 1.000 27.58557 116 GLN E O 1
ATOM 5112 N N . MET E 1 121 ? 37.09002 24.43709 64.67367 1.000 26.12144 117 MET E N 1
ATOM 5113 C CA . MET E 1 121 ? 38.06636 23.64882 63.92323 1.000 27.32658 117 MET E CA 1
ATOM 5114 C C . MET E 1 121 ? 39.23229 23.29134 64.83252 1.000 25.56158 117 MET E C 1
ATOM 5115 O O . MET E 1 121 ? 39.95297 24.17349 65.29960 1.000 25.91888 117 MET E O 1
ATOM 5120 N N . ILE E 1 122 ? 39.43296 22.00061 65.06897 1.000 25.90869 118 ILE E N 1
ATOM 5121 C CA . ILE E 1 122 ? 40.43147 21.52050 66.01881 1.000 27.28552 118 ILE E CA 1
ATOM 5122 C C . ILE E 1 122 ? 41.51687 20.79798 65.23241 1.000 26.34993 118 ILE E C 1
ATOM 5123 O O . ILE E 1 122 ? 41.20987 19.88925 64.45735 1.000 25.89231 118 ILE E O 1
ATOM 5128 N N . ILE E 1 123 ? 42.78051 21.14966 65.46286 1.000 27.70955 119 ILE E N 1
ATOM 5129 C CA . ILE E 1 123 ? 43.89684 20.48309 64.79032 1.000 28.29404 119 ILE E CA 1
ATOM 5130 C C . ILE E 1 123 ? 44.52541 19.46828 65.73919 1.000 29.33062 119 ILE E C 1
ATOM 5131 O O . ILE E 1 123 ? 44.80813 19.78538 66.89910 1.000 29.67180 119 ILE E O 1
ATOM 5136 N N . ALA E 1 124 ? 44.75337 18.25502 65.23885 1.000 29.93445 120 ALA E N 1
ATOM 5137 C CA . ALA E 1 124 ? 45.33072 17.16976 66.01958 1.000 31.48542 120 ALA E CA 1
ATOM 5138 C C . ALA E 1 124 ? 46.21520 16.31529 65.12054 1.000 31.68299 120 ALA E C 1
ATOM 5139 O O . ALA E 1 124 ? 46.10275 16.35169 63.89361 1.000 27.78178 120 ALA E O 1
ATOM 5141 N N . LYS E 1 125 ? 47.11488 15.55692 65.74659 1.000 32.80284 121 LYS E N 1
ATOM 5142 C CA . LYS E 1 125 ? 47.89113 14.54854 65.03167 1.000 31.17765 121 LYS E CA 1
ATOM 5143 C C . LYS E 1 125 ? 47.04291 13.31517 64.75846 1.000 28.65467 121 LYS E C 1
ATOM 5144 O O . LYS E 1 125 ? 46.17532 12.93744 65.55107 1.000 29.15408 121 LYS E O 1
ATOM 5150 N N . TYR E 1 126 ? 47.30482 12.68576 63.62131 1.000 27.88623 122 TYR E N 1
ATOM 5151 C CA . TYR E 1 126 ? 46.75746 11.37182 63.32956 1.000 27.52625 122 TYR E CA 1
ATOM 5152 C C . TYR E 1 126 ? 47.92514 10.40991 63.12255 1.000 31.35447 122 TYR E C 1
ATOM 5153 O O . TYR E 1 126 ? 49.07769 10.82349 62.94350 1.000 30.06048 122 TYR E O 1
ATOM 5162 N N . GLU E 1 127 ? 47.62792 9.11571 63.14837 1.000 28.69811 123 GLU E N 1
ATOM 5163 C CA . GLU E 1 127 ? 48.63557 8.09061 62.93662 1.000 29.22778 123 GLU E CA 1
ATOM 5164 C C . GLU E 1 127 ? 48.37547 7.41423 61.59916 1.000 31.15071 123 GLU E C 1
ATOM 5165 O O . GLU E 1 127 ? 47.23153 7.09389 61.28081 1.000 30.42978 123 GLU E O 1
ATOM 5171 N N . ARG E 1 128 ? 49.43006 7.19721 60.82233 1.000 29.83034 124 ARG E N 1
ATOM 5172 C CA . ARG E 1 128 ? 49.30824 6.49606 59.55270 1.000 28.88452 124 ARG E CA 1
ATOM 5173 C C . ARG E 1 128 ? 49.54013 5.00931 59.77431 1.000 33.03331 124 ARG E C 1
ATOM 5174 O O . ARG E 1 128 ? 50.56508 4.60802 60.33218 1.000 37.64972 124 ARG E O 1
ATOM 5182 N N . VAL E 1 129 ? 48.56926 4.20176 59.35541 1.000 34.58513 125 VAL E N 1
ATOM 5183 C CA . VAL E 1 129 ? 48.52133 2.77739 59.64135 1.000 31.79060 125 VAL E CA 1
ATOM 5184 C C . VAL E 1 129 ? 49.14353 2.01544 58.48772 1.000 30.89597 125 VAL E C 1
ATOM 5185 O O . VAL E 1 129 ? 48.90001 2.33574 57.32160 1.000 32.31629 125 VAL E O 1
ATOM 5189 N N . LEU E 1 130 ? 49.95002 1.01060 58.80869 1.000 31.40115 126 LEU E N 1
ATOM 5190 C CA . LEU E 1 130 ? 50.33232 -0.03505 57.86991 1.000 31.11328 126 LEU E CA 1
ATOM 5191 C C . LEU E 1 130 ? 49.60851 -1.30830 58.29773 1.000 33.08404 126 LEU E C 1
ATOM 5192 O O . LEU E 1 130 ? 49.76493 -1.74979 59.43598 1.000 33.69316 126 LEU E O 1
ATOM 5197 N N . TRP E 1 131 ? 48.80141 -1.88844 57.41092 1.000 30.01939 127 TRP E N 1
ATOM 5198 C CA . TRP E 1 131 ? 48.08198 -3.10258 57.78915 1.000 29.11126 127 TRP E CA 1
ATOM 5199 C C . TRP E 1 131 ? 49.01381 -4.31014 57.82999 1.000 31.93598 127 TRP E C 1
ATOM 5200 O O . TRP E 1 131 ? 49.92277 -4.44533 57.00785 1.000 35.36941 127 TRP E O 1
ATOM 5211 N N . ALA E 1 132 ? 48.77694 -5.20060 58.79399 1.000 29.71019 128 ALA E N 1
ATOM 5212 C CA . ALA E 1 132 ? 49.42302 -6.51108 58.84573 1.000 33.61824 128 ALA E CA 1
ATOM 5213 C C . ALA E 1 132 ? 48.32461 -7.55912 58.90600 1.000 29.97616 128 ALA E C 1
ATOM 5214 O O . ALA E 1 132 ? 47.69292 -7.75070 59.94958 1.000 29.04296 128 ALA E O 1
ATOM 5216 N N . GLU E 1 133 ? 48.10676 -8.23282 57.78631 1.000 33.00673 129 GLU E N 1
ATOM 5217 C CA . GLU E 1 133 ? 47.00904 -9.17384 57.65278 1.000 33.73647 129 GLU E CA 1
ATOM 5218 C C . GLU E 1 133 ? 47.28672 -10.44200 58.45478 1.000 33.80530 129 GLU E C 1
ATOM 5219 O O . GLU E 1 133 ? 48.38990 -10.98175 58.42399 1.000 36.01579 129 GLU E O 1
ATOM 5225 N N . THR E 1 134 ? 46.28115 -10.91254 59.18015 1.000 35.41271 130 THR E N 1
ATOM 5226 C CA . THR E 1 134 ? 46.40391 -12.12583 59.97794 1.000 36.53212 130 THR E CA 1
ATOM 5227 C C . THR E 1 134 ? 45.10033 -12.90436 59.89836 1.000 35.95247 130 THR E C 1
ATOM 5228 O O . THR E 1 134 ? 44.04198 -12.35482 59.58207 1.000 32.97488 130 THR E O 1
ATOM 5232 N N . SER E 1 135 ? 45.18061 -14.19911 60.20210 1.000 36.29602 131 SER E N 1
ATOM 5233 C CA . SER E 1 135 ? 43.96859 -15.00098 60.29423 1.000 39.06462 131 SER E CA 1
ATOM 5234 C C . SER E 1 135 ? 43.42783 -15.08062 61.71163 1.000 39.17871 131 SER E C 1
ATOM 5235 O O . SER E 1 135 ? 42.25700 -15.43464 61.89811 1.000 42.84909 131 SER E O 1
ATOM 5238 N N . ILE E 1 136 ? 44.24328 -14.73825 62.70317 1.000 36.05548 132 ILE E N 1
ATOM 5239 C CA . ILE E 1 136 ? 43.92755 -14.93843 64.10994 1.000 44.11853 132 ILE E CA 1
ATOM 5240 C C . ILE E 1 136 ? 44.26775 -13.64314 64.82413 1.000 36.40465 132 ILE E C 1
ATOM 5241 O O . ILE E 1 136 ? 45.44607 -13.29490 64.95043 1.000 39.53395 132 ILE E O 1
ATOM 5243 N N . LEU E 1 137 ? 43.24266 -12.90336 65.25343 1.000 37.56346 133 LEU E N 1
ATOM 5244 C CA . LEU E 1 137 ? 43.46819 -11.72132 66.06707 1.000 33.44307 133 LEU E CA 1
ATOM 5245 C C . LEU E 1 137 ? 43.56601 -12.11626 67.53279 1.000 34.61235 133 LEU E C 1
ATOM 5246 O O . LEU E 1 137 ? 43.01210 -13.12716 67.96272 1.000 35.80332 133 LEU E O 1
ATOM 5251 N N . THR E 1 138 ? 44.25621 -11.28233 68.30303 1.000 32.20969 134 THR E N 1
ATOM 5252 C CA . THR E 1 138 ? 44.35288 -11.49511 69.74116 1.000 35.50096 134 THR E CA 1
ATOM 5253 C C . THR E 1 138 ? 42.96613 -11.49777 70.38665 1.000 35.20549 134 THR E C 1
ATOM 5254 O O . THR E 1 138 ? 42.02003 -10.88107 69.88630 1.000 35.41648 134 THR E O 1
ATOM 5258 N N . GLU E 1 139 ? 42.85032 -12.19985 71.51185 1.000 35.23091 135 GLU E N 1
ATOM 5259 C CA . GLU E 1 139 ? 41.59085 -12.31558 72.23255 1.000 28.95785 135 GLU E CA 1
ATOM 5260 C C . GLU E 1 139 ? 41.46254 -11.16673 73.22345 1.000 37.78142 135 GLU E C 1
ATOM 5261 O O . GLU E 1 139 ? 42.45928 -10.66297 73.74039 1.000 45.22319 135 GLU E O 1
ATOM 5263 N N . THR E 1 140 ? 40.22930 -10.71159 73.44769 1.000 29.96261 136 THR E N 1
ATOM 5264 C CA . THR E 1 140 ? 39.96962 -9.70516 74.47487 1.000 28.83618 136 THR E CA 1
ATOM 5265 C C . THR E 1 140 ? 38.65722 -10.02950 75.17839 1.000 33.95926 136 THR E C 1
ATOM 5266 O O . THR E 1 140 ? 37.94748 -10.97638 74.82232 1.000 34.14295 136 THR E O 1
ATOM 5270 N N . MET E 1 141 ? 38.34709 -9.24339 76.20796 1.000 29.16520 137 MET E N 1
ATOM 5271 C CA . MET E 1 141 ? 37.11842 -9.44298 76.95625 1.000 36.31070 137 MET E CA 1
ATOM 5272 C C . MET E 1 141 ? 35.94085 -8.66866 76.38727 1.000 31.68333 137 MET E C 1
ATOM 5273 O O . MET E 1 141 ? 34.79373 -8.98945 76.71903 1.000 32.66553 137 MET E O 1
ATOM 5278 N N . ARG E 1 142 ? 36.18286 -7.66892 75.53668 1.000 23.34107 138 ARG E N 1
ATOM 5279 C CA . ARG E 1 142 ? 35.08818 -6.87643 74.99171 1.000 23.93780 138 ARG E CA 1
ATOM 5280 C C . ARG E 1 142 ? 34.18523 -7.73320 74.10245 1.000 27.18478 138 ARG E C 1
ATOM 5281 O O . ARG E 1 142 ? 34.66973 -8.49393 73.25247 1.000 24.59309 138 ARG E O 1
ATOM 5289 N N . GLY E 1 143 ? 32.86857 -7.63116 74.31760 1.000 23.44559 139 GLY E N 1
ATOM 5290 C CA . GLY E 1 143 ? 31.90744 -8.31660 73.46350 1.000 25.94617 139 GLY E CA 1
ATOM 5291 C C . GLY E 1 143 ? 31.80186 -9.81269 73.66611 1.000 26.76519 139 GLY E C 1
ATOM 5292 O O . GLY E 1 143 ? 31.04902 -10.48041 72.94262 1.000 35.40681 139 GLY E O 1
ATOM 5293 N N . ARG E 1 144 ? 32.49428 -10.36540 74.65261 1.000 24.13292 140 ARG E N 1
ATOM 5294 C CA . ARG E 1 144 ? 32.62968 -11.81674 74.73729 1.000 25.50022 140 ARG E CA 1
ATOM 5295 C C . ARG E 1 144 ? 31.27971 -12.48940 74.98449 1.000 29.10127 140 ARG E C 1
ATOM 5296 O O . ARG E 1 144 ? 30.54996 -12.11863 75.90143 1.000 27.54787 140 ARG E O 1
ATOM 5304 N N . GLY E 1 145 ? 30.94306 -13.48813 74.16415 1.000 26.96046 141 GLY E N 1
ATOM 5305 C CA . GLY E 1 145 ? 29.76490 -14.29456 74.43734 1.000 28.14800 141 GLY E CA 1
ATOM 5306 C C . GLY E 1 145 ? 28.45501 -13.65941 74.03021 1.000 27.57671 141 GLY E C 1
ATOM 5307 O O . GLY E 1 145 ? 27.39161 -14.15664 74.42887 1.000 28.86595 141 GLY E O 1
ATOM 5308 N N . GLY E 1 146 ? 28.50198 -12.58768 73.25429 1.000 26.09017 142 GLY E N 1
ATOM 5309 C CA . GLY E 1 146 ? 27.28398 -11.92633 72.82990 1.000 29.73121 142 GLY E CA 1
ATOM 5310 C C . GLY E 1 146 ? 26.48749 -12.76247 71.84612 1.000 32.19755 142 GLY E C 1
ATOM 5311 O O . GLY E 1 146 ? 27.02435 -13.59676 71.11373 1.000 31.24534 142 GLY E O 1
ATOM 5312 N N . PHE E 1 147 ? 25.17410 -12.55002 71.85851 1.000 28.69747 143 PHE E N 1
ATOM 5313 C CA . PHE E 1 147 ? 24.29904 -13.23676 70.92439 1.000 28.98289 143 PHE E CA 1
ATOM 5314 C C . PHE E 1 147 ? 24.69234 -12.94319 69.47819 1.000 31.38174 143 PHE E C 1
ATOM 5315 O O . PHE E 1 147 ? 24.94809 -11.79750 69.10375 1.000 29.30967 143 PHE E O 1
ATOM 5323 N N . GLY E 1 148 ? 24.70712 -13.98574 68.65208 1.000 27.67803 144 GLY E N 1
ATOM 5324 C CA . GLY E 1 148 ? 24.94179 -13.82742 67.23346 1.000 31.75118 144 GLY E CA 1
ATOM 5325 C C . GLY E 1 148 ? 26.37701 -13.57796 66.82620 1.000 31.20604 144 GLY E C 1
ATOM 5326 O O . GLY E 1 148 ? 26.64045 -13.40613 65.62744 1.000 33.91258 144 GLY E O 1
ATOM 5327 N N . SER E 1 149 ? 27.31364 -13.55600 67.76841 1.000 31.12976 145 SER E N 1
ATOM 5328 C CA A SER E 1 149 ? 28.70143 -13.27570 67.43312 0.541 35.57501 145 SER E CA 1
ATOM 5329 C CA B SER E 1 149 ? 28.70834 -13.28005 67.45309 0.459 35.55740 145 SER E CA 1
ATOM 5330 C C . SER E 1 149 ? 29.38215 -14.53832 66.92494 1.000 33.07642 145 SER E C 1
ATOM 5331 O O . SER E 1 149 ? 29.33039 -15.59728 67.56547 1.000 31.64774 145 SER E O 1
ATOM 5336 N N . THR E 1 150 ? 30.02371 -14.42756 65.76534 1.000 34.70011 146 THR E N 1
ATOM 5337 C CA . THR E 1 150 ? 30.70198 -15.58297 65.19058 1.000 34.93411 146 THR E CA 1
ATOM 5338 C C . THR E 1 150 ? 32.19357 -15.59340 65.45659 1.000 40.64166 146 THR E C 1
ATOM 5339 O O . THR E 1 150 ? 32.81318 -16.66806 65.43094 1.000 36.77455 146 THR E O 1
ATOM 5343 N N . GLY E 1 151 ? 32.78042 -14.41663 65.66862 1.000 36.12582 147 GLY E N 1
ATOM 5344 C CA . GLY E 1 151 ? 34.21507 -14.30548 65.79789 1.000 38.22734 147 GLY E CA 1
ATOM 5345 C C . GLY E 1 151 ? 34.97245 -14.62417 64.53762 1.000 41.92701 147 GLY E C 1
ATOM 5346 O O . GLY E 1 151 ? 36.18132 -14.86940 64.60592 1.000 42.80447 147 GLY E O 1
ATOM 5347 N N . LEU E 1 152 ? 34.29867 -14.62762 63.38598 1.000 33.91889 148 LEU E N 1
ATOM 5348 C CA . LEU E 1 152 ? 34.90678 -15.08099 62.13953 1.000 36.68439 148 LEU E CA 1
ATOM 5349 C C . LEU E 1 152 ? 34.39761 -14.26187 60.95570 1.000 40.38943 148 LEU E C 1
ATOM 5350 O O . LEU E 1 152 ? 33.52079 -13.39080 61.12235 1.000 40.25383 148 LEU E O 1
ATOM 5356 N N . ILE F 1 7 ? 49.19473 7.72259 81.17244 1.000 63.64527 3 ILE F N 1
ATOM 5357 C CA . ILE F 1 7 ? 48.08492 8.11664 82.03739 1.000 60.51386 3 ILE F CA 1
ATOM 5358 C C . ILE F 1 7 ? 48.23042 9.56577 82.48947 1.000 56.02289 3 ILE F C 1
ATOM 5359 O O . ILE F 1 7 ? 49.27839 9.96829 82.98212 1.000 66.73773 3 ILE F O 1
ATOM 5364 N N . ILE F 1 8 ? 47.16314 10.34308 82.33072 1.000 50.55150 4 ILE F N 1
ATOM 5365 C CA . ILE F 1 8 ? 47.15345 11.76123 82.66925 1.000 49.11327 4 ILE F CA 1
ATOM 5366 C C . ILE F 1 8 ? 46.12586 11.99359 83.76932 1.000 47.22489 4 ILE F C 1
ATOM 5367 O O . ILE F 1 8 ? 45.01814 11.44915 83.72027 1.000 48.40003 4 ILE F O 1
ATOM 5372 N N . GLU F 1 9 ? 46.49326 12.79004 84.77106 1.000 48.94353 5 GLU F N 1
ATOM 5373 C CA . GLU F 1 9 ? 45.59152 13.06715 85.88177 1.000 46.04666 5 GLU F CA 1
ATOM 5374 C C . GLU F 1 9 ? 44.73851 14.29543 85.57812 1.000 43.97133 5 GLU F C 1
ATOM 5375 O O . GLU F 1 9 ? 45.23757 15.30792 85.07454 1.000 46.85128 5 GLU F O 1
ATOM 5381 N N . VAL F 1 10 ? 43.44584 14.20294 85.89129 1.000 41.35147 6 VAL F N 1
ATOM 5382 C CA . VAL F 1 10 ? 42.47909 15.26065 85.59687 1.000 41.40493 6 VAL F CA 1
ATOM 5383 C C . VAL F 1 10 ? 41.64260 15.52597 86.84002 1.000 40.74302 6 VAL F C 1
ATOM 5384 O O . VAL F 1 10 ? 40.98209 14.61346 87.35264 1.000 41.72438 6 VAL F O 1
ATOM 5388 N N . LYS F 1 11 ? 41.65232 16.76936 87.31579 1.000 38.76732 7 LYS F N 1
ATOM 5389 C CA . LYS F 1 11 ? 40.78618 17.12535 88.43045 1.000 41.45088 7 LYS F CA 1
ATOM 5390 C C . LYS F 1 11 ? 39.32508 17.05382 87.99477 1.000 37.94647 7 LYS F C 1
ATOM 5391 O O . LYS F 1 11 ? 38.98137 17.38766 86.85644 1.000 39.19193 7 LYS F O 1
ATOM 5393 N N . ILE F 1 12 ? 38.46558 16.60576 88.90510 1.000 38.83814 8 ILE F N 1
ATOM 5394 C CA . ILE F 1 12 ? 37.04432 16.44678 88.61798 1.000 41.09706 8 ILE F CA 1
ATOM 5395 C C . ILE F 1 12 ? 36.26665 16.72419 89.88925 1.000 44.24569 8 ILE F C 1
ATOM 5396 O O . ILE F 1 12 ? 36.65262 16.28717 90.97857 1.000 42.25318 8 ILE F O 1
ATOM 5401 N N . LYS F 1 13 ? 35.15983 17.44191 89.74910 1.000 40.39728 9 LYS F N 1
ATOM 5402 C CA . LYS F 1 13 ? 34.34664 17.84424 90.88622 1.000 42.69830 9 LYS F CA 1
ATOM 5403 C C . LYS F 1 13 ? 32.94282 17.28829 90.72632 1.000 45.86522 9 LYS F C 1
ATOM 5404 O O . LYS F 1 13 ? 32.36192 17.36390 89.63860 1.000 42.00567 9 LYS F O 1
ATOM 5410 N N . LYS F 1 14 ? 32.40976 16.71436 91.80788 1.000 43.82573 10 LYS F N 1
ATOM 5411 C CA . LYS F 1 14 ? 31.01546 16.29314 91.83061 1.000 45.23491 10 LYS F CA 1
ATOM 5412 C C . LYS F 1 14 ? 30.15084 17.49884 92.18146 1.000 49.33868 10 LYS F C 1
ATOM 5413 O O . LYS F 1 14 ? 30.37151 18.14018 93.21132 1.000 48.18793 10 LYS F O 1
ATOM 5419 N N . LEU F 1 15 ? 29.18545 17.82067 91.32479 1.000 44.88190 11 LEU F N 1
ATOM 5420 C CA . LEU F 1 15 ? 28.28029 18.92503 91.58684 1.000 53.90225 11 LEU F CA 1
ATOM 5421 C C . LEU F 1 15 ? 27.13890 18.46216 92.48734 1.000 58.97012 11 LEU F C 1
ATOM 5422 O O . LEU F 1 15 ? 27.03827 17.28491 92.84998 1.000 60.65922 11 LEU F O 1
ATOM 5427 N N . GLU F 1 16 ? 26.26313 19.41182 92.85211 1.000 60.29588 12 GLU F N 1
ATOM 5428 C CA . GLU F 1 16 ? 25.17430 19.12142 93.78701 1.000 67.19070 12 GLU F CA 1
ATOM 5429 C C . GLU F 1 16 ? 24.29035 17.97455 93.30311 1.000 67.08788 12 GLU F C 1
ATOM 5430 O O . GLU F 1 16 ? 23.80906 17.17486 94.11695 1.000 63.71655 12 GLU F O 1
ATOM 5432 N N . ASN F 1 17 ? 24.09346 17.85533 91.98777 1.000 64.34643 13 ASN F N 1
ATOM 5433 C CA . ASN F 1 17 ? 23.16721 16.88617 91.41360 1.000 65.93532 13 ASN F CA 1
ATOM 5434 C C . ASN F 1 17 ? 23.83944 15.57630 90.99781 1.000 67.51817 13 ASN F C 1
ATOM 5435 O O . ASN F 1 17 ? 23.25325 14.80839 90.22064 1.000 64.68035 13 ASN F O 1
ATOM 5440 N N . PHE F 1 18 ? 25.03996 15.28830 91.49365 1.000 66.08931 14 PHE F N 1
ATOM 5441 C CA . PHE F 1 18 ? 25.73085 14.06872 91.09541 1.000 66.85563 14 PHE F CA 1
ATOM 5442 C C . PHE F 1 18 ? 25.37625 12.92934 92.04485 1.000 75.01701 14 PHE F C 1
ATOM 5443 O O . PHE F 1 18 ? 25.57213 13.03498 93.26101 1.000 65.92814 14 PHE F O 1
ATOM 5451 N N . LEU F 1 19 ? 24.86130 11.84231 91.47979 1.000 73.71208 15 LEU F N 1
ATOM 5452 C CA . LEU F 1 19 ? 24.65545 10.59385 92.19330 1.000 74.83689 15 LEU F CA 1
ATOM 5453 C C . LEU F 1 19 ? 25.39543 9.50239 91.43999 1.000 64.95646 15 LEU F C 1
ATOM 5454 O O . LEU F 1 19 ? 25.19933 9.33541 90.23284 1.000 69.04622 15 LEU F O 1
ATOM 5456 N N . GLY F 1 20 ? 26.26773 8.78963 92.13942 1.000 71.01728 16 GLY F N 1
ATOM 5457 C CA . GLY F 1 20 ? 26.88487 7.62376 91.55150 1.000 63.44812 16 GLY F CA 1
ATOM 5458 C C . GLY F 1 20 ? 28.39633 7.62223 91.54547 1.000 64.10440 16 GLY F C 1
ATOM 5459 O O . GLY F 1 20 ? 29.04180 7.77678 92.58679 1.000 65.66776 16 GLY F O 1
ATOM 5460 N N . ASN F 1 21 ? 28.97455 7.43531 90.36668 1.000 58.56488 17 ASN F N 1
ATOM 5461 C CA . ASN F 1 21 ? 30.39868 7.19516 90.25160 1.000 55.84645 17 ASN F CA 1
ATOM 5462 C C . ASN F 1 21 ? 30.97283 8.11221 89.19608 1.000 50.10690 17 ASN F C 1
ATOM 5463 O O . ASN F 1 21 ? 30.29087 8.47744 88.23419 1.000 49.29612 17 ASN F O 1
ATOM 5468 N N . LEU F 1 22 ? 32.22521 8.50359 89.40185 1.000 51.27433 18 LEU F N 1
ATOM 5469 C CA . LEU F 1 22 ? 32.93815 9.23411 88.37265 1.000 39.09180 18 LEU F CA 1
ATOM 5470 C C . LEU F 1 22 ? 32.94014 8.40627 87.08390 1.000 41.11521 18 LEU F C 1
ATOM 5471 O O . LEU F 1 22 ? 32.84778 7.17539 87.13233 1.000 38.63004 18 LEU F O 1
ATOM 5476 N N . PRO F 1 23 ? 33.00705 9.05790 85.92314 1.000 34.13051 19 PRO F N 1
ATOM 5477 C CA . PRO F 1 23 ? 32.97464 8.32996 84.64524 1.000 33.00276 19 PRO F CA 1
ATOM 5478 C C . PRO F 1 23 ? 34.01986 7.22597 84.58836 1.000 35.73912 19 PRO F C 1
ATOM 5479 O O . PRO F 1 23 ? 35.18013 7.42743 84.95306 1.000 35.59810 19 PRO F O 1
ATOM 5483 N N . GLU F 1 24 ? 33.59758 6.03830 84.13538 1.000 32.82894 20 GLU F N 1
ATOM 5484 C CA . GLU F 1 24 ? 34.44284 4.85085 84.13287 1.000 30.56482 20 GLU F CA 1
ATOM 5485 C C . GLU F 1 24 ? 34.74319 4.41809 82.70427 1.000 31.07588 20 GLU F C 1
ATOM 5486 O O . GLU F 1 24 ? 33.86464 4.46264 81.84324 1.000 30.13266 20 GLU F O 1
ATOM 5492 N N . TYR F 1 25 ? 35.97544 3.96381 82.46516 1.000 33.27627 21 TYR F N 1
ATOM 5493 C CA . TYR F 1 25 ? 36.27844 3.21281 81.24736 1.000 28.95164 21 TYR F CA 1
ATOM 5494 C C . TYR F 1 25 ? 35.67341 1.81931 81.35142 1.000 29.63610 21 TYR F C 1
ATOM 5495 O O . TYR F 1 25 ? 35.90677 1.11064 82.33840 1.000 31.24757 21 TYR F O 1
ATOM 5504 N N . ALA F 1 26 ? 34.89526 1.42043 80.33822 1.000 24.74013 22 ALA F N 1
ATOM 5505 C CA . ALA F 1 26 ? 34.25794 0.10211 80.37900 1.000 30.93755 22 ALA F CA 1
ATOM 5506 C C . ALA F 1 26 ? 35.28985 -1.00929 80.48958 1.000 30.69571 22 ALA F C 1
ATOM 5507 O O . ALA F 1 26 ? 35.10489 -1.97737 81.24460 1.000 32.97186 22 ALA F O 1
ATOM 5509 N N . THR F 1 27 ? 36.36833 -0.90813 79.72199 1.000 30.14075 23 THR F N 1
ATOM 5510 C CA . THR F 1 27 ? 37.42651 -1.89846 79.73268 1.000 31.07693 23 THR F CA 1
ATOM 5511 C C . THR F 1 27 ? 38.75655 -1.18417 79.91011 1.000 34.97924 23 THR F C 1
ATOM 5512 O O . THR F 1 27 ? 38.84489 0.04628 79.82558 1.000 33.06664 23 THR F O 1
ATOM 5516 N N . GLU F 1 28 ? 39.80316 -1.98699 80.13887 1.000 37.29411 24 GLU F N 1
ATOM 5517 C CA . GLU F 1 28 ? 41.14393 -1.45168 80.34203 1.000 39.65058 24 GLU F CA 1
ATOM 5518 C C . GLU F 1 28 ? 41.69533 -0.76445 79.09708 1.000 34.36839 24 GLU F C 1
ATOM 5519 O O . GLU F 1 28 ? 42.62506 0.04154 79.20915 1.000 36.02457 24 GLU F O 1
ATOM 5521 N N . HIS F 1 29 ? 41.15054 -1.04511 77.91157 1.000 35.13015 25 HIS F N 1
ATOM 5522 C CA . HIS F 1 29 ? 41.66004 -0.41797 76.69374 1.000 28.87712 25 HIS F CA 1
ATOM 5523 C C . HIS F 1 29 ? 40.59510 0.39684 75.96260 1.000 27.77013 25 HIS F C 1
ATOM 5524 O O . HIS F 1 29 ? 40.71685 0.62147 74.75783 1.000 29.73717 25 HIS F O 1
ATOM 5531 N N . SER F 1 30 ? 39.54905 0.82087 76.66128 1.000 28.36819 26 SER F N 1
ATOM 5532 C CA . SER F 1 30 ? 38.54217 1.69763 76.07996 1.000 24.91005 26 SER F CA 1
ATOM 5533 C C . SER F 1 30 ? 39.12776 3.07099 75.81234 1.000 24.56386 26 SER F C 1
ATOM 5534 O O . SER F 1 30 ? 39.84383 3.62927 76.64546 1.000 25.60090 26 SER F O 1
ATOM 5537 N N . ALA F 1 31 ? 38.79653 3.62183 74.64697 1.000 20.61445 27 ALA F N 1
ATOM 5538 C CA . ALA F 1 31 ? 39.23404 4.97223 74.33081 1.000 24.13275 27 ALA F CA 1
ATOM 5539 C C . ALA F 1 31 ? 38.56362 6.00565 75.22693 1.000 22.04574 27 ALA F C 1
ATOM 5540 O O . ALA F 1 31 ? 39.16431 7.04830 75.52648 1.000 23.42189 27 ALA F O 1
ATOM 5542 N N . GLY F 1 32 ? 37.32395 5.76079 75.66579 1.000 22.87974 28 GLY F N 1
ATOM 5543 C CA . GLY F 1 32 ? 36.58182 6.78599 76.36947 1.000 23.73758 28 GLY F CA 1
ATOM 5544 C C . GLY F 1 32 ? 35.86371 6.24241 77.59071 1.000 22.92820 28 GLY F C 1
ATOM 5545 O O . GLY F 1 32 ? 35.69303 5.03533 77.75693 1.000 24.53576 28 GLY F O 1
ATOM 5546 N N . MET F 1 33 ? 35.43318 7.17292 78.44207 1.000 23.88159 29 MET F N 1
ATOM 5547 C CA . MET F 1 33 ? 34.69308 6.84782 79.65691 1.000 24.42275 29 MET F CA 1
ATOM 5548 C C . MET F 1 33 ? 33.19555 6.97190 79.40500 1.000 27.07177 29 MET F C 1
ATOM 5549 O O . MET F 1 33 ? 32.75843 7.84245 78.65337 1.000 27.41607 29 MET F O 1
ATOM 5554 N N . ASP F 1 34 ? 32.40707 6.09868 80.03603 1.000 28.11758 30 ASP F N 1
ATOM 5555 C CA . ASP F 1 34 ? 30.95636 6.17052 79.88432 1.000 28.81653 30 ASP F CA 1
ATOM 5556 C C . ASP F 1 34 ? 30.38782 7.35230 80.67458 1.000 29.80389 30 ASP F C 1
ATOM 5557 O O . ASP F 1 34 ? 30.62231 7.47898 81.88388 1.000 33.66500 30 ASP F O 1
ATOM 5562 N N . LEU F 1 35 ? 29.58775 8.18374 80.01974 1.000 27.80596 31 LEU F N 1
ATOM 5563 C CA . LEU F 1 35 ? 28.87303 9.26067 80.69889 1.000 27.67184 31 LEU F CA 1
ATOM 5564 C C . LEU F 1 35 ? 27.45609 8.81360 81.02746 1.000 28.40325 31 LEU F C 1
ATOM 5565 O O . LEU F 1 35 ? 26.74460 8.28102 80.17050 1.000 30.92190 31 LEU F O 1
ATOM 5570 N N . VAL F 1 36 ? 27.04605 9.06111 82.25934 1.000 30.75702 32 VAL F N 1
ATOM 5571 C CA . VAL F 1 36 ? 25.80582 8.54297 82.80819 1.000 32.58742 32 VAL F CA 1
ATOM 5572 C C . VAL F 1 36 ? 24.86539 9.71266 83.04458 1.000 33.67255 32 VAL F C 1
ATOM 5573 O O . VAL F 1 36 ? 25.28518 10.75255 83.56453 1.000 36.73279 32 VAL F O 1
ATOM 5577 N N . ALA F 1 37 ? 23.60380 9.54807 82.64797 1.000 34.32015 33 ALA F N 1
ATOM 5578 C CA . ALA F 1 37 ? 22.59426 10.57355 82.87261 1.000 36.43701 33 ALA F CA 1
ATOM 5579 C C . ALA F 1 37 ? 22.39412 10.84833 84.35871 1.000 38.00154 33 ALA F C 1
ATOM 5580 O O . ALA F 1 37 ? 22.29613 9.93216 85.17534 1.000 36.58624 33 ALA F O 1
ATOM 5582 N N . ALA F 1 38 ? 22.30238 12.13316 84.70282 1.000 41.08302 34 ALA F N 1
ATOM 5583 C CA . ALA F 1 38 ? 22.12097 12.55269 86.08858 1.000 40.33278 34 ALA F CA 1
ATOM 5584 C C . ALA F 1 38 ? 20.89120 13.43561 86.26129 1.000 46.15256 34 ALA F C 1
ATOM 5585 O O . ALA F 1 38 ? 20.81950 14.20459 87.22913 1.000 54.79723 34 ALA F O 1
ATOM 5587 N N . ASN F 1 39 ? 19.92956 13.35888 85.34553 1.000 44.58509 35 ASN F N 1
ATOM 5588 C CA . ASN F 1 39 ? 18.64734 14.01482 85.56496 1.000 46.86028 35 ASN F CA 1
ATOM 5589 C C . ASN F 1 39 ? 17.90283 13.31781 86.69172 1.000 53.66547 35 ASN F C 1
ATOM 5590 O O . ASN F 1 39 ? 17.85027 12.08513 86.75074 1.000 54.42680 35 ASN F O 1
ATOM 5595 N N . GLU F 1 40 ? 17.32613 14.11451 87.59249 1.000 62.84378 36 GLU F N 1
ATOM 5596 C CA . GLU F 1 40 ? 16.54236 13.54463 88.68167 1.000 64.58680 36 GLU F CA 1
ATOM 5597 C C . GLU F 1 40 ? 15.30908 12.82902 88.13978 1.000 65.27355 36 GLU F C 1
ATOM 5598 O O . GLU F 1 40 ? 15.12767 11.62096 88.34518 1.000 59.91269 36 GLU F O 1
ATOM 5600 N N . GLN F 1 41 ? 14.45715 13.56402 87.42949 1.000 58.11310 37 GLN F N 1
ATOM 5601 C CA . GLN F 1 41 ? 13.24674 13.02013 86.83429 1.000 59.61381 37 GLN F CA 1
ATOM 5602 C C . GLN F 1 41 ? 13.54008 12.47880 85.43875 1.000 57.26806 37 GLN F C 1
ATOM 5603 O O . GLN F 1 41 ? 14.44240 12.95883 84.74255 1.000 55.63639 37 GLN F O 1
ATOM 5605 N N . SER F 1 42 ? 12.76911 11.46683 85.03705 1.000 52.97946 38 SER F N 1
ATOM 5606 C CA . SER F 1 42 ? 12.86319 10.96446 83.67271 1.000 52.66228 38 SER F CA 1
ATOM 5607 C C . SER F 1 42 ? 12.64429 12.09561 82.67737 1.000 53.82866 38 SER F C 1
ATOM 5608 O O . SER F 1 42 ? 11.90854 13.05350 82.93623 1.000 52.21584 38 SER F O 1
ATOM 5611 N N . ILE F 1 43 ? 13.30672 11.98591 81.53303 1.000 47.78548 39 ILE F N 1
ATOM 5612 C CA . ILE F 1 43 ? 13.18426 12.95951 80.45681 1.000 45.44807 39 ILE F CA 1
ATOM 5613 C C . ILE F 1 43 ? 12.76943 12.22476 79.19625 1.000 48.16719 39 ILE F C 1
ATOM 5614 O O . ILE F 1 43 ? 13.45482 11.29154 78.76247 1.000 46.12779 39 ILE F O 1
ATOM 5619 N N . THR F 1 44 ? 11.66700 12.65592 78.59607 1.000 49.63144 40 THR F N 1
ATOM 5620 C CA . THR F 1 44 ? 11.21731 12.08803 77.33558 1.000 47.50088 40 THR F CA 1
ATOM 5621 C C . THR F 1 44 ? 11.76343 12.92318 76.18485 1.000 42.73798 40 THR F C 1
ATOM 5622 O O . THR F 1 44 ? 11.53172 14.13494 76.13099 1.000 44.49543 40 THR F O 1
ATOM 5626 N N . ILE F 1 45 ? 12.51416 12.28302 75.29537 1.000 41.96902 41 ILE F N 1
ATOM 5627 C CA . ILE F 1 45 ? 12.90458 12.86694 74.01742 1.000 41.05268 41 ILE F CA 1
ATOM 5628 C C . ILE F 1 45 ? 11.88749 12.37634 72.99490 1.000 39.60049 41 ILE F C 1
ATOM 5629 O O . ILE F 1 45 ? 11.88318 11.19647 72.63073 1.000 36.92958 41 ILE F O 1
ATOM 5634 N N . LYS F 1 46 ? 10.98899 13.26280 72.57260 1.000 41.39574 42 LYS F N 1
ATOM 5635 C CA . LYS F 1 46 ? 10.02880 12.91626 71.53786 1.000 42.17456 42 LYS F CA 1
ATOM 5636 C C . LYS F 1 46 ? 10.74757 12.72715 70.20178 1.000 43.25388 42 LYS F C 1
ATOM 5637 O O . LYS F 1 46 ? 11.87452 13.19437 70.00242 1.000 40.19908 42 LYS F O 1
ATOM 5639 N N . VAL F 1 47 ? 10.09328 12.00565 69.28653 1.000 41.66487 43 VAL F N 1
ATOM 5640 C CA . VAL F 1 47 ? 10.66243 11.83439 67.95489 1.000 43.42117 43 VAL F CA 1
ATOM 5641 C C . VAL F 1 47 ? 11.00666 13.20170 67.38503 1.000 37.72329 43 VAL F C 1
ATOM 5642 O O . VAL F 1 47 ? 10.20670 14.14131 67.46227 1.000 43.00517 43 VAL F O 1
ATOM 5646 N N . GLY F 1 48 ? 12.21882 13.32745 66.85035 1.000 40.25817 44 GLY F N 1
ATOM 5647 C CA . GLY F 1 48 ? 12.67219 14.55668 66.23492 1.000 38.83692 44 GLY F CA 1
ATOM 5648 C C . GLY F 1 48 ? 13.20508 15.60806 67.18059 1.000 41.01875 44 GLY F C 1
ATOM 5649 O O . GLY F 1 48 ? 13.68079 16.64945 66.71254 1.000 39.13589 44 GLY F O 1
ATOM 5650 N N . SER F 1 49 ? 13.15618 15.37569 68.48592 1.000 38.48771 45 SER F N 1
ATOM 5651 C CA . SER F 1 49 ? 13.44947 16.40785 69.46778 1.000 41.40250 45 SER F CA 1
ATOM 5652 C C . SER F 1 49 ? 14.90000 16.34660 69.93576 1.000 35.89534 45 SER F C 1
ATOM 5653 O O . SER F 1 49 ? 15.57960 15.32648 69.82284 1.000 34.67511 45 SER F O 1
ATOM 5656 N N . ILE F 1 50 ? 15.35397 17.46471 70.49542 1.000 40.11040 46 ILE F N 1
ATOM 5657 C CA . ILE F 1 50 ? 16.66506 17.57857 71.12052 1.000 39.60658 46 ILE F CA 1
ATOM 5658 C C . ILE F 1 50 ? 16.46010 17.89121 72.59788 1.000 42.71857 46 ILE F C 1
ATOM 5659 O O . ILE F 1 50 ? 15.70230 18.81067 72.94112 1.000 42.99614 46 ILE F O 1
ATOM 5664 N N . GLN F 1 51 ? 17.14244 17.13565 73.46998 1.000 36.06442 47 GLN F N 1
ATOM 5665 C CA A GLN F 1 51 ? 17.05461 17.32074 74.91408 0.600 40.86015 47 GLN F CA 1
ATOM 5666 C CA B GLN F 1 51 ? 17.06123 17.34209 74.90467 0.400 40.85476 47 GLN F CA 1
ATOM 5667 C C . GLN F 1 51 ? 18.45056 17.34021 75.52227 1.000 40.04206 47 GLN F C 1
ATOM 5668 O O . GLN F 1 51 ? 19.29212 16.50132 75.18786 1.000 35.21662 47 GLN F O 1
ATOM 5679 N N . LEU F 1 52 ? 18.67368 18.28509 76.42956 1.000 39.60743 48 LEU F N 1
ATOM 5680 C CA . LEU F 1 52 ? 19.92696 18.43715 77.15116 1.000 36.88414 48 LEU F CA 1
ATOM 5681 C C . LEU F 1 52 ? 19.90601 17.59813 78.42926 1.000 35.42742 48 LEU F C 1
ATOM 5682 O O . LEU F 1 52 ? 18.97625 17.71315 79.22807 1.000 36.04109 48 LEU F O 1
ATOM 5687 N N . ILE F 1 53 ? 20.92685 16.77018 78.63648 1.000 34.69581 49 ILE F N 1
ATOM 5688 C CA . ILE F 1 53 ? 20.97053 15.84422 79.76429 1.000 35.34122 49 ILE F CA 1
ATOM 5689 C C . ILE F 1 53 ? 22.17451 16.17872 80.63367 1.000 33.48716 49 ILE F C 1
ATOM 5690 O O . ILE F 1 53 ? 23.29277 16.23882 80.12402 1.000 35.72685 49 ILE F O 1
ATOM 5695 N N . PRO F 1 54 ? 21.99288 16.39135 81.93394 1.000 39.38677 50 PRO F N 1
ATOM 5696 C CA . PRO F 1 54 ? 23.11992 16.73347 82.80566 1.000 35.98511 50 PRO F CA 1
ATOM 5697 C C . PRO F 1 54 ? 23.88306 15.50307 83.26736 1.000 38.60241 50 PRO F C 1
ATOM 5698 O O . PRO F 1 54 ? 23.35370 14.39283 83.30281 1.000 37.38162 50 PRO F O 1
ATOM 5702 N N . THR F 1 55 ? 25.15794 15.71274 83.61295 1.000 40.93108 51 THR F N 1
ATOM 5703 C CA . THR F 1 55 ? 26.00495 14.62575 84.09296 1.000 35.52158 51 THR F CA 1
ATOM 5704 C C . THR F 1 55 ? 26.43282 14.78170 85.54327 1.000 38.64801 51 THR F C 1
ATOM 5705 O O . THR F 1 55 ? 26.88385 13.80337 86.14288 1.000 39.00736 51 THR F O 1
ATOM 5709 N N . GLY F 1 56 ? 26.32716 15.98081 86.11127 1.000 38.27452 52 GLY F N 1
ATOM 5710 C CA . GLY F 1 56 ? 26.70733 16.19107 87.49274 1.000 41.00734 52 GLY F CA 1
ATOM 5711 C C . GLY F 1 56 ? 28.19100 16.31128 87.76215 1.000 38.88130 52 GLY F C 1
ATOM 5712 O O . GLY F 1 56 ? 28.59612 16.23334 88.92638 1.000 39.79904 52 GLY F O 1
ATOM 5713 N N . ILE F 1 57 ? 29.01876 16.50768 86.74200 1.000 38.97347 53 ILE F N 1
ATOM 5714 C CA . ILE F 1 57 ? 30.45247 16.66660 86.95023 1.000 40.78475 53 ILE F CA 1
ATOM 5715 C C . ILE F 1 57 ? 30.95905 17.90626 86.22945 1.000 37.34576 53 ILE F C 1
ATOM 5716 O O . ILE F 1 57 ? 30.40264 18.34051 85.21548 1.000 36.59231 53 ILE F O 1
ATOM 5721 N N . ALA F 1 58 ? 32.04112 18.45684 86.76254 1.000 36.76639 54 ALA F N 1
ATOM 5722 C CA . ALA F 1 58 ? 32.84702 19.46207 86.09555 1.000 36.44798 54 ALA F CA 1
ATOM 5723 C C . ALA F 1 58 ? 34.29361 19.00185 86.16862 1.000 38.87403 54 ALA F C 1
ATOM 5724 O O . ALA F 1 58 ? 34.69126 18.32473 87.12138 1.000 38.60532 54 ALA F O 1
ATOM 5726 N N . ILE F 1 59 ? 35.08526 19.34952 85.15247 1.000 34.86000 55 ILE F N 1
ATOM 5727 C CA . ILE F 1 59 ? 36.45815 18.86668 85.09746 1.000 36.77283 55 ILE F CA 1
ATOM 5728 C C . ILE F 1 59 ? 37.39956 20.01242 84.75679 1.000 38.37863 55 ILE F C 1
ATOM 5729 O O . ILE F 1 59 ? 36.99253 21.06878 84.26011 1.000 35.49625 55 ILE F O 1
ATOM 5734 N N . ALA F 1 60 ? 38.68569 19.78126 85.02982 1.000 36.59471 56 ALA F N 1
ATOM 5735 C CA . ALA F 1 60 ? 39.76043 20.72429 84.70000 1.000 37.14108 56 ALA F CA 1
ATOM 5736 C C . ALA F 1 60 ? 40.83286 19.97248 83.91473 1.000 37.85245 56 ALA F C 1
ATOM 5737 O O . ALA F 1 60 ? 41.75500 19.38519 84.49491 1.000 36.52571 56 ALA F O 1
ATOM 5739 N N . LEU F 1 61 ? 40.70495 19.98793 82.59325 1.000 34.99093 57 LEU F N 1
ATOM 5740 C CA . LEU F 1 61 ? 41.67785 19.31411 81.75339 1.000 39.60442 57 LEU F CA 1
ATOM 5741 C C . LEU F 1 61 ? 43.00568 20.06504 81.76145 1.000 36.71925 57 LEU F C 1
ATOM 5742 O O . LEU F 1 61 ? 43.03156 21.31029 81.75896 1.000 36.02680 57 LEU F O 1
ATOM 5747 N N . PRO F 1 62 ? 44.12116 19.34703 81.78332 1.000 35.72957 58 PRO F N 1
ATOM 5748 C CA . PRO F 1 62 ? 45.42157 20.00619 81.68761 1.000 38.58560 58 PRO F CA 1
ATOM 5749 C C . PRO F 1 62 ? 45.61298 20.66740 80.33461 1.000 41.56166 58 PRO F C 1
ATOM 5750 O O . PRO F 1 62 ? 44.92853 20.37407 79.34999 1.000 40.93952 58 PRO F O 1
ATOM 5754 N N . GLU F 1 63 ? 46.57469 21.58236 80.31164 1.000 40.37524 59 GLU F N 1
ATOM 5755 C CA . GLU F 1 63 ? 46.92571 22.29075 79.09483 1.000 46.23344 59 GLU F CA 1
ATOM 5756 C C . GLU F 1 63 ? 47.24106 21.30575 77.96997 1.000 43.25638 59 GLU F C 1
ATOM 5757 O O . GLU F 1 63 ? 47.90335 20.28555 78.18372 1.000 47.36598 59 GLU F O 1
ATOM 5763 N N . SER F 1 64 ? 46.71708 21.60680 76.78012 1.000 40.53921 60 SER F N 1
ATOM 5764 C CA . SER F 1 64 ? 46.88892 20.88368 75.51683 1.000 41.06700 60 SER F CA 1
ATOM 5765 C C . SER F 1 64 ? 45.98848 19.65706 75.39883 1.000 33.90076 60 SER F C 1
ATOM 5766 O O . SER F 1 64 ? 46.16702 18.88478 74.46248 1.000 32.35400 60 SER F O 1
ATOM 5769 N N . PHE F 1 65 ? 45.02169 19.46111 76.29331 1.000 36.18868 61 PHE F N 1
ATOM 5770 C CA . PHE F 1 65 ? 44.07929 18.35745 76.18429 1.000 31.54397 61 PHE F CA 1
ATOM 5771 C C . PHE F 1 65 ? 42.66978 18.88141 75.94900 1.000 32.35488 61 PHE F C 1
ATOM 5772 O O . PHE F 1 65 ? 42.33729 20.01631 76.30485 1.000 30.48411 61 PHE F O 1
ATOM 5780 N N . GLU F 1 66 ? 41.84822 18.03384 75.33619 1.000 28.75590 62 GLU F N 1
ATOM 5781 C CA . GLU F 1 66 ? 40.43197 18.29103 75.13631 1.000 29.71611 62 GLU F CA 1
ATOM 5782 C C . GLU F 1 66 ? 39.69177 17.01083 75.49960 1.000 29.35249 62 GLU F C 1
ATOM 5783 O O . GLU F 1 66 ? 40.29275 15.94368 75.59261 1.000 32.82417 62 GLU F O 1
ATOM 5789 N N . ALA F 1 67 ? 38.39621 17.11885 75.75954 1.000 26.43408 63 ALA F N 1
ATOM 5790 C CA . ALA F 1 67 ? 37.55696 15.92940 75.86419 1.000 24.76781 63 ALA F CA 1
ATOM 5791 C C . ALA F 1 67 ? 36.47902 16.00351 74.79879 1.000 25.42718 63 ALA F C 1
ATOM 5792 O O . ALA F 1 67 ? 35.95841 17.07485 74.50286 1.000 27.22694 63 ALA F O 1
ATOM 5794 N N . GLN F 1 68 ? 36.14438 14.85013 74.23786 1.000 23.49569 64 GLN F N 1
ATOM 5795 C CA . GLN F 1 68 ? 35.17153 14.74941 73.15990 1.000 25.18728 64 GLN F CA 1
ATOM 5796 C C . GLN F 1 68 ? 33.95212 13.99145 73.66041 1.000 23.74233 64 GLN F C 1
ATOM 5797 O O . GLN F 1 68 ? 34.08286 12.88052 74.17284 1.000 25.38712 64 GLN F O 1
ATOM 5803 N N . ILE F 1 69 ? 32.77341 14.57569 73.49028 1.000 26.63836 65 ILE F N 1
ATOM 5804 C CA . ILE F 1 69 ? 31.52583 13.90206 73.83973 1.000 23.26584 65 ILE F CA 1
ATOM 5805 C C . ILE F 1 69 ? 31.03091 13.20565 72.57349 1.000 22.31097 65 ILE F C 1
ATOM 5806 O O . ILE F 1 69 ? 30.66463 13.86678 71.60027 1.000 22.82680 65 ILE F O 1
ATOM 5811 N N . ARG F 1 70 ? 31.00844 11.87408 72.58439 1.000 21.45868 66 ARG F N 1
ATOM 5812 C CA . ARG F 1 70 ? 30.65831 11.08258 71.40818 1.000 22.76376 66 ARG F CA 1
ATOM 5813 C C . ARG F 1 70 ? 29.47904 10.16149 71.68739 1.000 20.89780 66 ARG F C 1
ATOM 5814 O O . ARG F 1 70 ? 29.24288 9.76282 72.83486 1.000 22.52528 66 ARG F O 1
ATOM 5822 N N . PRO F 1 71 ? 28.74463 9.76600 70.65546 1.000 22.69704 67 PRO F N 1
ATOM 5823 C CA . PRO F 1 71 ? 27.62783 8.83194 70.85600 1.000 19.29150 67 PRO F CA 1
ATOM 5824 C C . PRO F 1 71 ? 28.09199 7.41900 71.19615 1.000 22.59672 67 PRO F C 1
ATOM 5825 O O . PRO F 1 71 ? 29.20987 7.00378 70.88895 1.000 21.37825 67 PRO F O 1
ATOM 5829 N N . ARG F 1 72 ? 27.19360 6.68068 71.83880 1.000 20.69166 68 ARG F N 1
ATOM 5830 C CA A ARG F 1 72 ? 27.35103 5.24512 72.04072 0.560 22.05703 68 ARG F CA 1
ATOM 5831 C CA B ARG F 1 72 ? 27.35491 5.24592 72.03858 0.440 22.08064 68 ARG F CA 1
ATOM 5832 C C . ARG F 1 72 ? 26.56321 4.50127 70.96958 1.000 21.06161 68 ARG F C 1
ATOM 5833 O O . ARG F 1 72 ? 25.48040 4.93446 70.55924 1.000 23.58721 68 ARG F O 1
ATOM 5848 N N . SER F 1 73 ? 27.10373 3.35853 70.53387 1.000 19.22157 69 SER F N 1
ATOM 5849 C CA . SER F 1 73 ? 26.49175 2.65003 69.40685 1.000 19.75969 69 SER F CA 1
ATOM 5850 C C . SER F 1 73 ? 25.08927 2.14286 69.73078 1.000 24.93398 69 SER F C 1
ATOM 5851 O O . SER F 1 73 ? 24.21267 2.14686 68.85899 1.000 24.31049 69 SER F O 1
ATOM 5854 N N . GLY F 1 74 ? 24.86556 1.67136 70.96396 1.000 23.68573 70 GLY F N 1
ATOM 5855 C CA . GLY F 1 74 ? 23.60575 1.01799 71.28232 1.000 24.43470 70 GLY F CA 1
ATOM 5856 C C . GLY F 1 74 ? 22.39817 1.92656 71.13609 1.000 24.26816 70 GLY F C 1
ATOM 5857 O O . GLY F 1 74 ? 21.40393 1.55952 70.50180 1.000 25.65838 70 GLY F O 1
ATOM 5858 N N . LEU F 1 75 ? 22.45371 3.11633 71.74881 1.000 23.33570 71 LEU F N 1
ATOM 5859 C CA . LEU F 1 75 ? 21.32244 4.03528 71.64589 1.000 25.28114 71 LEU F CA 1
ATOM 5860 C C . LEU F 1 75 ? 21.04374 4.41246 70.20207 1.000 24.75040 71 LEU F C 1
ATOM 5861 O O . LEU F 1 75 ? 19.88090 4.59680 69.82475 1.000 24.73191 71 LEU F O 1
ATOM 5866 N N . ALA F 1 76 ? 22.09319 4.49735 69.38394 1.000 25.51513 72 ALA F N 1
ATOM 5867 C CA . ALA F 1 76 ? 21.93075 4.83518 67.97118 1.000 24.17419 72 ALA F CA 1
ATOM 5868 C C . ALA F 1 76 ? 21.29353 3.68735 67.18873 1.000 24.25402 72 ALA F C 1
ATOM 5869 O O . ALA F 1 76 ? 20.29252 3.87607 66.48089 1.000 26.95485 72 ALA F O 1
ATOM 5871 N N . VAL F 1 77 ? 21.85695 2.48513 67.31490 1.000 23.87711 73 VAL F N 1
ATOM 5872 C CA . VAL F 1 77 ? 21.34316 1.31642 66.59936 1.000 23.78045 73 VAL F CA 1
ATOM 5873 C C . VAL F 1 77 ? 19.89601 1.02652 66.99330 1.000 28.15582 73 VAL F C 1
ATOM 5874 O O . VAL F 1 77 ? 19.03141 0.78230 66.14292 1.000 27.33560 73 VAL F O 1
ATOM 5878 N N . LYS F 1 78 ? 19.60989 1.04257 68.28520 1.000 27.05816 74 LYS F N 1
ATOM 5879 C CA . LYS F 1 78 ? 18.32657 0.54771 68.75099 1.000 29.41086 74 LYS F CA 1
ATOM 5880 C C . LYS F 1 78 ? 17.22630 1.59584 68.73650 1.000 32.23581 74 LYS F C 1
ATOM 5881 O O . LYS F 1 78 ? 16.04982 1.23966 68.60902 1.000 31.09459 74 LYS F O 1
ATOM 5887 N N . HIS F 1 79 ? 17.56787 2.87231 68.90499 1.000 28.88227 75 HIS F N 1
ATOM 5888 C CA . HIS F 1 79 ? 16.57583 3.90782 69.14870 1.000 29.31785 75 HIS F CA 1
ATOM 5889 C C . HIS F 1 79 ? 16.77893 5.14961 68.29709 1.000 27.20926 75 HIS F C 1
ATOM 5890 O O . HIS F 1 79 ? 15.96607 6.07817 68.38232 1.000 31.69742 75 HIS F O 1
ATOM 5897 N N . GLY F 1 80 ? 17.81917 5.18361 67.47089 1.000 28.92233 76 GLY F N 1
ATOM 5898 C CA . GLY F 1 80 ? 18.12133 6.36422 66.70183 1.000 27.14030 76 GLY F CA 1
ATOM 5899 C C . GLY F 1 80 ? 18.51788 7.54975 67.54387 1.000 28.10326 76 GLY F C 1
ATOM 5900 O O . GLY F 1 80 ? 18.48343 8.68251 67.06140 1.000 26.74548 76 GLY F O 1
ATOM 5901 N N . ILE F 1 81 ? 18.89018 7.32875 68.79757 1.000 24.89220 77 ILE F N 1
ATOM 5902 C CA . ILE F 1 81 ? 19.31674 8.41566 69.68100 1.000 28.08868 77 ILE F CA 1
ATOM 5903 C C . ILE F 1 81 ? 20.80075 8.64770 69.44528 1.000 27.54474 77 ILE F C 1
ATOM 5904 O O . ILE F 1 81 ? 21.58654 7.69895 69.45240 1.000 26.82399 77 ILE F O 1
ATOM 5909 N N . THR F 1 82 ? 21.19679 9.89938 69.23471 1.000 24.12385 78 THR F N 1
ATOM 5910 C CA . THR F 1 82 ? 22.61639 10.18654 69.09842 1.000 24.98470 78 THR F CA 1
ATOM 5911 C C . THR F 1 82 ? 22.88408 11.56071 69.69296 1.000 24.05295 78 THR F C 1
ATOM 5912 O O . THR F 1 82 ? 21.99219 12.19109 70.25305 1.000 23.75027 78 THR F O 1
ATOM 5916 N N . VAL F 1 83 ? 24.12718 12.00922 69.58336 1.000 23.72106 79 VAL F N 1
ATOM 5917 C CA . VAL F 1 83 ? 24.56401 13.25577 70.20088 1.000 24.63843 79 VAL F CA 1
ATOM 5918 C C . VAL F 1 83 ? 24.45055 14.35671 69.14958 1.000 25.92910 79 VAL F C 1
ATOM 5919 O O . VAL F 1 83 ? 25.07461 14.27670 68.08689 1.000 25.16986 79 VAL F O 1
ATOM 5923 N N . ALA F 1 84 ? 23.62041 15.37433 69.43131 1.000 24.82342 80 ALA F N 1
ATOM 5924 C CA . ALA F 1 84 ? 23.21569 16.31502 68.38423 1.000 27.82723 80 ALA F CA 1
ATOM 5925 C C . ALA F 1 84 ? 24.36069 17.21321 67.93327 1.000 27.22226 80 ALA F C 1
ATOM 5926 O O . ALA F 1 84 ? 24.39526 17.62619 66.76939 1.000 30.56175 80 ALA F O 1
ATOM 5928 N N . ASN F 1 85 ? 25.28751 17.53711 68.83110 1.000 24.43419 81 ASN F N 1
ATOM 5929 C CA . ASN F 1 85 ? 26.44144 18.38470 68.54630 1.000 23.29582 81 ASN F CA 1
ATOM 5930 C C . ASN F 1 85 ? 27.72155 17.55936 68.46124 1.000 24.69021 81 ASN F C 1
ATOM 5931 O O . ASN F 1 85 ? 28.80784 18.04735 68.76081 1.000 22.65696 81 ASN F O 1
ATOM 5936 N N . SER F 1 86 ? 27.60798 16.30010 68.07211 1.000 22.58915 82 SER F N 1
ATOM 5937 C CA . SER F 1 86 ? 28.74751 15.40404 68.16576 1.000 21.26786 82 SER F CA 1
ATOM 5938 C C . SER F 1 86 ? 29.80727 15.71635 67.11053 1.000 21.04748 82 SER F C 1
ATOM 5939 O O . SER F 1 86 ? 29.48150 16.10443 65.98546 1.000 23.00812 82 SER F O 1
ATOM 5942 N N . PRO F 1 87 ? 31.09790 15.54068 67.44700 1.000 24.31227 83 PRO F N 1
ATOM 5943 C CA . PRO F 1 87 ? 31.53796 15.29069 68.81671 1.000 20.69890 83 PRO F CA 1
ATOM 5944 C C . PRO F 1 87 ? 31.55964 16.59109 69.63101 1.000 21.35129 83 PRO F C 1
ATOM 5945 O O . PRO F 1 87 ? 32.04421 17.59898 69.12575 1.000 24.22233 83 PRO F O 1
ATOM 5949 N N . GLY F 1 88 ? 31.03021 16.57731 70.85445 1.000 22.56099 84 GLY F N 1
ATOM 5950 C CA . GLY F 1 88 ? 31.03191 17.80031 71.66313 1.000 24.71274 84 GLY F CA 1
ATOM 5951 C C . GLY F 1 88 ? 32.42932 18.05008 72.20147 1.000 25.58791 84 GLY F C 1
ATOM 5952 O O . GLY F 1 88 ? 33.09802 17.14214 72.67974 1.000 29.29540 84 GLY F O 1
ATOM 5953 N N . THR F 1 89 ? 32.88174 19.29992 72.09930 1.000 27.54512 85 THR F N 1
ATOM 5954 C CA . THR F 1 89 ? 34.24236 19.66483 72.47890 1.000 24.44398 85 THR F CA 1
ATOM 5955 C C . THR F 1 89 ? 34.21997 20.25168 73.88890 1.000 30.71721 85 THR F C 1
ATOM 5956 O O . THR F 1 89 ? 33.52489 21.23921 74.12999 1.000 28.16946 85 THR F O 1
ATOM 5960 N N . ILE F 1 90 ? 34.96433 19.64356 74.81761 1.000 27.35432 86 ILE F N 1
ATOM 5961 C CA . ILE F 1 90 ? 35.15324 20.18320 76.16515 1.000 27.27203 86 ILE F CA 1
ATOM 5962 C C . ILE F 1 90 ? 36.52978 20.82670 76.21332 1.000 29.26197 86 ILE F C 1
ATOM 5963 O O . ILE F 1 90 ? 37.55032 20.13500 76.12058 1.000 29.52318 86 ILE F O 1
ATOM 5968 N N . ASP F 1 91 ? 36.57290 22.15506 76.33160 1.000 30.49859 87 ASP F N 1
ATOM 5969 C CA . ASP F 1 91 ? 37.83900 22.86615 76.38238 1.000 32.57508 87 ASP F CA 1
ATOM 5970 C C . ASP F 1 91 ? 38.48474 22.75501 77.76128 1.000 31.90267 87 ASP F C 1
ATOM 5971 O O . ASP F 1 91 ? 37.81088 22.57107 78.78339 1.000 32.95043 87 ASP F O 1
ATOM 5976 N N . ALA F 1 92 ? 39.81459 22.88566 77.78020 1.000 34.51011 88 ALA F N 1
ATOM 5977 C CA . ALA F 1 92 ? 40.56613 22.69311 79.01632 1.000 37.59278 88 ALA F CA 1
ATOM 5978 C C . ALA F 1 92 ? 40.22865 23.74837 80.05869 1.000 38.36101 88 ALA F C 1
ATOM 5979 O O . ALA F 1 92 ? 40.40157 23.50432 81.26453 1.000 36.63779 88 ALA F O 1
ATOM 5981 N N . ASP F 1 93 ? 39.76387 24.92615 79.63315 1.000 35.38252 89 ASP F N 1
ATOM 5982 C CA . ASP F 1 93 ? 39.40618 25.97507 80.58285 1.000 36.71833 89 ASP F CA 1
ATOM 5983 C C . ASP F 1 93 ? 37.91156 26.02876 80.88328 1.000 36.71571 89 ASP F C 1
ATOM 5984 O O . ASP F 1 93 ? 37.46206 26.95041 81.55920 1.000 38.55149 89 ASP F O 1
ATOM 5989 N N . TYR F 1 94 ? 37.14014 25.04513 80.43693 1.000 36.94898 90 TYR F N 1
ATOM 5990 C CA . TYR F 1 94 ? 35.73559 24.94816 80.81336 1.000 37.19577 90 TYR F CA 1
ATOM 5991 C C . TYR F 1 94 ? 35.61324 24.44999 82.24621 1.000 38.15815 90 TYR F C 1
ATOM 5992 O O . TYR F 1 94 ? 36.23006 23.44811 82.62523 1.000 35.51115 90 TYR F O 1
ATOM 6001 N N . ARG F 1 95 ? 34.78976 25.13465 83.02963 1.000 37.89987 91 ARG F N 1
ATOM 6002 C CA . ARG F 1 95 ? 34.61877 24.78479 84.43389 1.000 39.32422 91 ARG F CA 1
ATOM 6003 C C . ARG F 1 95 ? 33.16010 24.54464 84.79826 1.000 39.70712 91 ARG F C 1
ATOM 6004 O O . ARG F 1 95 ? 32.84760 24.41984 85.98762 1.000 41.31185 91 ARG F O 1
ATOM 6012 N N . GLY F 1 96 ? 32.26016 24.51142 83.81308 1.000 38.51777 92 GLY F N 1
ATOM 6013 C CA . GLY F 1 96 ? 30.85970 24.25781 84.06161 1.000 38.95468 92 GLY F CA 1
ATOM 6014 C C . GLY F 1 96 ? 30.52472 22.76907 84.08349 1.000 37.78600 92 GLY F C 1
ATOM 6015 O O . GLY F 1 96 ? 31.38228 21.89430 83.95735 1.000 36.07739 92 GLY F O 1
ATOM 6016 N N . GLU F 1 97 ? 29.23534 22.49519 84.24030 1.000 37.87947 93 GLU F N 1
ATOM 6017 C CA . GLU F 1 97 ? 28.75706 21.12165 84.21264 1.000 38.12386 93 GLU F CA 1
ATOM 6018 C C . GLU F 1 97 ? 28.86644 20.56381 82.80277 1.000 36.28487 93 GLU F C 1
ATOM 6019 O O . GLU F 1 97 ? 28.48200 21.22088 81.83038 1.000 36.81654 93 GLU F O 1
ATOM 6025 N N . ILE F 1 98 ? 29.41375 19.35742 82.68361 1.000 34.17950 94 ILE F N 1
ATOM 6026 C CA . ILE F 1 98 ? 29.44541 18.70402 81.38430 1.000 33.24653 94 ILE F CA 1
ATOM 6027 C C . ILE F 1 98 ? 28.03334 18.25246 81.03696 1.000 34.89122 94 ILE F C 1
ATOM 6028 O O . ILE F 1 98 ? 27.37203 17.55494 81.81731 1.000 35.94422 94 ILE F O 1
ATOM 6033 N N . LYS F 1 99 ? 27.55011 18.68901 79.87992 1.000 35.07401 95 LYS F N 1
ATOM 6034 C CA . LYS F 1 99 ? 26.21006 18.38655 79.41036 1.000 34.06044 95 LYS F CA 1
ATOM 6035 C C . LYS F 1 99 ? 26.27497 17.58497 78.11744 1.000 29.65075 95 LYS F C 1
ATOM 6036 O O . LYS F 1 99 ? 27.17350 17.77021 77.28669 1.000 31.88383 95 LYS F O 1
ATOM 6038 N N . VAL F 1 100 ? 25.28845 16.71338 77.94997 1.000 28.45047 96 VAL F N 1
ATOM 6039 C CA . VAL F 1 100 ? 25.15707 15.83873 76.79047 1.000 26.12992 96 VAL F CA 1
ATOM 6040 C C . VAL F 1 100 ? 23.87286 16.23276 76.08059 1.000 31.85440 96 VAL F C 1
ATOM 6041 O O . VAL F 1 100 ? 22.78431 16.16990 76.66693 1.000 31.35461 96 VAL F O 1
ATOM 6045 N N . LEU F 1 101 ? 24.00717 16.66517 74.83557 1.000 31.43844 97 LEU F N 1
ATOM 6046 C CA . LEU F 1 101 ? 22.89097 17.08543 74.00459 1.000 30.64753 97 LEU F CA 1
ATOM 6047 C C . LEU F 1 101 ? 22.45615 15.91939 73.11872 1.000 27.25922 97 LEU F C 1
ATOM 6048 O O . LEU F 1 101 ? 23.14731 15.58201 72.15210 1.000 27.57068 97 LEU F O 1
ATOM 6053 N N . LEU F 1 102 ? 21.30715 15.32059 73.42350 1.000 28.41649 98 LEU F N 1
ATOM 6054 C CA . LEU F 1 102 ? 20.81623 14.17216 72.66870 1.000 26.07775 98 LEU F CA 1
ATOM 6055 C C . LEU F 1 102 ? 19.74213 14.59231 71.66393 1.000 29.05974 98 LEU F C 1
ATOM 6056 O O . LEU F 1 102 ? 18.97791 15.53313 71.89559 1.000 33.75108 98 LEU F O 1
ATOM 6061 N N . ILE F 1 103 ? 19.67025 13.86762 70.54799 1.000 27.61026 99 ILE F N 1
ATOM 6062 C CA . ILE F 1 103 ? 18.60700 14.06020 69.57198 1.000 29.20587 99 ILE F CA 1
ATOM 6063 C C . ILE F 1 103 ? 17.98519 12.70279 69.26166 1.000 28.98074 99 ILE F C 1
ATOM 6064 O O . ILE F 1 103 ? 18.69526 11.69371 69.16276 1.000 26.89840 99 ILE F O 1
ATOM 6069 N N . ASN F 1 104 ? 16.65351 12.66606 69.17204 1.000 29.87288 100 ASN F N 1
ATOM 6070 C CA . ASN F 1 104 ? 15.92104 11.44007 68.84347 1.000 32.30201 100 ASN F CA 1
ATOM 6071 C C . ASN F 1 104 ? 15.68160 11.40830 67.33759 1.000 32.24932 100 ASN F C 1
ATOM 6072 O O . ASN F 1 104 ? 14.75117 12.03369 66.83132 1.000 32.89596 100 ASN F O 1
ATOM 6077 N N . LEU F 1 105 ? 16.51701 10.66891 66.61228 1.000 29.34555 101 LEU F N 1
ATOM 6078 C CA . LEU F 1 105 ? 16.32124 10.50468 65.17858 1.000 32.14312 101 LEU F CA 1
ATOM 6079 C C . LEU F 1 105 ? 15.70162 9.15829 64.83986 1.000 29.15579 101 LEU F C 1
ATOM 6080 O O . LEU F 1 105 ? 15.76319 8.72621 63.68861 1.000 34.62122 101 LEU F O 1
ATOM 6085 N N . GLY F 1 106 ? 15.08913 8.49453 65.81974 1.000 33.63655 102 GLY F N 1
ATOM 6086 C CA . GLY F 1 106 ? 14.36033 7.26362 65.59053 1.000 35.22315 102 GLY F CA 1
ATOM 6087 C C . GLY F 1 106 ? 12.89594 7.51941 65.28660 1.000 34.69625 102 GLY F C 1
ATOM 6088 O O . GLY F 1 106 ? 12.48931 8.62355 64.91498 1.000 36.63455 102 GLY F O 1
ATOM 6089 N N . ASN F 1 107 ? 12.08413 6.47781 65.46015 1.000 38.24179 103 ASN F N 1
ATOM 6090 C CA . ASN F 1 107 ? 10.66002 6.58689 65.15987 1.000 42.61586 103 ASN F CA 1
ATOM 6091 C C . ASN F 1 107 ? 9.77335 6.29980 66.36766 1.000 48.33237 103 ASN F C 1
ATOM 6092 O O . ASN F 1 107 ? 8.56878 6.07786 66.20145 1.000 47.85325 103 ASN F O 1
ATOM 6097 N N . LYS F 1 108 ? 10.32736 6.31805 67.57915 1.000 38.99891 104 LYS F N 1
ATOM 6098 C CA . LYS F 1 108 ? 9.52173 6.23706 68.79065 1.000 43.39963 104 LYS F CA 1
ATOM 6099 C C . LYS F 1 108 ? 10.11637 7.16101 69.84684 1.000 45.68998 104 LYS F C 1
ATOM 6100 O O . LYS F 1 108 ? 11.33440 7.36362 69.90200 1.000 41.76627 104 LYS F O 1
ATOM 6102 N N . ASP F 1 109 ? 9.24595 7.74101 70.67299 1.000 43.15523 105 ASP F N 1
ATOM 6103 C CA . ASP F 1 109 ? 9.72103 8.53333 71.80270 1.000 44.74353 105 ASP F CA 1
ATOM 6104 C C . ASP F 1 109 ? 10.61784 7.68484 72.69589 1.000 41.56515 105 ASP F C 1
ATOM 6105 O O . ASP F 1 109 ? 10.44677 6.46940 72.80754 1.000 43.32224 105 ASP F O 1
ATOM 6110 N N . PHE F 1 110 ? 11.60059 8.32284 73.32073 1.000 41.35155 106 PHE F N 1
ATOM 6111 C CA . PHE F 1 110 ? 12.53562 7.58262 74.15538 1.000 38.31149 106 PHE F CA 1
ATOM 6112 C C . PHE F 1 110 ? 12.74943 8.31799 75.46762 1.000 40.36413 106 PHE F C 1
ATOM 6113 O O . PHE F 1 110 ? 12.92644 9.53806 75.48698 1.000 41.34082 106 PHE F O 1
ATOM 6121 N N . ILE F 1 111 ? 12.72522 7.56994 76.56513 1.000 40.03529 107 ILE F N 1
ATOM 6122 C CA . ILE F 1 111 ? 12.84666 8.13592 77.90039 1.000 41.12915 107 ILE F CA 1
ATOM 6123 C C . ILE F 1 111 ? 14.27226 7.93196 78.39298 1.000 40.99603 107 ILE F C 1
ATOM 6124 O O . ILE F 1 111 ? 14.78073 6.80356 78.39633 1.000 39.81082 107 ILE F O 1
ATOM 6129 N N . ILE F 1 112 ? 14.91312 9.02059 78.81229 1.000 40.80226 108 ILE F N 1
ATOM 6130 C CA . ILE F 1 112 ? 16.22684 8.96996 79.44485 1.000 38.77566 108 ILE F CA 1
ATOM 6131 C C . ILE F 1 112 ? 16.02377 8.88149 80.94990 1.000 42.44521 108 ILE F C 1
ATOM 6132 O O . ILE F 1 112 ? 15.43769 9.78539 81.56106 1.000 43.06963 108 ILE F O 1
ATOM 6137 N N . GLU F 1 113 ? 16.51996 7.80812 81.54973 1.000 41.87531 109 GLU F N 1
ATOM 6138 C CA . GLU F 1 113 ? 16.40178 7.60709 82.98353 1.000 47.08050 109 GLU F CA 1
ATOM 6139 C C . GLU F 1 113 ? 17.74128 7.87607 83.65792 1.000 38.02623 109 GLU F C 1
ATOM 6140 O O . GLU F 1 113 ? 18.80142 7.64207 83.07688 1.000 41.38872 109 GLU F O 1
ATOM 6146 N N . LYS F 1 114 ? 17.68478 8.38881 84.88855 1.000 43.24924 110 LYS F N 1
ATOM 6147 C CA . LYS F 1 114 ? 18.89474 8.49497 85.69420 1.000 43.54959 110 LYS F CA 1
ATOM 6148 C C . LYS F 1 114 ? 19.60770 7.14710 85.73332 1.000 43.16178 110 LYS F C 1
ATOM 6149 O O . LYS F 1 114 ? 18.97781 6.09920 85.91145 1.000 42.51262 110 LYS F O 1
ATOM 6151 N N . GLY F 1 115 ? 20.92376 7.18025 85.54455 1.000 41.14371 111 GLY F N 1
ATOM 6152 C CA . GLY F 1 115 ? 21.74038 5.99403 85.51731 1.000 42.05566 111 GLY F CA 1
ATOM 6153 C C . GLY F 1 115 ? 22.03162 5.45475 84.13139 1.000 37.63064 111 GLY F C 1
ATOM 6154 O O . GLY F 1 115 ? 22.93458 4.61670 83.98319 1.000 39.07678 111 GLY F O 1
ATOM 6155 N N . MET F 1 116 ? 21.30015 5.90307 83.11411 1.000 38.51536 112 MET F N 1
ATOM 6156 C CA . MET F 1 116 ? 21.52496 5.40488 81.76504 1.000 35.92849 112 MET F CA 1
ATOM 6157 C C . MET F 1 116 ? 22.83337 5.93786 81.19649 1.000 32.21204 112 MET F C 1
ATOM 6158 O O . MET F 1 116 ? 23.16455 7.11838 81.34893 1.000 32.74582 112 MET F O 1
ATOM 6163 N N . ARG F 1 117 ? 23.58762 5.05470 80.54151 1.000 30.57822 113 ARG F N 1
ATOM 6164 C CA . ARG F 1 117 ? 24.76055 5.49229 79.80046 1.000 28.59407 113 ARG F CA 1
ATOM 6165 C C . ARG F 1 117 ? 24.27985 6.18499 78.53523 1.000 28.25030 113 ARG F C 1
ATOM 6166 O O . ARG F 1 117 ? 23.53196 5.58850 77.75378 1.000 31.36061 113 ARG F O 1
ATOM 6174 N N . ILE F 1 118 ? 24.66189 7.44788 78.35155 1.000 28.38586 114 ILE F N 1
ATOM 6175 C CA . ILE F 1 118 ? 24.11097 8.26708 77.27701 1.000 25.97944 114 ILE F CA 1
ATOM 6176 C C . ILE F 1 118 ? 25.15723 8.77893 76.31097 1.000 28.23889 114 ILE F C 1
ATOM 6177 O O . ILE F 1 118 ? 24.78315 9.31339 75.25694 1.000 28.62855 114 ILE F O 1
ATOM 6182 N N . ALA F 1 119 ? 26.43920 8.65721 76.62170 1.000 27.65428 115 ALA F N 1
ATOM 6183 C CA . ALA F 1 119 ? 27.48348 9.11345 75.71724 1.000 24.35168 115 ALA F CA 1
ATOM 6184 C C . ALA F 1 119 ? 28.79738 8.50885 76.19169 1.000 24.20731 115 ALA F C 1
ATOM 6185 O O . ALA F 1 119 ? 28.83858 7.76663 77.17750 1.000 26.84497 115 ALA F O 1
ATOM 6187 N N . GLN F 1 120 ? 29.86902 8.77591 75.44874 1.000 24.62640 116 GLN F N 1
ATOM 6188 C CA . GLN F 1 120 ? 31.19928 8.38735 75.89535 1.000 22.12062 116 GLN F CA 1
ATOM 6189 C C . GLN F 1 120 ? 32.13317 9.56934 75.70302 1.000 26.36013 116 GLN F C 1
ATOM 6190 O O . GLN F 1 120 ? 31.94765 10.37272 74.78977 1.000 26.61868 116 GLN F O 1
ATOM 6196 N N . MET F 1 121 ? 33.12035 9.68141 76.58732 1.000 22.38445 117 MET F N 1
ATOM 6197 C CA . MET F 1 121 ? 33.96947 10.87364 76.66669 1.000 22.20637 117 MET F CA 1
ATOM 6198 C C . MET F 1 121 ? 35.41940 10.45849 76.47930 1.000 23.26012 117 MET F C 1
ATOM 6199 O O . MET F 1 121 ? 35.97306 9.72969 77.30864 1.000 25.31131 117 MET F O 1
ATOM 6204 N N . ILE F 1 122 ? 36.02414 10.91741 75.38846 1.000 22.21103 118 ILE F N 1
ATOM 6205 C CA . ILE F 1 122 ? 37.38377 10.55671 75.01182 1.000 22.09903 118 ILE F CA 1
ATOM 6206 C C . ILE F 1 122 ? 38.26464 11.77049 75.24519 1.000 24.09737 118 ILE F C 1
ATOM 6207 O O . ILE F 1 122 ? 37.94811 12.87076 74.77690 1.000 26.65601 118 ILE F O 1
ATOM 6212 N N . ILE F 1 123 ? 39.38580 11.57328 75.92200 1.000 24.20334 119 ILE F N 1
ATOM 6213 C CA . ILE F 1 123 ? 40.32613 12.66144 76.16349 1.000 25.91846 119 ILE F CA 1
ATOM 6214 C C . ILE F 1 123 ? 41.48625 12.49994 75.19113 1.000 26.44432 119 ILE F C 1
ATOM 6215 O O . ILE F 1 123 ? 42.01566 11.39047 75.02389 1.000 28.42476 119 ILE F O 1
ATOM 6220 N N . ALA F 1 124 ? 41.85972 13.58913 74.52362 1.000 27.35916 120 ALA F N 1
ATOM 6221 C CA . ALA F 1 124 ? 42.87705 13.55478 73.48388 1.000 29.22796 120 ALA F CA 1
ATOM 6222 C C . ALA F 1 124 ? 43.66531 14.85616 73.52343 1.000 29.18670 120 ALA F C 1
ATOM 6223 O O . ALA F 1 124 ? 43.20705 15.86326 74.06659 1.000 31.61434 120 ALA F O 1
ATOM 6225 N N . LYS F 1 125 ? 44.87516 14.80849 72.97937 1.000 30.69429 121 LYS F N 1
ATOM 6226 C CA . LYS F 1 125 ? 45.67723 16.01737 72.83414 1.000 30.98208 121 LYS F CA 1
ATOM 6227 C C . LYS F 1 125 ? 45.23905 16.76590 71.59122 1.000 31.26794 121 LYS F C 1
ATOM 6228 O O . LYS F 1 125 ? 44.82105 16.17048 70.59530 1.000 32.17679 121 LYS F O 1
ATOM 6234 N N . TYR F 1 126 ? 45.33964 18.08275 71.65242 1.000 29.99546 122 TYR F N 1
ATOM 6235 C CA . TYR F 1 126 ? 45.18327 18.92363 70.47526 1.000 30.46748 122 TYR F CA 1
ATOM 6236 C C . TYR F 1 126 ? 46.40110 19.82598 70.39734 1.000 31.07108 122 TYR F C 1
ATOM 6237 O O . TYR F 1 126 ? 47.10003 20.03652 71.39188 1.000 33.20194 122 TYR F O 1
ATOM 6246 N N . GLU F 1 127 ? 46.63433 20.39217 69.21971 1.000 31.73872 123 GLU F N 1
ATOM 6247 C CA . GLU F 1 127 ? 47.75140 21.29632 69.00148 1.000 32.93442 123 GLU F CA 1
ATOM 6248 C C . GLU F 1 127 ? 47.20880 22.67605 68.65512 1.000 32.42969 123 GLU F C 1
ATOM 6249 O O . GLU F 1 127 ? 46.22266 22.79493 67.91998 1.000 34.34141 123 GLU F O 1
ATOM 6255 N N . ARG F 1 128 ? 47.83362 23.71578 69.20123 1.000 38.82058 124 ARG F N 1
ATOM 6256 C CA . ARG F 1 128 ? 47.37754 25.07765 68.96513 1.000 35.45938 124 ARG F CA 1
ATOM 6257 C C . ARG F 1 128 ? 48.03759 25.64342 67.70599 1.000 38.57040 124 ARG F C 1
ATOM 6258 O O . ARG F 1 128 ? 49.26561 25.61306 67.57054 1.000 35.81027 124 ARG F O 1
ATOM 6266 N N . VAL F 1 129 ? 47.21373 26.14493 66.78574 1.000 33.95308 125 VAL F N 1
ATOM 6267 C CA . VAL F 1 129 ? 47.69430 26.62886 65.49303 1.000 34.92935 125 VAL F CA 1
ATOM 6268 C C . VAL F 1 129 ? 48.19393 28.06247 65.61447 1.000 37.37360 125 VAL F C 1
ATOM 6269 O O . VAL F 1 129 ? 47.53649 28.92804 66.20993 1.000 37.68754 125 VAL F O 1
ATOM 6273 N N . LEU F 1 130 ? 49.35946 28.30923 65.04215 1.000 38.81833 126 LEU F N 1
ATOM 6274 C CA . LEU F 1 130 ? 49.85966 29.65527 64.81210 1.000 41.18360 126 LEU F CA 1
ATOM 6275 C C . LEU F 1 130 ? 49.83636 29.84843 63.30376 1.000 41.55018 126 LEU F C 1
ATOM 6276 O O . LEU F 1 130 ? 50.57948 29.17898 62.58219 1.000 41.67649 126 LEU F O 1
ATOM 6281 N N . TRP F 1 131 ? 48.96845 30.73971 62.83497 1.000 41.86277 127 TRP F N 1
ATOM 6282 C CA . TRP F 1 131 ? 48.79447 30.95127 61.40427 1.000 42.27095 127 TRP F CA 1
ATOM 6283 C C . TRP F 1 131 ? 50.01703 31.62650 60.78823 1.000 44.84505 127 TRP F C 1
ATOM 6284 O O . TRP F 1 131 ? 50.53077 32.61639 61.32231 1.000 46.80683 127 TRP F O 1
ATOM 6295 N N . ALA F 1 132 ? 50.47140 31.10304 59.65428 1.000 45.03152 128 ALA F N 1
ATOM 6296 C CA . ALA F 1 132 ? 51.50754 31.73673 58.84515 1.000 47.62199 128 ALA F CA 1
ATOM 6297 C C . ALA F 1 132 ? 50.82327 32.12462 57.53711 1.000 47.93304 128 ALA F C 1
ATOM 6298 O O . ALA F 1 132 ? 50.71608 31.32357 56.60670 1.000 47.13718 128 ALA F O 1
ATOM 6300 N N . GLU F 1 133 ? 50.32317 33.35156 57.49708 1.000 49.20267 129 GLU F N 1
ATOM 6301 C CA . GLU F 1 133 ? 49.57833 33.82757 56.34510 1.000 49.69825 129 GLU F CA 1
ATOM 6302 C C . GLU F 1 133 ? 50.49528 33.96553 55.13294 1.000 51.81400 129 GLU F C 1
ATOM 6303 O O . GLU F 1 133 ? 51.64353 34.40058 55.24092 1.000 53.93997 129 GLU F O 1
ATOM 6309 N N . THR F 1 134 ? 49.98241 33.58001 53.97094 1.000 51.39544 130 THR F N 1
ATOM 6310 C CA . THR F 1 134 ? 50.78609 33.54895 52.76466 1.000 53.32619 130 THR F CA 1
ATOM 6311 C C . THR F 1 134 ? 49.86380 33.71587 51.56787 1.000 53.47315 130 THR F C 1
ATOM 6312 O O . THR F 1 134 ? 48.66480 33.43333 51.63440 1.000 51.54055 130 THR F O 1
ATOM 6316 N N . SER F 1 135 ? 50.43047 34.21236 50.47702 1.000 56.01937 131 SER F N 1
ATOM 6317 C CA . SER F 1 135 ? 49.67802 34.34001 49.24043 1.000 56.55568 131 SER F CA 1
ATOM 6318 C C . SER F 1 135 ? 49.67208 33.06499 48.41793 1.000 55.43547 131 SER F C 1
ATOM 6319 O O . SER F 1 135 ? 48.79435 32.90357 47.56360 1.000 55.11087 131 SER F O 1
ATOM 6322 N N . ILE F 1 136 ? 50.62451 32.16482 48.65095 1.000 55.03130 132 ILE F N 1
ATOM 6323 C CA . ILE F 1 136 ? 50.82530 30.98930 47.81176 1.000 54.56490 132 ILE F CA 1
ATOM 6324 C C . ILE F 1 136 ? 51.00255 29.77190 48.71104 1.000 52.20018 132 ILE F C 1
ATOM 6325 O O . ILE F 1 136 ? 51.99296 29.67655 49.44779 1.000 52.55101 132 ILE F O 1
ATOM 6330 N N . LEU F 1 137 ? 50.04926 28.84479 48.65532 1.000 49.69547 133 LEU F N 1
ATOM 6331 C CA . LEU F 1 137 ? 50.20061 27.56670 49.33029 1.000 47.56574 133 LEU F CA 1
ATOM 6332 C C . LEU F 1 137 ? 50.94495 26.58709 48.43020 1.000 48.41952 133 LEU F C 1
ATOM 6333 O O . LEU F 1 137 ? 50.95981 26.71545 47.20066 1.000 50.04317 133 LEU F O 1
ATOM 6338 N N . THR F 1 138 ? 51.58134 25.60847 49.06846 1.000 48.21531 134 THR F N 1
ATOM 6339 C CA . THR F 1 138 ? 52.25960 24.53713 48.35280 1.000 48.69297 134 THR F CA 1
ATOM 6340 C C . THR F 1 138 ? 51.25872 23.70543 47.55751 1.000 47.16638 134 THR F C 1
ATOM 6341 O O . THR F 1 138 ? 50.07620 23.61407 47.89870 1.000 44.76015 134 THR F O 1
ATOM 6345 N N . GLU F 1 139 ? 51.74438 23.08195 46.49249 1.000 48.32410 135 GLU F N 1
ATOM 6346 C CA . GLU F 1 139 ? 50.87389 22.32584 45.60663 1.000 47.56558 135 GLU F CA 1
ATOM 6347 C C . GLU F 1 139 ? 50.85841 20.85137 45.98760 1.000 47.08559 135 GLU F C 1
ATOM 6348 O O . GLU F 1 139 ? 51.84392 20.30810 46.49416 1.000 49.75166 135 GLU F O 1
ATOM 6354 N N . THR F 1 140 ? 49.71154 20.21303 45.75664 1.000 44.77916 136 THR F N 1
ATOM 6355 C CA . THR F 1 140 ? 49.53534 18.79377 46.03696 1.000 43.29525 136 THR F CA 1
ATOM 6356 C C . THR F 1 140 ? 48.72583 18.16901 44.91224 1.000 48.58905 136 THR F C 1
ATOM 6357 O O . THR F 1 140 ? 47.99349 18.85426 44.19062 1.000 46.01533 136 THR F O 1
ATOM 6361 N N . MET F 1 141 ? 48.86332 16.84797 44.78107 1.000 47.67199 137 MET F N 1
ATOM 6362 C CA . MET F 1 141 ? 48.17791 16.06880 43.75905 1.000 52.12996 137 MET F CA 1
ATOM 6363 C C . MET F 1 141 ? 46.79321 15.61407 44.19601 1.000 51.51541 137 MET F C 1
ATOM 6364 O O . MET F 1 141 ? 46.11449 14.92768 43.42504 1.000 46.99799 137 MET F O 1
ATOM 6369 N N . ARG F 1 142 ? 46.36349 15.96733 45.40639 1.000 45.91646 138 ARG F N 1
ATOM 6370 C CA . ARG F 1 142 ? 45.07483 15.49996 45.89519 1.000 44.76094 138 ARG F CA 1
ATOM 6371 C C . ARG F 1 142 ? 43.95451 15.98600 44.98378 1.000 47.17803 138 ARG F C 1
ATOM 6372 O O . ARG F 1 142 ? 43.95630 17.12522 44.51642 1.000 43.92237 138 ARG F O 1
ATOM 6380 N N . GLY F 1 143 ? 42.99665 15.11213 44.71599 1.000 48.82169 139 GLY F N 1
ATOM 6381 C CA . GLY F 1 143 ? 41.86673 15.49363 43.89710 1.000 60.05405 139 GLY F CA 1
ATOM 6382 C C . GLY F 1 143 ? 41.03029 16.56745 44.57807 1.000 63.24894 139 GLY F C 1
ATOM 6383 O O . GLY F 1 143 ? 41.30802 17.02103 45.69084 1.000 60.33960 139 GLY F O 1
ATOM 6384 N N . ARG F 1 144 ? 39.99178 17.00349 43.87277 1.000 55.93083 140 ARG F N 1
ATOM 6385 C CA . ARG F 1 144 ? 38.95478 17.74040 44.56925 1.000 53.93562 140 ARG F CA 1
ATOM 6386 C C . ARG F 1 144 ? 38.09088 16.76138 45.36429 1.000 46.09692 140 ARG F C 1
ATOM 6387 O O . ARG F 1 144 ? 37.98300 15.57549 45.02998 1.000 48.78226 140 ARG F O 1
ATOM 6395 N N . GLY F 1 145 ? 37.45560 17.28239 46.41196 1.000 41.94817 141 GLY F N 1
ATOM 6396 C CA . GLY F 1 145 ? 36.71569 16.46682 47.34614 1.000 42.54215 141 GLY F CA 1
ATOM 6397 C C . GLY F 1 145 ? 35.36595 16.03014 46.81526 1.000 40.38276 141 GLY F C 1
ATOM 6398 O O . GLY F 1 145 ? 34.93346 16.40479 45.72155 1.000 35.91775 141 GLY F O 1
ATOM 6399 N N . GLY F 1 146 ? 34.68900 15.21230 47.63002 1.000 36.86620 142 GLY F N 1
ATOM 6400 C CA . GLY F 1 146 ? 33.41552 14.63882 47.21720 1.000 40.32517 142 GLY F CA 1
ATOM 6401 C C . GLY F 1 146 ? 32.30928 15.66489 47.05184 1.000 36.94481 142 GLY F C 1
ATOM 6402 O O . GLY F 1 146 ? 31.40944 15.47585 46.22181 1.000 34.08211 142 GLY F O 1
ATOM 6403 N N . PHE F 1 147 ? 32.34565 16.73661 47.86155 1.000 37.58213 143 PHE F N 1
ATOM 6404 C CA . PHE F 1 147 ? 31.55270 17.95627 47.71193 1.000 44.47946 143 PHE F CA 1
ATOM 6405 C C . PHE F 1 147 ? 31.15453 18.27541 46.28222 1.000 37.91503 143 PHE F C 1
ATOM 6406 O O . PHE F 1 147 ? 29.96667 18.42457 45.95682 1.000 37.47372 143 PHE F O 1
ATOM 6414 N N . GLY F 1 148 ? 32.16020 18.42937 45.42484 1.000 42.21481 144 GLY F N 1
ATOM 6415 C CA . GLY F 1 148 ? 31.92680 18.91568 44.08891 1.000 40.71338 144 GLY F CA 1
ATOM 6416 C C . GLY F 1 148 ? 32.23856 17.93586 42.97714 1.000 39.50565 144 GLY F C 1
ATOM 6417 O O . GLY F 1 148 ? 32.11596 18.29399 41.81231 1.000 40.51550 144 GLY F O 1
ATOM 6418 N N . SER F 1 149 ? 32.61054 16.69654 43.30524 1.000 38.46005 145 SER F N 1
ATOM 6419 C CA . SER F 1 149 ? 32.91856 15.70459 42.28258 1.000 39.34596 145 SER F CA 1
ATOM 6420 C C . SER F 1 149 ? 31.73877 14.73840 42.14097 1.000 38.80096 145 SER F C 1
ATOM 6421 O O . SER F 1 149 ? 30.66037 14.95878 42.69662 1.000 37.45865 145 SER F O 1
ATOM 6424 N N . THR F 1 150 ? 31.93540 13.66122 41.38197 1.000 34.40157 146 THR F N 1
ATOM 6425 C CA . THR F 1 150 ? 30.95624 12.58220 41.36532 1.000 33.99925 146 THR F CA 1
ATOM 6426 C C . THR F 1 150 ? 31.15149 11.60025 42.52182 1.000 32.01347 146 THR F C 1
ATOM 6427 O O . THR F 1 150 ? 30.39674 10.62581 42.62526 1.000 34.42379 146 THR F O 1
ATOM 6431 N N . GLY F 1 151 ? 32.13625 11.81871 43.37741 1.000 32.09837 147 GLY F N 1
ATOM 6432 C CA . GLY F 1 151 ? 32.43861 10.84828 44.42170 1.000 34.18243 147 GLY F CA 1
ATOM 6433 C C . GLY F 1 151 ? 31.48789 10.86679 45.61032 1.000 36.31985 147 GLY F C 1
ATOM 6434 O O . GLY F 1 151 ? 30.82062 11.85754 45.91292 1.000 32.80749 147 GLY F O 1
ATOM 6435 N N . LEU F 1 152 ? 31.44404 9.72306 46.30509 1.000 31.57222 148 LEU F N 1
ATOM 6436 C CA . LEU F 1 152 ? 30.79747 9.60710 47.62236 1.000 27.73902 148 LEU F CA 1
ATOM 6437 C C . LEU F 1 152 ? 31.78508 9.92420 48.74155 1.000 27.60864 148 LEU F C 1
ATOM 6438 O O . LEU F 1 152 ? 32.98992 9.66131 48.62956 1.000 37.18373 148 LEU F O 1
#

Secondary structure (DSSP, 8-state):
---EEEEEEEE-TT--SPPPEESSTT-SEEEEE---SS-EEE-TT-EEEEE-SEEEEPPTTEEEEEE--HHHHHHH-EEETTSSEEE-TTB-S--EEEEEE-SSS-EEE-TT-EEEEEEEEE-BEEEEEE-S---/--EEEEEEEE-TT--S---EESSTT-SEEEEE---SS-EEE-TT-EEEEEEEEEEEPPTTEEEEEE--HHHHHHH-EEETTPSEEE-TT--SEEEEEEEE-SSS-EEE-TT-EEEEEEEEE-BEEEEEE-S-PPP-STTTT-TT--/-PEEEEEEE-TT--S-S-EESSTT-SEEEEE---SS-EEE-TT-EEEEE-SEEEEPPTTEEEEEE--HHHHHHH-EEETTPSEEE-TT--S--EEEEEE-SSS-EEE-TT-EEEEEEEEE-B-EEEEE-S-PPP-SS-S--TT----/-EEEEEEEE-TT--SSSPEESSTT-SEEEEE---SS-EEE-TT-EEEEE-SEEEEPPTTEEEEEE--HHHHHHH-EEETTSSEEE-TT--S--EEEEEE-SSS-EEE-TT-EEEEEEEEE-BEEEEEE-S-----SSB-/-EEEEEEEE-TT--SSPPEESSTT-SSEEEE---SS-EEE-TT-EEEEE-SEEEEPPTTEEEEEE--HHHHHHH-EEETTSSEEEPTT--S--EEEEEE-SSS-EEE-TT-EEEEEEEEE-B-EEEEE-SSPPP-STTTT-TT----/-EEEEEEE-TT--S---EESSTT-SEEEEE---SS-EEE-TT-EEEEE-SEEEEPPTTEEEEEE--HHHHHHH-EEETTPSEEE-TT--S--EEEEEE-SSS-EEE-TT-EEEEEEEEE-BEEEEEE-S-PPP------TTTSS--

InterPro domains:
  IPR008181 Deoxyuridine triphosphate nucleotidohydrolase [MF_00116] (4-148)
  IPR008181 Deoxyuridine triphosphate nucleotidohydrolase [PTHR11241] (6-147)
  IPR008181 Deoxyuridine triphosphate nucleotidohydrolase [TIGR00576] (9-147)
  IPR029054 dUTPase-like [PF00692] (18-147)
  IPR033704 dUTPase, trimeric [cd07557] (27-119)
  IPR036157 dUTPase-like superfamily [G3DSA:2.70.40.10] (1-147)
  IPR036157 dUTPase-like superfamily [SSF51283] (11-147)